Protein AF-A0A5C5Z8G9-F1 (afdb_monomer_lite)

Secondary structure (DSSP, 8-state):
--SHHHHHHHHHHHHHSSSS------PPPEEEEEEESS--TTSSGGGHHHHSS--SS--HHHHHHHTTEEEETTEE--SSHHHHHHHHHHSS-GGGGT--S--------SS---SS-TTSPPHHHHHHHTT-EEEEEEE--S--PPPEE-TTT--EEE---SGGGTT-SEEEEESSS---SBTT--TT-S-TT-TT-TTGGGS-EEEEE-TTS-EEEEE-TT-TTTTT-BHHHHHHHHHHHHHHHHHTSSS-EEEEEE--TTSSPP-TTSTTTT-GGGTT--HHHHHHHHHHHHHHHHHHHHHHHHH-SS-SS-GGG--STTEEEEEEESS---TT-TTT-S-S--TT----TT-SSHHHHB--EEEEETT--TTTTTEEE-S-EEGGGHHHHHHHHTT-PPPTT-TT------HHHHTTS--S-S-S-EEEEETTEEEEEETTEEEEE--SSS--GGG-EEEETTT-TT-----TT-S-HHHHHHHHHHHHHHHHHHTTPPPP-SPPTT--S-S-------EEEE-GGGS--BTTSS--TTS-TTSSS-S--S---EEETTS--EE---GGG-STT-EEEEE--SS-EEEEE----TTSSPEEESEEEEE-B---SS-EEEEEEES-EEE---TT-PPPEEEE--B--SSS-EEEEEES-EEESS-EEEE----SEEEE-S-EEESSS---EEE-SS-EEEE-SB----S-EEE-SSEEEEEET-B-TT-SEEEE-TT-EEEEEEETTSSEEE-TT-EEESSSEEES-EEE-TT-EEE--SSS-EEEEES-EEEETT-EEEEEE----SSS--B-EEEEEEEEEEETT--EEEEEE-TT----TT-EEE-EEEEEEES--SEEE-PPPPTTEEEE-TTHHHH-EEEEEEPPPP------------------------------------

Radius of gyration: 37.9 Å; chains: 1; bounding box: 100×115×121 Å

Sequence (930 aa):
MNQRLLLFALAAVAAWCVGASQTYAQSKPNVIVIVADDAGYADFGFMNGITGQTSEIPTPNLDALARQGVTFSRGYVAANCQPTRAALVTGGYQQRFGNEHVGNNHFLPSQTFEGVPQATDTIWDRLKVQGYTTGAIGKWHLGSIANTVDPVSGQVTQLGNRPENQGIDEFYGHYHGSRDYILGRSYNENQVDNPTSALQVRYMRETVVQADGTVADKVVEFDPGRDDQYITETFGDYAVDFIKDKAGEAEPFMLYQAFTAPHKPWTDDSPDFNDPRLDGLQGVRKEVASMMLTMDNEIGRMMATLDDPNGDGDFSDSIRDNTMIVFVNDNGGVSGKDEFGNGTNNGPLDGVKGSPKEGGIRVPFMIAGAGVDASVQGTVYDKPVHGIDILPTALAAAGAPLSPDEPNIDGVNLLPFINGEDTSNPHGVLVHRWRGTFAVIKDDWKLVNTNNIGAREDRYRLYNVNDDIGEQINRIGSSNPEHVALIAELKRDLTDHEVFFDKPRYAILANTLETEPLNLNDHFVFNPGAGVSDWSGGFDESQDPYDGTNTPNGVLNWIEAGTTNWKHVYRSDAFAGAVLEFGTADMDYVSNNDMLRKTGLEFMMNKMVLSGDFVGPQNQAGTIQGNEVLFTNDLNGVAPEIAIDAMSSGENDFTYNIDLNLVMYDDLSITGDGDVVVNINSQIRDYYDPRGLTKSGASKVTLTGNNTYSGNTSITGGTLAISGDGLLSNTPIIDVADGAVLDVSETNFGGMVIGSGQLLSGSGLVIGDITAATGSTISPGNSPGVLSIMGDFVVETGSVLALELYPDVTSEVDHDMIVVSDNLVLSGGGGDLVVSLGADFTLAAGDVFDILDFASMVGEFNMVNLPALDSGLVWDVSSLSTNGSISVVSAVPEPGGASLLWVSVCVVAVRRRRNATLADGRFHYLRVSE

Foldseek 3Di:
DPDVVVVVVVVVVVVVVVPDPPPVPLQQFFEEEEAAEQFAQQQEQLCCVLLVHGHLFDLPLVNVQLLQWAWASFEWAFLHQQQRLLLLFQLFGSLLQQQQFQFALFPDPDDFFHAHFLPGATLLNLVVVLQAQEEEFEEASRGDDQFDADPVPRDGPGHHPPQLSHNHQKYWYFHHLDADFFQPDGDDDDPPPPPNDSCRRHFTWIWGQDPVRDIDIDGCSDPPPRGRPGNLVVRLVVLLVVLLVPLPPSTHYYYYRHYHAPPDPQDCSQPCLVPPSLVPDDDLQSSNSSSSNSNSVSVVSNLVCLQPSPPPPDSPSRSQQSYKYKYKYNWAHPAPPPVRHHRHHNRLWADGRPFQTCRSIGITIIIRHQLGDPVLRSYYDHAHFYSSQNSQQSCVSSVRHDDPPPPSRPHHRCSCCSNVVDVDHRDQWDKHDRQLWIWIDGTQKIWTARDNFQAAPVRIFIDRCVVRVHSPDGPPPPPDVVVVVVVLVSVVVVVVSQQSGAFNRHDHHPDDVAQDPDDPAQAKEFAQPQPDQELQQPFRSNDRCPPPDDDRPGTQGIDRPPDRDGDHDDLSSLGQAHEYEYEDDLAAGHHEYPHAHSNNHAREYQEYEYAYEAAHPEEYEYEYEYEEYEHHQHNVRHHGEYEQAYEDPHPYAYEYEDHYEYEYPEAYEYEYAYAHHYEDQEEYAYPPDAYEYEYYYQYEYEYAYAYDHQEAYHYAYHEYEYAECYAPQRYLEHEAEDHGEYEDCHYPVQEYEQDANHEYEAQHEYETEYEDDANYEYEPDQAFHEYEYEYEYEFEANYEYEKEAAPPDVDPTRIAAYEYEEEDEQPPQRYEYAYYYHPPDADDAPDKDQRYAYPAYHHDHNYYHYDDHDPQKDKDCVCCRPRNMIGIHGDDPDDDDDDDDDDDDDDDDDDDDDDDYDDDDDDDDDDDDD

Structure (mmCIF, N/CA/C/O backbone):
data_AF-A0A5C5Z8G9-F1
#
_entry.id   AF-A0A5C5Z8G9-F1
#
loop_
_atom_site.group_PDB
_atom_site.id
_atom_site.type_symbol
_atom_site.label_atom_id
_atom_site.label_alt_id
_atom_site.label_comp_id
_atom_site.label_asym_id
_atom_site.label_entity_id
_atom_site.label_seq_id
_atom_site.pdbx_PDB_ins_code
_atom_site.Cartn_x
_atom_site.Cartn_y
_atom_site.Cartn_z
_atom_site.occupancy
_atom_site.B_iso_or_equiv
_atom_site.auth_seq_id
_atom_site.auth_comp_id
_atom_site.auth_asym_id
_atom_site.auth_atom_id
_atom_site.pdbx_PDB_model_num
ATOM 1 N N . MET A 1 1 ? -68.487 -39.020 -16.127 1.00 45.50 1 MET A N 1
ATOM 2 C CA . MET A 1 1 ? -67.740 -38.759 -14.872 1.00 45.50 1 MET A CA 1
ATOM 3 C C . MET A 1 1 ? -66.264 -38.680 -15.235 1.00 45.50 1 MET A C 1
ATOM 5 O O . MET A 1 1 ? -65.889 -39.439 -16.110 1.00 45.50 1 MET A O 1
ATOM 9 N N . ASN A 1 2 ? -65.470 -37.791 -14.627 1.00 49.41 2 ASN A N 1
ATOM 10 C CA . ASN A 1 2 ? -64.000 -37.646 -14.806 1.00 49.41 2 ASN A CA 1
ATOM 11 C C . ASN A 1 2 ? -63.476 -36.547 -15.748 1.00 49.41 2 ASN A C 1
ATOM 13 O O . ASN A 1 2 ? -62.505 -36.767 -16.455 1.00 49.41 2 ASN A O 1
ATOM 17 N N . GLN A 1 3 ? -64.035 -35.335 -15.690 1.00 40.06 3 GLN A N 1
ATOM 18 C CA . GLN A 1 3 ? -63.242 -34.128 -16.019 1.00 40.06 3 GLN A CA 1
ATOM 19 C C . GLN A 1 3 ? -63.523 -32.956 -15.065 1.00 40.06 3 GLN A C 1
ATOM 21 O O . GLN A 1 3 ? -62.634 -32.163 -14.783 1.00 40.06 3 GLN A O 1
ATOM 26 N N . ARG A 1 4 ? -64.717 -32.897 -14.454 1.00 45.19 4 ARG A N 1
ATOM 27 C CA . ARG A 1 4 ? -65.062 -31.844 -13.478 1.00 45.19 4 ARG A CA 1
ATOM 28 C C . ARG A 1 4 ? -64.518 -32.053 -12.055 1.00 45.19 4 ARG A C 1
ATOM 30 O O . ARG A 1 4 ? -64.450 -31.083 -11.315 1.00 45.19 4 ARG A O 1
ATOM 37 N N . LEU A 1 5 ? -64.094 -33.267 -11.683 1.00 43.91 5 LEU A N 1
ATOM 38 C CA . LEU A 1 5 ? -63.458 -33.523 -10.377 1.00 43.91 5 LEU A CA 1
ATOM 39 C C . LEU A 1 5 ? -61.943 -33.243 -10.362 1.00 43.91 5 LEU A C 1
ATOM 41 O O . LEU A 1 5 ? -61.403 -32.982 -9.295 1.00 43.91 5 LEU A O 1
ATOM 45 N N . LEU A 1 6 ? -61.266 -33.240 -11.518 1.00 42.59 6 LEU A N 1
ATOM 46 C CA . LEU A 1 6 ? -59.823 -32.963 -11.576 1.00 42.59 6 LEU A CA 1
ATOM 47 C C . LEU A 1 6 ? -59.517 -31.458 -11.462 1.00 42.59 6 LEU A C 1
ATOM 49 O O . LEU A 1 6 ? -58.538 -31.073 -10.835 1.00 42.59 6 LEU A O 1
ATOM 53 N N . LEU A 1 7 ? -60.393 -30.605 -12.003 1.00 42.94 7 LEU A N 1
ATOM 54 C CA . LEU A 1 7 ? -60.234 -29.146 -11.964 1.00 42.94 7 LEU A CA 1
ATOM 55 C C . LEU A 1 7 ? -60.491 -28.537 -10.575 1.00 42.94 7 LEU A C 1
ATOM 57 O O . LEU A 1 7 ? -59.871 -27.536 -10.236 1.00 42.94 7 LEU A O 1
ATOM 61 N N . PHE A 1 8 ? -61.330 -29.162 -9.741 1.00 44.09 8 PHE A N 1
ATOM 62 C CA . PHE A 1 8 ? -61.509 -28.728 -8.348 1.00 44.09 8 PHE A CA 1
ATOM 63 C C . PHE A 1 8 ? -60.383 -29.211 -7.417 1.00 44.09 8 PHE A C 1
ATOM 65 O O . PHE A 1 8 ? -60.067 -28.521 -6.453 1.00 44.09 8 PHE A O 1
ATOM 72 N N . ALA A 1 9 ? -59.731 -30.340 -7.722 1.00 44.03 9 ALA A N 1
ATOM 73 C CA . ALA A 1 9 ? -58.576 -30.816 -6.956 1.00 44.03 9 ALA A CA 1
ATOM 74 C C . ALA A 1 9 ? -57.297 -30.007 -7.255 1.00 44.03 9 ALA A C 1
ATOM 76 O O . ALA A 1 9 ? -56.540 -29.708 -6.338 1.00 44.03 9 ALA A O 1
ATOM 77 N N . LEU A 1 10 ? -57.086 -29.576 -8.505 1.00 44.62 10 LEU A N 1
ATOM 78 C CA . LEU A 1 10 ? -55.939 -28.736 -8.881 1.00 44.62 10 LEU A CA 1
ATOM 79 C C . LEU A 1 10 ? -56.059 -27.284 -8.385 1.00 44.62 10 LEU A C 1
ATOM 81 O O . LEU A 1 10 ? -55.051 -26.694 -8.008 1.00 44.62 10 LEU A O 1
ATOM 85 N N . ALA A 1 11 ? -57.273 -26.729 -8.296 1.00 44.09 11 ALA A N 1
ATOM 86 C CA . ALA A 1 11 ? -57.482 -25.397 -7.719 1.00 44.09 11 ALA A CA 1
ATOM 87 C C . ALA A 1 11 ? -57.336 -25.378 -6.182 1.00 44.09 11 ALA A C 1
ATOM 89 O O . ALA A 1 11 ? -56.877 -24.384 -5.627 1.00 44.09 11 ALA A O 1
ATOM 90 N N . ALA A 1 12 ? -57.667 -26.477 -5.491 1.00 41.56 12 ALA A N 1
ATOM 91 C CA . ALA A 1 12 ? -57.492 -26.585 -4.040 1.00 41.56 12 ALA A CA 1
ATOM 92 C C . ALA A 1 12 ? -56.026 -26.821 -3.625 1.00 41.56 12 ALA A C 1
ATOM 94 O O . ALA A 1 12 ? -55.613 -26.320 -2.585 1.00 41.56 12 ALA A O 1
ATOM 95 N N . VAL A 1 13 ? -55.223 -27.509 -4.449 1.00 44.81 13 VAL A N 1
ATOM 96 C CA . VAL A 1 13 ? -53.773 -27.665 -4.214 1.00 44.81 13 VAL A CA 1
ATOM 97 C C . VAL A 1 13 ? -53.011 -26.382 -4.572 1.00 44.81 13 VAL A C 1
ATOM 99 O O . VAL A 1 13 ? -52.122 -25.982 -3.830 1.00 44.81 13 VAL A O 1
ATOM 102 N N . ALA A 1 14 ? -53.419 -25.652 -5.618 1.00 40.59 14 ALA A N 1
ATOM 103 C CA . ALA A 1 14 ? -52.841 -24.338 -5.921 1.00 40.59 14 ALA A CA 1
ATOM 104 C C . ALA A 1 14 ? -53.198 -23.267 -4.868 1.00 40.59 14 ALA A C 1
ATOM 106 O O . ALA A 1 14 ? -52.384 -22.395 -4.594 1.00 40.59 14 ALA A O 1
ATOM 107 N N . ALA A 1 15 ? -54.366 -23.352 -4.220 1.00 39.56 15 ALA A N 1
ATOM 108 C CA . ALA A 1 15 ? -54.738 -22.445 -3.129 1.00 39.56 15 ALA A CA 1
ATOM 109 C C . ALA A 1 15 ? -54.125 -22.819 -1.760 1.00 39.56 15 ALA A C 1
ATOM 111 O O . ALA A 1 15 ? -54.140 -21.993 -0.854 1.00 39.56 15 ALA A O 1
ATOM 112 N N . TRP A 1 16 ? -53.569 -24.029 -1.605 1.00 37.22 16 TRP A N 1
ATOM 113 C CA . TRP A 1 16 ? -52.807 -24.444 -0.414 1.00 37.22 16 TRP A CA 1
ATOM 114 C C . TRP A 1 16 ? -51.285 -24.300 -0.573 1.00 37.22 16 TRP A C 1
ATOM 116 O O . TRP A 1 16 ? -50.575 -24.337 0.425 1.00 37.22 16 TRP A O 1
ATOM 126 N N . CYS A 1 17 ? -50.776 -24.068 -1.787 1.00 38.81 17 CYS A N 1
ATOM 127 C CA . CYS A 1 17 ? -49.357 -23.763 -2.026 1.00 38.81 17 CYS A CA 1
ATOM 128 C C . CYS A 1 17 ? -49.042 -22.258 -2.123 1.00 38.81 17 CYS A C 1
ATOM 130 O O . CYS A 1 17 ? -47.882 -21.899 -2.277 1.00 38.81 17 CYS A O 1
ATOM 132 N N . VAL A 1 18 ? -50.042 -21.375 -2.014 1.00 42.53 18 VAL A N 1
ATOM 133 C CA . VAL A 1 18 ? -49.852 -19.904 -2.004 1.00 42.53 18 VAL A CA 1
ATOM 134 C C . VAL A 1 18 ? -49.988 -19.317 -0.585 1.00 42.53 18 VAL A C 1
ATOM 136 O O . VAL A 1 18 ? -49.879 -18.114 -0.378 1.00 42.53 18 VAL A O 1
ATOM 139 N N . GLY A 1 19 ? -50.171 -20.165 0.430 1.00 46.59 19 GLY A N 1
ATOM 140 C CA . GLY A 1 19 ? -50.222 -19.770 1.837 1.00 46.59 19 GLY A CA 1
ATOM 141 C C . GLY A 1 19 ? -49.117 -20.436 2.647 1.00 46.59 19 GLY A C 1
ATOM 142 O O . GLY A 1 19 ? -49.404 -21.411 3.326 1.00 46.59 19 GLY A O 1
ATOM 143 N N . ALA A 1 20 ? -47.886 -19.928 2.518 1.00 44.62 20 ALA A N 1
ATOM 144 C CA . ALA A 1 20 ? -46.744 -20.029 3.449 1.00 44.62 20 ALA A CA 1
ATOM 145 C C . ALA A 1 20 ? -45.421 -20.031 2.668 1.00 44.62 20 ALA A C 1
ATOM 147 O O . ALA A 1 20 ? -44.689 -21.014 2.616 1.00 44.62 20 ALA A O 1
ATOM 148 N N . SER A 1 21 ? -45.118 -18.910 2.027 1.00 35.22 21 SER A N 1
ATOM 149 C CA . SER A 1 21 ? -43.740 -18.501 1.750 1.00 35.22 21 SER A CA 1
ATOM 150 C C . SER A 1 21 ? -43.716 -16.978 1.757 1.00 35.22 21 SER A C 1
ATOM 152 O O . SER A 1 21 ? -43.361 -16.334 0.781 1.00 35.22 21 SER A O 1
ATOM 154 N N . GLN A 1 22 ? -44.138 -16.388 2.880 1.00 30.73 22 GLN A N 1
ATOM 155 C CA . GLN A 1 22 ? -43.347 -15.271 3.371 1.00 30.73 22 GLN A CA 1
ATOM 156 C C . GLN A 1 22 ? -42.092 -15.924 3.940 1.00 30.73 22 GLN A C 1
ATOM 158 O O . GLN A 1 22 ? -42.042 -16.296 5.107 1.00 30.73 22 GLN A O 1
ATOM 163 N N . THR A 1 23 ? -41.092 -16.143 3.087 1.00 29.97 23 THR A N 1
ATOM 164 C CA . THR A 1 23 ? -39.730 -15.941 3.560 1.00 29.97 23 THR A CA 1
ATOM 165 C C . THR A 1 23 ? -39.754 -14.520 4.095 1.00 29.97 23 THR A C 1
ATOM 167 O O . THR A 1 23 ? -39.833 -13.578 3.305 1.00 29.97 23 THR A O 1
ATOM 170 N N . TYR A 1 24 ? -39.840 -14.364 5.419 1.00 30.44 24 TYR A N 1
ATOM 171 C CA . TYR A 1 24 ? -39.371 -13.140 6.044 1.00 30.44 24 TYR A CA 1
ATOM 172 C C . TYR A 1 24 ? -37.993 -12.941 5.425 1.00 30.44 24 TYR A C 1
ATOM 174 O O . TYR A 1 24 ? -37.111 -13.776 5.626 1.00 30.44 24 TYR A O 1
ATOM 182 N N . ALA A 1 25 ? -37.853 -11.944 4.547 1.00 37.69 25 ALA A N 1
ATOM 183 C CA . ALA A 1 25 ? -36.531 -11.433 4.251 1.00 37.69 25 ALA A CA 1
ATOM 184 C C . ALA A 1 25 ? -35.947 -11.176 5.634 1.00 37.69 25 ALA A C 1
ATOM 186 O O . ALA A 1 25 ? -36.590 -10.472 6.417 1.00 37.69 25 ALA A O 1
ATOM 187 N N . GLN A 1 26 ? -34.868 -11.878 5.983 1.00 49.56 26 GLN A N 1
ATOM 188 C CA . GLN A 1 26 ? -34.189 -11.641 7.244 1.00 49.56 26 GLN A CA 1
ATOM 189 C C . GLN A 1 26 ? -33.996 -10.129 7.311 1.00 49.56 26 GLN A C 1
ATOM 191 O O . GLN A 1 26 ? -33.411 -9.548 6.393 1.00 49.56 26 GLN A O 1
ATOM 196 N N . SER A 1 27 ? -34.656 -9.484 8.275 1.00 78.56 27 SER A N 1
ATOM 197 C CA . SER A 1 27 ? -34.563 -8.039 8.435 1.00 78.56 27 SER A CA 1
ATOM 198 C C . SER A 1 27 ? -33.085 -7.720 8.533 1.00 78.56 27 SER A C 1
ATOM 200 O O . SER A 1 27 ? -32.375 -8.401 9.273 1.00 78.56 27 SER A O 1
ATOM 202 N N . LYS A 1 28 ? -32.614 -6.750 7.745 1.00 92.81 28 LYS A N 1
ATOM 203 C CA . LYS A 1 28 ? -31.214 -6.332 7.812 1.00 92.81 28 LYS A CA 1
ATOM 204 C C . LYS A 1 28 ? -30.869 -6.067 9.286 1.00 92.81 28 LYS A C 1
ATOM 206 O O . LYS A 1 28 ? -31.668 -5.413 9.964 1.00 92.81 28 LYS A O 1
ATOM 211 N N . PRO A 1 29 ? -29.772 -6.627 9.814 1.00 96.50 29 PRO A N 1
ATOM 212 C CA . PRO A 1 29 ? -29.451 -6.458 11.217 1.00 96.50 29 PRO A CA 1
ATOM 213 C C . PRO A 1 29 ? -28.998 -5.026 11.485 1.00 96.50 29 PRO A C 1
ATOM 215 O O . PRO A 1 29 ? -28.365 -4.402 10.631 1.00 96.50 29 PRO A O 1
ATOM 218 N N . ASN A 1 30 ? -29.258 -4.520 12.685 1.00 98.31 30 ASN A N 1
ATOM 219 C CA . ASN A 1 30 ? -28.580 -3.313 13.151 1.00 98.31 30 ASN A CA 1
ATOM 220 C C . ASN A 1 30 ? -27.086 -3.609 13.325 1.00 98.31 30 ASN A C 1
ATOM 222 O O . ASN A 1 30 ? -26.693 -4.757 13.554 1.00 98.31 30 ASN A O 1
ATOM 226 N N . VAL A 1 31 ? -26.248 -2.582 13.247 1.00 98.50 31 VAL A N 1
ATOM 227 C CA . VAL A 1 31 ? -24.797 -2.712 13.416 1.00 98.50 31 VAL A CA 1
ATOM 228 C C . VAL A 1 31 ? -24.337 -1.774 14.520 1.00 98.50 31 VAL A C 1
ATOM 230 O O . VAL A 1 31 ? -24.561 -0.573 14.441 1.00 98.50 31 VAL A O 1
ATOM 233 N N . ILE A 1 32 ? -23.656 -2.296 15.536 1.00 98.81 32 ILE A N 1
ATOM 234 C CA . ILE A 1 32 ? -23.001 -1.484 16.563 1.00 98.81 32 ILE A CA 1
ATOM 235 C C . ILE A 1 32 ? -21.517 -1.821 16.588 1.00 98.81 32 ILE A C 1
ATOM 237 O O . ILE A 1 32 ? -21.138 -2.969 16.811 1.00 98.81 32 ILE A O 1
ATOM 241 N N . VAL A 1 33 ? -20.674 -0.811 16.395 1.00 98.88 33 VAL A N 1
ATOM 242 C CA . VAL A 1 33 ? -19.222 -0.919 16.556 1.00 98.88 33 VAL A CA 1
ATOM 243 C C . VAL A 1 33 ? -18.828 -0.126 17.793 1.00 98.88 33 VAL A C 1
ATOM 245 O O . VAL A 1 33 ? -18.929 1.097 17.809 1.00 98.88 33 VAL A O 1
ATOM 248 N N . ILE A 1 34 ? -18.397 -0.828 18.835 1.00 98.94 34 ILE A N 1
ATOM 249 C CA . ILE A 1 34 ? -17.936 -0.264 20.100 1.00 98.94 34 ILE A CA 1
ATOM 250 C C . ILE A 1 34 ? -16.411 -0.197 20.072 1.00 98.94 34 ILE A C 1
ATOM 252 O O . ILE A 1 34 ? -15.743 -1.218 19.899 1.00 98.94 34 ILE A O 1
ATOM 256 N N . VAL A 1 35 ? -15.865 1.000 20.272 1.00 98.81 35 VAL A N 1
ATOM 257 C CA . VAL A 1 35 ? -14.425 1.264 20.255 1.00 98.81 35 VAL A CA 1
ATOM 258 C C . VAL A 1 35 ? -13.972 1.815 21.604 1.00 98.81 35 VAL A C 1
ATOM 260 O O . VAL A 1 35 ? -14.427 2.882 22.018 1.00 98.81 35 VAL A O 1
ATOM 263 N N . ALA A 1 36 ? -13.071 1.096 22.275 1.00 98.38 36 ALA A N 1
ATOM 264 C CA . ALA A 1 36 ? -12.327 1.583 23.442 1.00 98.38 36 ALA A CA 1
ATOM 265 C C . ALA A 1 36 ? -11.023 2.293 23.017 1.00 98.38 36 ALA A C 1
ATOM 267 O O . ALA A 1 36 ? -10.584 2.162 21.870 1.00 98.38 36 ALA A O 1
ATOM 268 N N . ASP A 1 37 ? -10.408 3.055 23.927 1.00 97.06 37 ASP A N 1
ATOM 269 C CA . ASP A 1 37 ? -9.247 3.912 23.634 1.00 97.06 37 ASP A CA 1
ATOM 270 C C . ASP A 1 37 ? -8.121 3.684 24.659 1.00 97.06 37 ASP A C 1
ATOM 272 O O . ASP A 1 37 ? -8.273 3.985 25.842 1.00 97.06 37 ASP A O 1
ATOM 276 N N . ASP A 1 38 ? -6.982 3.159 24.198 1.00 94.88 38 ASP A N 1
ATOM 277 C CA . ASP A 1 38 ? -5.765 2.856 24.978 1.00 94.88 38 ASP A CA 1
ATOM 278 C C . ASP A 1 38 ? -5.885 1.759 26.062 1.00 94.88 38 ASP A C 1
ATOM 280 O O . ASP A 1 38 ? -5.024 1.679 26.947 1.00 94.88 38 ASP A O 1
ATOM 284 N N . ALA A 1 39 ? -6.903 0.891 26.036 1.00 96.06 39 ALA A N 1
ATOM 285 C CA . ALA A 1 39 ? -7.019 -0.184 27.030 1.00 96.06 39 ALA A CA 1
ATOM 286 C C . ALA A 1 39 ? -5.909 -1.250 26.881 1.00 96.06 39 ALA A C 1
ATOM 288 O O . ALA A 1 39 ? -5.421 -1.524 25.783 1.00 96.06 39 ALA A O 1
ATOM 289 N N . GLY A 1 40 ? -5.492 -1.878 27.984 1.00 95.69 40 GLY A N 1
ATOM 290 C CA . GLY A 1 40 ? -4.515 -2.964 27.938 1.00 95.69 40 GLY A CA 1
ATOM 291 C C . GLY A 1 40 ? -5.116 -4.282 27.444 1.00 95.69 40 GLY A C 1
ATOM 292 O O . GLY A 1 40 ? -6.268 -4.608 27.731 1.00 95.69 40 GLY A O 1
ATOM 293 N N . TYR A 1 41 ? -4.323 -5.086 26.734 1.00 97.00 41 TYR A N 1
ATOM 294 C CA . TYR A 1 41 ? -4.770 -6.383 26.205 1.00 97.00 41 TYR A CA 1
ATOM 295 C C . TYR A 1 41 ? -5.272 -7.365 27.285 1.00 97.00 41 TYR A C 1
ATOM 297 O O . TYR A 1 41 ? -6.176 -8.160 27.038 1.00 97.00 41 TYR A O 1
ATOM 305 N N . ALA A 1 42 ? -4.712 -7.295 28.496 1.00 96.56 42 ALA A N 1
ATOM 306 C CA . ALA A 1 42 ? -5.072 -8.135 29.638 1.00 96.56 42 ALA A CA 1
ATOM 307 C C . ALA A 1 42 ? -6.013 -7.446 30.642 1.00 96.56 42 ALA A C 1
ATOM 309 O O . ALA A 1 42 ? -6.241 -7.980 31.726 1.00 96.56 42 ALA A O 1
ATOM 310 N N . ASP A 1 43 ? -6.567 -6.280 30.299 1.00 97.00 43 ASP A N 1
ATOM 311 C CA . ASP A 1 43 ? -7.457 -5.523 31.187 1.00 97.00 43 ASP A CA 1
ATOM 312 C C . ASP A 1 43 ? -8.924 -5.979 31.129 1.00 97.00 43 ASP A C 1
ATOM 314 O O . ASP A 1 43 ? -9.755 -5.494 31.892 1.00 97.00 43 ASP A O 1
ATOM 318 N N . PHE A 1 44 ? -9.252 -6.969 30.300 1.00 98.31 44 PHE A N 1
ATOM 319 C CA . PHE A 1 44 ? -10.618 -7.463 30.115 1.00 98.31 44 PHE A CA 1
ATOM 320 C C . PHE A 1 44 ? -10.771 -8.908 30.592 1.00 98.31 44 PHE A C 1
ATOM 322 O O . PHE A 1 44 ? -9.924 -9.756 30.305 1.00 98.31 44 PHE A O 1
ATOM 329 N N . GLY A 1 45 ? -11.876 -9.214 31.279 1.00 98.06 45 GLY A N 1
ATOM 330 C CA . GLY A 1 45 ? -12.125 -10.548 31.829 1.00 98.06 45 GLY A CA 1
ATOM 331 C C . GLY A 1 45 ? -12.221 -11.632 30.749 1.00 98.06 45 GLY A C 1
ATOM 332 O O . GLY A 1 45 ? -11.669 -12.725 30.908 1.00 98.06 45 GLY A O 1
ATOM 333 N N . PHE A 1 46 ? -12.830 -11.317 29.605 1.00 98.25 46 PHE A N 1
ATOM 334 C CA . PHE A 1 46 ? -12.958 -12.227 28.465 1.00 98.25 46 PHE A CA 1
ATOM 335 C C . PHE A 1 46 ? -11.618 -12.585 27.805 1.00 98.25 46 PHE A C 1
ATOM 337 O O . PHE A 1 46 ? -11.544 -13.576 27.079 1.00 98.25 46 PHE A O 1
ATOM 344 N N . MET A 1 47 ? -10.542 -11.847 28.103 1.00 98.25 47 MET A N 1
ATOM 345 C CA . MET A 1 47 ? -9.192 -12.139 27.613 1.00 98.25 47 MET A CA 1
ATOM 346 C C . MET A 1 47 ? -8.404 -13.079 28.535 1.00 98.25 47 MET A C 1
ATOM 348 O O . MET A 1 47 ? -7.364 -13.595 28.125 1.00 98.25 47 MET A O 1
ATOM 352 N N . ASN A 1 48 ? -8.901 -13.381 29.742 1.00 97.50 48 ASN A N 1
ATOM 353 C CA . ASN A 1 48 ? -8.174 -14.162 30.752 1.00 97.50 48 ASN A CA 1
ATOM 354 C C . ASN A 1 48 ? -7.697 -15.536 30.246 1.00 97.50 48 ASN A C 1
ATOM 356 O O . ASN A 1 48 ? -6.589 -15.975 30.554 1.00 97.50 48 ASN A O 1
ATOM 360 N N . GLY A 1 49 ? -8.534 -16.231 29.466 1.00 95.00 49 GLY A N 1
ATOM 361 C CA . GLY A 1 49 ? -8.199 -17.545 28.908 1.00 95.00 49 GLY A CA 1
ATOM 362 C C . GLY A 1 49 ? -7.111 -17.496 27.831 1.00 95.00 49 GLY A C 1
ATOM 363 O O . GLY A 1 49 ? -6.386 -18.471 27.659 1.00 95.00 49 GLY A O 1
ATOM 364 N N . ILE A 1 50 ? -6.980 -16.359 27.143 1.00 95.81 50 ILE A N 1
ATOM 365 C CA . ILE A 1 50 ? -6.004 -16.129 26.070 1.00 95.81 50 ILE A CA 1
ATOM 366 C C . ILE A 1 50 ? -4.667 -15.669 26.660 1.00 95.81 50 ILE A C 1
ATOM 368 O O . ILE A 1 50 ? -3.610 -16.136 26.247 1.00 95.81 50 ILE A O 1
ATOM 372 N N . THR A 1 51 ? -4.699 -14.768 27.644 1.00 94.50 51 THR A N 1
ATOM 373 C CA . THR A 1 51 ? -3.491 -14.214 28.277 1.00 94.50 51 THR A CA 1
ATOM 374 C C . THR A 1 51 ? -2.895 -15.139 29.337 1.00 94.50 51 THR A C 1
ATOM 376 O O . THR A 1 51 ? -1.729 -14.985 29.701 1.00 94.50 51 THR A O 1
ATOM 379 N N . GLY A 1 52 ? -3.693 -16.066 29.878 1.00 93.94 52 GLY A N 1
ATOM 380 C CA . GLY A 1 52 ? -3.332 -16.863 31.050 1.00 93.94 52 GLY A CA 1
ATOM 381 C C . GLY A 1 52 ? -3.247 -16.042 32.344 1.00 93.94 52 GLY A C 1
ATOM 382 O O . GLY A 1 52 ? -2.722 -16.534 33.343 1.00 93.94 52 GLY A O 1
ATOM 383 N N . GLN A 1 53 ? -3.739 -14.799 32.334 1.00 93.25 53 GLN A N 1
ATOM 384 C CA . GLN A 1 53 ? -3.734 -13.874 33.466 1.00 93.25 53 GLN A CA 1
ATOM 385 C C . GLN A 1 53 ? -5.167 -13.479 33.816 1.00 93.25 53 GLN A C 1
ATOM 387 O O . GLN A 1 53 ? -5.956 -13.167 32.934 1.00 93.25 53 GLN A O 1
ATOM 392 N N . THR A 1 54 ? -5.506 -13.464 35.104 1.00 95.25 54 THR A N 1
ATOM 393 C CA . THR A 1 54 ? -6.801 -12.943 35.557 1.00 95.25 54 THR A CA 1
ATOM 394 C C . THR A 1 54 ? -6.742 -11.419 35.614 1.00 95.25 54 THR A C 1
ATOM 396 O O . THR A 1 54 ? -5.957 -10.887 36.399 1.00 95.25 54 THR A O 1
ATOM 399 N N . SER A 1 55 ? -7.578 -10.730 34.831 1.00 94.81 55 SER A N 1
ATOM 400 C CA . SER A 1 55 ? -7.726 -9.275 34.913 1.00 94.81 55 SER A CA 1
ATOM 401 C C . SER A 1 55 ? -8.158 -8.844 36.316 1.00 94.81 55 SER A C 1
ATOM 403 O O . SER A 1 55 ? -9.026 -9.453 36.945 1.00 94.81 55 SER A O 1
ATOM 405 N N . GLU A 1 56 ? -7.547 -7.766 36.798 1.00 93.50 56 GLU A N 1
ATOM 406 C CA . GLU A 1 56 ? -7.934 -7.099 38.042 1.00 93.50 56 GLU A CA 1
ATOM 407 C C . GLU A 1 56 ? -9.122 -6.143 37.842 1.00 93.50 56 GLU A C 1
ATOM 409 O O . GLU A 1 56 ? -9.697 -5.666 38.820 1.00 93.50 56 GLU A O 1
ATOM 414 N N . ILE A 1 57 ? -9.475 -5.844 36.586 1.00 95.94 57 ILE A N 1
ATOM 415 C CA . ILE A 1 57 ? -10.509 -4.880 36.212 1.00 95.94 57 ILE A CA 1
ATOM 416 C C . ILE A 1 57 ? -11.806 -5.639 35.886 1.00 95.94 57 ILE A C 1
ATOM 418 O O . ILE A 1 57 ? -11.837 -6.438 34.944 1.00 95.94 57 ILE A O 1
ATOM 422 N N . PRO A 1 58 ? -12.894 -5.419 36.646 1.00 96.69 58 PRO A N 1
ATOM 423 C CA . PRO A 1 58 ? -14.169 -6.074 36.391 1.00 96.69 58 PRO A CA 1
ATOM 424 C C . PRO A 1 58 ? -14.837 -5.496 35.137 1.00 96.69 58 PRO A C 1
ATOM 426 O O . PRO A 1 58 ? -15.154 -4.313 35.092 1.00 96.69 58 PRO A O 1
ATOM 429 N N . THR A 1 59 ? -15.111 -6.354 34.154 1.00 98.38 59 THR A N 1
ATOM 430 C CA . THR A 1 59 ? -15.829 -6.015 32.908 1.00 98.38 59 THR A CA 1
ATOM 431 C C . THR A 1 59 ? -17.004 -6.982 32.668 1.00 98.38 59 THR A C 1
ATOM 433 O O . THR A 1 59 ? -17.055 -7.691 31.663 1.00 98.38 59 THR A O 1
ATOM 436 N N . PRO A 1 60 ? -17.939 -7.116 33.634 1.00 98.38 60 PRO A N 1
ATOM 437 C CA . PRO A 1 60 ? -18.956 -8.169 33.610 1.00 98.38 60 PRO A CA 1
ATOM 438 C C . PRO A 1 60 ? -19.903 -8.126 32.403 1.00 98.38 60 PRO A C 1
ATOM 440 O O . PRO A 1 60 ? -20.389 -9.189 32.002 1.00 98.38 60 PRO A O 1
ATOM 443 N N . ASN A 1 61 ? -20.190 -6.948 31.838 1.00 98.75 61 ASN A N 1
ATOM 444 C CA . ASN A 1 61 ? -21.088 -6.820 30.690 1.00 98.75 61 ASN A CA 1
ATOM 445 C C . ASN A 1 61 ? -20.388 -7.246 29.397 1.00 98.75 61 ASN A C 1
ATOM 447 O O . ASN A 1 61 ? -20.944 -8.041 28.638 1.00 98.75 61 ASN A O 1
ATOM 451 N N . LEU A 1 62 ? -19.143 -6.819 29.183 1.00 98.75 62 LEU A N 1
ATOM 452 C CA . LEU A 1 62 ? -18.310 -7.297 28.078 1.00 98.75 62 LEU A CA 1
ATOM 453 C C . LEU A 1 62 ? -18.018 -8.798 28.196 1.00 98.75 62 LEU A C 1
ATOM 455 O O . LEU A 1 62 ? -18.090 -9.516 27.202 1.00 98.75 62 LEU A O 1
ATOM 459 N N . ASP A 1 63 ? -17.793 -9.311 29.407 1.00 98.69 63 ASP A N 1
ATOM 460 C CA . ASP A 1 63 ? -17.641 -10.749 29.650 1.00 98.69 63 ASP A CA 1
ATOM 461 C C . ASP A 1 63 ? -18.915 -11.531 29.294 1.00 98.69 63 ASP A C 1
ATOM 463 O O . ASP A 1 63 ? -18.847 -12.675 28.837 1.00 98.69 63 ASP A O 1
ATOM 467 N N . ALA A 1 64 ? -20.095 -10.953 29.542 1.00 98.44 64 ALA A N 1
ATOM 468 C CA . ALA A 1 64 ? -21.372 -11.540 29.144 1.00 98.44 64 ALA A CA 1
ATOM 469 C C . ALA A 1 64 ? -21.573 -11.504 27.630 1.00 98.44 64 ALA A C 1
ATOM 471 O O . ALA A 1 64 ? -22.001 -12.510 27.063 1.00 98.44 64 ALA A O 1
ATOM 472 N N . LEU A 1 65 ? -21.202 -10.396 26.992 1.00 98.12 65 LEU A N 1
ATOM 473 C CA . LEU A 1 65 ? -21.243 -10.226 25.547 1.00 98.12 65 LEU A CA 1
ATOM 474 C C . LEU A 1 65 ? -20.325 -11.229 24.832 1.00 98.12 65 LEU A C 1
ATOM 476 O O . LEU A 1 65 ? -20.769 -11.908 23.910 1.00 98.12 65 LEU A O 1
ATOM 480 N N . ALA A 1 66 ? -19.097 -11.417 25.318 1.00 98.25 66 ALA A N 1
ATOM 481 C CA . ALA A 1 66 ? -18.144 -12.379 24.764 1.00 98.25 66 ALA A CA 1
ATOM 482 C C . ALA A 1 66 ? -18.662 -13.828 24.812 1.00 98.25 66 ALA A C 1
ATOM 484 O O . ALA A 1 66 ? -18.451 -14.602 23.882 1.00 98.25 66 ALA A O 1
ATOM 485 N N . ARG A 1 67 ? -19.412 -14.206 25.861 1.00 97.88 67 ARG A N 1
ATOM 486 C CA . ARG A 1 67 ? -20.055 -15.536 25.947 1.00 97.88 67 ARG A CA 1
ATOM 487 C C . ARG A 1 67 ? -21.135 -15.763 24.885 1.00 97.88 67 ARG A C 1
ATOM 489 O O . ARG A 1 67 ? -21.492 -16.910 24.644 1.00 97.88 67 ARG A O 1
ATOM 496 N N . GLN A 1 68 ? -21.654 -14.695 24.289 1.00 96.38 68 GLN A N 1
ATOM 497 C CA . GLN A 1 68 ? -22.659 -14.717 23.223 1.00 96.38 68 GLN A CA 1
ATOM 498 C C . GLN A 1 68 ? -22.041 -14.455 21.839 1.00 96.38 68 GLN A C 1
ATOM 500 O O . GLN A 1 68 ? -22.768 -14.281 20.863 1.00 96.38 68 GLN A O 1
ATOM 505 N N . GLY A 1 69 ? -20.712 -14.394 21.746 1.00 97.75 69 GLY A N 1
ATOM 506 C CA . GLY A 1 69 ? -19.992 -14.054 20.524 1.00 97.75 69 GLY A CA 1
ATOM 507 C C . GLY A 1 69 ? -18.757 -14.914 20.302 1.00 97.75 69 GLY A C 1
ATOM 508 O O . GLY A 1 69 ? -18.596 -15.968 20.910 1.00 97.75 69 GLY A O 1
ATOM 509 N N . VAL A 1 70 ? -17.880 -14.445 19.426 1.00 98.75 70 VAL A N 1
ATOM 510 C CA . VAL A 1 70 ? -16.570 -15.026 19.145 1.00 98.75 70 VAL A CA 1
ATOM 511 C C . VAL A 1 70 ? -15.510 -13.999 19.523 1.00 98.75 70 VAL A C 1
ATOM 513 O O . VAL A 1 70 ? -15.528 -12.869 19.031 1.00 98.75 70 VAL A O 1
ATOM 516 N N . THR A 1 71 ? -14.587 -14.392 20.399 1.00 98.81 71 THR A N 1
ATOM 517 C CA . THR A 1 71 ? -13.438 -13.566 20.792 1.00 98.81 71 THR A CA 1
ATOM 518 C C . THR A 1 71 ? -12.252 -13.874 19.888 1.00 98.81 71 THR A C 1
ATOM 520 O O . THR A 1 71 ? -11.922 -15.038 19.670 1.00 98.81 71 THR A O 1
ATOM 523 N N . PHE A 1 72 ? -11.551 -12.852 19.409 1.00 98.75 72 PHE A N 1
ATOM 524 C CA . PHE A 1 72 ? -10.337 -13.038 18.621 1.00 98.75 72 PHE A CA 1
ATOM 525 C C . PHE A 1 72 ? -9.117 -13.063 19.529 1.00 98.75 72 PHE A C 1
ATOM 527 O O . PHE A 1 72 ? -8.832 -12.096 20.235 1.00 98.75 72 PHE A O 1
ATOM 534 N N . SER A 1 73 ? -8.349 -14.153 19.488 1.00 97.88 73 SER A N 1
ATOM 535 C CA . SER A 1 73 ? -7.059 -14.170 20.173 1.00 97.88 73 SER A CA 1
ATOM 536 C C . SER A 1 73 ? -6.012 -13.371 19.412 1.00 97.88 73 SER A C 1
ATOM 538 O O . SER A 1 73 ? -5.051 -12.946 20.032 1.00 97.88 73 SER A O 1
ATOM 540 N N . ARG A 1 74 ? -6.164 -13.149 18.101 1.00 97.75 74 ARG A N 1
ATOM 541 C CA . ARG A 1 74 ? -5.213 -12.428 17.237 1.00 97.75 74 ARG A CA 1
ATOM 542 C C . ARG A 1 74 ? -5.905 -11.307 16.455 1.00 97.75 74 ARG A C 1
ATOM 544 O O . ARG A 1 74 ? -5.821 -11.259 15.234 1.00 97.75 74 ARG A O 1
ATOM 551 N N . GLY A 1 75 ? -6.605 -10.426 17.171 1.00 98.38 75 GLY A N 1
ATOM 552 C CA . GLY A 1 75 ? -7.179 -9.203 16.606 1.00 98.38 75 GLY A CA 1
ATOM 553 C C . GLY A 1 75 ? -6.153 -8.075 16.546 1.00 98.38 75 GLY A C 1
ATOM 554 O O . GLY A 1 75 ? -5.592 -7.713 17.580 1.00 98.38 75 GLY A O 1
ATOM 555 N N . TYR A 1 76 ? -5.905 -7.533 15.356 1.00 98.69 76 TYR A N 1
ATOM 556 C CA . TYR A 1 76 ? -4.910 -6.489 15.112 1.00 98.69 76 TYR A CA 1
ATOM 557 C C . TYR A 1 76 ? -5.536 -5.159 14.670 1.00 98.69 76 TYR A C 1
ATOM 559 O O . TYR A 1 76 ? -6.619 -5.117 14.088 1.00 98.69 76 TYR A O 1
ATOM 567 N N . VAL A 1 77 ? -4.829 -4.064 14.931 1.00 98.31 77 VAL A N 1
ATOM 568 C CA . VAL A 1 77 ? -5.158 -2.695 14.507 1.00 98.31 77 VAL A CA 1
ATOM 569 C C . VAL A 1 77 ? -3.877 -1.926 14.154 1.00 98.31 77 VAL A C 1
ATOM 571 O O . VAL A 1 77 ? -2.763 -2.440 14.297 1.00 98.31 77 VAL A O 1
ATOM 574 N N . ALA A 1 78 ? -4.003 -0.661 13.740 1.00 94.38 78 ALA A N 1
ATOM 575 C CA . ALA A 1 78 ? -2.852 0.232 13.673 1.00 94.38 78 ALA A CA 1
ATOM 576 C C . ALA A 1 78 ? -2.318 0.563 15.089 1.00 94.38 78 ALA A C 1
ATOM 578 O O . ALA A 1 78 ? -2.945 0.303 16.110 1.00 94.38 78 ALA A O 1
ATOM 579 N N . ALA A 1 79 ? -1.125 1.159 15.191 1.00 83.94 79 ALA A N 1
ATOM 580 C CA . ALA A 1 79 ? -0.450 1.323 16.495 1.00 83.94 79 ALA A CA 1
ATOM 581 C C . ALA A 1 79 ? -0.937 2.546 17.284 1.00 83.94 79 ALA A C 1
ATOM 583 O O . ALA A 1 79 ? -0.468 2.789 18.396 1.00 83.94 79 ALA A O 1
ATOM 584 N N . ASN A 1 80 ? -1.820 3.359 16.703 1.00 90.62 80 ASN A N 1
ATOM 585 C CA . ASN A 1 80 ? -2.312 4.591 17.302 1.00 90.62 80 ASN A CA 1
ATOM 586 C C . ASN A 1 80 ? -3.767 4.854 16.910 1.00 90.62 80 ASN A C 1
ATOM 588 O O . ASN A 1 80 ? -4.198 4.521 15.811 1.00 90.62 80 ASN A O 1
ATOM 592 N N . CYS A 1 81 ? -4.465 5.566 17.793 1.00 92.75 81 CYS A N 1
ATOM 593 C CA . CYS A 1 81 ? -5.891 5.870 17.700 1.00 92.75 81 CYS A CA 1
ATOM 594 C C . CYS A 1 81 ? -6.393 6.379 16.334 1.00 92.75 81 CYS A C 1
ATOM 596 O O . CYS A 1 81 ? -7.266 5.744 15.759 1.00 92.75 81 CYS A O 1
ATOM 598 N N . GLN A 1 82 ? -5.889 7.501 15.801 1.00 92.06 82 GLN A N 1
ATOM 599 C CA . GLN A 1 82 ? -6.389 8.057 14.527 1.00 92.06 82 GLN A CA 1
ATOM 600 C C . GLN A 1 82 ? -6.147 7.128 13.322 1.00 92.06 82 GLN A C 1
ATOM 602 O O . GLN A 1 82 ? -7.126 6.814 12.647 1.00 92.06 82 GLN A O 1
ATOM 607 N N . PRO A 1 83 ? -4.914 6.630 13.082 1.00 93.88 83 PRO A N 1
ATOM 608 C CA . PRO A 1 83 ? -4.646 5.595 12.082 1.00 93.88 83 PRO A CA 1
ATOM 609 C C . PRO A 1 83 ? -5.588 4.391 12.173 1.00 93.88 83 PRO A C 1
ATOM 611 O O . PRO A 1 83 ? -6.149 3.971 11.165 1.00 93.88 83 PRO A O 1
ATOM 614 N N . THR A 1 84 ? -5.819 3.869 13.384 1.00 97.19 84 THR A N 1
ATOM 615 C CA . THR A 1 84 ? -6.731 2.737 13.580 1.00 97.19 84 THR A CA 1
ATOM 616 C C . THR A 1 84 ? -8.141 3.107 13.181 1.00 97.19 84 THR A C 1
ATOM 618 O O . THR A 1 84 ? -8.739 2.404 12.380 1.00 97.19 84 THR A O 1
ATOM 621 N N . ARG A 1 85 ? -8.672 4.216 13.703 1.00 97.56 85 ARG A N 1
ATOM 622 C CA . ARG A 1 85 ? -10.043 4.657 13.421 1.00 97.56 85 ARG A CA 1
ATOM 623 C C . ARG A 1 85 ? -10.252 4.863 11.927 1.00 97.56 85 ARG A C 1
ATOM 625 O O . ARG A 1 85 ? -11.291 4.459 11.425 1.00 97.56 85 ARG A O 1
ATOM 632 N N . ALA A 1 86 ? -9.268 5.433 11.228 1.00 96.12 86 ALA A N 1
ATOM 633 C CA . ALA A 1 86 ? -9.311 5.579 9.779 1.00 96.12 86 ALA A CA 1
ATOM 634 C C . ALA A 1 86 ? -9.435 4.206 9.106 1.00 96.12 86 ALA A C 1
ATOM 636 O O . ALA A 1 86 ? -10.361 4.001 8.334 1.00 96.12 86 ALA A O 1
ATOM 637 N N . ALA A 1 87 ? -8.595 3.243 9.491 1.00 97.38 87 ALA A N 1
ATOM 638 C CA . ALA A 1 87 ? -8.650 1.886 8.957 1.00 97.38 87 ALA A CA 1
ATOM 639 C C . ALA A 1 87 ? -9.972 1.151 9.268 1.00 97.38 87 ALA A C 1
ATOM 641 O O . ALA A 1 87 ? -10.508 0.461 8.402 1.00 97.38 87 ALA A O 1
ATOM 642 N N . LEU A 1 88 ? -10.535 1.319 10.475 1.00 98.31 88 LEU A N 1
ATOM 643 C CA . LEU A 1 88 ? -11.817 0.705 10.856 1.00 98.31 88 LEU A CA 1
ATOM 644 C C . LEU A 1 88 ? -12.957 1.170 9.945 1.00 98.31 88 LEU A C 1
ATOM 646 O O . LEU A 1 88 ? -13.807 0.373 9.553 1.00 98.31 88 LEU A O 1
ATOM 650 N N . VAL A 1 89 ? -12.996 2.472 9.646 1.00 98.00 89 VAL A N 1
ATOM 651 C CA . VAL A 1 89 ? -14.131 3.080 8.943 1.00 98.00 89 VAL A CA 1
ATOM 652 C C . VAL A 1 89 ? -13.979 3.040 7.434 1.00 98.00 89 VAL A C 1
ATOM 654 O O . VAL A 1 89 ? -14.982 3.199 6.756 1.00 98.00 89 VAL A O 1
ATOM 657 N N . THR A 1 90 ? -12.778 2.839 6.892 1.00 97.38 90 THR A N 1
ATOM 658 C CA . THR A 1 90 ? -12.565 2.714 5.441 1.00 97.38 90 THR A CA 1
ATOM 659 C C . THR A 1 90 ? -12.415 1.268 4.990 1.00 97.38 90 THR A C 1
ATOM 661 O O . THR A 1 90 ? -12.547 1.001 3.804 1.00 97.38 90 THR A O 1
ATOM 664 N N . GLY A 1 91 ? -12.146 0.328 5.903 1.00 97.00 91 GLY A N 1
ATOM 665 C CA . GLY A 1 91 ? -11.900 -1.073 5.558 1.00 97.00 91 GLY A CA 1
ATOM 666 C C . GLY A 1 91 ? -10.582 -1.310 4.812 1.00 97.00 91 GLY A C 1
ATOM 667 O O . GLY A 1 91 ? -10.370 -2.397 4.281 1.00 97.00 91 GLY A O 1
ATOM 668 N N . GLY A 1 92 ? -9.700 -0.310 4.772 1.00 95.69 92 GLY A N 1
ATOM 669 C CA . GLY A 1 92 ? -8.393 -0.369 4.123 1.00 95.69 92 GLY A CA 1
ATOM 670 C C . GLY A 1 92 ? -7.303 0.253 4.990 1.00 95.69 92 GLY A C 1
ATOM 671 O O . GLY A 1 92 ? -7.582 1.009 5.922 1.00 95.69 92 GLY A O 1
ATOM 672 N N . TYR A 1 93 ? -6.045 -0.054 4.691 1.00 95.94 93 TYR A N 1
ATOM 673 C CA . TYR A 1 93 ? -4.894 0.522 5.375 1.00 95.94 93 TYR A CA 1
ATOM 674 C C . TYR A 1 93 ? -4.891 2.048 5.268 1.00 95.94 93 TYR A C 1
ATOM 676 O O . TYR A 1 93 ? -4.965 2.628 4.184 1.00 95.94 93 TYR A O 1
ATOM 684 N N . GLN A 1 94 ? -4.751 2.719 6.408 1.00 93.50 94 GLN A N 1
ATOM 685 C CA . GLN A 1 94 ? -4.813 4.177 6.517 1.00 93.50 94 GLN A CA 1
ATOM 686 C C . GLN A 1 94 ? -3.736 4.913 5.694 1.00 93.50 94 GLN A C 1
ATOM 688 O O . GLN A 1 94 ? -3.879 6.089 5.357 1.00 93.50 94 GLN A O 1
ATOM 693 N N . GLN A 1 95 ? -2.644 4.226 5.355 1.00 93.00 95 GLN A N 1
ATOM 694 C CA . GLN A 1 95 ? -1.547 4.754 4.553 1.00 93.00 95 GLN A CA 1
ATOM 695 C C . GLN A 1 95 ? -1.947 4.954 3.085 1.00 93.00 95 GLN A C 1
ATOM 697 O O . GLN A 1 95 ? -1.339 5.789 2.427 1.00 93.00 95 GLN A O 1
ATOM 702 N N . ARG A 1 96 ? -2.994 4.283 2.578 1.00 92.00 96 ARG A N 1
ATOM 703 C CA . ARG A 1 96 ? -3.481 4.438 1.189 1.00 92.00 96 ARG A CA 1
ATOM 704 C C . ARG A 1 96 ? -3.826 5.882 0.816 1.00 92.00 96 ARG A C 1
ATOM 706 O O . ARG A 1 96 ? -3.734 6.262 -0.340 1.00 92.00 96 ARG A O 1
ATOM 713 N N . PHE A 1 97 ? -4.203 6.691 1.803 1.00 89.00 97 PHE A N 1
ATOM 714 C CA . PHE A 1 97 ? -4.525 8.111 1.639 1.00 89.00 97 PHE A CA 1
ATOM 715 C C . PHE A 1 97 ? -3.686 9.010 2.562 1.00 89.00 97 PHE A C 1
ATOM 717 O O . PHE A 1 97 ? -4.096 10.110 2.937 1.00 89.00 97 PHE A O 1
ATOM 724 N N . GLY A 1 98 ? -2.511 8.529 2.976 1.00 88.06 98 GLY A N 1
ATOM 725 C CA . GLY A 1 98 ? -1.522 9.325 3.700 1.00 88.06 98 GLY A CA 1
ATOM 726 C C . GLY A 1 98 ? -1.855 9.616 5.167 1.00 88.06 98 GLY A C 1
ATOM 727 O O . GLY A 1 98 ? -1.186 10.451 5.785 1.00 88.06 98 GLY A O 1
ATOM 728 N N . ASN A 1 99 ? -2.838 8.922 5.758 1.00 88.69 99 ASN A N 1
ATOM 729 C CA . ASN A 1 99 ? -3.179 8.989 7.186 1.00 88.69 99 ASN A CA 1
ATOM 730 C C . ASN A 1 99 ? -2.276 8.047 7.997 1.00 88.69 99 ASN A C 1
ATOM 732 O O . ASN A 1 99 ? -2.718 7.134 8.679 1.00 88.69 99 ASN A O 1
ATOM 736 N N . GLU A 1 100 ? -0.962 8.228 7.899 1.00 86.19 100 GLU A N 1
ATOM 737 C CA . GLU A 1 100 ? -0.019 7.401 8.661 1.00 86.19 100 GLU A CA 1
ATOM 738 C C . GLU A 1 100 ? 0.119 7.875 10.114 1.00 86.19 100 GLU A C 1
ATOM 740 O O . GLU A 1 100 ? 0.389 7.094 11.027 1.00 86.19 100 GLU A O 1
ATOM 745 N N . HIS A 1 101 ? -0.040 9.176 10.343 1.00 80.56 101 HIS A N 1
ATOM 746 C CA . HIS A 1 101 ? 0.250 9.822 11.615 1.00 80.56 101 HIS A CA 1
ATOM 747 C C . HIS A 1 101 ? -1.023 10.157 12.400 1.00 80.56 101 HIS A C 1
ATOM 749 O O . HIS A 1 101 ? -2.116 10.276 11.848 1.00 80.56 101 HIS A O 1
ATOM 755 N N . VAL A 1 102 ? -0.863 10.370 13.710 1.00 80.31 102 VAL A N 1
ATOM 756 C CA . VAL A 1 102 ? -1.859 11.100 14.505 1.00 80.31 102 VAL A CA 1
ATOM 757 C C . VAL A 1 102 ? -1.659 12.581 14.217 1.00 80.31 102 VAL A C 1
ATOM 759 O O . VAL A 1 102 ? -0.556 13.076 14.424 1.00 80.31 102 VAL A O 1
ATOM 762 N N . GLY A 1 103 ? -2.678 13.260 13.715 1.00 71.81 103 GLY A N 1
ATOM 763 C CA . GLY A 1 103 ? -2.585 14.633 13.245 1.00 71.81 103 GLY A CA 1
ATOM 764 C C . GLY A 1 103 ? -2.577 15.671 14.366 1.00 71.81 103 GLY A C 1
ATOM 765 O O . GLY A 1 103 ? -2.948 15.395 15.507 1.00 71.81 103 GLY A O 1
ATOM 766 N N . ASN A 1 104 ? -2.119 16.883 14.040 1.00 63.16 104 ASN A N 1
ATOM 767 C CA . ASN A 1 104 ? -1.916 17.964 15.005 1.00 63.16 104 ASN A CA 1
ATOM 768 C C . ASN A 1 104 ? -3.219 18.587 15.530 1.00 63.16 104 ASN A C 1
ATOM 770 O O . ASN A 1 104 ? -3.173 19.369 16.476 1.00 63.16 104 ASN A O 1
ATOM 774 N N . ASN A 1 105 ? -4.376 18.248 14.962 1.00 60.25 105 ASN A N 1
ATOM 775 C CA . ASN A 1 105 ? -5.690 18.799 15.273 1.00 60.25 105 ASN A CA 1
ATOM 776 C C . ASN A 1 105 ? -5.732 20.342 15.206 1.00 60.25 105 ASN A C 1
ATOM 778 O O . ASN A 1 105 ? -6.516 20.985 15.910 1.00 60.25 105 ASN A O 1
ATOM 782 N N . HIS A 1 106 ? -4.865 20.960 14.395 1.00 54.03 106 HIS A N 1
ATOM 783 C CA . HIS A 1 106 ? -4.791 22.413 14.268 1.00 54.03 106 HIS A CA 1
ATOM 784 C C . HIS A 1 106 ? -5.691 22.908 13.129 1.00 54.03 106 HIS A C 1
ATOM 786 O O . HIS A 1 106 ? -5.591 22.449 11.995 1.00 54.03 106 HIS A O 1
ATOM 792 N N . PHE A 1 107 ? -6.492 23.941 13.406 1.00 46.28 107 PHE A N 1
ATOM 793 C CA . PHE A 1 107 ? -7.139 24.784 12.394 1.00 46.28 107 PHE A CA 1
ATOM 794 C C . PHE A 1 107 ? -6.083 25.610 11.629 1.00 46.28 107 PHE A C 1
ATOM 796 O O . PHE A 1 107 ? -6.002 26.826 11.801 1.00 46.28 107 PHE A O 1
ATOM 803 N N . LEU A 1 108 ? -5.215 24.983 10.829 1.00 42.81 108 LEU A N 1
ATOM 804 C CA . LEU A 1 108 ? -4.320 25.721 9.936 1.00 42.81 108 LEU A CA 1
ATOM 805 C C . LEU A 1 108 ? -4.982 25.885 8.557 1.00 42.81 108 LEU A C 1
ATOM 807 O O . LEU A 1 108 ? -5.323 24.892 7.921 1.00 42.81 108 LEU A O 1
ATOM 811 N N . PRO A 1 109 ? -5.164 27.125 8.068 1.00 37.06 109 PRO A N 1
ATOM 812 C CA . PRO A 1 109 ? -5.924 27.419 6.852 1.00 37.06 109 PRO A CA 1
ATOM 813 C C . PRO A 1 109 ? -5.180 27.116 5.535 1.00 37.06 109 PRO A C 1
ATOM 815 O O . PRO A 1 109 ? -5.569 27.636 4.492 1.00 37.06 109 PRO A O 1
ATOM 818 N N . SER A 1 110 ? -4.120 26.300 5.533 1.00 43.00 110 SER A N 1
ATOM 819 C CA . SER A 1 110 ? -3.350 26.009 4.315 1.00 43.00 110 SER A CA 1
ATOM 820 C C . SER A 1 110 ? -3.129 24.509 4.085 1.00 43.00 110 SER A C 1
ATOM 822 O O . SER A 1 110 ? -2.213 23.909 4.636 1.00 43.00 110 SER A O 1
ATOM 824 N N . GLN A 1 111 ? -3.979 23.958 3.214 1.00 47.16 111 GLN A N 1
ATOM 825 C CA . GLN A 1 111 ? -3.722 22.874 2.250 1.00 47.16 111 GLN A CA 1
ATOM 826 C C . GLN A 1 111 ? -3.178 21.511 2.723 1.00 47.16 111 GLN A C 1
ATOM 828 O O . GLN A 1 111 ? -2.366 20.915 2.026 1.00 47.16 111 GLN A O 1
ATOM 833 N N . THR A 1 112 ? -3.695 20.936 3.809 1.00 54.81 112 THR A N 1
ATOM 834 C CA . THR A 1 112 ? -3.667 19.466 3.990 1.00 54.81 112 THR A CA 1
ATOM 835 C C . THR A 1 112 ? -4.970 19.001 4.626 1.00 54.81 112 THR A C 1
ATOM 837 O O . THR A 1 112 ? -5.487 19.673 5.520 1.00 54.81 112 THR A O 1
ATOM 840 N N . PHE A 1 113 ? -5.538 17.887 4.154 1.00 64.25 113 PHE A N 1
ATOM 841 C CA . PHE A 1 113 ? -6.598 17.212 4.897 1.00 64.25 113 PHE A CA 1
ATOM 842 C C . PHE A 1 113 ? -5.941 16.402 6.016 1.00 64.25 113 PHE A C 1
ATOM 844 O O . PHE A 1 113 ? -5.201 15.456 5.772 1.00 64.25 113 PHE A O 1
ATOM 851 N N . GLU A 1 114 ? -6.168 16.805 7.260 1.00 77.94 114 GLU A N 1
ATOM 852 C CA . GLU A 1 114 ? -5.840 15.970 8.409 1.00 77.94 114 GLU A CA 1
ATOM 853 C C . GLU A 1 114 ? -6.992 14.992 8.634 1.00 77.94 114 GLU A C 1
ATOM 855 O O . GLU A 1 114 ? -8.140 15.426 8.758 1.00 77.94 114 GLU A O 1
ATOM 860 N N . GLY A 1 115 ? -6.700 13.692 8.707 1.00 85.75 115 GLY A N 1
ATOM 861 C CA . GLY A 1 115 ? -7.720 12.662 8.899 1.00 85.75 115 GLY A CA 1
ATOM 862 C C . GLY A 1 115 ? -8.107 11.941 7.611 1.00 85.75 115 GLY A C 1
ATOM 863 O O . GLY A 1 115 ? -7.272 11.735 6.734 1.00 85.75 115 GLY A O 1
ATOM 864 N N . VAL A 1 116 ? -9.353 11.482 7.531 1.00 91.12 116 VAL A N 1
ATOM 865 C CA . VAL A 1 116 ? -9.894 10.794 6.354 1.00 91.12 116 VAL A CA 1
ATOM 866 C C . VAL A 1 116 ? -10.243 11.855 5.299 1.00 91.12 116 VAL A C 1
ATOM 868 O O . VAL A 1 116 ? -10.933 12.830 5.625 1.00 91.12 116 VAL A O 1
ATOM 871 N N . PRO A 1 117 ? -9.744 11.744 4.054 1.00 89.94 117 PRO A N 1
ATOM 872 C CA . PRO A 1 117 ? -10.138 12.648 2.980 1.00 89.94 117 PRO A CA 1
ATOM 873 C C . PRO A 1 117 ? -11.645 12.565 2.733 1.00 89.94 117 PRO A C 1
ATOM 875 O O . PRO A 1 117 ? -12.219 11.481 2.784 1.00 89.94 117 PRO A O 1
ATOM 878 N N . GLN A 1 118 ? -12.281 13.690 2.398 1.00 89.38 118 GLN A N 1
ATOM 879 C CA . GLN A 1 118 ? -13.727 13.737 2.136 1.00 89.38 118 GLN A CA 1
ATOM 880 C C . GLN A 1 118 ? -14.175 12.767 1.032 1.00 89.38 118 GLN A C 1
ATOM 882 O O . GLN A 1 118 ? -15.276 12.244 1.098 1.00 89.38 118 GLN A O 1
ATOM 887 N N . ALA A 1 119 ? -13.330 12.520 0.030 1.00 89.00 119 ALA A N 1
ATOM 888 C CA . ALA A 1 119 ? -13.648 11.639 -1.092 1.00 89.00 119 ALA A CA 1
ATOM 889 C C . ALA A 1 119 ? -13.576 10.132 -0.760 1.00 89.00 119 ALA A C 1
ATOM 891 O O . ALA A 1 119 ? -13.767 9.316 -1.656 1.00 89.00 119 ALA A O 1
ATOM 892 N N . THR A 1 120 ? -13.246 9.759 0.480 1.00 91.81 120 THR A N 1
ATOM 893 C CA . THR A 1 120 ? -13.106 8.352 0.879 1.00 91.81 120 THR A CA 1
ATOM 894 C C . THR A 1 120 ? -14.445 7.820 1.364 1.00 91.81 120 THR A C 1
ATOM 896 O O . THR A 1 120 ? -14.980 8.343 2.335 1.00 91.81 120 THR A O 1
ATOM 899 N N . ASP A 1 121 ? -14.952 6.758 0.740 1.00 93.31 121 ASP A N 1
ATOM 900 C CA . ASP A 1 121 ? -16.192 6.122 1.186 1.00 93.31 121 ASP A CA 1
ATOM 901 C C . ASP A 1 121 ? -15.984 5.391 2.513 1.00 93.31 121 ASP A C 1
ATOM 903 O O . ASP A 1 121 ? -15.204 4.435 2.605 1.00 93.31 121 ASP A O 1
ATOM 907 N N . THR A 1 122 ? -16.722 5.807 3.537 1.00 97.06 122 THR A N 1
ATOM 908 C CA . THR A 1 122 ? -16.669 5.186 4.861 1.00 97.06 122 THR A CA 1
ATOM 909 C C . THR A 1 122 ? -17.709 4.077 5.030 1.00 97.06 122 THR A C 1
ATOM 911 O O . THR A 1 122 ? -18.628 3.901 4.226 1.00 97.06 122 THR A O 1
ATOM 914 N N . ILE A 1 123 ? -17.616 3.338 6.135 1.00 97.94 123 ILE A N 1
ATOM 915 C CA . ILE A 1 123 ? -18.617 2.367 6.576 1.00 97.94 123 ILE A CA 1
ATOM 916 C C . ILE A 1 123 ? -20.005 3.010 6.697 1.00 97.94 123 ILE A C 1
ATOM 918 O O . ILE A 1 123 ? -21.000 2.362 6.369 1.00 97.94 123 ILE A O 1
ATOM 922 N N . TRP A 1 124 ? -20.079 4.282 7.109 1.00 97.94 124 TRP A N 1
ATOM 923 C CA . TRP A 1 124 ? -21.336 5.019 7.197 1.00 97.94 124 TRP A CA 1
ATOM 924 C C . TRP A 1 124 ? -21.906 5.294 5.810 1.00 97.94 124 TRP A C 1
ATOM 926 O O . TRP A 1 124 ? -23.053 4.936 5.568 1.00 97.94 124 TRP A O 1
ATOM 936 N N . ASP A 1 125 ? -21.112 5.839 4.882 1.00 96.69 125 ASP A N 1
ATOM 937 C CA . ASP A 1 125 ? -21.557 6.090 3.502 1.00 96.69 125 ASP A CA 1
ATOM 938 C C . ASP A 1 125 ? -22.083 4.806 2.853 1.00 96.69 125 ASP A C 1
ATOM 940 O O . ASP A 1 125 ? -23.191 4.763 2.308 1.00 96.69 125 ASP A O 1
ATOM 944 N N . ARG A 1 126 ? -21.319 3.717 2.988 1.00 96.94 126 ARG A N 1
ATOM 945 C CA . ARG A 1 126 ? -21.651 2.426 2.383 1.00 96.94 126 ARG A CA 1
ATOM 946 C C . ARG A 1 126 ? -22.904 1.795 2.999 1.00 96.94 126 ARG A C 1
ATOM 948 O O . ARG A 1 126 ? -23.736 1.277 2.255 1.00 96.94 126 ARG A O 1
ATOM 955 N N . LEU A 1 127 ? -23.090 1.851 4.321 1.00 97.19 127 LEU A N 1
ATOM 956 C CA . LEU A 1 127 ? -24.309 1.340 4.968 1.00 97.19 127 LEU A CA 1
ATOM 957 C C . LEU A 1 127 ? -25.522 2.242 4.727 1.00 97.19 127 LEU A C 1
ATOM 959 O O . LEU A 1 127 ? -26.631 1.738 4.546 1.00 97.19 127 LEU A O 1
ATOM 963 N N . LYS A 1 128 ? -25.332 3.558 4.628 1.00 95.44 128 LYS A N 1
ATOM 964 C CA . LYS A 1 128 ? -26.402 4.500 4.287 1.00 95.44 128 LYS A CA 1
ATOM 965 C C . LYS A 1 128 ? -26.995 4.204 2.911 1.00 95.44 128 LYS A C 1
ATOM 967 O O . LYS A 1 128 ? -28.214 4.187 2.758 1.00 95.44 128 LYS A O 1
ATOM 972 N N . VAL A 1 129 ? -26.162 3.828 1.933 1.00 95.25 129 VAL A N 1
ATOM 973 C CA . VAL A 1 129 ? -26.620 3.315 0.623 1.00 95.25 129 VAL A CA 1
ATOM 974 C C . VAL A 1 129 ? -27.478 2.048 0.764 1.00 95.25 129 VAL A C 1
ATOM 976 O O . VAL A 1 129 ? -28.379 1.815 -0.043 1.00 95.25 129 VAL A O 1
ATOM 979 N N . GLN A 1 130 ? -27.262 1.248 1.812 1.00 95.94 130 GLN A N 1
ATOM 980 C CA . GLN A 1 130 ? -28.082 0.076 2.134 1.00 95.94 130 GLN A CA 1
ATOM 981 C C . GLN A 1 130 ? -29.367 0.405 2.912 1.00 95.94 130 GLN A C 1
ATOM 983 O O . GLN A 1 130 ? -30.113 -0.522 3.249 1.00 95.94 130 GLN A O 1
ATOM 988 N N . GLY A 1 131 ? -29.663 1.686 3.142 1.00 95.25 131 GLY A N 1
ATOM 989 C CA . GLY A 1 131 ? -30.861 2.159 3.835 1.00 95.25 131 GLY A CA 1
ATOM 990 C C . GLY A 1 131 ? -30.717 2.228 5.352 1.00 95.25 131 GLY A C 1
ATOM 991 O O . GLY A 1 131 ? -31.729 2.137 6.038 1.00 95.25 131 GLY A O 1
ATOM 992 N N . TYR A 1 132 ? -29.489 2.331 5.865 1.00 97.38 132 TYR A N 1
ATOM 993 C CA . TYR A 1 132 ? -29.244 2.509 7.293 1.00 97.38 132 TYR A CA 1
ATOM 994 C C . TYR A 1 132 ? -29.321 3.982 7.694 1.00 97.38 132 TYR A C 1
ATOM 996 O O . TYR A 1 132 ? -28.777 4.834 6.990 1.00 97.38 132 TYR A O 1
ATOM 1004 N N . THR A 1 133 ? -29.889 4.248 8.868 1.00 96.75 133 THR A N 1
ATOM 1005 C CA . THR A 1 133 ? -29.646 5.495 9.610 1.00 96.75 133 THR A CA 1
ATOM 1006 C C . THR A 1 133 ? -28.304 5.385 10.336 1.00 96.75 133 THR A C 1
ATOM 1008 O O . THR A 1 133 ? -28.037 4.375 10.994 1.00 96.75 133 THR A O 1
ATOM 1011 N N . THR A 1 134 ? -27.438 6.392 10.223 1.00 97.94 134 THR A N 1
ATOM 1012 C CA . THR A 1 134 ? -26.047 6.312 10.703 1.00 97.94 134 THR A CA 1
ATOM 1013 C C . THR A 1 134 ? -25.757 7.255 11.872 1.00 97.94 134 THR A C 1
ATOM 1015 O O . THR A 1 134 ? -25.881 8.474 11.775 1.00 97.94 134 THR A O 1
ATOM 1018 N N . GLY A 1 135 ? -25.299 6.686 12.985 1.00 98.19 135 GLY A N 1
ATOM 1019 C CA . GLY A 1 135 ? -24.909 7.400 14.195 1.00 98.19 135 GLY A CA 1
ATOM 1020 C C . GLY A 1 135 ? -23.433 7.204 14.543 1.00 98.19 135 GLY A C 1
ATOM 1021 O O . GLY A 1 135 ? -22.873 6.116 14.377 1.00 98.19 135 GLY A O 1
ATOM 1022 N N . ALA A 1 136 ? -22.797 8.242 15.080 1.00 98.69 136 ALA A N 1
ATOM 1023 C CA . ALA A 1 136 ? -21.469 8.153 15.678 1.00 98.69 136 ALA A CA 1
ATOM 1024 C C . ALA A 1 136 ? -21.407 8.942 16.989 1.00 98.69 136 ALA A C 1
ATOM 1026 O O . ALA A 1 136 ? -21.683 10.137 17.036 1.00 98.69 136 ALA A O 1
ATOM 1027 N N . ILE A 1 137 ? -21.008 8.284 18.069 1.00 98.62 137 ILE A N 1
ATOM 1028 C CA . ILE A 1 137 ? -20.991 8.873 19.406 1.00 98.62 137 ILE A CA 1
ATOM 1029 C C . ILE A 1 137 ? -19.596 8.706 19.987 1.00 98.62 137 ILE A C 1
ATOM 1031 O O . ILE A 1 137 ? -19.040 7.612 19.982 1.00 98.62 137 ILE A O 1
ATOM 1035 N N . GLY A 1 138 ? -19.019 9.788 20.498 1.00 97.44 138 GLY A N 1
ATOM 1036 C CA . GLY A 1 138 ? -17.739 9.761 21.185 1.00 97.44 138 GLY A CA 1
ATOM 1037 C C . GLY A 1 138 ? -16.586 10.438 20.451 1.00 97.44 138 GLY A C 1
ATOM 1038 O O . GLY A 1 138 ? -16.707 11.531 19.892 1.00 97.44 138 GLY A O 1
ATOM 1039 N N . LYS A 1 139 ? -15.412 9.816 20.513 1.00 96.50 139 LYS A N 1
ATOM 1040 C CA . LYS A 1 139 ? -14.182 10.319 19.900 1.00 96.50 139 LYS A CA 1
ATOM 1041 C C . LYS A 1 139 ? -14.215 10.096 18.390 1.00 96.50 139 LYS A C 1
ATOM 1043 O O . LYS A 1 139 ? -14.140 8.960 17.925 1.00 96.50 139 LYS A O 1
ATOM 1048 N N . TRP A 1 140 ? -14.240 11.190 17.633 1.00 95.06 140 TRP A N 1
ATOM 1049 C CA . TRP A 1 140 ? -14.148 11.162 16.175 1.00 95.06 140 TRP A CA 1
ATOM 1050 C C . TRP A 1 140 ? -12.712 10.878 15.721 1.00 95.06 140 TRP A C 1
ATOM 1052 O O . TRP A 1 140 ? -12.388 9.754 15.353 1.00 95.06 140 TRP A O 1
ATOM 1062 N N . HIS A 1 141 ? -11.817 11.866 15.839 1.00 92.19 141 HIS A N 1
ATOM 1063 C CA . HIS A 1 141 ? -10.394 11.763 15.496 1.00 92.19 141 HIS A CA 1
ATOM 1064 C C . HIS A 1 141 ? -10.106 11.335 14.042 1.00 92.19 141 HIS A C 1
ATOM 1066 O O . HIS A 1 141 ? -9.083 10.715 13.766 1.00 92.19 141 HIS A O 1
ATOM 1072 N N . LEU A 1 142 ? -11.005 11.685 13.115 1.00 92.25 142 LEU A N 1
ATOM 1073 C CA . LEU A 1 142 ? -10.902 11.401 11.675 1.00 92.25 142 LEU A CA 1
ATOM 1074 C C . LEU A 1 142 ? -10.838 12.669 10.814 1.00 92.25 142 LEU A C 1
ATOM 1076 O O . LEU A 1 142 ? -10.932 12.589 9.594 1.00 92.25 142 LEU A O 1
ATOM 1080 N N . GLY A 1 143 ? -10.666 13.835 11.435 1.00 87.44 143 GLY A N 1
ATOM 1081 C CA . GLY A 1 143 ? -10.623 15.126 10.755 1.00 87.44 143 GLY A CA 1
ATOM 1082 C C . GLY A 1 143 ? -11.556 16.150 11.387 1.00 87.44 143 GLY A C 1
ATOM 1083 O O . GLY A 1 143 ? -12.503 15.814 12.094 1.00 87.44 143 GLY A O 1
ATOM 1084 N N . SER A 1 144 ? -11.257 17.430 11.185 1.00 85.12 144 SER A N 1
ATOM 1085 C CA . SER A 1 144 ? -12.023 18.538 11.778 1.00 85.12 144 SER A CA 1
ATOM 1086 C C . SER A 1 144 ? -12.230 19.720 10.827 1.00 85.12 144 SER A C 1
ATOM 1088 O O . SER A 1 144 ? -12.741 20.774 11.234 1.00 85.12 144 SER A O 1
ATOM 1090 N N . ILE A 1 145 ? -11.872 19.550 9.550 1.00 82.38 145 ILE A N 1
ATOM 1091 C CA . ILE A 1 145 ? -11.925 20.605 8.539 1.00 82.38 145 ILE A CA 1
ATOM 1092 C C . ILE A 1 145 ? -13.384 20.870 8.187 1.00 82.38 145 ILE A C 1
ATOM 1094 O O . ILE A 1 145 ? -14.109 19.967 7.782 1.00 82.38 145 ILE A O 1
ATOM 1098 N N . ALA A 1 146 ? -13.809 22.119 8.368 1.00 85.06 146 ALA A N 1
ATOM 1099 C CA . ALA A 1 146 ? -15.154 22.564 8.028 1.00 85.06 146 ALA A CA 1
ATOM 1100 C C . ALA A 1 146 ? -15.345 22.685 6.512 1.00 85.06 146 ALA A C 1
ATOM 1102 O O . ALA A 1 146 ? -14.383 22.842 5.761 1.00 85.06 146 ALA A O 1
ATOM 1103 N N . ASN A 1 147 ? -16.604 22.732 6.084 1.00 86.75 147 ASN A N 1
ATOM 1104 C CA . ASN A 1 147 ? -16.954 23.171 4.737 1.00 86.75 147 ASN A CA 1
ATOM 1105 C C . ASN A 1 147 ? -16.436 24.591 4.473 1.00 86.75 147 ASN A C 1
ATOM 1107 O O . ASN A 1 147 ? -16.583 25.488 5.307 1.00 86.75 147 ASN A O 1
ATOM 1111 N N . THR A 1 148 ? -15.864 24.809 3.289 1.00 85.50 148 THR A N 1
ATOM 1112 C CA . THR A 1 148 ? -15.564 26.157 2.798 1.00 85.50 148 THR A CA 1
ATOM 1113 C C . THR A 1 148 ? -16.845 26.757 2.249 1.00 85.50 148 THR A C 1
ATOM 1115 O O . THR A 1 148 ? -17.507 26.150 1.407 1.00 85.50 148 THR A O 1
ATOM 1118 N N . VAL A 1 149 ? -17.194 27.948 2.727 1.00 84.19 149 VAL A N 1
ATOM 1119 C CA . VAL A 1 149 ? -18.428 28.648 2.367 1.00 84.19 149 VAL A CA 1
ATOM 1120 C C . VAL A 1 149 ? -18.077 29.979 1.714 1.00 84.19 149 VAL A C 1
ATOM 1122 O O . VAL A 1 149 ? -17.264 30.739 2.242 1.00 84.19 149 VAL A O 1
ATOM 1125 N N . ASP A 1 150 ? -18.704 30.275 0.578 1.00 83.62 150 ASP A N 1
ATOM 1126 C CA . ASP A 1 150 ? -18.638 31.591 -0.047 1.00 83.62 150 ASP A CA 1
ATOM 1127 C C . ASP A 1 150 ? -19.265 32.625 0.910 1.00 83.62 150 ASP A C 1
ATOM 1129 O O . ASP A 1 150 ? -20.450 32.522 1.248 1.00 83.62 150 ASP A O 1
ATOM 1133 N N . PRO A 1 151 ? -18.507 33.643 1.353 1.00 82.00 151 PRO A N 1
ATOM 1134 C CA . PRO A 1 151 ? -18.969 34.578 2.375 1.00 82.00 151 PRO A CA 1
ATOM 1135 C C . PRO A 1 151 ? -20.093 35.511 1.898 1.00 82.00 151 PRO A C 1
ATOM 1137 O O . PRO A 1 151 ? -20.713 36.186 2.718 1.00 82.00 151 PRO A O 1
ATOM 1140 N N . VAL A 1 152 ? -20.342 35.596 0.589 1.00 84.06 152 VAL A N 1
ATOM 1141 C CA . VAL A 1 152 ? -21.370 36.445 -0.023 1.00 84.06 152 VAL A CA 1
ATOM 1142 C C . VAL A 1 152 ? -22.636 35.646 -0.307 1.00 84.06 152 VAL A C 1
ATOM 1144 O O . VAL A 1 152 ? -23.729 36.103 0.024 1.00 84.06 152 VAL A O 1
ATOM 1147 N N . SER A 1 153 ? -22.508 34.479 -0.942 1.00 85.12 153 SER A N 1
ATOM 1148 C CA . SER A 1 153 ? -23.664 33.660 -1.328 1.00 85.12 153 SER A CA 1
ATOM 1149 C C . SER A 1 153 ? -24.130 32.714 -0.221 1.00 85.12 153 SER A C 1
ATOM 1151 O O . SER A 1 153 ? -25.272 32.257 -0.259 1.00 85.12 153 SER A O 1
ATOM 1153 N N . GLY A 1 154 ? -23.267 32.419 0.757 1.00 81.81 154 GLY A N 1
ATOM 1154 C CA . GLY A 1 154 ? -23.510 31.410 1.786 1.00 81.81 154 GLY A CA 1
ATOM 1155 C C . GLY A 1 154 ? -23.481 29.974 1.252 1.00 81.81 154 GLY A C 1
ATOM 1156 O O . GLY A 1 154 ? -23.825 29.052 1.987 1.00 81.81 154 GLY A O 1
ATOM 1157 N N . GLN A 1 155 ? -23.103 29.767 -0.014 1.00 84.69 155 GLN A N 1
ATOM 1158 C CA . GLN A 1 155 ? -23.015 28.437 -0.611 1.00 84.69 155 GLN A CA 1
ATOM 1159 C C . GLN A 1 155 ? -21.720 27.739 -0.208 1.00 84.69 155 GLN A C 1
ATOM 1161 O O . GLN A 1 155 ? -20.653 28.351 -0.184 1.00 84.69 155 GLN A O 1
ATOM 1166 N N . VAL A 1 156 ? -21.807 26.437 0.060 1.00 84.31 156 VAL A N 1
ATOM 1167 C CA . VAL A 1 156 ? -20.628 25.587 0.244 1.00 84.31 156 VAL A CA 1
ATOM 1168 C C . VAL A 1 156 ? -19.905 25.445 -1.098 1.00 84.31 156 VAL A C 1
ATOM 1170 O O . VAL A 1 156 ? -20.497 24.993 -2.074 1.00 84.31 156 VAL A O 1
ATOM 1173 N N . THR A 1 157 ? -18.632 25.837 -1.151 1.00 85.75 157 THR A N 1
ATOM 1174 C CA . THR A 1 157 ? -17.780 25.741 -2.350 1.00 85.75 157 THR A CA 1
ATOM 1175 C C . THR A 1 157 ? -16.850 24.534 -2.317 1.00 85.75 157 THR A C 1
ATOM 1177 O O . THR A 1 157 ? -16.387 24.094 -3.363 1.00 85.75 157 THR A O 1
ATOM 1180 N N . GLN A 1 158 ? -16.557 24.011 -1.125 1.00 87.25 158 GLN A N 1
ATOM 1181 C CA . GLN A 1 158 ? -15.747 22.813 -0.931 1.00 87.25 158 GLN A CA 1
ATOM 1182 C C . GLN A 1 158 ? -16.175 22.118 0.360 1.00 87.25 158 GLN A C 1
ATOM 1184 O O . GLN A 1 158 ? -16.315 22.775 1.394 1.00 87.25 158 GLN A O 1
ATOM 1189 N N . LEU A 1 159 ? -16.365 20.802 0.302 1.00 88.94 159 LEU A N 1
ATOM 1190 C CA . LEU A 1 159 ? -16.658 20.000 1.484 1.00 88.94 159 LEU A CA 1
ATOM 1191 C C . LEU A 1 159 ? -15.386 19.776 2.317 1.00 88.94 159 LEU A C 1
ATOM 1193 O O . LEU A 1 159 ? -14.299 19.579 1.773 1.00 88.94 159 LEU A O 1
ATOM 1197 N N . GLY A 1 160 ? -15.530 19.839 3.638 1.00 88.25 160 GLY A N 1
ATOM 1198 C CA . GLY A 1 160 ? -14.514 19.432 4.608 1.00 88.25 160 GLY A CA 1
ATOM 1199 C C . GLY A 1 160 ? -14.651 17.953 4.990 1.00 88.25 160 GLY A C 1
ATOM 1200 O O . GLY A 1 160 ? -15.362 17.207 4.326 1.00 88.25 160 GLY A O 1
ATOM 1201 N N . ASN A 1 161 ? -14.028 17.524 6.088 1.00 89.31 161 ASN A N 1
ATOM 1202 C CA . ASN A 1 161 ? -14.001 16.116 6.523 1.00 89.31 161 ASN A CA 1
ATOM 1203 C C . ASN A 1 161 ? -14.505 15.881 7.959 1.00 89.31 161 ASN A C 1
ATOM 1205 O O . ASN A 1 161 ? -14.029 15.000 8.676 1.00 89.31 161 ASN A O 1
ATOM 1209 N N . ARG A 1 162 ? -15.464 16.697 8.390 1.00 91.38 162 ARG A N 1
ATOM 1210 C CA . ARG A 1 162 ? -16.225 16.483 9.627 1.00 91.38 162 ARG A CA 1
ATOM 1211 C C . ARG A 1 162 ? -17.300 15.398 9.445 1.00 91.38 162 ARG A C 1
ATOM 1213 O O . ARG A 1 162 ? -17.581 15.048 8.296 1.00 91.38 162 ARG A O 1
ATOM 1220 N N . PRO A 1 163 ? -17.903 14.884 10.539 1.00 94.88 163 PRO A N 1
ATOM 1221 C CA . PRO A 1 163 ? -18.905 13.817 10.485 1.00 94.88 163 PRO A CA 1
ATOM 1222 C C . PRO A 1 163 ? -20.002 14.011 9.434 1.00 94.88 163 PRO A C 1
ATOM 1224 O O . PRO A 1 163 ? -20.317 13.073 8.707 1.00 94.88 163 PRO A O 1
ATOM 1227 N N . GLU A 1 164 ? -20.524 15.232 9.285 1.00 93.06 164 GLU A N 1
ATOM 1228 C CA . GLU A 1 164 ? -21.605 15.544 8.342 1.00 93.06 164 GLU A CA 1
ATOM 1229 C C . GLU A 1 164 ? -21.265 15.262 6.867 1.00 93.06 164 GLU A C 1
ATOM 1231 O O . GLU A 1 164 ? -22.169 15.146 6.044 1.00 93.06 164 GLU A O 1
ATOM 1236 N N . ASN A 1 165 ? -19.978 15.133 6.525 1.00 93.31 165 ASN A N 1
ATOM 1237 C CA . ASN A 1 165 ? -19.511 14.824 5.170 1.00 93.31 165 ASN A CA 1
ATOM 1238 C C . ASN A 1 165 ? -18.888 13.423 5.052 1.00 93.31 165 ASN A C 1
ATOM 1240 O O . ASN A 1 165 ? -18.182 13.162 4.082 1.00 93.31 165 ASN A O 1
ATOM 1244 N N . GLN A 1 166 ? -19.078 12.568 6.057 1.00 94.75 166 GLN A N 1
ATOM 1245 C CA . GLN A 1 166 ? -18.497 11.222 6.160 1.00 94.75 166 GLN A CA 1
ATOM 1246 C C . GLN A 1 166 ? -19.610 10.199 6.444 1.00 94.75 166 GLN A C 1
ATOM 1248 O O . GLN A 1 166 ? -19.485 9.333 7.306 1.00 94.75 166 GLN A O 1
ATOM 1253 N N . GLY A 1 167 ? -20.761 10.386 5.794 1.00 94.75 167 GLY A N 1
ATOM 1254 C CA . GLY A 1 167 ? -21.893 9.466 5.845 1.00 94.75 167 GLY A CA 1
ATOM 1255 C C . GLY A 1 167 ? -22.758 9.501 7.102 1.00 94.75 167 GLY A C 1
ATOM 1256 O O . GLY A 1 167 ? -23.712 8.730 7.159 1.00 94.75 167 GLY A O 1
ATOM 1257 N N . ILE A 1 168 ? -22.490 10.363 8.086 1.00 96.69 168 ILE A N 1
ATOM 1258 C CA . ILE A 1 168 ? -23.190 10.362 9.386 1.00 96.69 168 ILE A CA 1
ATOM 1259 C C . ILE A 1 168 ? -24.469 11.205 9.357 1.00 96.69 168 ILE A C 1
ATOM 1261 O O . ILE A 1 168 ? -24.456 12.338 8.879 1.00 96.69 168 ILE A O 1
ATOM 1265 N N . ASP A 1 169 ? -25.560 10.659 9.899 1.00 97.25 169 ASP A N 1
ATOM 1266 C CA . ASP A 1 169 ? -26.805 11.385 10.168 1.00 97.25 169 ASP A CA 1
ATOM 1267 C C . ASP A 1 169 ? -26.769 12.091 11.525 1.00 97.25 169 ASP A C 1
ATOM 1269 O O . ASP A 1 169 ? -27.132 13.262 11.620 1.00 97.25 169 ASP A O 1
ATOM 1273 N N . GLU A 1 170 ? -26.302 11.406 12.570 1.00 97.81 170 GLU A N 1
ATOM 1274 C CA . GLU A 1 170 ? -26.288 11.921 13.943 1.00 97.81 170 GLU A CA 1
ATOM 1275 C C . GLU A 1 170 ? -24.918 11.715 14.603 1.00 97.81 170 GLU A C 1
ATOM 1277 O O . GLU A 1 170 ? -24.431 10.592 14.747 1.00 97.81 170 GLU A O 1
ATOM 1282 N N . PHE A 1 171 ? -24.279 12.805 15.025 1.00 98.31 171 PHE A N 1
ATOM 1283 C CA . PHE A 1 171 ? -23.000 12.787 15.726 1.00 98.31 171 PHE A CA 1
ATOM 1284 C C . PHE A 1 171 ? -23.097 13.446 17.098 1.00 98.31 171 PHE A C 1
ATOM 1286 O O . PHE A 1 171 ? -23.510 14.599 17.208 1.00 98.31 171 PHE A O 1
ATOM 1293 N N . TYR A 1 172 ? -22.612 12.750 18.126 1.00 97.00 172 TYR A N 1
ATOM 1294 C CA . TYR A 1 172 ? -22.530 13.258 19.495 1.00 97.00 172 TYR A CA 1
ATOM 1295 C C . TYR A 1 172 ? -21.148 13.000 20.079 1.00 97.00 172 TYR A C 1
ATOM 1297 O O . TYR A 1 172 ? -20.848 11.902 20.542 1.00 97.00 172 TYR A O 1
ATOM 1305 N N . GLY A 1 173 ? -20.262 13.988 20.073 1.00 95.44 173 GLY A N 1
ATOM 1306 C CA . GLY A 1 173 ? -18.860 13.694 20.343 1.00 95.44 173 GLY A CA 1
ATOM 1307 C C . GLY A 1 173 ? -17.926 14.884 20.304 1.00 95.44 173 GLY A C 1
ATOM 1308 O O . GLY A 1 173 ? -18.345 16.031 20.391 1.00 95.44 173 GLY A O 1
ATOM 1309 N N . HIS A 1 174 ? -16.636 14.610 20.149 1.00 92.31 174 HIS A N 1
ATOM 1310 C CA . HIS A 1 174 ? -15.623 15.635 19.906 1.00 92.31 174 HIS A CA 1
ATOM 1311 C C . HIS A 1 174 ? -14.697 15.227 18.757 1.00 92.31 174 HIS A C 1
ATOM 1313 O O . HIS A 1 174 ? -14.492 14.042 18.488 1.00 92.31 174 HIS A O 1
ATOM 1319 N N . TYR A 1 175 ? -14.090 16.214 18.098 1.00 89.81 175 TYR A N 1
ATOM 1320 C CA . TYR A 1 175 ? -13.237 15.984 16.927 1.00 89.81 175 TYR A CA 1
ATOM 1321 C C . TYR A 1 175 ? -11.798 15.580 17.280 1.00 89.81 175 TYR A C 1
ATOM 1323 O O . TYR A 1 175 ? -11.179 14.825 16.538 1.00 89.81 175 TYR A O 1
ATOM 1331 N N . HIS A 1 176 ? -11.280 16.052 18.417 1.00 85.38 176 HIS A N 1
ATOM 1332 C CA . HIS A 1 176 ? -9.894 15.858 18.859 1.00 85.38 176 HIS A CA 1
ATOM 1333 C C . HIS A 1 176 ? -9.597 14.415 19.309 1.00 85.38 176 HIS A C 1
ATOM 1335 O O . HIS A 1 176 ? -10.503 13.629 19.565 1.00 85.38 176 HIS A O 1
ATOM 1341 N N . GLY A 1 177 ? -8.317 14.086 19.501 1.00 84.00 177 GLY A N 1
ATOM 1342 C CA . GLY A 1 177 ? -7.874 12.775 19.981 1.00 84.00 177 GLY A CA 1
ATOM 1343 C C . GLY A 1 177 ? -8.001 12.504 21.486 1.00 84.00 177 GLY A C 1
ATOM 1344 O O . GLY A 1 177 ? -7.744 11.385 21.916 1.00 84.00 177 GLY A O 1
ATOM 1345 N N . SER A 1 178 ? -8.339 13.511 22.292 1.00 82.81 178 SER A N 1
ATOM 1346 C CA . SER A 1 178 ? -8.444 13.422 23.759 1.00 82.81 178 SER A CA 1
ATOM 1347 C C . SER A 1 178 ? -9.092 14.671 24.360 1.00 82.81 178 SER A C 1
ATOM 1349 O O . SER A 1 178 ? -9.032 15.753 23.764 1.00 82.81 178 SER A O 1
ATOM 1351 N N . ARG A 1 179 ? -9.669 14.530 25.556 1.00 86.31 179 ARG A N 1
ATOM 1352 C CA . ARG A 1 179 ? -10.268 15.610 26.354 1.00 86.31 179 ARG A CA 1
ATOM 1353 C C . ARG A 1 179 ? -10.281 15.244 27.845 1.00 86.31 179 ARG A C 1
ATOM 1355 O O . ARG A 1 179 ? -9.879 14.145 28.204 1.00 86.31 179 ARG A O 1
ATOM 1362 N N . ASP A 1 180 ? -10.717 16.178 28.685 1.00 86.62 180 ASP A N 1
ATOM 1363 C CA . ASP A 1 180 ? -11.065 15.910 30.087 1.00 86.62 180 ASP A CA 1
ATOM 1364 C C . ASP A 1 180 ? -12.351 15.070 30.175 1.00 86.62 180 ASP A C 1
ATOM 1366 O O . ASP A 1 180 ? -13.175 15.124 29.261 1.00 86.62 180 ASP A O 1
ATOM 1370 N N . TYR A 1 181 ? -12.546 14.315 31.254 1.00 91.19 181 TYR A N 1
ATOM 1371 C CA . TYR A 1 181 ? -13.719 13.453 31.420 1.00 91.19 181 TYR A CA 1
ATOM 1372 C C . TYR A 1 181 ? -14.915 14.127 32.081 1.00 91.19 181 TYR A C 1
ATOM 1374 O O . TYR A 1 181 ? -15.937 13.473 32.254 1.00 91.19 181 TYR A O 1
ATOM 1382 N N . ILE A 1 182 ? -14.828 15.407 32.421 1.00 89.81 182 ILE A N 1
ATOM 1383 C CA . ILE A 1 182 ? -15.948 16.155 32.976 1.00 89.81 182 ILE A CA 1
ATOM 1384 C C . ILE A 1 182 ? -16.384 17.237 31.991 1.00 89.81 182 ILE A C 1
ATOM 1386 O O . ILE A 1 182 ? -15.565 18.014 31.486 1.00 89.81 182 ILE A O 1
ATOM 1390 N N . LEU A 1 183 ? -17.685 17.289 31.699 1.00 86.06 183 LEU A N 1
ATOM 1391 C CA . LEU A 1 183 ? -18.260 18.360 30.886 1.00 86.06 183 LEU A CA 1
ATOM 1392 C C . LEU A 1 183 ? -18.023 19.724 31.535 1.00 86.06 183 LEU A C 1
ATOM 1394 O O . LEU A 1 183 ? -18.247 19.911 32.730 1.00 86.06 183 LEU A O 1
ATOM 1398 N N . GLY A 1 184 ? -17.539 20.678 30.740 1.00 77.56 184 GLY A N 1
ATOM 1399 C CA . GLY A 1 184 ? -17.255 22.041 31.185 1.00 77.56 184 GLY A CA 1
ATOM 1400 C C . GLY A 1 184 ? -15.863 22.237 31.798 1.00 77.56 184 GLY A C 1
ATOM 1401 O O . GLY A 1 184 ? -15.403 23.378 31.898 1.00 77.56 184 GLY A O 1
ATOM 1402 N N . ARG A 1 185 ? -15.126 21.165 32.134 1.00 76.31 185 ARG A N 1
ATOM 1403 C CA . ARG A 1 185 ? -13.724 21.249 32.585 1.00 76.31 185 ARG A CA 1
ATOM 1404 C C . ARG A 1 185 ? -12.778 21.172 31.387 1.00 76.31 185 ARG A C 1
ATOM 1406 O O . ARG A 1 185 ? -12.303 20.112 31.009 1.00 76.31 185 ARG A O 1
ATOM 1413 N N . SER A 1 186 ? -12.462 22.307 30.765 1.00 60.16 186 SER A N 1
ATOM 1414 C CA . SER A 1 186 ? -11.376 22.369 29.773 1.00 60.16 186 SER A CA 1
ATOM 1415 C C . SER A 1 186 ? -10.083 22.914 30.386 1.00 60.16 186 SER A C 1
ATOM 1417 O O . SER A 1 186 ? -10.071 23.974 31.009 1.00 60.16 186 SER A O 1
ATOM 1419 N N . TYR A 1 187 ? -8.984 22.183 30.167 1.00 53.84 187 TYR A N 1
ATOM 1420 C CA . TYR A 1 187 ? -7.605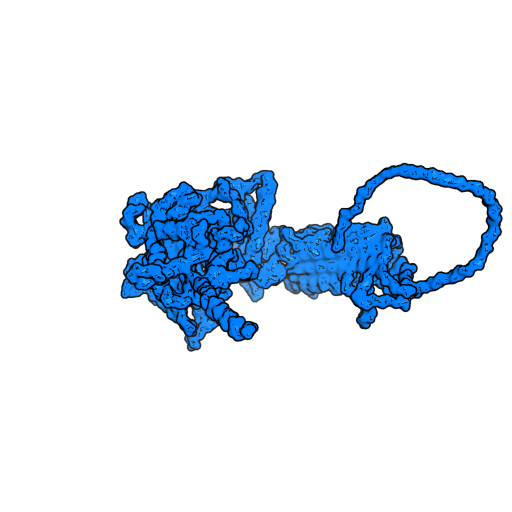 22.519 30.548 1.00 53.84 187 TYR A CA 1
ATOM 1421 C C . TYR A 1 187 ? -7.262 23.980 30.162 1.00 53.84 187 TYR A C 1
ATOM 1423 O O . TYR A 1 187 ? -7.157 24.299 28.980 1.00 53.84 187 TYR A O 1
ATOM 1431 N N . ASN A 1 188 ? -7.101 24.860 31.158 1.00 47.59 188 ASN A N 1
ATOM 1432 C CA . ASN A 1 188 ? -6.793 26.298 31.044 1.00 47.59 188 ASN A CA 1
ATOM 1433 C C . ASN A 1 188 ? -7.697 27.133 30.103 1.00 47.59 188 ASN A C 1
ATOM 1435 O O . ASN A 1 188 ? -7.306 27.580 29.025 1.00 47.59 188 ASN A O 1
ATOM 1439 N N . GLU A 1 189 ? -8.905 27.409 30.596 1.00 40.59 189 GLU A N 1
ATOM 1440 C CA . GLU A 1 189 ? -9.528 28.741 30.713 1.00 40.59 189 GLU A CA 1
ATOM 1441 C C . GLU A 1 189 ? -8.729 29.944 30.157 1.00 40.59 189 GLU A C 1
ATOM 1443 O O . GLU A 1 189 ? -7.951 30.567 30.872 1.00 40.59 189 GLU A O 1
ATOM 1448 N N . ASN A 1 190 ? -8.956 30.311 28.886 1.00 39.81 190 ASN A N 1
ATOM 1449 C CA . ASN A 1 190 ? -8.989 31.726 28.455 1.00 39.81 190 ASN A CA 1
ATOM 1450 C C . ASN A 1 190 ? -9.518 31.998 27.031 1.00 39.81 190 ASN A C 1
ATOM 1452 O O . ASN A 1 190 ? -9.374 33.125 26.565 1.00 39.81 190 ASN A O 1
ATOM 1456 N N . GLN A 1 191 ? -10.140 31.048 26.315 1.00 42.34 191 GLN A N 1
ATOM 1457 C CA . GLN A 1 191 ? -10.670 31.311 24.959 1.00 42.34 191 GLN A CA 1
ATOM 1458 C C . GLN A 1 191 ? -11.962 30.547 24.615 1.00 42.34 191 GLN A C 1
ATOM 1460 O O . GLN A 1 191 ? -12.112 30.046 23.504 1.00 42.34 191 GLN A O 1
ATOM 1465 N N . VAL A 1 192 ? -12.900 30.471 25.564 1.00 44.25 192 VAL A N 1
ATOM 1466 C CA . VAL A 1 192 ? -14.181 29.755 25.389 1.00 44.25 192 VAL A CA 1
ATOM 1467 C C . VAL A 1 192 ? -15.117 30.435 24.372 1.00 44.25 192 VAL A C 1
ATOM 1469 O O . VAL A 1 192 ? -15.861 29.747 23.687 1.00 44.25 192 VAL A O 1
ATOM 1472 N N . ASP A 1 193 ? -14.969 31.746 24.145 1.00 42.88 193 ASP A N 1
ATOM 1473 C CA . ASP A 1 193 ? -15.729 32.499 23.128 1.00 42.88 193 ASP A CA 1
ATOM 1474 C C . ASP A 1 193 ? -14.871 32.965 21.938 1.00 42.88 193 ASP A C 1
ATOM 1476 O O . ASP A 1 193 ? -15.234 33.906 21.227 1.00 42.88 193 ASP A O 1
ATOM 1480 N N . ASN A 1 194 ? -13.700 32.355 21.710 1.00 44.97 194 ASN A N 1
ATOM 1481 C CA . ASN A 1 194 ? -12.875 32.729 20.565 1.00 44.97 194 ASN A CA 1
ATOM 1482 C C . ASN A 1 194 ? -13.156 31.810 19.358 1.00 44.97 194 ASN A C 1
ATOM 1484 O O . ASN A 1 194 ? -12.756 30.640 19.387 1.00 44.97 194 ASN A O 1
ATOM 1488 N N . PRO A 1 195 ? -13.752 32.314 18.257 1.00 46.84 195 PRO A N 1
ATOM 1489 C CA . PRO A 1 195 ? -13.876 31.565 17.005 1.00 46.84 195 PRO A CA 1
ATOM 1490 C C . PRO A 1 195 ? -12.520 31.149 16.405 1.00 46.84 195 PRO A C 1
ATOM 1492 O O . PRO A 1 195 ? -12.490 30.341 15.486 1.00 46.84 195 PRO A O 1
ATOM 1495 N N . THR A 1 196 ? -11.401 31.668 16.925 1.00 49.72 196 THR A N 1
ATOM 1496 C CA . THR A 1 196 ? -10.036 31.295 16.529 1.00 49.72 196 THR A CA 1
ATOM 1497 C C . THR A 1 196 ? -9.299 30.442 17.578 1.00 49.72 196 THR A C 1
ATOM 1499 O O . THR A 1 196 ? -8.072 30.353 17.524 1.00 49.72 196 THR A O 1
ATOM 1502 N N . SER A 1 197 ? -9.993 29.868 18.570 1.00 56.53 197 SER A N 1
ATOM 1503 C CA . SER A 1 197 ? -9.370 29.014 19.595 1.00 56.53 197 SER A CA 1
ATOM 1504 C C . SER A 1 197 ? -8.958 27.659 19.019 1.00 56.53 197 SER A C 1
ATOM 1506 O O . SER A 1 197 ? -9.786 26.929 18.474 1.00 56.53 197 SER A O 1
ATOM 1508 N N . ALA A 1 198 ? -7.702 27.263 19.234 1.00 57.66 198 ALA A N 1
ATOM 1509 C CA . ALA A 1 198 ? -7.212 25.927 18.885 1.00 57.66 198 ALA A CA 1
ATOM 1510 C C . ALA A 1 198 ? -7.887 24.790 19.691 1.00 57.66 198 ALA A C 1
ATOM 1512 O O . ALA A 1 198 ? -7.703 23.621 19.370 1.00 57.66 198 ALA A O 1
ATOM 1513 N N . LEU A 1 199 ? -8.678 25.103 20.729 1.00 66.12 199 LEU A N 1
ATOM 1514 C CA . LEU A 1 199 ? -9.330 24.103 21.586 1.00 66.12 199 LEU A CA 1
ATOM 1515 C C . LEU A 1 199 ? -10.720 23.663 21.098 1.00 66.12 199 LEU A C 1
ATOM 1517 O O . LEU A 1 199 ? -11.259 22.706 21.647 1.00 66.12 199 LEU A O 1
ATOM 1521 N N . GLN A 1 200 ? -11.296 24.290 20.062 1.00 70.88 200 GLN A N 1
ATOM 1522 C CA . GLN A 1 200 ? -12.665 23.978 19.606 1.00 70.88 200 GLN A CA 1
ATOM 1523 C C . GLN A 1 200 ? -12.878 22.523 19.173 1.00 70.88 200 GLN A C 1
ATOM 1525 O O . GLN A 1 200 ? -14.002 22.027 19.201 1.00 70.88 200 GLN A O 1
ATOM 1530 N N . VAL A 1 201 ? -11.812 21.836 18.768 1.00 74.75 201 VAL A N 1
ATOM 1531 C CA . VAL A 1 201 ? -11.843 20.413 18.413 1.00 74.75 201 VAL A CA 1
ATOM 1532 C C . VAL A 1 201 ? -12.122 19.503 19.616 1.00 74.75 201 VAL A C 1
ATOM 1534 O O . VAL A 1 201 ? -12.523 18.360 19.422 1.00 74.75 201 VAL A O 1
ATOM 1537 N N . ARG A 1 202 ? -11.930 19.978 20.855 1.00 81.75 202 ARG A N 1
ATOM 1538 C CA . ARG A 1 202 ? -12.160 19.204 22.091 1.00 81.75 202 ARG A CA 1
ATOM 1539 C C . ARG A 1 202 ? -13.564 19.360 22.665 1.00 81.75 202 ARG A C 1
ATOM 1541 O O . ARG A 1 202 ? -13.947 18.557 23.512 1.00 81.75 202 ARG A O 1
ATOM 1548 N N . TYR A 1 203 ? -14.300 20.383 22.237 1.00 85.75 203 TYR A N 1
ATOM 1549 C CA . TYR A 1 203 ? -15.650 20.619 22.730 1.00 85.75 203 TYR A CA 1
ATOM 1550 C C . TYR A 1 203 ? -16.588 19.506 22.301 1.00 85.75 203 TYR A C 1
ATOM 1552 O O . TYR A 1 203 ? -16.518 19.037 21.162 1.00 85.75 203 TYR A O 1
ATOM 1560 N N . MET A 1 204 ? -17.482 19.133 23.213 1.00 89.62 204 MET A N 1
ATOM 1561 C CA . MET A 1 204 ? -18.606 18.285 22.869 1.00 89.62 204 MET A CA 1
ATOM 1562 C C . MET A 1 204 ? -19.511 18.974 21.862 1.00 89.62 204 MET A C 1
ATOM 1564 O O . MET A 1 204 ? -19.835 20.160 21.991 1.00 89.62 204 MET A O 1
ATOM 1568 N N . ARG A 1 205 ? -19.944 18.198 20.881 1.00 91.69 205 ARG A N 1
ATOM 1569 C CA . ARG A 1 205 ? -20.771 18.625 19.770 1.00 91.69 205 ARG A CA 1
ATOM 1570 C C . ARG A 1 205 ? -21.910 17.658 19.542 1.00 91.69 205 ARG A C 1
ATOM 1572 O O . ARG A 1 205 ? -21.767 16.461 19.767 1.00 91.69 205 ARG A O 1
ATOM 1579 N N . GLU A 1 206 ? -22.998 18.233 19.074 1.00 94.62 206 GLU A N 1
ATOM 1580 C CA . GLU A 1 206 ? -24.155 17.561 18.516 1.00 94.62 206 GLU A CA 1
ATOM 1581 C C . GLU A 1 206 ? -24.288 18.041 17.071 1.00 94.62 206 GLU A C 1
ATOM 1583 O O . GLU A 1 206 ? -24.488 19.237 16.840 1.00 94.62 206 GLU A O 1
ATOM 1588 N N . THR A 1 207 ? -24.150 17.123 16.118 1.00 95.50 207 THR A N 1
ATOM 1589 C CA . THR A 1 207 ? -24.331 17.392 14.691 1.00 95.50 207 THR A CA 1
ATOM 1590 C C . THR A 1 207 ? -25.424 16.487 14.148 1.00 95.50 207 THR A C 1
ATOM 1592 O O . THR A 1 207 ? -25.306 15.270 14.233 1.00 95.50 207 THR A O 1
ATOM 1595 N N . VAL A 1 208 ? -26.465 17.073 13.561 1.00 96.69 208 VAL A N 1
ATOM 1596 C CA . VAL A 1 208 ? -27.569 16.339 12.930 1.00 96.69 208 VAL A CA 1
ATOM 1597 C C . VAL A 1 208 ? -27.703 16.771 11.474 1.00 96.69 208 VAL A C 1
ATOM 1599 O O . VAL A 1 208 ? -27.853 17.964 11.185 1.00 96.69 208 VAL A O 1
ATOM 1602 N N . VAL A 1 209 ? -27.672 15.802 10.562 1.00 94.44 209 VAL A N 1
ATOM 1603 C CA . VAL A 1 209 ? -27.931 15.980 9.131 1.00 94.44 209 VAL A CA 1
ATOM 1604 C C . VAL A 1 209 ? -29.395 15.654 8.858 1.00 94.44 209 VAL A C 1
ATOM 1606 O O . VAL A 1 209 ? -29.863 14.539 9.057 1.00 94.44 209 VAL A O 1
ATOM 1609 N N . GLN A 1 210 ? -30.145 16.655 8.412 1.00 89.81 210 GLN A N 1
ATOM 1610 C CA . GLN A 1 210 ? -31.561 16.517 8.095 1.00 89.81 210 GLN A CA 1
ATOM 1611 C C . GLN A 1 210 ? -31.759 15.856 6.726 1.00 89.81 210 GLN A C 1
ATOM 1613 O O . GLN A 1 210 ? -30.893 15.909 5.853 1.00 89.81 210 GLN A O 1
ATOM 1618 N N . ALA A 1 211 ? -32.956 15.316 6.487 1.00 85.62 211 ALA A N 1
ATOM 1619 C CA . ALA A 1 211 ? -33.301 14.657 5.223 1.00 85.62 211 ALA A CA 1
ATOM 1620 C C . ALA A 1 211 ? -33.206 15.569 3.978 1.00 85.62 211 ALA A C 1
ATOM 1622 O O . ALA A 1 211 ? -33.094 15.074 2.859 1.00 85.62 211 ALA A O 1
ATOM 1623 N N . ASP A 1 212 ? -33.261 16.895 4.148 1.00 85.81 212 ASP A N 1
ATOM 1624 C CA . ASP A 1 212 ? -33.066 17.872 3.067 1.00 85.81 212 ASP A CA 1
ATOM 1625 C C . ASP A 1 212 ? -31.589 18.259 2.844 1.00 85.81 212 ASP A C 1
ATOM 1627 O O . ASP A 1 212 ? -31.295 19.115 2.008 1.00 85.81 212 ASP A O 1
ATOM 1631 N N . GLY A 1 213 ? -30.667 17.625 3.576 1.00 83.88 213 GLY A N 1
ATOM 1632 C CA . GLY A 1 213 ? -29.228 17.876 3.542 1.00 83.88 213 GLY A CA 1
ATOM 1633 C C . GLY A 1 213 ? -28.774 19.059 4.398 1.00 83.88 213 GLY A C 1
ATOM 1634 O O . GLY A 1 213 ? -27.589 19.393 4.385 1.00 83.88 213 GLY A O 1
ATOM 1635 N N . THR A 1 214 ? -29.675 19.723 5.131 1.00 87.75 214 THR A N 1
ATOM 1636 C CA . THR A 1 214 ? -29.274 20.785 6.061 1.00 87.75 214 THR A CA 1
ATOM 1637 C C . THR A 1 214 ? -28.578 20.207 7.292 1.00 87.75 214 THR A C 1
ATOM 1639 O O . THR A 1 214 ? -28.962 19.162 7.808 1.00 87.75 214 THR A O 1
ATOM 1642 N N . VAL A 1 215 ? -27.539 20.898 7.768 1.00 90.88 215 VAL A N 1
ATOM 1643 C CA . VAL A 1 215 ? -26.722 20.458 8.909 1.00 90.88 215 VAL A CA 1
ATOM 1644 C C . VAL A 1 215 ? -26.954 21.390 10.093 1.00 90.88 215 VAL A C 1
ATOM 1646 O O . VAL A 1 215 ? -26.771 22.605 9.979 1.00 90.88 215 VAL A O 1
ATOM 1649 N N . ALA A 1 216 ? -27.336 20.821 11.235 1.00 92.31 216 ALA A N 1
ATOM 1650 C CA . ALA A 1 216 ? -27.392 21.508 12.519 1.00 92.31 216 ALA A CA 1
ATOM 1651 C C . ALA A 1 216 ? -26.211 21.052 13.388 1.00 92.31 216 ALA A C 1
ATOM 1653 O O . ALA A 1 216 ? -26.202 19.912 13.827 1.00 92.31 216 ALA A O 1
ATOM 1654 N N . ASP A 1 217 ? -25.234 21.931 13.632 1.00 90.06 217 ASP A N 1
ATOM 1655 C CA . ASP A 1 217 ? -24.055 21.685 14.486 1.00 90.06 217 ASP A CA 1
ATOM 1656 C C . ASP A 1 217 ? -24.101 22.618 15.707 1.00 90.06 217 ASP A C 1
ATOM 1658 O O . ASP A 1 217 ? -24.151 23.847 15.568 1.00 90.06 217 ASP A O 1
ATOM 1662 N N . LYS A 1 218 ? -24.102 22.042 16.912 1.00 89.69 218 LYS A N 1
ATOM 1663 C CA . LYS A 1 218 ? -24.168 22.751 18.197 1.00 89.69 218 LYS A CA 1
ATOM 1664 C C . LYS A 1 218 ? -23.029 22.300 19.106 1.00 89.69 218 LYS A C 1
ATOM 1666 O O . LYS A 1 218 ? -22.772 21.114 19.260 1.00 89.69 218 LYS A O 1
ATOM 1671 N N . VAL A 1 219 ? -22.399 23.253 19.794 1.00 87.56 219 VAL A N 1
ATOM 1672 C CA . VAL A 1 219 ? -21.512 22.962 20.932 1.00 87.56 219 VAL A CA 1
ATOM 1673 C C . VAL A 1 219 ? -22.363 22.722 22.181 1.00 87.56 219 VAL A C 1
ATOM 1675 O O . VAL A 1 219 ? -23.132 23.599 22.579 1.00 87.56 219 VAL A O 1
ATOM 1678 N N . VAL A 1 220 ? -22.214 21.553 22.805 1.00 86.62 220 VAL A N 1
ATOM 1679 C CA . VAL A 1 220 ? -22.984 21.123 23.993 1.00 86.62 220 VAL A CA 1
ATOM 1680 C C . VAL A 1 220 ? -22.135 21.046 25.267 1.00 86.62 220 VAL A C 1
ATOM 1682 O O . VAL A 1 220 ? -22.608 20.594 26.301 1.00 86.62 220 VAL A O 1
ATOM 1685 N N . GLU A 1 221 ? -20.893 21.535 25.214 1.00 83.38 221 GLU A N 1
ATOM 1686 C CA . GLU A 1 221 ? -19.939 21.538 26.338 1.00 83.38 221 GLU A CA 1
ATOM 1687 C C . GLU A 1 221 ? -20.467 22.221 27.616 1.00 83.38 221 GLU A C 1
ATOM 1689 O O . GLU A 1 221 ? -20.011 21.895 28.706 1.00 83.38 221 GLU A O 1
ATOM 1694 N N . PHE A 1 222 ? -21.411 23.158 27.480 1.00 77.81 222 PHE A N 1
ATOM 1695 C CA . PHE A 1 222 ? -21.942 23.992 28.568 1.00 77.81 222 PHE A CA 1
ATOM 1696 C C . PHE A 1 222 ? -23.476 23.974 28.615 1.00 77.81 222 PHE A C 1
ATOM 1698 O O . PHE A 1 222 ? -24.107 25.005 28.861 1.00 77.81 222 PHE A O 1
ATOM 1705 N N . ASP A 1 223 ? -24.095 22.850 28.245 1.00 78.25 223 ASP A N 1
ATOM 1706 C CA . ASP A 1 223 ? -25.554 22.745 28.251 1.00 78.25 223 ASP A CA 1
ATOM 1707 C C . ASP A 1 223 ? -26.098 22.778 29.699 1.00 78.25 223 ASP A C 1
ATOM 1709 O O . ASP A 1 223 ? -25.753 21.882 30.481 1.00 78.25 223 ASP A O 1
ATOM 1713 N N . PRO A 1 224 ? -26.952 23.762 30.076 1.00 65.75 224 PRO A N 1
ATOM 1714 C CA . PRO A 1 224 ? -27.503 23.901 31.426 1.00 65.75 224 PRO A CA 1
ATOM 1715 C C . PRO A 1 224 ? -28.409 22.716 31.798 1.00 65.75 224 PRO A C 1
ATOM 1717 O O . PRO A 1 224 ? -29.632 22.757 31.665 1.00 65.75 224 PRO A O 1
ATOM 1720 N N . GLY A 1 225 ? -27.799 21.634 32.265 1.00 72.38 225 GLY A N 1
ATOM 1721 C CA . GLY A 1 225 ? -28.461 20.357 32.533 1.00 72.38 225 GLY A CA 1
ATOM 1722 C C . GLY A 1 225 ? -27.526 19.151 32.468 1.00 72.38 225 GLY A C 1
ATOM 1723 O O . GLY A 1 225 ? -27.869 18.112 33.024 1.00 72.38 225 GLY A O 1
ATOM 1724 N N . ARG A 1 226 ? -26.352 19.302 31.841 1.00 74.19 226 ARG A N 1
ATOM 1725 C CA . ARG A 1 226 ? -25.292 18.282 31.775 1.00 74.19 226 ARG A CA 1
ATOM 1726 C C . ARG A 1 226 ? -23.960 18.755 32.379 1.00 74.19 226 ARG A C 1
ATOM 1728 O O . ARG A 1 226 ? -22.959 18.053 32.283 1.00 74.19 226 ARG A O 1
ATOM 1735 N N . ASP A 1 227 ? -23.945 19.934 33.004 1.00 74.69 227 ASP A N 1
ATOM 1736 C CA . ASP A 1 227 ? -22.762 20.474 33.682 1.00 74.69 227 ASP A CA 1
ATOM 1737 C C . ASP A 1 227 ? -22.200 19.462 34.695 1.00 74.69 227 ASP A C 1
ATOM 1739 O O . ASP A 1 227 ? -22.954 18.837 35.445 1.00 74.69 227 ASP A O 1
ATOM 1743 N N . ASP A 1 228 ? -20.873 19.309 34.714 1.00 81.44 228 ASP A N 1
ATOM 1744 C CA . ASP A 1 228 ? -20.135 18.365 35.562 1.00 81.44 228 ASP A CA 1
ATOM 1745 C C . ASP A 1 228 ? -20.443 16.864 35.338 1.00 81.44 228 ASP A C 1
ATOM 1747 O O . ASP A 1 228 ? -19.945 16.024 36.092 1.00 81.44 228 ASP A O 1
ATOM 1751 N N . GLN A 1 229 ? -21.208 16.488 34.305 1.00 89.88 229 GLN A N 1
ATOM 1752 C CA . GLN A 1 229 ? -21.445 15.076 33.987 1.00 89.88 229 GLN A CA 1
ATOM 1753 C C . GLN A 1 229 ? -20.164 14.401 33.473 1.00 89.88 229 GLN A C 1
ATOM 1755 O O . GLN A 1 229 ? -19.358 15.002 32.750 1.00 89.88 229 GLN A O 1
ATOM 1760 N N . TYR A 1 230 ? -19.994 13.126 33.832 1.00 95.31 230 TYR A N 1
ATOM 1761 C CA . TYR A 1 230 ? -18.890 12.307 33.355 1.00 95.31 230 TYR A CA 1
ATOM 1762 C C . TYR A 1 230 ? -19.081 11.942 31.874 1.00 95.31 230 TYR A C 1
ATOM 1764 O O . TYR A 1 230 ? -20.158 11.529 31.441 1.00 95.31 230 TYR A O 1
ATOM 1772 N N . ILE A 1 231 ? -18.029 12.088 31.070 1.00 94.44 231 ILE A N 1
ATOM 1773 C CA . ILE A 1 231 ? -18.086 11.971 29.606 1.00 94.44 231 ILE A CA 1
ATOM 1774 C C . ILE A 1 231 ? -18.470 10.564 29.153 1.00 94.44 231 ILE A C 1
ATOM 1776 O O . ILE A 1 231 ? -19.236 10.422 28.204 1.00 94.44 231 ILE A O 1
ATOM 1780 N N . THR A 1 232 ? -17.997 9.525 29.842 1.00 97.25 232 THR A N 1
ATOM 1781 C CA . THR A 1 232 ? -18.367 8.144 29.504 1.00 97.25 232 THR A CA 1
ATOM 1782 C C . THR A 1 232 ? -19.865 7.904 29.708 1.00 97.25 232 THR A C 1
ATOM 1784 O O . THR A 1 232 ? -20.496 7.348 28.814 1.00 97.25 232 THR A O 1
ATOM 1787 N N . GLU A 1 233 ? -20.449 8.392 30.811 1.00 96.81 233 GLU A N 1
ATOM 1788 C CA . GLU A 1 233 ? -21.905 8.334 31.043 1.00 96.81 233 GLU A CA 1
ATOM 1789 C C . GLU A 1 233 ? -22.662 9.186 30.021 1.00 96.81 233 GLU A C 1
ATOM 1791 O O . GLU A 1 233 ? -23.687 8.763 29.504 1.00 96.81 233 GLU A O 1
ATOM 1796 N N . THR A 1 234 ? -22.124 10.355 29.659 1.00 95.44 234 THR A N 1
ATOM 1797 C CA . THR A 1 234 ? -22.716 11.227 28.631 1.00 95.44 234 THR A CA 1
ATOM 1798 C C . THR A 1 234 ? -22.801 10.516 27.278 1.00 95.44 234 THR A C 1
ATOM 1800 O O . THR A 1 234 ? -23.818 10.605 26.592 1.00 95.44 234 THR A O 1
ATOM 1803 N N . PHE A 1 235 ? -21.739 9.812 26.874 1.00 97.44 235 PHE A N 1
ATOM 1804 C CA . PHE A 1 235 ? -21.756 9.005 25.656 1.00 97.44 235 PHE A CA 1
ATOM 1805 C C . PHE A 1 235 ? -22.732 7.832 25.764 1.00 97.44 235 PHE A C 1
ATOM 1807 O O . PHE A 1 235 ? -23.416 7.538 24.789 1.00 97.44 235 PHE A O 1
ATOM 1814 N N . GLY A 1 236 ? -22.823 7.189 26.930 1.00 97.81 236 GLY A N 1
ATOM 1815 C CA . GLY A 1 236 ? -23.800 6.132 27.178 1.00 97.81 236 GLY A CA 1
ATOM 1816 C C . GLY A 1 236 ? -25.248 6.621 27.104 1.00 97.81 236 GLY A C 1
ATOM 1817 O O . GLY A 1 236 ? -26.076 5.962 26.482 1.00 97.81 236 GLY A O 1
ATOM 1818 N N . ASP A 1 237 ? -25.546 7.811 27.633 1.00 96.44 237 ASP A N 1
ATOM 1819 C CA . ASP A 1 237 ? -26.865 8.441 27.524 1.00 96.44 237 ASP A CA 1
ATOM 1820 C C . ASP A 1 237 ? -27.254 8.673 26.061 1.00 96.44 237 ASP A C 1
ATOM 1822 O O . ASP A 1 237 ? -28.324 8.237 25.644 1.00 96.44 237 ASP A O 1
ATOM 1826 N N . TYR A 1 238 ? -26.367 9.273 25.257 1.00 97.12 238 TYR A N 1
ATOM 1827 C CA . TYR A 1 238 ? -26.634 9.464 23.827 1.00 97.12 238 TYR A CA 1
ATOM 1828 C C . TYR A 1 238 ? -26.793 8.136 23.079 1.00 97.12 238 TYR A C 1
ATOM 1830 O O . TYR A 1 238 ? -27.634 8.037 22.192 1.00 97.12 238 TYR A O 1
ATOM 1838 N N . ALA A 1 239 ? -26.013 7.108 23.427 1.00 98.38 239 ALA A N 1
ATOM 1839 C CA . ALA A 1 239 ? -26.122 5.795 22.797 1.00 98.38 239 ALA A CA 1
ATOM 1840 C C . ALA A 1 239 ? -27.459 5.123 23.110 1.00 98.38 239 ALA A C 1
ATOM 1842 O O . ALA A 1 239 ? -28.094 4.559 22.221 1.00 98.38 239 ALA A O 1
ATOM 1843 N N . VAL A 1 240 ? -27.897 5.197 24.367 1.00 98.38 240 VAL A N 1
ATOM 1844 C CA . VAL A 1 240 ? -29.201 4.693 24.803 1.00 98.38 240 VAL A CA 1
ATOM 1845 C C . VAL A 1 240 ? -30.324 5.449 24.101 1.00 98.38 240 VAL A C 1
ATOM 1847 O O . VAL A 1 240 ? -31.220 4.803 23.568 1.00 98.38 240 VAL A O 1
ATOM 1850 N N . ASP A 1 241 ? -30.270 6.781 24.058 1.00 97.12 241 ASP A N 1
ATOM 1851 C CA . ASP A 1 241 ? -31.289 7.598 23.390 1.00 97.12 241 ASP A CA 1
ATOM 1852 C C . ASP A 1 241 ? -31.356 7.283 21.887 1.00 97.12 241 ASP A C 1
ATOM 1854 O O . ASP A 1 241 ? -32.435 6.997 21.373 1.00 97.12 241 ASP A O 1
ATOM 1858 N N . PHE A 1 242 ? -30.207 7.189 21.207 1.00 98.12 242 PHE A N 1
ATOM 1859 C CA . PHE A 1 242 ? -30.143 6.790 19.800 1.00 98.12 242 PHE A CA 1
ATOM 1860 C C . PHE A 1 242 ? -30.772 5.408 19.569 1.00 98.12 242 PHE A C 1
ATOM 1862 O O . PHE A 1 242 ? -31.608 5.249 18.685 1.00 98.12 242 PHE A O 1
ATOM 1869 N N . ILE A 1 243 ? -30.420 4.399 20.378 1.00 98.31 243 ILE A N 1
ATOM 1870 C CA . ILE A 1 243 ? -30.992 3.049 20.237 1.00 98.31 243 ILE A CA 1
ATOM 1871 C C . ILE A 1 243 ? -32.511 3.083 20.430 1.00 98.31 243 ILE A C 1
ATOM 1873 O O . ILE A 1 243 ? -33.224 2.472 19.638 1.00 98.31 243 ILE A O 1
ATOM 1877 N N . LYS A 1 244 ? -33.019 3.794 21.444 1.00 96.81 244 LYS A N 1
ATOM 1878 C CA . LYS A 1 244 ? -34.465 3.905 21.699 1.00 96.81 244 LYS A CA 1
ATOM 1879 C C . LYS A 1 244 ? -35.204 4.546 20.538 1.00 96.81 244 LYS A C 1
ATOM 1881 O O . LYS A 1 244 ? -36.245 4.038 20.126 1.00 96.81 244 LYS A O 1
ATOM 1886 N N . ASP A 1 245 ? -34.651 5.633 20.014 1.00 95.62 245 ASP A N 1
ATOM 1887 C CA . ASP A 1 245 ? -35.257 6.379 18.922 1.00 95.62 245 ASP A CA 1
ATOM 1888 C C . ASP A 1 245 ? -35.306 5.530 17.645 1.00 95.62 245 ASP A C 1
ATOM 1890 O O . ASP A 1 245 ? -36.342 5.488 16.981 1.00 95.62 245 ASP A O 1
ATOM 1894 N N . LYS A 1 246 ? -34.234 4.783 17.337 1.00 95.62 246 LYS A N 1
ATOM 1895 C CA . LYS A 1 246 ? -34.150 3.976 16.107 1.00 95.62 246 LYS A CA 1
ATOM 1896 C C . LYS A 1 246 ? -34.790 2.595 16.207 1.00 95.62 246 LYS A C 1
ATOM 1898 O O . LYS A 1 246 ? -35.220 2.061 15.191 1.00 95.62 246 LYS A O 1
ATOM 1903 N N . ALA A 1 247 ? -34.904 2.003 17.395 1.00 92.69 247 ALA A N 1
ATOM 1904 C CA . ALA A 1 247 ? -35.471 0.660 17.561 1.00 92.69 247 ALA A CA 1
ATOM 1905 C C . ALA A 1 247 ? -36.932 0.545 17.090 1.00 92.69 247 ALA A C 1
ATOM 1907 O O . ALA A 1 247 ? -37.372 -0.539 16.711 1.00 92.69 247 ALA A O 1
ATOM 1908 N N . GLY A 1 248 ? -37.683 1.652 17.111 1.00 84.88 248 GLY A N 1
ATOM 1909 C CA . GLY A 1 248 ? -39.065 1.714 16.628 1.00 84.88 248 GLY A CA 1
ATOM 1910 C C . GLY A 1 248 ? -39.217 1.995 15.127 1.00 84.88 248 GLY A C 1
ATOM 1911 O O . GLY A 1 248 ? -40.349 2.007 14.632 1.00 84.88 248 GLY A O 1
ATOM 1912 N N . GLU A 1 249 ? -38.121 2.255 14.411 1.00 90.12 249 GLU A N 1
ATOM 1913 C CA . GLU A 1 249 ? -38.115 2.573 12.979 1.00 90.12 249 GLU A CA 1
ATOM 1914 C C . GLU A 1 249 ? -38.083 1.294 12.115 1.00 90.12 249 GLU A C 1
ATOM 1916 O O . GLU A 1 249 ? -37.792 0.196 12.590 1.00 90.12 249 GLU A O 1
ATOM 1921 N N . ALA A 1 250 ? -38.462 1.405 10.835 1.00 88.56 250 ALA A N 1
ATOM 1922 C CA . ALA A 1 250 ? -38.438 0.260 9.915 1.00 88.56 250 ALA A CA 1
ATOM 1923 C C . ALA A 1 250 ? -37.039 0.041 9.314 1.00 88.56 250 ALA A C 1
ATOM 1925 O O . ALA A 1 250 ? -36.691 -1.066 8.895 1.00 88.56 250 ALA A O 1
ATOM 1926 N N . GLU A 1 251 ? -36.278 1.122 9.227 1.00 92.56 251 GLU A N 1
ATOM 1927 C CA . GLU A 1 251 ? -34.914 1.209 8.752 1.00 92.56 251 GLU A CA 1
ATOM 1928 C C . GLU A 1 251 ? -33.943 0.657 9.813 1.00 92.56 251 GLU A C 1
ATOM 1930 O O . GLU A 1 251 ? -34.078 0.976 10.995 1.00 92.56 251 GLU A O 1
ATOM 1935 N N . PRO A 1 252 ? -32.950 -0.170 9.434 1.00 96.81 252 PRO A N 1
ATOM 1936 C CA . PRO A 1 252 ? -31.905 -0.576 10.366 1.00 96.81 252 PRO A CA 1
ATOM 1937 C C . PRO A 1 252 ? -30.999 0.617 10.708 1.00 96.81 252 PRO A C 1
ATOM 1939 O O . PRO A 1 252 ? -30.870 1.561 9.926 1.00 96.81 252 PRO A O 1
ATOM 1942 N N . PHE A 1 253 ? -30.300 0.556 11.840 1.00 98.19 253 PHE A N 1
ATOM 1943 C CA . PHE A 1 253 ? -29.324 1.582 12.212 1.00 98.19 253 PHE A CA 1
ATOM 1944 C C . PHE A 1 253 ? -27.898 1.045 12.300 1.00 98.19 253 PHE A C 1
ATOM 1946 O O . PHE A 1 253 ? -27.654 -0.136 12.570 1.00 98.19 253 PHE A O 1
ATOM 1953 N N . MET A 1 254 ? -26.941 1.944 12.078 1.00 98.19 254 MET A N 1
ATOM 1954 C CA . MET A 1 254 ? -25.535 1.740 12.399 1.00 98.19 254 MET A CA 1
ATOM 1955 C C . MET A 1 254 ? -25.132 2.729 13.487 1.00 98.19 254 MET A C 1
ATOM 1957 O O . MET A 1 254 ? -25.324 3.928 13.315 1.00 98.19 254 MET A O 1
ATOM 1961 N N . LEU A 1 255 ? -24.562 2.236 14.584 1.00 98.81 255 LEU A N 1
ATOM 1962 C CA . LEU A 1 255 ? -24.018 3.057 15.658 1.00 98.81 255 LEU A CA 1
ATOM 1963 C C . LEU A 1 255 ? -22.524 2.778 15.843 1.00 98.81 255 LEU A C 1
ATOM 1965 O O . LEU A 1 255 ? -22.120 1.681 16.229 1.00 98.81 255 LEU A O 1
ATOM 1969 N N . TYR A 1 256 ? -21.700 3.797 15.630 1.00 98.81 256 TYR A N 1
ATOM 1970 C CA . TYR A 1 256 ? -20.288 3.788 15.994 1.00 98.81 256 TYR A CA 1
ATOM 1971 C C . TYR A 1 256 ? -20.105 4.431 17.372 1.00 98.81 256 TYR A C 1
ATOM 1973 O O . TYR A 1 256 ? -20.076 5.654 17.502 1.00 98.81 256 TYR A O 1
ATOM 1981 N N . GLN A 1 257 ? -20.005 3.603 18.408 1.00 98.69 257 GLN A N 1
ATOM 1982 C CA . GLN A 1 257 ? -19.859 4.018 19.799 1.00 98.69 257 GLN A CA 1
ATOM 1983 C C . GLN A 1 257 ? -18.380 4.027 20.194 1.00 98.69 257 GLN A C 1
ATOM 1985 O O . GLN A 1 257 ? -17.807 3.000 20.549 1.00 98.69 257 GLN A O 1
ATOM 1990 N N . ALA A 1 258 ? -17.747 5.190 20.165 1.00 98.50 258 ALA A N 1
ATOM 1991 C CA . ALA A 1 258 ? -16.314 5.337 20.350 1.00 98.50 258 ALA A CA 1
ATOM 1992 C C . ALA A 1 258 ? -15.965 6.050 21.657 1.00 98.50 258 ALA A C 1
ATOM 1994 O O . ALA A 1 258 ? -15.712 7.256 21.685 1.00 98.50 258 ALA A O 1
ATOM 1995 N N . PHE A 1 259 ? -15.907 5.294 22.749 1.00 98.38 259 PHE A N 1
ATOM 1996 C CA . PHE A 1 259 ? -15.518 5.830 24.048 1.00 98.38 259 PHE A CA 1
ATOM 1997 C C . PHE A 1 259 ? -14.094 6.406 24.014 1.00 98.38 259 PHE A C 1
ATOM 1999 O O . PHE A 1 259 ? -13.217 5.934 23.292 1.00 98.38 259 PHE A O 1
ATOM 2006 N N . THR A 1 260 ? -13.858 7.437 24.827 1.00 94.94 260 THR A N 1
ATOM 2007 C CA . THR A 1 260 ? -12.499 7.896 25.149 1.00 94.94 260 THR A CA 1
ATOM 2008 C C . THR A 1 260 ? -11.865 7.050 26.243 1.00 94.94 260 THR A C 1
ATOM 2010 O O . THR A 1 260 ? -10.654 7.092 26.400 1.00 94.94 260 THR A O 1
ATOM 2013 N N . ALA A 1 261 ? -12.652 6.297 27.016 1.00 96.38 261 ALA A N 1
ATOM 2014 C CA . ALA A 1 261 ? -12.137 5.489 28.111 1.00 96.38 261 ALA A CA 1
ATOM 2015 C C . ALA A 1 261 ? -11.336 4.263 27.608 1.00 96.38 261 ALA A C 1
ATOM 2017 O O . ALA A 1 261 ? -11.761 3.614 26.649 1.00 96.38 261 ALA A O 1
ATOM 2018 N N . PRO A 1 262 ? -10.236 3.886 28.288 1.00 95.62 262 PRO A N 1
ATOM 2019 C CA . PRO A 1 262 ? -9.603 4.573 29.413 1.00 95.62 262 PRO A CA 1
ATOM 2020 C C . PRO A 1 262 ? -8.459 5.526 29.008 1.00 95.62 262 PRO A C 1
ATOM 2022 O O . PRO A 1 262 ? -7.516 5.652 29.773 1.00 95.62 262 PRO A O 1
ATOM 2025 N N . HIS A 1 263 ? -8.454 6.199 27.856 1.00 93.44 263 HIS A N 1
ATOM 2026 C CA . HIS A 1 263 ? -7.377 7.136 27.499 1.00 93.44 263 HIS A CA 1
ATOM 2027 C C . HIS A 1 263 ? -7.208 8.230 28.566 1.00 93.44 263 HIS A C 1
ATOM 2029 O O . HIS A 1 263 ? -8.181 8.703 29.148 1.00 93.44 263 HIS A O 1
ATOM 2035 N N . LYS A 1 264 ? -5.972 8.681 28.806 1.00 86.31 264 LYS A N 1
ATOM 2036 C CA . LYS A 1 264 ? -5.663 9.773 29.752 1.00 86.31 264 LYS A CA 1
ATOM 2037 C C . LYS A 1 264 ? -6.443 11.077 29.444 1.00 86.31 264 LYS A C 1
ATOM 2039 O O . LYS A 1 264 ? -6.742 11.328 28.271 1.00 86.31 264 LYS A O 1
ATOM 2044 N N . PRO A 1 265 ? -6.666 11.982 30.416 1.00 87.94 265 PRO A N 1
ATOM 2045 C CA . PRO A 1 265 ? -6.171 11.974 31.795 1.00 87.94 265 PRO A CA 1
ATOM 2046 C C . PRO A 1 265 ? -6.845 10.905 32.661 1.00 87.94 265 PRO A C 1
ATOM 2048 O O . PRO A 1 265 ? -8.026 10.624 32.497 1.00 87.94 265 PRO A O 1
ATOM 2051 N N . TRP A 1 266 ? -6.069 10.320 33.571 1.00 89.62 266 TRP A N 1
ATOM 2052 C CA . TRP A 1 266 ? -6.555 9.391 34.588 1.00 89.62 266 TRP A CA 1
ATOM 2053 C C . TRP A 1 266 ? -6.741 10.161 35.888 1.00 89.62 266 TRP A C 1
ATOM 2055 O O . TRP A 1 266 ? -5.820 10.851 36.330 1.00 89.62 266 TRP A O 1
ATOM 2065 N N . THR A 1 267 ? -7.955 10.120 36.426 1.00 86.94 267 THR A N 1
ATOM 2066 C CA . THR A 1 267 ? -8.346 10.826 37.648 1.00 86.94 267 THR A CA 1
ATOM 2067 C C . THR A 1 267 ? -9.311 9.963 38.456 1.00 86.94 267 THR A C 1
ATOM 2069 O O . THR A 1 267 ? -9.833 8.958 37.965 1.00 86.94 267 THR A O 1
ATOM 2072 N N . ASP A 1 268 ? -9.569 10.357 39.701 1.00 91.38 268 ASP A N 1
ATOM 2073 C CA . ASP A 1 268 ? -10.566 9.738 40.575 1.00 91.38 268 ASP A CA 1
ATOM 2074 C C . ASP A 1 268 ? -11.996 10.269 40.344 1.00 91.38 268 ASP A C 1
ATOM 2076 O O . ASP A 1 268 ? -12.896 9.978 41.130 1.00 91.38 268 ASP A O 1
ATOM 2080 N N . ASP A 1 269 ? -12.224 11.007 39.247 1.00 93.88 269 ASP A N 1
ATOM 2081 C CA . ASP A 1 269 ? -13.528 11.589 38.901 1.00 93.88 269 ASP A CA 1
ATOM 2082 C C . ASP A 1 269 ? -14.531 10.563 38.335 1.00 93.88 269 ASP A C 1
ATOM 2084 O O . ASP A 1 269 ? -15.713 10.878 38.201 1.00 93.88 269 ASP A O 1
ATOM 2088 N N . SER A 1 270 ? -14.089 9.354 37.966 1.00 95.94 270 SER A N 1
ATOM 2089 C CA . SER A 1 270 ? -14.997 8.317 37.455 1.00 95.94 270 SER A CA 1
ATOM 2090 C C . SER A 1 270 ? -16.072 7.973 38.503 1.00 95.94 270 SER A C 1
ATOM 2092 O O . SER A 1 270 ? -15.734 7.733 39.668 1.00 95.94 270 SER A O 1
ATOM 2094 N N . PRO A 1 271 ? -17.358 7.881 38.108 1.00 96.69 271 PRO A N 1
ATOM 2095 C CA . PRO A 1 271 ? -18.460 7.543 39.012 1.00 96.69 271 PRO A CA 1
ATOM 2096 C C . PRO A 1 271 ? -18.246 6.233 39.782 1.00 96.69 271 PRO A C 1
ATOM 2098 O O . PRO A 1 271 ? -18.660 6.104 40.936 1.00 96.69 271 PRO A O 1
ATOM 2101 N N . ASP A 1 272 ? -17.538 5.281 39.170 1.00 97.81 272 ASP A N 1
ATOM 2102 C CA . ASP A 1 272 ? -17.262 3.962 39.735 1.00 97.81 272 ASP A CA 1
ATOM 2103 C C . ASP A 1 272 ? -15.942 3.891 40.522 1.00 97.81 272 ASP A C 1
ATOM 2105 O O . ASP A 1 272 ? -15.540 2.811 40.956 1.00 97.81 272 ASP A O 1
ATOM 2109 N N . PHE A 1 273 ? -15.256 5.015 40.771 1.00 97.88 273 PHE A N 1
ATOM 2110 C CA . PHE A 1 273 ? -13.979 5.023 41.503 1.00 97.88 273 PHE A CA 1
ATOM 2111 C C . PHE A 1 273 ? -14.075 4.373 42.890 1.00 97.88 273 PHE A C 1
ATOM 2113 O O . PHE A 1 273 ? -13.132 3.736 43.364 1.00 97.88 273 PHE A O 1
ATOM 2120 N N . ASN A 1 274 ? -15.229 4.492 43.548 1.00 97.69 274 ASN A N 1
ATOM 2121 C CA . ASN A 1 274 ? -15.479 3.906 44.865 1.00 97.69 274 ASN A CA 1
ATOM 2122 C C . ASN A 1 274 ? -16.260 2.579 44.814 1.00 97.69 274 ASN A C 1
ATOM 2124 O O . ASN A 1 274 ? -16.794 2.160 45.843 1.00 97.69 274 ASN A O 1
ATOM 2128 N N . ASP A 1 275 ? -16.348 1.915 43.655 1.00 98.00 275 ASP A N 1
ATOM 2129 C CA . ASP A 1 275 ? -16.982 0.598 43.560 1.00 98.00 275 ASP A CA 1
ATOM 2130 C C . ASP A 1 275 ? -16.215 -0.433 44.423 1.00 98.00 275 ASP A C 1
ATOM 2132 O O . ASP A 1 275 ? -14.992 -0.556 44.288 1.00 98.00 275 ASP A O 1
ATOM 2136 N N . PRO A 1 276 ? -16.898 -1.214 45.287 1.00 97.44 276 PRO A N 1
ATOM 2137 C CA . PRO A 1 276 ? -16.248 -2.189 46.168 1.00 97.44 276 PRO A CA 1
ATOM 2138 C C . PRO A 1 276 ? -15.414 -3.256 45.444 1.00 97.44 276 PRO A C 1
ATOM 2140 O O . PRO A 1 276 ? -14.499 -3.837 46.028 1.00 97.44 276 PRO A O 1
ATOM 2143 N N . ARG A 1 277 ? -15.704 -3.541 44.168 1.00 96.69 277 ARG A N 1
ATOM 2144 C CA . ARG A 1 277 ? -14.911 -4.469 43.345 1.00 96.69 277 ARG A CA 1
ATOM 2145 C C . ARG A 1 277 ? -13.495 -3.944 43.093 1.00 96.69 277 ARG A C 1
ATOM 2147 O O . ARG A 1 277 ? -12.610 -4.744 42.806 1.00 96.69 277 ARG A O 1
ATOM 2154 N N . LEU A 1 278 ? -13.272 -2.637 43.241 1.00 97.12 278 LEU A N 1
ATOM 2155 C CA . LEU A 1 278 ? -11.987 -1.966 43.034 1.00 97.12 278 LEU A CA 1
ATOM 2156 C C . LEU A 1 278 ? -11.217 -1.706 44.341 1.00 97.12 278 LEU A C 1
ATOM 2158 O O . LEU A 1 278 ? -10.135 -1.118 44.301 1.00 97.12 278 LEU A O 1
ATOM 2162 N N . ASP A 1 279 ? -11.721 -2.145 45.502 1.00 95.38 279 ASP A N 1
ATOM 2163 C CA . ASP A 1 279 ? -11.107 -1.888 46.820 1.00 95.38 279 ASP A CA 1
ATOM 2164 C C . ASP A 1 279 ? -9.658 -2.402 46.937 1.00 95.38 279 ASP A C 1
ATOM 2166 O O . ASP A 1 279 ? -8.859 -1.864 47.707 1.00 95.38 279 ASP A O 1
ATOM 2170 N N . GLY A 1 280 ? -9.304 -3.435 46.164 1.00 94.00 280 GLY A N 1
ATOM 2171 C CA . GLY A 1 280 ? -7.955 -4.008 46.121 1.00 94.00 280 GLY A CA 1
ATOM 2172 C C . GLY A 1 280 ? -6.935 -3.207 45.303 1.00 94.00 280 GLY A C 1
ATOM 2173 O O . GLY A 1 280 ? -5.737 -3.453 45.436 1.00 94.00 280 GLY A O 1
ATOM 2174 N N . LEU A 1 281 ? -7.383 -2.253 44.481 1.00 94.62 281 LEU A N 1
ATOM 2175 C CA . LEU A 1 281 ? -6.536 -1.454 43.592 1.00 94.62 281 LEU A CA 1
ATOM 2176 C C . LEU A 1 281 ? -6.193 -0.102 44.215 1.00 94.62 281 LEU A C 1
ATOM 2178 O O . LEU A 1 281 ? -6.891 0.384 45.102 1.00 94.62 281 LEU A O 1
ATOM 2182 N N . GLN A 1 282 ? -5.099 0.518 43.768 1.00 93.38 282 GLN A N 1
ATOM 2183 C CA . GLN A 1 282 ? -4.640 1.821 44.263 1.00 93.38 282 GLN A CA 1
ATOM 2184 C C . GLN A 1 282 ? -4.011 2.657 43.139 1.00 93.38 282 GLN A C 1
ATOM 2186 O O . GLN A 1 282 ? -3.512 2.111 42.153 1.00 93.38 282 GLN A O 1
ATOM 2191 N N . GLY A 1 283 ? -3.993 3.981 43.327 1.00 92.56 283 GLY A N 1
ATOM 2192 C CA . GLY A 1 283 ? -3.372 4.942 42.410 1.00 92.56 283 GLY A CA 1
ATOM 2193 C C . GLY A 1 283 ? -3.908 4.850 40.981 1.00 92.56 283 GLY A C 1
ATOM 2194 O O . GLY A 1 283 ? -5.060 4.485 40.765 1.00 92.56 283 GLY A O 1
ATOM 2195 N N . VAL A 1 284 ? -3.031 5.106 40.012 1.00 91.50 284 VAL A N 1
ATOM 2196 C CA . VAL A 1 284 ? -3.356 5.136 38.578 1.00 91.50 284 VAL A CA 1
ATOM 2197 C C . VAL A 1 284 ? -4.049 3.863 38.079 1.00 91.50 284 VAL A C 1
ATOM 2199 O O . VAL A 1 284 ? -4.958 3.925 37.259 1.00 91.50 284 VAL A O 1
ATOM 2202 N N . ARG A 1 285 ? -3.674 2.690 38.604 1.00 93.81 285 ARG A N 1
ATOM 2203 C CA . ARG A 1 285 ? -4.332 1.428 38.240 1.00 93.81 285 ARG A CA 1
ATOM 2204 C C . ARG A 1 285 ? -5.807 1.416 38.647 1.00 93.81 285 ARG A C 1
ATOM 2206 O O . ARG A 1 285 ? -6.632 0.897 37.904 1.00 93.81 285 ARG A O 1
ATOM 2213 N N . LYS A 1 286 ? -6.143 1.993 39.808 1.00 95.94 286 LYS A N 1
ATOM 2214 C CA . LYS A 1 286 ? -7.531 2.124 40.271 1.00 95.94 286 LYS A CA 1
ATOM 2215 C C . LYS A 1 286 ? -8.315 3.134 39.433 1.00 95.94 286 LYS A C 1
ATOM 2217 O O . LYS A 1 286 ? -9.457 2.849 39.106 1.00 95.94 286 LYS A O 1
ATOM 2222 N N . GLU A 1 287 ? -7.695 4.255 39.069 1.00 95.56 287 GLU A N 1
ATOM 2223 C CA . GLU A 1 287 ? -8.292 5.273 38.188 1.00 95.56 287 GLU A CA 1
ATOM 2224 C C . GLU A 1 287 ? -8.650 4.666 36.822 1.00 95.56 287 GLU A C 1
ATOM 2226 O O . GLU A 1 287 ? -9.797 4.728 36.393 1.00 95.56 287 GLU A O 1
ATOM 2231 N N . VAL A 1 288 ? -7.712 3.968 36.172 1.00 95.69 288 VAL A N 1
ATOM 2232 C CA . VAL A 1 288 ? -7.979 3.257 34.907 1.00 95.69 288 VAL A CA 1
ATOM 2233 C C . VAL A 1 288 ? -9.074 2.205 35.079 1.00 95.69 288 VAL A C 1
ATOM 2235 O O . VAL A 1 288 ? -10.002 2.142 34.271 1.00 95.69 288 VAL A O 1
ATOM 2238 N N . ALA A 1 289 ? -9.002 1.401 36.143 1.00 97.25 289 ALA A N 1
ATOM 2239 C CA . ALA A 1 289 ? -9.993 0.366 36.415 1.00 97.25 289 ALA A CA 1
ATOM 2240 C C . ALA A 1 289 ? -11.406 0.932 36.598 1.00 97.25 289 ALA A C 1
ATOM 2242 O O . ALA A 1 289 ? -12.361 0.334 36.107 1.00 97.25 289 ALA A O 1
ATOM 2243 N N . SER A 1 290 ? -11.551 2.084 37.258 1.00 98.19 290 SER A N 1
ATOM 2244 C CA . SER A 1 290 ? -12.853 2.725 37.423 1.00 98.19 290 SER A CA 1
ATOM 2245 C C . SER A 1 290 ? -13.389 3.287 36.115 1.00 98.19 290 SER A C 1
ATOM 2247 O O . SER A 1 290 ? -14.555 3.076 35.806 1.00 98.19 290 SER A O 1
ATOM 2249 N N . MET A 1 291 ? -12.539 3.905 35.289 1.00 98.19 291 MET A N 1
ATOM 2250 C CA . MET A 1 291 ? -12.937 4.387 33.959 1.00 98.19 291 MET A CA 1
ATOM 2251 C C . MET A 1 291 ? -13.429 3.244 33.062 1.00 98.19 291 MET A C 1
ATOM 2253 O O . MET A 1 291 ? -14.434 3.386 32.364 1.00 98.19 291 MET A O 1
ATOM 2257 N N . MET A 1 292 ? -12.734 2.103 33.096 1.00 98.25 292 MET A N 1
ATOM 2258 C CA . MET A 1 292 ? -13.127 0.900 32.361 1.00 98.25 292 MET A CA 1
ATOM 2259 C C . MET A 1 292 ? -14.412 0.279 32.909 1.00 98.25 292 MET A C 1
ATOM 2261 O O . MET A 1 292 ? -15.245 -0.159 32.121 1.00 98.25 292 MET A O 1
ATOM 2265 N N . LEU A 1 293 ? -14.600 0.267 34.231 1.00 98.56 293 LEU A N 1
ATOM 2266 C CA . LEU A 1 293 ? -15.837 -0.214 34.837 1.00 98.56 293 LEU A CA 1
ATOM 2267 C C . LEU A 1 293 ? -17.031 0.678 34.465 1.00 98.56 293 LEU A C 1
ATOM 2269 O O . LEU A 1 293 ? -18.083 0.150 34.115 1.00 98.56 293 LEU A O 1
ATOM 2273 N N . THR A 1 294 ? -16.860 2.002 34.445 1.00 98.69 294 THR A N 1
ATOM 2274 C CA . THR A 1 294 ? -17.895 2.923 33.951 1.00 98.69 294 THR A CA 1
ATOM 2275 C C . THR A 1 294 ? -18.217 2.655 32.485 1.00 98.69 294 THR A C 1
ATOM 2277 O O . THR A 1 294 ? -19.385 2.539 32.134 1.00 98.69 294 THR A O 1
ATOM 2280 N N . MET A 1 295 ? -17.210 2.466 31.625 1.00 98.75 295 MET A N 1
ATOM 2281 C CA . MET A 1 295 ? -17.441 2.087 30.225 1.00 98.75 295 MET A CA 1
ATOM 2282 C C . MET A 1 295 ? -18.210 0.762 30.103 1.00 98.75 295 MET A C 1
ATOM 2284 O O . MET A 1 295 ? -19.157 0.677 29.327 1.00 98.75 295 MET A O 1
ATOM 2288 N N . ASP A 1 296 ? -17.843 -0.262 30.877 1.00 98.88 296 ASP A N 1
ATOM 2289 C CA . ASP A 1 296 ? -18.540 -1.553 30.882 1.00 98.88 296 ASP A CA 1
ATOM 2290 C C . ASP A 1 296 ? -19.994 -1.428 31.365 1.00 98.88 296 ASP A C 1
ATOM 2292 O O . ASP A 1 296 ? -20.886 -2.037 30.774 1.00 98.88 296 ASP A O 1
ATOM 2296 N N . ASN A 1 297 ? -20.254 -0.608 32.389 1.00 98.75 297 ASN A N 1
ATOM 2297 C CA . ASN A 1 297 ? -21.604 -0.314 32.873 1.00 98.75 297 ASN A CA 1
ATOM 2298 C C . ASN A 1 297 ? -22.457 0.365 31.785 1.00 98.75 297 ASN A C 1
ATOM 2300 O O . ASN A 1 297 ? -23.602 -0.038 31.572 1.00 98.75 297 ASN A O 1
ATOM 2304 N N . GLU A 1 298 ? -21.900 1.339 31.058 1.00 98.75 298 GLU A N 1
ATOM 2305 C CA . GLU A 1 298 ? -22.594 2.017 29.954 1.00 98.75 298 GLU A CA 1
ATOM 2306 C C . GLU A 1 298 ? -22.860 1.083 28.767 1.00 98.75 298 GLU A C 1
ATOM 2308 O O . GLU A 1 298 ? -23.957 1.081 28.209 1.00 98.75 298 GLU A O 1
ATOM 2313 N N . ILE A 1 299 ? -21.919 0.196 28.436 1.00 98.81 299 ILE A N 1
ATOM 2314 C CA . ILE A 1 299 ? -22.154 -0.873 27.453 1.00 98.81 299 ILE A CA 1
ATOM 2315 C C . ILE A 1 299 ? -23.278 -1.800 27.937 1.00 98.81 299 ILE A C 1
ATOM 2317 O O . ILE A 1 299 ? -24.154 -2.164 27.154 1.00 98.81 299 ILE A O 1
ATOM 2321 N N . GLY A 1 300 ? -23.316 -2.134 29.229 1.00 98.75 300 GLY A N 1
ATOM 2322 C CA . GLY A 1 300 ? -24.419 -2.874 29.844 1.00 98.75 300 GLY A CA 1
ATOM 2323 C C . GLY A 1 300 ? -25.774 -2.181 29.672 1.00 98.75 300 GLY A C 1
ATOM 2324 O O . GLY A 1 300 ? -26.752 -2.837 29.311 1.00 98.75 300 GLY A O 1
ATOM 2325 N N . ARG A 1 301 ? -25.836 -0.854 29.852 1.00 98.69 301 ARG A N 1
ATOM 2326 C CA . ARG A 1 301 ? -27.049 -0.053 29.599 1.00 98.69 301 ARG A CA 1
ATOM 2327 C C . ARG A 1 301 ? -27.475 -0.102 28.133 1.00 98.69 301 ARG A C 1
ATOM 2329 O O . ARG A 1 301 ? -28.666 -0.250 27.863 1.00 98.69 301 ARG A O 1
ATOM 2336 N N . MET A 1 302 ? -26.530 -0.026 27.194 1.00 98.69 302 MET A N 1
ATOM 2337 C CA . MET A 1 302 ? -26.823 -0.185 25.766 1.00 98.69 302 MET A CA 1
ATOM 2338 C C . MET A 1 302 ? -27.412 -1.569 25.473 1.00 98.69 302 MET A C 1
ATOM 2340 O O . MET A 1 302 ? -28.437 -1.660 24.805 1.00 98.69 302 MET A O 1
ATOM 2344 N N . MET A 1 303 ? -26.814 -2.645 26.003 1.00 98.56 303 MET A N 1
ATOM 2345 C CA . MET A 1 303 ? -27.325 -4.008 25.797 1.00 98.56 303 MET A CA 1
ATOM 2346 C C . MET A 1 303 ? -28.732 -4.171 26.378 1.00 98.56 303 MET A C 1
ATOM 2348 O O . MET A 1 303 ? -29.610 -4.677 25.690 1.00 98.56 303 MET A O 1
ATOM 2352 N N . ALA A 1 304 ? -28.970 -3.670 27.594 1.00 98.44 304 ALA A N 1
ATOM 2353 C CA . ALA A 1 304 ? -30.292 -3.694 28.216 1.00 98.44 304 ALA A CA 1
ATOM 2354 C C . ALA A 1 304 ? -31.336 -2.900 27.412 1.00 98.44 304 ALA A C 1
ATOM 2356 O O . ALA A 1 304 ? -32.500 -3.279 27.374 1.00 98.44 304 ALA A O 1
ATOM 2357 N N . THR A 1 305 ? -30.918 -1.824 26.739 1.00 98.56 305 THR A N 1
ATOM 2358 C CA . THR A 1 305 ? -31.793 -1.039 25.855 1.00 98.56 305 THR A CA 1
ATOM 2359 C C . THR A 1 305 ? -32.087 -1.773 24.546 1.00 98.56 305 THR A C 1
ATOM 2361 O O . THR A 1 305 ? -33.167 -1.622 24.001 1.00 98.56 305 THR A O 1
ATOM 2364 N N . LEU A 1 306 ? -31.175 -2.603 24.032 1.00 98.25 306 LEU A N 1
ATOM 2365 C CA . LEU A 1 306 ? -31.484 -3.488 22.899 1.00 98.25 306 LEU A CA 1
ATOM 2366 C C . LEU A 1 306 ? -32.450 -4.613 23.293 1.00 98.25 306 LEU A C 1
ATOM 2368 O O . LEU A 1 306 ? -33.201 -5.093 22.444 1.00 98.25 306 LEU A O 1
ATOM 2372 N N . ASP A 1 307 ? -32.389 -5.054 24.552 1.00 97.94 307 ASP A N 1
ATOM 2373 C CA . ASP A 1 307 ? -33.285 -6.073 25.096 1.00 97.94 307 ASP A CA 1
ATOM 2374 C C . ASP A 1 307 ? -34.706 -5.533 25.308 1.00 97.94 307 ASP A C 1
ATOM 2376 O O . ASP A 1 307 ? -35.660 -6.235 24.987 1.00 97.94 307 ASP A O 1
ATOM 2380 N N . ASP A 1 308 ? -34.839 -4.308 25.820 1.00 97.56 308 ASP A N 1
ATOM 2381 C CA . ASP A 1 308 ? -36.113 -3.619 26.079 1.00 97.56 308 ASP A CA 1
ATOM 2382 C C . ASP A 1 308 ? -36.014 -2.141 25.638 1.00 97.56 308 ASP A C 1
ATOM 2384 O O . ASP A 1 308 ? -35.740 -1.252 26.459 1.00 97.56 308 ASP A O 1
ATOM 2388 N N . PRO A 1 309 ? -36.176 -1.851 24.330 1.00 95.62 309 PRO A N 1
ATOM 2389 C CA . PRO A 1 309 ? -36.028 -0.496 23.804 1.00 95.62 309 PRO A CA 1
ATOM 2390 C C . PRO A 1 309 ? -37.076 0.485 24.332 1.00 95.62 309 PRO A C 1
ATOM 2392 O O . PRO A 1 309 ? -36.789 1.673 24.494 1.00 95.62 309 PRO A O 1
ATOM 2395 N N . ASN A 1 310 ? -38.293 0.022 24.623 1.00 94.00 310 ASN A N 1
ATOM 2396 C CA . ASN A 1 310 ? -39.371 0.898 25.080 1.00 94.00 310 ASN A CA 1
ATOM 2397 C C . ASN A 1 310 ? -39.383 1.099 26.618 1.00 94.00 310 ASN A C 1
ATOM 2399 O O . ASN A 1 310 ? -39.974 2.067 27.112 1.00 94.00 310 ASN A O 1
ATOM 2403 N N . GLY A 1 311 ? -38.678 0.244 27.367 1.00 94.62 311 GLY A N 1
ATOM 2404 C CA . GLY A 1 311 ? -38.485 0.328 28.812 1.00 94.62 311 GLY A CA 1
ATOM 2405 C C . GLY A 1 311 ? -39.697 -0.091 29.650 1.00 94.62 311 GLY A C 1
ATOM 2406 O O . GLY A 1 311 ? -39.834 0.386 30.784 1.00 94.62 311 GLY A O 1
ATOM 2407 N N . ASP A 1 312 ? -40.607 -0.910 29.117 1.00 95.44 312 ASP A N 1
ATOM 2408 C CA . ASP A 1 312 ? -41.825 -1.356 29.806 1.00 95.44 312 ASP A CA 1
ATOM 2409 C C . ASP A 1 312 ? -41.666 -2.682 30.577 1.00 95.44 312 ASP A C 1
ATOM 2411 O O . ASP A 1 312 ? -42.559 -3.059 31.351 1.00 95.44 312 ASP A O 1
ATOM 2415 N N . GLY A 1 313 ? -40.508 -3.339 30.456 1.00 94.88 313 GLY A N 1
ATOM 2416 C CA . GLY A 1 313 ? -40.187 -4.618 31.081 1.00 94.88 313 GLY A CA 1
ATOM 2417 C C . GLY A 1 313 ? -40.690 -5.849 30.317 1.00 94.88 313 GLY A C 1
ATOM 2418 O O . GLY A 1 313 ? -40.598 -6.959 30.857 1.00 94.88 313 GLY A O 1
ATOM 2419 N N . ASP A 1 314 ? -41.236 -5.680 29.111 1.00 94.44 314 ASP A N 1
ATOM 2420 C CA . ASP A 1 314 ? -41.510 -6.742 28.145 1.00 94.44 314 ASP A CA 1
ATOM 2421 C C . ASP A 1 314 ? -40.396 -6.808 27.092 1.00 94.44 314 ASP A C 1
ATOM 2423 O O . ASP A 1 314 ? -40.193 -5.883 26.328 1.00 94.44 314 ASP A O 1
ATOM 2427 N N . PHE A 1 315 ? -39.708 -7.946 26.999 1.00 96.25 315 PHE A N 1
ATOM 2428 C CA . PHE A 1 315 ? -38.596 -8.146 26.057 1.00 96.25 315 PHE A CA 1
ATOM 2429 C C . PHE A 1 315 ? -39.055 -8.634 24.669 1.00 96.25 315 PHE A C 1
ATOM 2431 O O . PHE A 1 315 ? -38.254 -9.155 23.889 1.00 96.25 315 PHE A O 1
ATOM 2438 N N . SER A 1 316 ? -40.359 -8.585 24.372 1.00 94.25 316 SER A N 1
ATOM 2439 C CA . SER A 1 316 ? -40.910 -9.102 23.112 1.00 94.25 316 SER A CA 1
ATOM 2440 C C . SER A 1 316 ? -40.577 -8.241 21.889 1.00 94.25 316 SER A C 1
ATOM 2442 O O . SER A 1 316 ? -40.649 -8.741 20.763 1.00 94.25 316 SER A O 1
ATOM 2444 N N . ASP A 1 317 ? -40.178 -6.989 22.108 1.00 92.25 317 ASP A N 1
ATOM 2445 C CA . ASP A 1 317 ? -39.669 -6.047 21.111 1.00 92.25 317 ASP A CA 1
ATOM 2446 C C . ASP A 1 317 ? -38.131 -5.978 21.079 1.00 92.25 317 ASP A C 1
ATOM 2448 O O . ASP A 1 317 ? -37.574 -5.122 20.392 1.00 92.25 317 ASP A O 1
ATOM 2452 N N . SER A 1 318 ? -37.447 -6.901 21.768 1.00 95.94 318 SER A N 1
ATOM 2453 C CA . SER A 1 318 ? -35.989 -7.000 21.741 1.00 95.94 318 SER A CA 1
ATOM 2454 C C . SER A 1 318 ? -35.464 -7.051 20.308 1.00 95.94 318 SER A C 1
ATOM 2456 O O . SER A 1 318 ? -35.863 -7.885 19.488 1.00 95.94 318 SER A O 1
ATOM 2458 N N . ILE A 1 319 ? -34.488 -6.192 20.035 1.00 96.50 319 ILE A N 1
ATOM 2459 C CA . ILE A 1 319 ? -33.733 -6.161 18.779 1.00 96.50 319 ILE A CA 1
ATOM 2460 C C . ILE A 1 319 ? -32.316 -6.720 18.955 1.00 96.50 319 ILE A C 1
ATOM 2462 O O . ILE A 1 319 ? -31.504 -6.673 18.027 1.00 96.50 319 ILE A O 1
ATOM 2466 N N . ARG A 1 320 ? -32.005 -7.274 20.134 1.00 95.50 320 ARG A N 1
ATOM 2467 C CA . ARG A 1 320 ? -30.661 -7.721 20.516 1.00 95.50 320 ARG A CA 1
ATOM 2468 C C . ARG A 1 320 ? -30.103 -8.804 19.596 1.00 95.50 320 ARG A C 1
ATOM 2470 O O . ARG A 1 320 ? -28.950 -8.687 19.176 1.00 95.50 320 ARG A O 1
ATOM 2477 N N . ASP A 1 321 ? -30.915 -9.805 19.259 1.00 92.12 321 ASP A N 1
ATOM 2478 C CA . ASP A 1 321 ? -30.534 -10.923 18.380 1.00 92.12 321 ASP A CA 1
ATOM 2479 C C . ASP A 1 321 ? -30.414 -10.498 16.907 1.00 92.12 321 ASP A C 1
ATOM 2481 O O . ASP A 1 321 ? -29.654 -11.094 16.145 1.00 92.12 321 ASP A O 1
ATOM 2485 N N . ASN A 1 322 ? -31.123 -9.436 16.507 1.00 95.38 322 ASN A N 1
ATOM 2486 C CA . ASN A 1 322 ? -31.030 -8.831 15.175 1.00 95.38 322 ASN A CA 1
ATOM 2487 C C . ASN A 1 322 ? -30.025 -7.663 15.129 1.00 95.38 322 ASN A C 1
ATOM 2489 O O . ASN A 1 322 ? -30.102 -6.807 14.252 1.00 95.38 322 ASN A O 1
ATOM 2493 N N . THR A 1 323 ? -29.088 -7.597 16.077 1.00 97.88 323 THR A N 1
ATOM 2494 C CA . THR A 1 323 ? -28.042 -6.569 16.113 1.00 97.88 323 THR A CA 1
ATOM 2495 C C . THR A 1 323 ? -26.669 -7.232 16.113 1.00 97.88 323 THR A C 1
ATOM 2497 O O . THR A 1 323 ? -26.349 -8.009 17.014 1.00 97.88 323 THR A O 1
ATOM 2500 N N . MET A 1 324 ? -25.849 -6.933 15.106 1.00 98.38 324 MET A N 1
ATOM 2501 C CA . MET A 1 324 ? -24.435 -7.298 15.085 1.00 98.38 324 MET A CA 1
ATOM 2502 C C . MET A 1 324 ? -23.675 -6.323 15.978 1.00 98.38 324 MET A C 1
ATOM 2504 O O . MET A 1 324 ? -23.779 -5.109 15.803 1.00 98.38 324 MET A O 1
ATOM 2508 N N . ILE A 1 325 ? -22.900 -6.847 16.921 1.00 98.81 325 ILE A N 1
ATOM 2509 C CA . ILE A 1 325 ? -22.112 -6.046 17.853 1.00 98.81 325 ILE A CA 1
ATOM 2510 C C . ILE A 1 325 ? -20.651 -6.415 17.714 1.00 98.81 325 ILE A C 1
ATOM 2512 O O . ILE A 1 325 ? -20.266 -7.567 17.902 1.00 98.81 325 ILE A O 1
ATOM 2516 N N . VAL A 1 326 ? -19.840 -5.411 17.430 1.00 98.88 326 VAL A N 1
ATOM 2517 C CA . VAL A 1 326 ? -18.392 -5.521 17.366 1.00 98.88 326 VAL A CA 1
ATOM 2518 C C . VAL A 1 326 ? -17.808 -4.728 18.522 1.00 98.88 326 VAL A C 1
ATOM 2520 O O . VAL A 1 326 ? -18.169 -3.571 18.708 1.00 98.88 326 VAL A O 1
ATOM 2523 N N . PHE A 1 327 ? -16.906 -5.325 19.293 1.00 98.88 327 PHE A N 1
ATOM 2524 C CA . PHE A 1 327 ? -16.089 -4.596 20.261 1.00 98.88 327 PHE A CA 1
ATOM 2525 C C . PHE A 1 327 ? -14.632 -4.679 19.832 1.00 98.88 327 PHE A C 1
ATOM 2527 O O . PHE A 1 327 ? -14.138 -5.775 19.576 1.00 98.88 327 PHE A O 1
ATOM 2534 N N . VAL A 1 328 ? -13.947 -3.541 19.790 1.00 98.81 328 VAL A N 1
ATOM 2535 C CA . VAL A 1 328 ? -12.521 -3.440 19.476 1.00 98.81 328 VAL A CA 1
ATOM 2536 C C . VAL A 1 328 ? -11.884 -2.334 20.315 1.00 98.81 328 VAL A C 1
ATOM 2538 O O . VAL A 1 328 ? -12.531 -1.359 20.688 1.00 98.81 328 VAL A O 1
ATOM 2541 N N . ASN A 1 329 ? -10.602 -2.463 20.628 1.00 98.50 329 ASN A N 1
ATOM 2542 C CA . ASN A 1 329 ? -9.817 -1.398 21.249 1.00 98.50 329 ASN A CA 1
ATOM 2543 C C . ASN A 1 329 ? -8.851 -0.800 20.214 1.00 98.50 329 ASN A C 1
ATOM 2545 O O . ASN A 1 329 ? -8.295 -1.534 19.401 1.00 98.50 329 ASN A O 1
ATOM 2549 N N . ASP A 1 330 ? -8.664 0.521 20.194 1.00 97.19 330 ASP A N 1
ATOM 2550 C CA . ASP A 1 330 ? -8.053 1.187 19.034 1.00 97.19 330 ASP A CA 1
ATOM 2551 C C . ASP A 1 330 ? -6.515 1.114 18.951 1.00 97.19 330 ASP A C 1
ATOM 2553 O O . ASP A 1 330 ? -5.939 1.487 17.930 1.00 97.19 330 ASP A O 1
ATOM 2557 N N . ASN A 1 331 ? -5.826 0.670 20.001 1.00 96.75 331 ASN A N 1
ATOM 2558 C CA . ASN A 1 331 ? -4.398 0.328 20.027 1.00 96.75 331 ASN A CA 1
ATOM 2559 C C . ASN A 1 331 ? -4.050 -0.316 21.379 1.00 96.75 331 ASN A C 1
ATOM 2561 O O . ASN A 1 331 ? -4.851 -0.294 22.309 1.00 96.75 331 ASN A O 1
ATOM 2565 N N . GLY A 1 332 ? -2.866 -0.913 21.504 1.00 95.19 332 GLY A N 1
ATOM 2566 C CA . GLY A 1 332 ? -2.452 -1.531 22.764 1.00 95.19 332 GLY A CA 1
ATOM 2567 C C . GLY A 1 332 ? -2.228 -0.529 23.905 1.00 95.19 332 GLY A C 1
ATOM 2568 O O . GLY A 1 332 ? -1.972 0.651 23.680 1.00 95.19 332 GLY A O 1
ATOM 2569 N N . GLY A 1 333 ? -2.272 -1.002 25.151 1.00 93.62 333 GLY A N 1
ATOM 2570 C CA . GLY A 1 333 ? -2.155 -0.156 26.337 1.00 93.62 333 GLY A CA 1
ATOM 2571 C C . GLY A 1 333 ? -0.822 0.594 26.436 1.00 93.62 333 GLY A C 1
ATOM 2572 O O . GLY A 1 333 ? 0.199 0.195 25.873 1.00 93.62 333 GLY A O 1
ATOM 2573 N N . VAL A 1 334 ? -0.818 1.702 27.177 1.00 87.31 334 VAL A N 1
ATOM 2574 C CA . VAL A 1 334 ? 0.352 2.583 27.373 1.00 87.31 334 VAL A CA 1
ATOM 2575 C C . VAL A 1 334 ? 1.330 2.150 28.488 1.00 87.31 334 VAL A C 1
ATOM 2577 O O . VAL A 1 334 ? 2.344 2.821 28.694 1.00 87.31 334 VAL A O 1
ATOM 2580 N N . SER A 1 335 ? 1.060 1.059 29.218 1.00 71.81 335 SER A N 1
ATOM 2581 C CA . SER A 1 335 ? 1.854 0.612 30.377 1.00 71.81 335 SER A CA 1
ATOM 2582 C C . SER A 1 335 ? 3.261 0.134 30.012 1.00 71.81 335 SER A C 1
ATOM 2584 O O . SER A 1 335 ? 3.407 -0.855 29.301 1.00 71.81 335 SER A O 1
ATOM 2586 N N . GLY A 1 336 ? 4.299 0.791 30.536 1.00 55.97 336 GLY A N 1
ATOM 2587 C CA . GLY A 1 336 ? 5.704 0.515 30.192 1.00 55.97 336 GLY A CA 1
ATOM 2588 C C . GLY A 1 336 ? 6.453 1.721 29.615 1.00 55.97 336 GLY A C 1
ATOM 2589 O O . GLY A 1 336 ? 7.659 1.651 29.401 1.00 55.97 336 GLY A O 1
ATOM 2590 N N . LYS A 1 337 ? 5.767 2.850 29.403 1.00 56.41 337 LYS A N 1
ATOM 2591 C CA . LYS A 1 337 ? 6.411 4.160 29.246 1.00 56.41 337 LYS A CA 1
ATOM 2592 C C . LYS A 1 337 ? 6.583 4.774 30.635 1.00 56.41 337 LYS A C 1
ATOM 2594 O O . LYS A 1 337 ? 5.587 5.080 31.289 1.00 56.41 337 LYS A O 1
ATOM 2599 N N . ASP A 1 338 ? 7.830 4.949 31.076 1.00 51.91 338 ASP A N 1
ATOM 2600 C CA . ASP A 1 338 ? 8.184 5.429 32.427 1.00 51.91 338 ASP A CA 1
ATOM 2601 C C . ASP A 1 338 ? 7.443 6.720 32.838 1.00 51.91 338 ASP A C 1
ATOM 2603 O O . ASP A 1 338 ? 7.170 6.942 34.016 1.00 51.91 338 ASP A O 1
ATOM 2607 N N . GLU A 1 339 ? 7.074 7.554 31.863 1.00 51.53 339 GLU A N 1
ATOM 2608 C CA . GLU A 1 339 ? 6.349 8.817 32.043 1.00 51.53 339 GLU A CA 1
ATOM 2609 C C . GLU A 1 339 ? 4.836 8.682 32.312 1.00 51.53 339 GLU A C 1
ATOM 2611 O O . GLU A 1 339 ? 4.225 9.642 32.782 1.00 51.53 339 GLU A O 1
ATOM 2616 N N . PHE A 1 340 ? 4.216 7.524 32.045 1.00 56.31 340 PHE A N 1
ATOM 2617 C CA . PHE A 1 340 ? 2.760 7.333 32.174 1.00 56.31 340 PHE A CA 1
ATOM 2618 C C . PHE A 1 340 ? 2.346 6.395 33.318 1.00 56.31 340 PHE A C 1
ATOM 2620 O O . PHE A 1 340 ? 1.174 6.359 33.669 1.00 56.31 340 PHE A O 1
ATOM 2627 N N . GLY A 1 341 ? 3.282 5.687 33.957 1.00 60.72 341 GLY A N 1
ATOM 2628 C CA . GLY A 1 341 ? 2.977 4.746 35.043 1.00 60.72 341 GLY A CA 1
ATOM 2629 C C . GLY A 1 341 ? 2.301 3.442 34.580 1.00 60.72 341 GLY A C 1
ATOM 2630 O O . GLY A 1 341 ? 2.067 3.215 33.395 1.00 60.72 341 GLY A O 1
ATOM 2631 N N . ASN A 1 342 ? 1.989 2.554 35.532 1.00 72.69 342 ASN A N 1
ATOM 2632 C CA . ASN A 1 342 ? 1.411 1.223 35.274 1.00 72.69 342 ASN A CA 1
ATOM 2633 C C . ASN A 1 342 ? -0.133 1.240 35.327 1.00 72.69 342 ASN A C 1
ATOM 2635 O O . ASN A 1 342 ? -0.729 0.561 36.162 1.00 72.69 342 ASN A O 1
ATOM 2639 N N . GLY A 1 343 ? -0.780 2.072 34.503 1.00 84.38 343 GLY A N 1
ATOM 2640 C CA . GLY A 1 343 ? -2.247 2.191 34.489 1.00 84.38 343 GLY A CA 1
ATOM 2641 C C . GLY A 1 343 ? -2.963 1.048 33.771 1.00 84.38 343 GLY A C 1
ATOM 2642 O O . GLY A 1 343 ? -3.894 0.457 34.315 1.00 84.38 343 GLY A O 1
ATOM 2643 N N . THR A 1 344 ? -2.504 0.706 32.572 1.00 93.12 344 THR A N 1
ATOM 2644 C CA . THR A 1 344 ? -3.042 -0.389 31.749 1.00 93.12 344 THR A CA 1
ATOM 2645 C C . THR A 1 344 ? -2.177 -1.647 31.869 1.00 93.12 344 THR A C 1
ATOM 2647 O O . THR A 1 344 ? -1.139 -1.621 32.534 1.00 93.12 344 THR A O 1
ATOM 2650 N N . ASN A 1 345 ? -2.604 -2.773 31.298 1.00 94.06 345 ASN A N 1
ATOM 2651 C CA . ASN A 1 345 ? -1.817 -4.008 31.295 1.00 94.06 345 ASN A CA 1
ATOM 2652 C C . ASN A 1 345 ? -1.985 -4.792 29.982 1.00 94.06 345 ASN A C 1
ATOM 2654 O O . ASN A 1 345 ? -3.061 -5.309 29.689 1.00 94.06 345 ASN A O 1
ATOM 2658 N N . ASN A 1 346 ? -0.905 -4.941 29.208 1.00 94.81 346 ASN A N 1
ATOM 2659 C CA . ASN A 1 346 ? -0.886 -5.760 27.984 1.00 94.81 346 ASN A CA 1
ATOM 2660 C C . ASN A 1 346 ? -0.622 -7.258 28.240 1.00 94.81 346 ASN A C 1
ATOM 2662 O O . ASN A 1 346 ? -0.619 -8.065 27.310 1.00 94.81 346 ASN A O 1
ATOM 2666 N N . GLY A 1 347 ? -0.431 -7.657 29.497 1.00 93.88 347 GLY A N 1
ATOM 2667 C CA . GLY A 1 347 ? -0.221 -9.041 29.901 1.00 93.88 347 GLY A CA 1
ATOM 2668 C C . GLY A 1 347 ? 1.084 -9.620 29.346 1.00 93.88 347 GLY A C 1
ATOM 2669 O O . GLY A 1 347 ? 2.146 -9.068 29.624 1.00 93.88 347 GLY A O 1
ATOM 2670 N N . PRO A 1 348 ? 1.049 -10.758 28.624 1.00 93.38 348 PRO A N 1
ATOM 2671 C CA . PRO A 1 348 ? 2.258 -11.408 28.116 1.00 93.38 348 PRO A CA 1
ATOM 2672 C C . PRO A 1 348 ? 2.832 -10.757 26.846 1.00 93.38 348 PRO A C 1
ATOM 2674 O O . PRO A 1 348 ? 3.888 -11.189 26.388 1.00 93.38 348 PRO A O 1
ATOM 2677 N N . LEU A 1 349 ? 2.138 -9.780 26.254 1.00 95.62 349 LEU A N 1
ATOM 2678 C CA . LEU A 1 349 ? 2.559 -9.146 25.007 1.00 95.62 349 LEU A CA 1
ATOM 2679 C C . LEU A 1 349 ? 3.662 -8.109 25.262 1.00 95.62 349 LEU A C 1
ATOM 2681 O O . LEU A 1 349 ? 3.586 -7.345 26.223 1.00 95.62 349 LEU A O 1
ATOM 2685 N N . ASP A 1 350 ? 4.661 -8.049 24.381 1.00 94.06 350 ASP A N 1
ATOM 2686 C CA . ASP A 1 350 ? 5.720 -7.034 24.440 1.00 94.06 350 ASP A CA 1
ATOM 2687 C C . ASP A 1 350 ? 5.307 -5.747 23.715 1.00 94.06 350 ASP A C 1
ATOM 2689 O O . ASP A 1 350 ? 4.572 -5.772 22.732 1.00 94.06 350 ASP A O 1
ATOM 2693 N N . GLY A 1 351 ? 5.797 -4.600 24.176 1.00 91.69 351 GLY A N 1
ATOM 2694 C CA . GLY A 1 351 ? 5.453 -3.287 23.634 1.00 91.69 351 GLY A CA 1
ATOM 2695 C C . GLY A 1 351 ? 4.129 -2.689 24.127 1.00 91.69 351 GLY A C 1
ATOM 2696 O O . GLY A 1 351 ? 3.416 -3.228 24.970 1.00 91.69 351 GLY A O 1
ATOM 2697 N N . VAL A 1 352 ? 3.854 -1.490 23.616 1.00 92.50 352 VAL A N 1
ATOM 2698 C CA . VAL A 1 352 ? 2.801 -0.563 24.066 1.00 92.50 352 VAL A CA 1
ATOM 2699 C C . VAL A 1 352 ? 2.295 0.265 22.886 1.00 92.50 352 VAL A C 1
ATOM 2701 O O . VAL A 1 352 ? 2.920 0.241 21.822 1.00 92.50 352 VAL A O 1
ATOM 2704 N N . LYS A 1 353 ? 1.246 1.077 23.082 1.00 91.44 353 LYS A N 1
ATOM 2705 C CA . LYS A 1 353 ? 0.790 2.109 22.127 1.00 91.44 353 LYS A CA 1
ATOM 2706 C C . LYS A 1 353 ? 1.937 2.787 21.365 1.00 91.44 353 LYS A C 1
ATOM 2708 O O . LYS A 1 353 ? 2.858 3.364 21.967 1.00 91.44 353 LYS A O 1
ATOM 2713 N N . GLY A 1 354 ? 1.833 2.790 20.039 1.00 87.31 354 GLY A N 1
ATOM 2714 C CA . GLY A 1 354 ? 2.824 3.335 19.110 1.00 87.31 354 GLY A CA 1
ATOM 2715 C C . GLY A 1 354 ? 3.948 2.364 18.730 1.00 87.31 354 GLY A C 1
ATOM 2716 O O . GLY A 1 354 ? 4.800 2.724 17.929 1.00 87.31 354 GLY A O 1
ATOM 2717 N N . SER A 1 355 ? 3.986 1.152 19.283 1.00 90.19 355 SER A N 1
ATOM 2718 C CA . SER A 1 355 ? 4.954 0.115 18.902 1.00 90.19 355 SER A CA 1
ATOM 2719 C C . SER A 1 355 ? 4.362 -0.846 17.861 1.00 90.19 355 SER A C 1
ATOM 2721 O O . SER A 1 355 ? 3.181 -1.163 17.966 1.00 90.19 355 SER A O 1
ATOM 2723 N N . PRO A 1 356 ? 5.156 -1.386 16.915 1.00 93.56 356 PRO A N 1
ATOM 2724 C CA . PRO A 1 356 ? 4.732 -2.481 16.025 1.00 93.56 356 PRO A CA 1
ATOM 2725 C C . PRO A 1 356 ? 4.759 -3.874 16.702 1.00 93.56 356 PRO A C 1
ATOM 2727 O O . PRO A 1 356 ? 4.393 -4.888 16.104 1.00 93.56 356 PRO A O 1
ATOM 2730 N N . LYS A 1 357 ? 5.247 -3.955 17.945 1.00 95.56 357 LYS A N 1
ATOM 2731 C CA . LYS A 1 357 ? 5.238 -5.172 18.779 1.00 95.56 357 LYS A CA 1
ATOM 2732 C C . LYS A 1 357 ? 3.805 -5.589 19.143 1.00 95.56 357 LYS A C 1
ATOM 2734 O O . LYS A 1 357 ? 2.897 -4.765 19.067 1.00 95.56 357 LYS A O 1
ATOM 2739 N N . GLU A 1 358 ? 3.588 -6.847 19.537 1.00 97.19 358 GLU A N 1
ATOM 2740 C CA . GLU A 1 358 ? 2.249 -7.409 19.805 1.00 97.19 358 GLU A CA 1
ATOM 2741 C C . GLU A 1 358 ? 1.433 -6.518 20.752 1.00 97.19 358 GLU A C 1
ATOM 2743 O O . GLU A 1 358 ? 0.301 -6.179 20.442 1.00 97.19 358 GLU A O 1
ATOM 2748 N N . GLY A 1 359 ? 2.017 -6.037 21.847 1.00 95.75 359 GLY A N 1
ATOM 2749 C CA . GLY A 1 359 ? 1.358 -5.183 22.837 1.00 95.75 359 GLY A CA 1
ATOM 2750 C C . GLY A 1 359 ? 1.062 -3.755 22.371 1.00 95.75 359 GLY A C 1
ATOM 2751 O O . GLY A 1 359 ? 0.479 -2.990 23.130 1.00 95.75 359 GLY A O 1
ATOM 2752 N N . GLY A 1 360 ? 1.460 -3.364 21.157 1.00 95.06 360 GLY A N 1
ATOM 2753 C CA . GLY A 1 360 ? 1.071 -2.092 20.540 1.00 95.06 360 GLY A CA 1
ATOM 2754 C C . GLY A 1 360 ? -0.057 -2.209 19.512 1.00 95.06 360 GLY A C 1
ATOM 2755 O O . GLY A 1 360 ? -0.796 -1.241 19.332 1.00 95.06 360 GLY A O 1
ATOM 2756 N N . ILE A 1 361 ? -0.205 -3.374 18.868 1.00 97.50 361 ILE A N 1
ATOM 2757 C CA . ILE A 1 361 ? -1.105 -3.567 17.713 1.00 97.50 361 ILE A CA 1
ATOM 2758 C C . ILE A 1 361 ? -2.114 -4.705 17.878 1.00 97.50 361 ILE A C 1
ATOM 2760 O O . ILE A 1 361 ? -3.113 -4.713 17.170 1.00 97.50 361 ILE A O 1
ATOM 2764 N N . ARG A 1 362 ? -1.886 -5.662 18.785 1.00 98.06 362 ARG A N 1
ATOM 2765 C CA . ARG A 1 362 ? -2.823 -6.746 19.101 1.00 98.06 362 ARG A CA 1
ATOM 2766 C C . ARG A 1 362 ? -3.729 -6.302 20.242 1.00 98.06 362 ARG A C 1
ATOM 2768 O O . ARG A 1 362 ? -3.252 -5.902 21.304 1.00 98.06 362 ARG A O 1
ATOM 2775 N N . VAL A 1 363 ? -5.035 -6.353 20.017 1.00 98.62 363 VAL A N 1
ATOM 2776 C CA . VAL A 1 363 ? -6.043 -5.708 20.866 1.00 98.62 363 VAL A CA 1
ATOM 2777 C C . VAL A 1 363 ? -7.190 -6.659 21.217 1.00 98.62 363 VAL A C 1
ATOM 2779 O O . VAL A 1 363 ? -7.461 -7.598 20.466 1.00 98.62 363 VAL A O 1
ATOM 2782 N N . PRO A 1 364 ? -7.887 -6.437 22.347 1.00 98.56 364 PRO A N 1
ATOM 2783 C CA . PRO A 1 364 ? -9.136 -7.128 22.641 1.00 98.56 364 PRO A CA 1
ATOM 2784 C C . PRO A 1 364 ? -10.167 -6.833 21.547 1.00 98.56 364 PRO A C 1
ATOM 2786 O O . PRO A 1 364 ? -10.454 -5.671 21.256 1.00 98.56 364 PRO A O 1
ATOM 2789 N N . PHE A 1 365 ? -10.692 -7.891 20.931 1.00 98.75 365 PHE A N 1
ATOM 2790 C CA . PHE A 1 365 ? -11.597 -7.812 19.788 1.00 98.75 365 PHE A CA 1
ATOM 2791 C C . PHE A 1 365 ? -12.589 -8.985 19.859 1.00 98.75 365 PHE A C 1
ATOM 2793 O O . PHE A 1 365 ? -12.187 -10.128 20.087 1.00 98.75 365 PHE A O 1
ATOM 2800 N N . MET A 1 366 ? -13.884 -8.720 19.678 1.00 98.62 366 MET A N 1
ATOM 2801 C CA . MET A 1 366 ? -14.926 -9.738 19.519 1.00 98.62 366 MET A CA 1
ATOM 2802 C C . MET A 1 366 ? -16.048 -9.292 18.572 1.00 98.62 366 MET A C 1
ATOM 2804 O O . MET A 1 366 ? -16.285 -8.094 18.399 1.00 98.62 366 MET A O 1
ATOM 2808 N N . ILE A 1 367 ? -16.772 -10.267 18.018 1.00 98.69 367 ILE A N 1
ATOM 2809 C CA . ILE A 1 367 ? -18.051 -10.074 17.315 1.00 98.69 367 ILE A CA 1
ATOM 2810 C C . ILE A 1 367 ? -19.120 -10.919 18.014 1.00 98.69 367 ILE A C 1
ATOM 2812 O O . ILE A 1 367 ? -18.879 -12.077 18.346 1.00 98.69 367 ILE A O 1
ATOM 2816 N N . ALA A 1 368 ? -20.304 -10.359 18.238 1.00 98.19 368 ALA A N 1
ATOM 2817 C CA . ALA A 1 368 ? -21.434 -11.018 18.886 1.00 98.19 368 ALA A CA 1
ATOM 2818 C C . ALA A 1 368 ? -22.769 -10.618 18.239 1.00 98.19 368 ALA A C 1
ATOM 2820 O O . ALA A 1 368 ? -22.863 -9.597 17.559 1.00 98.19 368 ALA A O 1
ATOM 2821 N N . GLY A 1 369 ? -23.827 -11.381 18.518 1.00 95.88 369 GLY A N 1
ATOM 2822 C CA . GLY A 1 369 ? -25.173 -11.096 18.012 1.00 95.88 369 GLY A CA 1
ATOM 2823 C C . GLY A 1 369 ? -25.378 -11.544 16.563 1.00 95.88 369 GLY A C 1
ATOM 2824 O O . GLY A 1 369 ? -24.949 -12.636 16.186 1.00 95.88 369 GLY A O 1
ATOM 2825 N N . ALA A 1 370 ? -26.070 -10.728 15.764 1.00 95.88 370 ALA A N 1
ATOM 2826 C CA . ALA A 1 370 ? -26.475 -11.102 14.409 1.00 95.88 370 ALA A CA 1
ATOM 2827 C C . ALA A 1 370 ? -25.275 -11.497 13.529 1.00 95.88 370 ALA A C 1
ATOM 2829 O O . ALA A 1 370 ? -24.250 -10.819 13.512 1.00 95.88 370 ALA A O 1
ATOM 2830 N N . GLY A 1 371 ? -25.422 -12.594 12.783 1.00 94.88 371 GLY A N 1
ATOM 2831 C CA . GLY A 1 371 ? -24.372 -13.160 11.930 1.00 94.88 371 GLY A CA 1
ATOM 2832 C C . GLY A 1 371 ? -23.470 -14.187 12.624 1.00 94.88 371 GLY A C 1
ATOM 2833 O O . GLY A 1 371 ? -22.826 -14.964 11.926 1.00 94.88 371 GLY A O 1
ATOM 2834 N N . VAL A 1 372 ? -23.452 -14.249 13.961 1.00 96.88 372 VAL A N 1
ATOM 2835 C CA . VAL A 1 372 ? -22.689 -15.257 14.716 1.00 96.88 372 VAL A CA 1
ATOM 2836 C C . VAL A 1 372 ? -23.556 -16.477 15.003 1.00 96.88 372 VAL A C 1
ATOM 2838 O O . VAL A 1 372 ? -24.577 -16.383 15.690 1.00 96.88 372 VAL A O 1
ATOM 2841 N N . ASP A 1 373 ? -23.120 -17.643 14.536 1.00 96.38 373 ASP A N 1
ATOM 2842 C CA . ASP A 1 373 ? -23.846 -18.886 14.764 1.00 96.38 373 ASP A CA 1
ATOM 2843 C C . ASP A 1 373 ? -23.828 -19.305 16.238 1.00 96.38 373 ASP A C 1
ATOM 2845 O O . ASP A 1 373 ? -22.804 -19.286 16.923 1.00 96.38 373 ASP A O 1
ATOM 2849 N N . ALA A 1 374 ? -24.968 -19.799 16.725 1.00 96.44 374 ALA A N 1
ATOM 2850 C CA . ALA A 1 374 ? -25.104 -20.275 18.102 1.00 96.44 374 ALA A CA 1
ATOM 2851 C C . ALA A 1 374 ? -24.091 -21.382 18.472 1.00 96.44 374 ALA A C 1
ATOM 2853 O O . ALA A 1 374 ? -23.761 -21.548 19.644 1.00 96.44 374 ALA A O 1
ATOM 2854 N N . SER A 1 375 ? -23.584 -22.143 17.492 1.00 97.06 375 SER A N 1
ATOM 2855 C CA . SER A 1 375 ? -22.581 -23.195 17.709 1.00 97.06 375 SER A CA 1
ATOM 2856 C C . SER A 1 375 ? -21.181 -22.680 18.032 1.00 97.06 375 SER A C 1
ATOM 2858 O O . SER A 1 375 ? -20.374 -23.459 18.539 1.00 97.06 375 SER A O 1
ATOM 2860 N N . VAL A 1 376 ? -20.886 -21.411 17.741 1.00 97.75 376 VAL A N 1
ATOM 2861 C CA . VAL A 1 376 ? -19.564 -20.802 17.958 1.00 97.75 376 VAL A CA 1
ATOM 2862 C C . VAL A 1 376 ? -19.575 -19.733 19.054 1.00 97.75 376 VAL A C 1
ATOM 2864 O O . VAL A 1 376 ? -18.528 -19.188 19.397 1.00 97.75 376 VAL A O 1
ATOM 2867 N N . GLN A 1 377 ? -20.725 -19.466 19.673 1.00 97.94 377 GLN A N 1
ATOM 2868 C CA . GLN A 1 377 ? -20.816 -18.527 20.792 1.00 97.94 377 GLN A CA 1
ATOM 2869 C C . GLN A 1 377 ? -19.968 -18.980 21.994 1.00 97.94 377 GLN A C 1
ATOM 2871 O O . GLN A 1 377 ? -19.978 -20.146 22.395 1.00 97.94 377 GLN A O 1
ATOM 2876 N N . GLY A 1 378 ? -19.224 -18.040 22.574 1.00 97.81 378 GLY A N 1
ATOM 2877 C CA . GLY A 1 378 ? -18.280 -18.259 23.666 1.00 97.81 378 GLY A CA 1
ATOM 2878 C C . GLY A 1 378 ? -16.969 -18.930 23.246 1.00 97.81 378 GLY A C 1
ATOM 2879 O O . GLY A 1 378 ? -16.199 -19.334 24.121 1.00 97.81 378 GLY A O 1
ATOM 2880 N N . THR A 1 379 ? -16.713 -19.083 21.944 1.00 98.31 379 THR A N 1
ATOM 2881 C CA . THR A 1 379 ? -15.456 -19.649 21.433 1.00 98.31 379 THR A CA 1
ATOM 2882 C C . THR A 1 379 ? -14.407 -18.570 21.158 1.00 98.31 379 THR A C 1
ATOM 2884 O O . THR A 1 379 ? -14.682 -17.368 21.185 1.00 98.31 379 THR A O 1
ATOM 2887 N N . VAL A 1 380 ? -13.173 -19.020 20.925 1.00 98.50 380 VAL A N 1
ATOM 2888 C CA . VAL A 1 380 ? -12.046 -18.169 20.544 1.00 98.50 380 VAL A CA 1
ATOM 2889 C C . VAL A 1 380 ? -11.638 -18.511 19.117 1.00 98.50 380 VAL A C 1
ATOM 2891 O O . VAL A 1 380 ? -11.375 -19.677 18.825 1.00 98.50 380 VAL A O 1
ATOM 2894 N N . TYR A 1 381 ? -11.543 -17.497 18.262 1.00 98.44 381 TYR A N 1
ATOM 2895 C CA . TYR A 1 381 ? -10.950 -17.601 16.934 1.00 98.44 381 TYR A CA 1
ATOM 2896 C C . TYR A 1 381 ? -9.471 -17.208 17.000 1.00 98.44 381 TYR A C 1
ATOM 2898 O O . TYR A 1 381 ? -9.121 -16.167 17.564 1.00 98.44 381 TYR A O 1
ATOM 2906 N N . ASP A 1 382 ? -8.590 -18.059 16.477 1.00 96.19 382 ASP A N 1
ATOM 2907 C CA . ASP A 1 382 ? -7.150 -17.995 16.739 1.00 96.19 382 ASP A CA 1
ATOM 2908 C C . ASP A 1 382 ? -6.286 -17.522 15.569 1.00 96.19 382 ASP A C 1
ATOM 2910 O O . ASP A 1 382 ? -5.096 -17.268 15.768 1.00 96.19 382 ASP A O 1
ATOM 2914 N N . LYS A 1 383 ? -6.863 -17.337 14.379 1.00 96.81 383 LYS A N 1
ATOM 2915 C CA . LYS A 1 383 ? -6.131 -16.796 13.228 1.00 96.81 383 LYS A CA 1
ATOM 2916 C C . LYS A 1 383 ? -6.096 -15.265 13.236 1.00 96.81 383 LYS A C 1
ATOM 2918 O O . LYS A 1 383 ? -6.985 -14.647 13.827 1.00 96.81 383 LYS A O 1
ATOM 2923 N N . PRO A 1 384 ? -5.085 -14.650 12.592 1.00 97.62 384 PRO A N 1
ATOM 2924 C CA . PRO A 1 384 ? -5.001 -13.201 12.462 1.00 97.62 384 PRO A CA 1
ATOM 2925 C C . PRO A 1 384 ? -6.245 -12.606 11.798 1.00 97.62 384 PRO A C 1
ATOM 2927 O O . PRO A 1 384 ? -6.651 -13.040 10.723 1.00 97.62 384 PRO A O 1
ATOM 2930 N N . VAL A 1 385 ? -6.810 -11.588 12.438 1.00 98.56 385 VAL A N 1
ATOM 2931 C CA . VAL A 1 385 ? -7.834 -10.699 11.873 1.00 98.56 385 VAL A CA 1
ATOM 2932 C C . VAL A 1 385 ? -7.420 -9.258 12.134 1.00 98.56 385 VAL A C 1
ATOM 2934 O O . VAL A 1 385 ? -6.601 -8.998 13.021 1.00 98.56 385 VAL A O 1
ATOM 2937 N N . HIS A 1 386 ? -7.980 -8.306 11.401 1.00 98.62 386 HIS A N 1
ATOM 2938 C CA . HIS A 1 386 ? -7.630 -6.899 11.545 1.00 98.62 386 HIS A CA 1
ATOM 2939 C C . HIS A 1 386 ? -8.880 -6.015 11.600 1.00 98.62 386 HIS A C 1
ATOM 2941 O O . HIS A 1 386 ? -9.930 -6.347 11.067 1.00 98.62 386 HIS A O 1
ATOM 2947 N N . GLY A 1 387 ? -8.791 -4.852 12.244 1.00 98.31 387 GLY A N 1
ATOM 2948 C CA . GLY A 1 387 ? -9.923 -3.928 12.373 1.00 98.31 387 GLY A CA 1
ATOM 2949 C C . GLY A 1 387 ? -10.512 -3.435 11.036 1.00 98.31 387 GLY A C 1
ATOM 2950 O O . GLY A 1 387 ? -11.675 -3.049 10.986 1.00 98.31 387 GLY A O 1
ATOM 2951 N N . ILE A 1 388 ? -9.743 -3.514 9.946 1.00 98.12 388 ILE A N 1
ATOM 2952 C CA . ILE A 1 388 ? -10.214 -3.271 8.564 1.00 98.12 388 ILE A CA 1
ATOM 2953 C C . ILE A 1 388 ? -11.331 -4.239 8.145 1.00 98.12 388 ILE A C 1
ATOM 2955 O O . ILE A 1 388 ? -12.133 -3.910 7.279 1.00 98.12 388 ILE A O 1
ATOM 2959 N N . ASP A 1 389 ? -11.432 -5.405 8.786 1.00 98.69 389 ASP A N 1
ATOM 2960 C CA . ASP A 1 389 ? -12.435 -6.426 8.484 1.00 98.69 389 ASP A CA 1
ATOM 2961 C C . ASP A 1 389 ? -13.848 -6.030 8.940 1.00 98.69 389 ASP A C 1
ATOM 2963 O O . ASP A 1 389 ? -14.839 -6.620 8.503 1.00 98.69 389 ASP A O 1
ATOM 2967 N N . ILE A 1 390 ? -13.975 -5.022 9.814 1.00 98.75 390 ILE A N 1
ATOM 2968 C CA . ILE A 1 390 ? -15.264 -4.597 10.377 1.00 98.75 390 ILE A CA 1
ATOM 2969 C C . ILE A 1 390 ? -16.211 -4.110 9.276 1.00 98.75 390 ILE A C 1
ATOM 2971 O O . ILE A 1 390 ? -17.376 -4.509 9.257 1.00 98.75 390 ILE A O 1
ATOM 2975 N N . LEU A 1 391 ? -15.722 -3.289 8.343 1.00 98.44 391 LEU A N 1
ATOM 2976 C CA . LEU A 1 391 ? -16.521 -2.753 7.239 1.00 98.44 391 LEU A CA 1
ATOM 2977 C C . LEU A 1 391 ? -17.084 -3.854 6.318 1.00 98.44 391 LEU A C 1
ATOM 2979 O O . LEU A 1 391 ? -18.310 -3.923 6.179 1.00 98.44 391 LEU A O 1
ATOM 2983 N N . PRO A 1 392 ? -16.266 -4.727 5.695 1.00 98.38 392 PRO A N 1
ATOM 2984 C CA . PRO A 1 392 ? -16.774 -5.785 4.819 1.00 98.38 392 PRO A CA 1
ATOM 2985 C C . PRO A 1 392 ? -17.667 -6.779 5.566 1.00 98.38 392 PRO A C 1
ATOM 2987 O O . PRO A 1 392 ? -18.665 -7.238 5.009 1.00 98.38 392 PRO A O 1
ATOM 2990 N N . THR A 1 393 ? -17.368 -7.071 6.836 1.00 98.56 393 THR A N 1
ATOM 2991 C CA . THR A 1 393 ? -18.209 -7.928 7.686 1.00 98.56 393 THR A CA 1
ATOM 2992 C C . THR A 1 393 ? -19.582 -7.294 7.941 1.00 98.56 393 THR A C 1
ATOM 2994 O O . THR A 1 393 ? -20.606 -7.957 7.776 1.00 98.56 393 THR A O 1
ATOM 2997 N N . ALA A 1 394 ? -19.636 -5.997 8.267 1.00 97.81 394 ALA A N 1
ATOM 2998 C CA . ALA A 1 394 ? -20.890 -5.270 8.471 1.00 97.81 394 ALA A CA 1
ATOM 2999 C C . ALA A 1 394 ? -21.739 -5.189 7.197 1.00 97.81 394 ALA A C 1
ATOM 3001 O O . ALA A 1 394 ? -22.952 -5.396 7.245 1.00 97.81 394 ALA A O 1
ATOM 3002 N N . LEU A 1 395 ? -21.113 -4.940 6.045 1.00 97.31 395 LEU A N 1
ATOM 3003 C CA . LEU A 1 395 ? -21.812 -4.912 4.760 1.00 97.31 395 LEU A CA 1
ATOM 3004 C C . LEU A 1 395 ? -22.336 -6.289 4.348 1.00 97.31 395 LEU A C 1
ATOM 3006 O O . LEU A 1 395 ? -23.463 -6.397 3.860 1.00 97.31 395 LEU A O 1
ATOM 3010 N N . ALA A 1 396 ? -21.571 -7.352 4.597 1.00 96.38 396 ALA A N 1
ATOM 3011 C CA . ALA A 1 396 ? -22.043 -8.712 4.380 1.00 96.38 396 ALA A CA 1
ATOM 3012 C C . ALA A 1 396 ? -23.248 -9.042 5.275 1.00 96.38 396 ALA A C 1
ATOM 3014 O O . ALA A 1 396 ? -24.248 -9.560 4.775 1.00 96.38 396 ALA A O 1
ATOM 3015 N N . ALA A 1 397 ? -23.202 -8.670 6.560 1.00 92.88 397 ALA A N 1
ATOM 3016 C CA . ALA A 1 397 ? -24.331 -8.818 7.480 1.00 92.88 397 ALA A CA 1
ATOM 3017 C C . ALA A 1 397 ? -25.574 -8.035 7.009 1.00 92.88 397 ALA A C 1
ATOM 3019 O O . ALA A 1 397 ? -26.694 -8.528 7.120 1.00 92.88 397 ALA A O 1
ATOM 3020 N N . ALA A 1 398 ? -25.382 -6.856 6.407 1.00 90.88 398 ALA A N 1
ATOM 3021 C CA . ALA A 1 398 ? -26.436 -6.039 5.799 1.00 90.88 398 ALA A CA 1
ATOM 3022 C C . ALA A 1 398 ? -27.003 -6.606 4.475 1.00 90.88 398 ALA A C 1
ATOM 3024 O O . ALA A 1 398 ? -27.897 -5.998 3.871 1.00 90.88 398 ALA A O 1
ATOM 3025 N N . GLY A 1 399 ? -26.499 -7.755 4.007 1.00 90.56 399 GLY A N 1
ATOM 3026 C CA . GLY A 1 399 ? -26.903 -8.396 2.754 1.00 90.56 399 GLY A CA 1
ATOM 3027 C C . GLY A 1 399 ? -26.286 -7.770 1.500 1.00 90.56 399 GLY A C 1
ATOM 3028 O O . GLY A 1 399 ? -26.808 -7.974 0.405 1.00 90.56 399 GLY A O 1
ATOM 3029 N N . ALA A 1 400 ? -25.200 -7.008 1.650 1.00 93.19 400 ALA A N 1
ATOM 3030 C CA . ALA A 1 400 ? -24.496 -6.317 0.573 1.00 93.19 400 ALA A CA 1
ATOM 3031 C C . ALA A 1 400 ? -22.978 -6.592 0.624 1.00 93.19 400 ALA A C 1
ATOM 3033 O O . ALA A 1 400 ? -22.199 -5.652 0.777 1.00 93.19 400 ALA A O 1
ATOM 3034 N N . PRO A 1 401 ? -22.538 -7.864 0.537 1.00 94.50 401 PRO A N 1
ATOM 3035 C CA . PRO A 1 401 ? -21.118 -8.199 0.605 1.00 94.50 401 PRO A CA 1
ATOM 3036 C C . PRO A 1 401 ? -20.328 -7.492 -0.503 1.00 94.50 401 PRO A C 1
ATOM 3038 O O . PRO A 1 401 ? -20.796 -7.387 -1.639 1.00 94.50 401 PRO A O 1
ATOM 3041 N N . LEU A 1 402 ? -19.126 -7.030 -0.161 1.00 93.62 402 LEU A N 1
ATOM 3042 C CA . LEU A 1 402 ? -18.202 -6.433 -1.122 1.00 93.62 402 LEU A CA 1
ATOM 3043 C C . LEU A 1 402 ? -17.622 -7.491 -2.067 1.00 93.62 402 LEU A C 1
ATOM 3045 O O . LEU A 1 402 ? -17.513 -8.669 -1.714 1.00 93.62 402 LEU A O 1
ATOM 3049 N N . SER A 1 403 ? -17.242 -7.052 -3.268 1.00 90.19 403 SER A N 1
ATOM 3050 C CA . SER A 1 403 ? -16.438 -7.870 -4.176 1.00 90.19 403 SER A CA 1
ATOM 3051 C C . SER A 1 403 ? -15.051 -8.109 -3.566 1.00 90.19 403 SER A C 1
ATOM 3053 O O . SER A 1 403 ? -14.518 -7.184 -2.952 1.00 90.19 403 SER A O 1
ATOM 3055 N N . PRO A 1 404 ? -14.428 -9.284 -3.767 1.00 82.56 404 PRO A N 1
ATOM 3056 C CA . PRO A 1 404 ? -13.027 -9.499 -3.398 1.00 82.56 404 PRO A CA 1
ATOM 3057 C C . PRO A 1 404 ? -12.059 -8.493 -4.042 1.00 82.56 404 PRO A C 1
ATOM 3059 O O . PRO A 1 404 ? -11.035 -8.184 -3.451 1.00 82.56 404 PRO A O 1
ATOM 3062 N N . ASP A 1 405 ? -12.414 -7.960 -5.218 1.00 85.19 405 ASP A N 1
ATOM 3063 C CA . ASP A 1 405 ? -11.603 -6.999 -5.982 1.00 85.19 405 ASP A CA 1
ATOM 3064 C C . ASP A 1 405 ? -12.049 -5.536 -5.771 1.00 85.19 405 ASP A C 1
ATOM 3066 O O . ASP A 1 405 ? -11.781 -4.668 -6.603 1.00 85.19 405 ASP A O 1
ATOM 3070 N N . GLU A 1 406 ? -12.815 -5.254 -4.710 1.00 90.94 406 GLU A N 1
ATOM 3071 C CA . GLU A 1 406 ? -13.256 -3.892 -4.403 1.00 90.94 406 GLU A CA 1
ATOM 3072 C C . GLU A 1 406 ? -12.029 -2.986 -4.160 1.00 90.94 406 GLU A C 1
ATOM 3074 O O . GLU A 1 406 ? -11.225 -3.259 -3.264 1.00 90.94 406 GLU A O 1
ATOM 3079 N N . PRO A 1 407 ? -11.859 -1.894 -4.928 1.00 87.94 407 PRO A N 1
ATOM 3080 C CA . PRO A 1 407 ? -10.674 -1.057 -4.813 1.00 87.94 407 PRO A CA 1
ATOM 3081 C C . PRO A 1 407 ? -10.611 -0.374 -3.445 1.00 87.94 407 PRO A C 1
ATOM 3083 O O . PRO A 1 407 ? -11.624 0.068 -2.901 1.00 87.94 407 PRO A O 1
ATOM 3086 N N . ASN A 1 408 ? -9.392 -0.214 -2.926 1.00 88.12 408 ASN A N 1
ATOM 3087 C CA . ASN A 1 408 ? -9.094 0.445 -1.646 1.00 88.12 408 ASN A CA 1
ATOM 3088 C C . ASN A 1 408 ? -9.678 -0.237 -0.395 1.00 88.12 408 ASN A C 1
ATOM 3090 O O . ASN A 1 408 ? -9.682 0.376 0.674 1.00 88.12 408 ASN A O 1
ATOM 3094 N N . ILE A 1 409 ? -10.125 -1.490 -0.508 1.00 94.38 409 ILE A N 1
ATOM 3095 C CA . ILE A 1 409 ? -10.533 -2.331 0.618 1.00 94.38 409 ILE A CA 1
ATOM 3096 C C . ILE A 1 409 ? -9.493 -3.435 0.803 1.00 94.38 409 ILE A C 1
ATOM 3098 O O . ILE A 1 409 ? -9.154 -4.138 -0.142 1.00 94.38 409 ILE A O 1
ATOM 3102 N N . ASP A 1 410 ? -8.990 -3.573 2.027 1.00 95.38 410 ASP A N 1
ATOM 3103 C CA . ASP A 1 410 ? -8.037 -4.621 2.418 1.00 95.38 410 ASP A CA 1
ATOM 3104 C C . ASP A 1 410 ? -8.680 -5.658 3.350 1.00 95.38 410 ASP A C 1
ATOM 3106 O O . ASP A 1 410 ? -8.189 -6.775 3.491 1.00 95.38 410 ASP A O 1
ATOM 3110 N N . GLY A 1 411 ? -9.768 -5.284 4.029 1.00 96.81 411 GLY A N 1
ATOM 3111 C CA . GLY A 1 411 ? -10.478 -6.177 4.932 1.00 96.81 411 GLY A CA 1
ATOM 3112 C C . GLY A 1 411 ? -11.299 -7.239 4.213 1.00 96.81 411 GLY A C 1
ATOM 3113 O O . GLY A 1 411 ? -11.747 -7.064 3.079 1.00 96.81 411 GLY A O 1
ATOM 3114 N N . VAL A 1 412 ? -11.602 -8.312 4.937 1.00 97.44 412 VAL A N 1
ATOM 3115 C CA . VAL A 1 412 ? -12.446 -9.412 4.459 1.00 97.44 412 VAL A CA 1
ATOM 3116 C C . VAL A 1 412 ? -13.668 -9.610 5.352 1.00 97.44 412 VAL A C 1
ATOM 3118 O O . VAL A 1 412 ? -13.694 -9.235 6.522 1.00 97.44 412 VAL A O 1
ATOM 3121 N N . ASN A 1 413 ? -14.718 -10.218 4.801 1.00 97.94 413 ASN A N 1
ATOM 3122 C CA . ASN A 1 413 ? -15.885 -10.615 5.586 1.00 97.94 413 ASN A CA 1
ATOM 3123 C C . ASN A 1 413 ? -15.530 -11.792 6.511 1.00 97.94 413 ASN A C 1
ATOM 3125 O O . ASN A 1 413 ? -15.266 -12.890 6.026 1.00 97.94 413 ASN A O 1
ATOM 3129 N N . LEU A 1 414 ? -15.595 -11.589 7.829 1.00 98.56 414 LEU A N 1
ATOM 3130 C CA . LEU A 1 414 ? -15.223 -12.599 8.825 1.00 98.56 414 LEU A CA 1
ATOM 3131 C C . LEU A 1 414 ? -16.303 -13.653 9.097 1.00 98.56 414 LEU A C 1
ATOM 3133 O O . LEU A 1 414 ? -15.971 -14.696 9.659 1.00 98.56 414 LEU A O 1
ATOM 3137 N N . LEU A 1 415 ? -17.568 -13.423 8.718 1.00 98.06 415 LEU A N 1
ATOM 3138 C CA . LEU A 1 415 ? -18.680 -14.314 9.091 1.00 98.06 415 LEU A CA 1
ATOM 3139 C C . LEU A 1 415 ? -18.469 -15.780 8.656 1.00 98.06 415 LEU A C 1
ATOM 3141 O O . LEU A 1 415 ? -18.624 -16.660 9.506 1.00 98.06 415 LEU A O 1
ATOM 3145 N N . PRO A 1 416 ? -18.048 -16.082 7.408 1.00 97.94 416 PRO A N 1
ATOM 3146 C CA . PRO A 1 416 ? -17.811 -17.465 6.991 1.00 97.94 416 PRO A CA 1
ATOM 3147 C C . PRO A 1 416 ? -16.704 -18.143 7.808 1.00 97.94 416 PRO A C 1
ATOM 3149 O O . PRO A 1 416 ? -16.780 -19.336 8.095 1.00 97.94 416 PRO A O 1
ATOM 3152 N N . PHE A 1 417 ? -15.691 -17.383 8.229 1.00 98.44 417 PHE A N 1
ATOM 3153 C CA . PHE A 1 417 ? -14.554 -17.906 8.980 1.00 98.44 417 PHE A CA 1
ATOM 3154 C C . PHE A 1 417 ? -14.916 -18.214 10.431 1.00 98.44 417 PHE A C 1
ATOM 3156 O O . PHE A 1 417 ? -14.654 -19.312 10.924 1.00 98.44 417 PHE A O 1
ATOM 3163 N N . ILE A 1 418 ? -15.561 -17.267 11.119 1.00 98.25 418 ILE A N 1
ATOM 3164 C CA . ILE A 1 418 ? -15.921 -17.441 12.533 1.00 98.25 418 ILE A CA 1
ATOM 3165 C C . ILE A 1 418 ? -17.012 -18.498 12.727 1.00 98.25 418 ILE A C 1
ATOM 3167 O O . ILE A 1 418 ? -17.014 -19.168 13.756 1.00 98.25 418 ILE A O 1
ATOM 3171 N N . ASN A 1 419 ? -17.889 -18.694 11.736 1.00 98.12 419 ASN A N 1
ATOM 3172 C CA . ASN A 1 419 ? -18.924 -19.733 11.759 1.00 98.12 419 ASN A CA 1
ATOM 3173 C C . ASN A 1 419 ? -18.413 -21.102 11.264 1.00 98.12 419 ASN A C 1
ATOM 3175 O O . ASN A 1 419 ? -19.138 -22.095 11.319 1.00 98.12 419 ASN A O 1
ATOM 3179 N N . GLY A 1 420 ? -17.151 -21.191 10.826 1.00 96.50 420 GLY A N 1
ATOM 3180 C CA . GLY A 1 420 ? -16.522 -22.441 10.394 1.00 96.50 420 GLY A CA 1
ATOM 3181 C C . GLY A 1 420 ? -16.952 -22.932 9.008 1.00 96.50 420 GLY A C 1
ATOM 3182 O O . GLY A 1 420 ? -16.732 -24.101 8.687 1.00 96.50 420 GLY A O 1
ATOM 3183 N N . GLU A 1 421 ? -17.551 -22.063 8.191 1.00 97.19 421 GLU A N 1
ATOM 3184 C CA . GLU A 1 421 ? -17.846 -22.328 6.778 1.00 97.19 421 GLU A CA 1
ATOM 3185 C C . GLU A 1 421 ? -16.569 -22.285 5.928 1.00 97.19 421 GLU A C 1
ATOM 3187 O O . GLU A 1 421 ? -16.407 -23.095 5.013 1.00 97.19 421 GLU A O 1
ATOM 3192 N N . ASP A 1 422 ? -15.642 -21.387 6.274 1.00 96.69 422 ASP A N 1
ATOM 3193 C CA . ASP A 1 422 ? -14.302 -21.300 5.699 1.00 96.69 422 ASP A CA 1
ATOM 3194 C C . ASP A 1 422 ? -13.235 -21.504 6.782 1.00 96.69 422 ASP A C 1
ATOM 3196 O O . ASP A 1 422 ? -13.115 -20.745 7.741 1.00 96.69 422 ASP A O 1
ATOM 3200 N N . THR A 1 423 ? -12.431 -22.556 6.634 1.00 94.75 423 THR A N 1
ATOM 3201 C CA . THR A 1 423 ? -11.347 -22.881 7.568 1.00 94.75 423 THR A CA 1
ATOM 3202 C C . THR A 1 423 ? -9.981 -22.388 7.097 1.00 94.75 423 THR A C 1
ATOM 3204 O O . THR A 1 423 ? -8.969 -22.797 7.670 1.00 94.75 423 THR A O 1
ATOM 3207 N N . SER A 1 424 ? -9.900 -21.587 6.034 1.00 94.88 424 SER A N 1
ATOM 3208 C CA . SER A 1 424 ? -8.667 -20.954 5.556 1.00 94.88 424 SER A CA 1
ATOM 3209 C C . SER A 1 424 ? -8.279 -19.752 6.430 1.00 94.88 424 SER A C 1
ATOM 3211 O O . SER A 1 424 ? -8.898 -19.500 7.466 1.00 94.88 424 SER A O 1
ATOM 3213 N N . ASN A 1 425 ? -7.136 -19.124 6.155 1.00 94.50 425 ASN A N 1
ATOM 3214 C CA . ASN A 1 425 ? -6.714 -17.924 6.878 1.00 94.50 425 ASN A CA 1
ATOM 3215 C C . ASN A 1 425 ? -7.400 -16.709 6.221 1.00 94.50 425 ASN A C 1
ATOM 3217 O O . ASN A 1 425 ? -7.236 -16.572 5.010 1.00 94.50 425 ASN A O 1
ATOM 3221 N N . PRO A 1 426 ? -8.143 -15.858 6.963 1.00 96.12 426 PRO A N 1
ATOM 3222 C CA . PRO A 1 426 ? -8.787 -14.676 6.386 1.00 96.12 426 PRO A CA 1
ATOM 3223 C C . PRO A 1 426 ? -7.790 -13.756 5.681 1.00 96.12 426 PRO A C 1
ATOM 3225 O O . PRO A 1 426 ? -8.131 -13.135 4.681 1.00 96.12 426 PRO A O 1
ATOM 3228 N N . HIS A 1 427 ? -6.549 -13.724 6.178 1.00 96.25 427 HIS A N 1
ATOM 3229 C CA . HIS A 1 427 ? -5.471 -12.899 5.648 1.00 96.25 427 HIS A CA 1
ATOM 3230 C C . HIS A 1 427 ? -4.230 -13.738 5.372 1.00 96.25 427 HIS A C 1
ATOM 3232 O O . HIS A 1 427 ? -3.680 -14.359 6.282 1.00 96.25 427 HIS A O 1
ATOM 3238 N N . GLY A 1 428 ? -3.745 -13.721 4.128 1.00 93.62 428 GLY A N 1
ATOM 3239 C CA . GLY A 1 428 ? -2.456 -14.331 3.787 1.00 93.62 428 GLY A CA 1
ATOM 3240 C C . GLY A 1 428 ? -1.282 -13.621 4.467 1.00 93.62 428 GLY A C 1
ATOM 3241 O O . GLY A 1 428 ? -0.324 -14.266 4.887 1.00 93.62 428 GLY A O 1
ATOM 3242 N N . VAL A 1 429 ? -1.380 -12.300 4.623 1.00 97.25 429 VAL A N 1
ATOM 3243 C CA . VAL A 1 429 ? -0.419 -11.463 5.341 1.00 97.25 429 VAL A CA 1
ATOM 3244 C C . VAL A 1 429 ? -1.130 -10.219 5.875 1.00 97.25 429 VAL A C 1
ATOM 3246 O O . VAL A 1 429 ? -2.075 -9.732 5.265 1.00 97.25 429 VAL A O 1
ATOM 3249 N N . LEU A 1 430 ? -0.679 -9.709 7.019 1.00 97.81 430 LEU A N 1
ATOM 3250 C CA . LEU A 1 430 ? -1.063 -8.398 7.536 1.00 97.81 430 LEU A CA 1
ATOM 3251 C C . LEU A 1 430 ? 0.187 -7.539 7.700 1.00 97.81 430 LEU A C 1
ATOM 3253 O O . LEU A 1 430 ? 1.176 -7.977 8.294 1.00 97.81 430 LEU A O 1
ATOM 3257 N N . VAL A 1 431 ? 0.122 -6.296 7.234 1.00 96.31 431 VAL A N 1
ATOM 3258 C CA . VAL A 1 431 ? 1.187 -5.309 7.410 1.00 96.31 431 VAL A CA 1
ATOM 3259 C C . VAL A 1 431 ? 0.751 -4.226 8.382 1.00 96.31 431 VAL A C 1
ATOM 3261 O O . VAL A 1 431 ? -0.360 -3.714 8.353 1.00 96.31 431 VAL A O 1
ATOM 3264 N N . HIS A 1 432 ? 1.667 -3.837 9.251 1.00 94.50 432 HIS A N 1
ATOM 3265 C CA . HIS A 1 432 ? 1.570 -2.648 10.072 1.00 94.50 432 HIS A CA 1
ATOM 3266 C C . HIS A 1 432 ? 2.752 -1.747 9.742 1.00 94.50 432 HIS A C 1
ATOM 3268 O O . HIS A 1 432 ? 3.887 -2.215 9.767 1.00 94.50 432 HIS A O 1
ATOM 3274 N N . ARG A 1 433 ? 2.509 -0.463 9.465 1.00 90.06 433 ARG A N 1
ATOM 3275 C CA . ARG A 1 433 ? 3.565 0.546 9.299 1.00 90.06 433 ARG A CA 1
ATOM 3276 C C . ARG A 1 433 ? 3.192 1.817 10.042 1.00 90.06 433 ARG A C 1
ATOM 3278 O O . ARG A 1 433 ? 2.088 2.334 9.883 1.00 90.06 433 ARG A O 1
ATOM 3285 N N . TRP A 1 434 ? 4.135 2.343 10.810 1.00 84.25 434 TRP A N 1
ATOM 3286 C CA . TRP A 1 434 ? 4.053 3.665 11.412 1.00 84.25 434 TRP A CA 1
ATOM 3287 C C . TRP A 1 434 ? 5.438 4.311 11.359 1.00 84.25 434 TRP A C 1
ATOM 3289 O O . TRP A 1 434 ? 6.340 3.928 12.107 1.00 84.25 434 TRP A O 1
ATOM 3299 N N . ARG A 1 435 ? 5.636 5.284 10.463 1.00 80.31 435 ARG A N 1
ATOM 3300 C CA . ARG A 1 435 ? 6.952 5.857 10.145 1.00 80.31 435 ARG A CA 1
ATOM 3301 C C . ARG A 1 435 ? 7.917 4.760 9.677 1.00 80.31 435 ARG A C 1
ATOM 3303 O O . ARG A 1 435 ? 7.568 3.952 8.825 1.00 80.31 435 ARG A O 1
ATOM 3310 N N . GLY A 1 436 ? 9.141 4.730 10.210 1.00 79.81 436 GLY A N 1
ATOM 3311 C CA . GLY A 1 436 ? 10.090 3.646 9.956 1.00 79.81 436 GLY A CA 1
ATOM 3312 C C . GLY A 1 436 ? 9.764 2.341 10.685 1.00 79.81 436 GLY A C 1
ATOM 3313 O O . GLY A 1 436 ? 10.325 1.303 10.329 1.00 79.81 436 GLY A O 1
ATOM 3314 N N . THR A 1 437 ? 8.873 2.349 11.687 1.00 87.69 437 THR A N 1
ATOM 3315 C CA . THR A 1 437 ? 8.473 1.104 12.357 1.00 87.69 437 THR A CA 1
ATOM 3316 C C . THR A 1 437 ? 7.491 0.309 11.519 1.00 87.69 437 THR A C 1
ATOM 3318 O O . THR A 1 437 ? 6.608 0.879 10.877 1.00 87.69 437 THR A O 1
ATOM 3321 N N . PHE A 1 438 ? 7.621 -1.013 11.558 1.00 93.69 438 PHE A N 1
ATOM 3322 C CA . PHE A 1 438 ? 6.675 -1.899 10.897 1.00 93.69 438 PHE A CA 1
ATOM 3323 C C . PHE A 1 438 ? 6.611 -3.278 11.553 1.00 93.69 438 PHE A C 1
ATOM 3325 O O . PHE A 1 438 ? 7.546 -3.696 12.250 1.00 93.69 438 PHE A O 1
ATOM 3332 N N . ALA A 1 439 ? 5.521 -3.991 11.279 1.00 96.81 439 ALA A N 1
ATOM 3333 C CA . ALA A 1 439 ? 5.409 -5.430 11.444 1.00 96.81 439 ALA A CA 1
ATOM 3334 C C . ALA A 1 439 ? 4.782 -6.071 10.196 1.00 96.81 439 ALA A C 1
ATOM 3336 O O . ALA A 1 439 ? 3.855 -5.516 9.620 1.00 96.81 439 ALA A O 1
ATOM 3337 N N . VAL A 1 440 ? 5.264 -7.249 9.810 1.00 98.25 440 VAL A N 1
ATOM 3338 C CA . VAL A 1 440 ? 4.662 -8.106 8.776 1.00 98.25 440 VAL A CA 1
ATOM 3339 C C . VAL A 1 440 ? 4.294 -9.420 9.445 1.00 98.25 440 VAL A C 1
ATOM 3341 O O . VAL A 1 440 ? 5.178 -10.078 9.995 1.00 98.25 440 VAL A O 1
ATOM 3344 N N . ILE A 1 441 ? 3.012 -9.772 9.450 1.00 98.38 441 ILE A N 1
ATOM 3345 C CA . ILE A 1 441 ? 2.457 -10.943 10.135 1.00 98.38 441 ILE A CA 1
ATOM 3346 C C . ILE A 1 441 ? 1.961 -11.926 9.078 1.00 98.38 441 ILE A C 1
ATOM 3348 O O . ILE A 1 441 ? 1.035 -11.611 8.336 1.00 98.38 441 ILE A O 1
ATOM 3352 N N . LYS A 1 442 ? 2.545 -13.123 9.043 1.00 97.44 442 LYS A N 1
ATOM 3353 C CA . LYS A 1 442 ? 2.186 -14.203 8.118 1.00 97.44 442 LYS A CA 1
ATOM 3354 C C . LYS A 1 442 ? 2.084 -15.505 8.886 1.00 97.44 442 LYS A C 1
ATOM 3356 O O . LYS A 1 442 ? 3.082 -15.990 9.422 1.00 97.44 442 LYS A O 1
ATOM 3361 N N . ASP A 1 443 ? 0.871 -16.037 8.984 1.00 95.06 443 ASP A N 1
ATOM 3362 C CA . ASP A 1 443 ? 0.548 -17.151 9.877 1.00 95.06 443 ASP A CA 1
ATOM 3363 C C . ASP A 1 443 ? 1.086 -16.894 11.299 1.00 95.06 443 ASP A C 1
ATOM 3365 O O . ASP A 1 443 ? 0.712 -15.910 11.937 1.00 95.06 443 ASP A O 1
ATOM 3369 N N . ASP A 1 444 ? 1.980 -17.737 11.814 1.00 96.81 444 ASP A N 1
ATOM 3370 C CA . ASP A 1 444 ? 2.597 -17.588 13.139 1.00 96.81 444 ASP A CA 1
ATOM 3371 C C . ASP A 1 444 ? 3.873 -16.735 13.135 1.00 96.81 444 ASP A C 1
ATOM 3373 O O . ASP A 1 444 ? 4.457 -16.493 14.190 1.00 96.81 444 ASP A O 1
ATOM 3377 N N . TRP A 1 445 ? 4.334 -16.278 11.973 1.00 98.00 445 TRP A N 1
ATOM 3378 C CA . TRP A 1 445 ? 5.582 -15.541 11.836 1.00 98.00 445 TRP A CA 1
ATOM 3379 C C . TRP A 1 445 ? 5.362 -14.040 11.809 1.00 98.00 445 TRP A C 1
ATOM 3381 O O . TRP A 1 445 ? 4.401 -13.536 11.229 1.00 98.00 445 TRP A O 1
ATOM 3391 N N . LYS A 1 446 ? 6.296 -13.318 12.427 1.00 98.25 446 LYS A N 1
ATOM 3392 C CA . LYS A 1 446 ? 6.262 -11.864 12.490 1.00 98.25 446 LYS A CA 1
ATOM 3393 C C . LYS A 1 446 ? 7.644 -11.256 12.280 1.00 98.25 446 LYS A C 1
ATOM 3395 O O . LYS A 1 446 ? 8.539 -11.462 13.104 1.00 98.25 446 LYS A O 1
ATOM 3400 N N . LEU A 1 447 ? 7.815 -10.494 11.200 1.00 97.62 447 LEU A N 1
ATOM 3401 C CA . LEU A 1 447 ? 8.987 -9.644 10.970 1.00 97.62 447 LEU A CA 1
ATOM 3402 C C . LEU A 1 447 ? 8.706 -8.258 11.549 1.00 97.62 447 LEU A C 1
ATOM 3404 O O . LEU A 1 447 ? 7.695 -7.658 11.212 1.00 97.62 447 LEU A O 1
ATOM 3408 N N . VAL A 1 448 ? 9.584 -7.743 12.404 1.00 95.81 448 VAL A N 1
ATOM 3409 C CA . VAL A 1 448 ? 9.386 -6.478 13.124 1.00 95.81 448 VAL A CA 1
ATOM 3410 C C . VAL A 1 448 ? 10.605 -5.579 12.975 1.00 95.81 448 VAL A C 1
ATOM 3412 O O . VAL A 1 448 ? 11.741 -6.025 13.151 1.00 95.81 448 VAL A O 1
ATOM 3415 N N . ASN A 1 449 ? 10.367 -4.288 12.759 1.00 91.50 449 ASN A N 1
ATOM 3416 C CA . ASN A 1 449 ? 11.344 -3.234 12.996 1.00 91.50 449 ASN A CA 1
ATOM 3417 C C . ASN A 1 449 ? 10.770 -2.207 13.975 1.00 91.50 449 ASN A C 1
ATOM 3419 O O . ASN A 1 449 ? 9.807 -1.518 13.662 1.00 91.50 449 ASN A O 1
ATOM 3423 N N . THR A 1 450 ? 11.393 -2.059 15.144 1.00 87.12 450 THR A N 1
ATOM 3424 C CA . THR A 1 450 ? 10.972 -1.083 16.163 1.00 87.12 450 THR A CA 1
ATOM 3425 C C . THR A 1 450 ? 11.662 0.274 16.028 1.00 87.12 450 THR A C 1
ATOM 3427 O O . THR A 1 450 ? 11.443 1.154 16.861 1.00 87.12 450 THR A O 1
ATOM 3430 N N . ASN A 1 451 ? 12.496 0.475 15.003 1.00 78.25 451 ASN A N 1
ATOM 3431 C CA . ASN A 1 451 ? 13.197 1.737 14.826 1.00 78.25 451 ASN A CA 1
ATOM 3432 C C . ASN A 1 451 ? 12.473 2.669 13.852 1.00 78.25 451 ASN A C 1
ATOM 3434 O O . ASN A 1 451 ? 12.418 2.397 12.655 1.00 78.25 451 ASN A O 1
ATOM 3438 N N . ASN A 1 452 ? 11.970 3.786 14.380 1.00 67.81 452 ASN A N 1
ATOM 3439 C CA . ASN A 1 452 ? 11.300 4.825 13.598 1.00 67.81 452 ASN A CA 1
ATOM 3440 C C . ASN A 1 452 ? 12.247 5.579 12.658 1.00 67.81 452 ASN A C 1
ATOM 3442 O O . ASN A 1 452 ? 11.780 6.134 11.668 1.00 67.81 452 ASN A O 1
ATOM 3446 N N . ILE A 1 453 ? 13.544 5.608 12.975 1.00 61.84 453 ILE A N 1
ATOM 3447 C CA . ILE A 1 453 ? 14.547 6.416 12.293 1.00 61.84 453 ILE A CA 1
ATOM 3448 C C . ILE A 1 453 ? 15.548 5.496 11.587 1.00 61.84 453 ILE A C 1
ATOM 3450 O O . ILE A 1 453 ? 16.320 4.770 12.225 1.00 61.84 453 ILE A O 1
ATOM 3454 N N . GLY A 1 454 ? 15.532 5.531 10.252 1.00 59.69 454 GLY A N 1
ATOM 3455 C CA . GLY A 1 454 ? 16.444 4.753 9.422 1.00 59.69 454 GLY A CA 1
ATOM 3456 C C . GLY A 1 454 ? 16.364 3.264 9.747 1.00 59.69 454 GLY A C 1
ATOM 3457 O O . GLY A 1 454 ? 17.312 2.697 10.302 1.00 59.69 454 GLY A O 1
ATOM 3458 N N . ALA A 1 455 ? 15.224 2.641 9.435 1.00 68.25 455 ALA A N 1
ATOM 3459 C CA . ALA A 1 455 ? 15.107 1.193 9.462 1.00 68.25 455 ALA A CA 1
ATOM 3460 C C . ALA A 1 455 ? 16.253 0.577 8.645 1.00 68.25 455 ALA A C 1
ATOM 3462 O O . ALA A 1 455 ? 16.618 1.072 7.576 1.00 68.25 455 ALA A O 1
ATOM 3463 N N . ARG A 1 456 ? 16.878 -0.457 9.202 1.00 72.12 456 ARG A N 1
ATOM 3464 C CA . ARG A 1 456 ? 18.025 -1.150 8.610 1.00 72.12 456 ARG A CA 1
ATOM 3465 C C . ARG A 1 456 ? 17.845 -2.638 8.824 1.00 72.12 456 ARG A C 1
ATOM 3467 O O . ARG A 1 456 ? 17.303 -3.057 9.847 1.00 72.12 456 ARG A O 1
ATOM 3474 N N . GLU A 1 457 ? 18.338 -3.426 7.881 1.00 73.94 457 GLU A N 1
ATOM 3475 C CA . GLU A 1 457 ? 18.183 -4.878 7.898 1.00 73.94 457 GLU A CA 1
ATOM 3476 C C . GLU A 1 457 ? 18.758 -5.538 9.164 1.00 73.94 457 GLU A C 1
ATOM 3478 O O . GLU A 1 457 ? 18.168 -6.473 9.703 1.00 73.94 457 GLU A O 1
ATOM 3483 N N . ASP A 1 458 ? 19.851 -5.009 9.717 1.00 78.12 458 ASP A N 1
ATOM 3484 C CA . ASP A 1 458 ? 20.463 -5.494 10.964 1.00 78.12 458 ASP A CA 1
ATOM 3485 C C . ASP A 1 458 ? 19.595 -5.246 12.219 1.00 78.12 458 ASP A C 1
ATOM 3487 O O . ASP A 1 458 ? 19.790 -5.858 13.282 1.00 78.12 458 ASP A O 1
ATOM 3491 N N . ARG A 1 459 ? 18.594 -4.367 12.108 1.00 81.75 459 ARG A N 1
ATOM 3492 C CA . ARG A 1 459 ? 17.638 -4.035 13.173 1.00 81.75 459 ARG A CA 1
ATOM 3493 C C . ARG A 1 459 ? 16.354 -4.846 13.102 1.00 81.75 459 ARG A C 1
ATOM 3495 O O . ARG A 1 459 ? 15.616 -4.855 14.086 1.00 81.75 459 ARG A O 1
ATOM 3502 N N . TYR A 1 460 ? 16.113 -5.563 12.009 1.00 91.12 460 TYR A N 1
ATOM 3503 C CA . TYR A 1 460 ? 14.934 -6.408 11.890 1.00 91.12 460 TYR A CA 1
ATOM 3504 C C . TYR A 1 460 ? 14.972 -7.533 12.929 1.00 91.12 460 TYR A C 1
ATOM 3506 O O . TYR A 1 460 ? 16.036 -7.995 13.362 1.00 91.12 460 TYR A O 1
ATOM 3514 N N . ARG A 1 461 ? 13.799 -7.976 13.361 1.00 94.44 461 ARG A N 1
ATOM 3515 C CA . ARG A 1 461 ? 13.618 -9.104 14.274 1.00 94.44 461 ARG A CA 1
ATOM 3516 C C . ARG A 1 461 ? 12.553 -10.025 13.703 1.00 94.44 461 ARG A C 1
ATOM 3518 O O . ARG A 1 461 ? 11.572 -9.542 13.158 1.00 94.44 461 ARG A O 1
ATOM 3525 N N . LEU A 1 462 ? 12.761 -11.331 13.814 1.00 97.19 462 LEU A N 1
ATOM 3526 C CA . LEU A 1 462 ? 11.827 -12.350 13.343 1.00 97.19 462 LEU A CA 1
ATOM 3527 C C . LEU A 1 462 ? 11.396 -13.177 14.547 1.00 97.19 462 LEU A C 1
ATOM 3529 O O . LEU A 1 462 ? 12.255 -13.735 15.231 1.00 97.19 462 LEU A O 1
ATOM 3533 N N . TYR A 1 463 ? 10.093 -13.269 14.775 1.00 97.81 463 TYR A N 1
ATOM 3534 C CA . TYR A 1 463 ? 9.493 -14.020 15.874 1.00 97.81 463 TYR A CA 1
ATOM 3535 C C . TYR A 1 463 ? 8.499 -15.043 15.338 1.00 97.81 463 TYR A C 1
ATOM 3537 O O . TYR A 1 463 ? 7.890 -14.825 14.291 1.00 97.81 463 TYR A O 1
ATOM 3545 N N . ASN A 1 464 ? 8.332 -16.142 16.070 1.00 97.50 464 ASN A N 1
ATOM 3546 C CA . ASN A 1 464 ? 7.188 -17.026 15.906 1.00 97.50 464 ASN A CA 1
ATOM 3547 C C . ASN A 1 464 ? 6.256 -16.784 17.102 1.00 97.50 464 ASN A C 1
ATOM 3549 O O . ASN A 1 464 ? 6.590 -17.125 18.230 1.00 97.50 464 ASN A O 1
ATOM 3553 N N . VAL A 1 465 ? 5.115 -16.136 16.885 1.00 95.94 465 VAL A N 1
ATOM 3554 C CA . VAL A 1 465 ? 4.252 -15.662 17.983 1.00 95.94 465 VAL A CA 1
ATOM 3555 C C . VAL A 1 465 ? 3.416 -16.771 18.628 1.00 95.94 465 VAL A C 1
ATOM 3557 O O . VAL A 1 465 ? 2.787 -16.537 19.658 1.00 95.94 465 VAL A O 1
ATOM 3560 N N . ASN A 1 466 ? 3.406 -17.973 18.049 1.00 94.56 466 ASN A N 1
ATOM 3561 C CA . ASN A 1 466 ? 2.714 -19.132 18.607 1.00 94.56 466 ASN A CA 1
ATOM 3562 C C . ASN A 1 466 ? 3.525 -19.779 19.745 1.00 94.56 466 ASN A C 1
ATOM 3564 O O . ASN A 1 466 ? 2.962 -20.124 20.783 1.00 94.56 466 ASN A O 1
ATOM 3568 N N . ASP A 1 467 ? 4.854 -19.882 19.601 1.00 94.62 467 ASP A N 1
ATOM 3569 C CA . ASP A 1 467 ? 5.742 -20.363 20.674 1.00 94.62 467 ASP A CA 1
ATOM 3570 C C . ASP A 1 467 ? 6.337 -19.243 21.551 1.00 94.62 467 ASP A C 1
ATOM 3572 O O . ASP A 1 467 ? 6.807 -19.514 22.660 1.00 94.62 467 ASP A O 1
ATOM 3576 N N . ASP A 1 468 ? 6.269 -17.991 21.088 1.00 95.62 468 ASP A N 1
ATOM 3577 C CA . ASP A 1 468 ? 6.849 -16.811 21.730 1.00 95.62 468 ASP A CA 1
ATOM 3578 C C . ASP A 1 468 ? 5.963 -15.563 21.544 1.00 95.62 468 ASP A C 1
ATOM 3580 O O . ASP A 1 468 ? 6.329 -14.581 20.897 1.00 95.62 468 ASP A O 1
ATOM 3584 N N . ILE A 1 469 ? 4.770 -15.584 22.148 1.00 94.44 469 ILE A N 1
ATOM 3585 C CA . ILE A 1 469 ? 3.801 -14.470 22.084 1.00 94.44 469 ILE A CA 1
ATOM 3586 C C . ILE A 1 469 ? 4.355 -13.139 22.635 1.00 94.44 469 ILE A C 1
ATOM 3588 O O . ILE A 1 469 ? 3.863 -12.065 22.298 1.00 94.44 469 ILE A O 1
ATOM 3592 N N . GLY A 1 470 ? 5.383 -13.210 23.486 1.00 95.38 470 GLY A N 1
ATOM 3593 C CA . GLY A 1 470 ? 6.063 -12.054 24.062 1.00 95.38 470 GLY A CA 1
ATOM 3594 C C . GLY A 1 470 ? 7.237 -11.537 23.229 1.00 95.38 470 GLY A C 1
ATOM 3595 O O . GLY A 1 470 ? 7.943 -10.657 23.706 1.00 95.38 470 GLY A O 1
ATOM 3596 N N . GLU A 1 471 ? 7.499 -12.076 22.034 1.00 96.56 471 GLU A N 1
ATOM 3597 C CA . GLU A 1 471 ? 8.549 -11.600 21.116 1.00 96.56 471 GLU A CA 1
ATOM 3598 C C . GLU A 1 471 ? 9.953 -11.505 21.769 1.00 96.56 471 GLU A C 1
ATOM 3600 O O . GLU A 1 471 ? 10.701 -10.534 21.574 1.00 96.56 471 GLU A O 1
ATOM 3605 N N . GLN A 1 472 ? 10.324 -12.512 22.565 1.00 95.25 472 GLN A N 1
ATOM 3606 C CA . GLN A 1 472 ? 11.592 -12.589 23.301 1.00 95.25 472 GLN A CA 1
ATOM 3607 C C . GLN A 1 472 ? 12.696 -13.347 22.540 1.00 95.25 472 GLN A C 1
ATOM 3609 O O . GLN A 1 472 ? 13.887 -13.148 22.799 1.00 95.25 472 GLN A O 1
ATOM 3614 N N . ILE A 1 473 ? 12.339 -14.203 21.582 1.00 94.75 473 ILE A N 1
ATOM 3615 C CA . ILE A 1 473 ? 13.231 -15.121 20.870 1.00 94.75 473 ILE A CA 1
ATOM 3616 C C . ILE A 1 473 ? 13.377 -14.693 19.406 1.00 94.75 473 ILE A C 1
ATOM 3618 O O . ILE A 1 473 ? 12.712 -15.197 18.503 1.00 94.75 473 ILE A O 1
ATOM 3622 N N . ASN A 1 474 ? 14.323 -13.788 19.149 1.00 94.25 474 ASN A N 1
ATOM 3623 C CA . ASN A 1 474 ? 14.649 -13.366 17.787 1.00 94.25 474 ASN A CA 1
ATOM 3624 C C . ASN A 1 474 ? 15.312 -14.496 16.971 1.00 94.25 474 ASN A C 1
ATOM 3626 O O . ASN A 1 474 ? 16.313 -15.077 17.394 1.00 94.25 474 ASN A O 1
ATOM 3630 N N . ARG A 1 475 ? 14.798 -14.749 15.765 1.00 93.75 475 ARG A N 1
ATOM 3631 C CA . ARG A 1 475 ? 15.277 -15.773 14.822 1.00 93.75 475 ARG A CA 1
ATOM 3632 C C . ARG A 1 475 ? 16.164 -15.225 13.688 1.00 93.75 475 ARG A C 1
ATOM 3634 O O . ARG A 1 475 ? 16.715 -16.020 12.919 1.00 93.75 475 ARG A O 1
ATOM 3641 N N . ILE A 1 476 ? 16.353 -13.903 13.586 1.00 87.75 476 ILE A N 1
ATOM 3642 C CA . ILE A 1 476 ? 17.293 -13.293 12.621 1.00 87.75 476 ILE A CA 1
ATOM 3643 C C . ILE A 1 476 ? 18.738 -13.693 12.933 1.00 87.75 476 ILE A C 1
ATOM 3645 O O . ILE A 1 476 ? 19.118 -13.852 14.092 1.00 87.75 476 ILE A O 1
ATOM 3649 N N . GLY A 1 477 ? 19.553 -13.853 11.885 1.00 79.06 477 GLY A N 1
ATOM 3650 C CA . GLY A 1 477 ? 20.966 -14.230 12.001 1.00 79.06 477 GLY A CA 1
ATOM 3651 C C . GLY A 1 477 ? 21.182 -15.711 12.320 1.00 79.06 477 GLY A C 1
ATOM 3652 O O . GLY A 1 477 ? 22.322 -16.154 12.458 1.00 79.06 477 GLY A O 1
ATOM 3653 N N . SER A 1 478 ? 20.105 -16.495 12.416 1.00 73.12 478 SER A N 1
ATOM 3654 C CA . SER A 1 478 ? 20.212 -17.949 12.412 1.00 73.12 478 SER A CA 1
ATOM 3655 C C . SER A 1 478 ? 20.769 -18.421 11.066 1.00 73.12 478 SER A C 1
ATOM 3657 O O . SER A 1 478 ? 20.400 -17.907 10.014 1.00 73.12 478 SER A O 1
ATOM 3659 N N . SER A 1 479 ? 21.629 -19.440 11.071 1.00 79.81 479 SER A N 1
ATOM 3660 C CA . SER A 1 479 ? 22.080 -20.099 9.837 1.00 79.81 479 SER A CA 1
ATOM 3661 C C . SER A 1 479 ? 21.005 -21.023 9.240 1.00 79.81 479 SER A C 1
ATOM 3663 O O . SER A 1 479 ? 21.345 -21.946 8.503 1.00 79.81 479 SER A O 1
ATOM 3665 N N . ASN A 1 480 ? 19.733 -20.854 9.629 1.00 89.81 480 ASN A N 1
ATOM 3666 C CA . ASN A 1 480 ? 18.626 -21.645 9.108 1.00 89.81 480 ASN A CA 1
ATOM 3667 C C . ASN A 1 480 ? 18.216 -21.070 7.739 1.00 89.81 480 ASN A C 1
ATOM 3669 O O . ASN A 1 480 ? 17.701 -19.950 7.704 1.00 89.81 480 ASN A O 1
ATOM 3673 N N . PRO A 1 481 ? 18.412 -21.804 6.627 1.00 91.94 481 PRO A N 1
ATOM 3674 C CA . PRO A 1 481 ? 18.038 -21.319 5.301 1.00 91.94 481 PRO A CA 1
ATOM 3675 C C . PRO A 1 481 ? 16.537 -21.021 5.170 1.00 91.94 481 PRO A C 1
ATOM 3677 O O . PRO A 1 481 ? 16.176 -20.113 4.428 1.00 91.94 481 PRO A O 1
ATOM 3680 N N . GLU A 1 482 ? 15.672 -21.709 5.923 1.00 93.19 482 GLU A N 1
ATOM 3681 C CA . GLU A 1 482 ? 14.223 -21.459 5.909 1.00 93.19 482 GLU A CA 1
ATOM 3682 C C . GLU A 1 482 ? 13.884 -20.078 6.480 1.00 93.19 482 GLU A C 1
ATOM 3684 O O . GLU A 1 482 ? 13.065 -19.362 5.915 1.00 93.19 482 GLU A O 1
ATOM 3689 N N . HIS A 1 483 ? 14.561 -19.650 7.552 1.00 94.06 483 HIS A N 1
ATOM 3690 C CA . HIS A 1 483 ? 14.352 -18.311 8.109 1.00 94.06 483 HIS A CA 1
ATOM 3691 C C . HIS A 1 483 ? 14.873 -17.219 7.171 1.00 94.06 483 HIS A C 1
ATOM 3693 O O . HIS A 1 483 ? 14.268 -16.159 7.083 1.00 94.06 483 HIS A O 1
ATOM 3699 N N . VAL A 1 484 ? 15.984 -17.461 6.467 1.00 91.75 484 VAL A N 1
ATOM 3700 C CA . VAL A 1 484 ? 16.515 -16.506 5.480 1.00 91.75 484 VAL A CA 1
ATOM 3701 C C . VAL A 1 484 ? 15.531 -16.332 4.321 1.00 91.75 484 VAL A C 1
ATOM 3703 O O . VAL A 1 484 ? 15.233 -15.199 3.949 1.00 91.75 484 VAL A O 1
ATOM 3706 N N . ALA A 1 485 ? 14.992 -17.437 3.796 1.00 94.12 485 ALA A N 1
ATOM 3707 C CA . ALA A 1 485 ? 13.978 -17.404 2.746 1.00 94.12 485 ALA A CA 1
ATOM 3708 C C . ALA A 1 485 ? 12.703 -16.683 3.210 1.00 94.12 485 ALA A C 1
ATOM 3710 O O . ALA A 1 485 ? 12.224 -15.793 2.515 1.00 94.12 485 ALA A O 1
ATOM 3711 N N . LEU A 1 486 ? 12.223 -16.991 4.418 1.00 96.31 486 LEU A N 1
ATOM 3712 C CA . LEU A 1 486 ? 11.050 -16.343 5.001 1.00 96.31 486 LEU A CA 1
ATOM 3713 C C . LEU A 1 486 ? 11.261 -14.838 5.223 1.00 96.31 486 LEU A C 1
ATOM 3715 O O . LEU A 1 486 ? 10.365 -14.049 4.969 1.00 96.31 486 LEU A O 1
ATOM 3719 N N . ILE A 1 487 ? 12.442 -14.397 5.666 1.00 95.12 487 ILE A N 1
ATOM 3720 C CA . ILE A 1 487 ? 12.728 -12.959 5.809 1.00 95.12 487 ILE A CA 1
ATOM 3721 C C . ILE A 1 487 ? 12.664 -12.260 4.447 1.00 95.12 487 ILE A C 1
ATOM 3723 O O . ILE A 1 487 ? 12.125 -11.159 4.361 1.00 95.12 487 ILE A O 1
ATOM 3727 N N . ALA A 1 488 ? 13.204 -12.877 3.394 1.00 93.56 488 ALA A N 1
ATOM 3728 C CA . ALA A 1 488 ? 13.116 -12.327 2.045 1.00 93.56 488 ALA A CA 1
ATOM 3729 C C . ALA A 1 488 ? 11.659 -12.258 1.559 1.00 93.56 488 ALA A C 1
ATOM 3731 O O . ALA A 1 488 ? 11.262 -11.246 0.993 1.00 93.56 488 ALA A O 1
ATOM 3732 N N . GLU A 1 489 ? 10.860 -13.290 1.833 1.00 96.94 489 GLU A N 1
ATOM 3733 C CA . GLU A 1 489 ? 9.423 -13.322 1.547 1.00 96.94 489 GLU A CA 1
ATOM 3734 C C . GLU A 1 489 ? 8.664 -12.207 2.281 1.00 96.94 489 GLU A C 1
ATOM 3736 O O . GLU A 1 489 ? 7.994 -11.410 1.640 1.00 96.94 489 GLU A O 1
ATOM 3741 N N . LEU A 1 490 ? 8.854 -12.050 3.593 1.00 97.44 490 LEU A N 1
ATOM 3742 C CA . LEU A 1 490 ? 8.156 -11.023 4.378 1.00 97.44 490 LEU A CA 1
ATOM 3743 C C . LEU A 1 490 ? 8.546 -9.589 3.978 1.00 97.44 490 LEU A C 1
ATOM 3745 O O . LEU A 1 490 ? 7.752 -8.666 4.139 1.00 97.44 490 LEU A O 1
ATOM 3749 N N . LYS A 1 491 ? 9.757 -9.369 3.448 1.00 95.31 491 LYS A N 1
ATOM 3750 C CA . LYS A 1 491 ? 10.145 -8.072 2.858 1.00 95.31 491 LYS A CA 1
ATOM 3751 C C . LYS A 1 491 ? 9.439 -7.800 1.527 1.00 95.31 491 LYS A C 1
ATOM 3753 O O . LYS A 1 491 ? 9.160 -6.637 1.228 1.00 95.31 491 LYS A O 1
ATOM 3758 N N . ARG A 1 492 ? 9.166 -8.848 0.741 1.00 96.56 492 ARG A N 1
ATOM 3759 C CA . ARG A 1 492 ? 8.348 -8.740 -0.475 1.00 96.56 492 ARG A CA 1
ATOM 3760 C C . ARG A 1 492 ? 6.913 -8.426 -0.097 1.00 96.56 492 ARG A C 1
ATOM 3762 O O . ARG A 1 492 ? 6.428 -7.400 -0.545 1.00 96.56 492 ARG A O 1
ATOM 3769 N N . ASP A 1 493 ? 6.342 -9.175 0.848 1.00 97.69 493 ASP A N 1
ATOM 3770 C CA . ASP A 1 493 ? 4.991 -8.921 1.356 1.00 97.69 493 ASP A CA 1
ATOM 3771 C C . ASP A 1 493 ? 4.854 -7.476 1.889 1.00 97.69 493 ASP A C 1
ATOM 3773 O O . ASP A 1 493 ? 3.851 -6.810 1.642 1.00 97.69 493 ASP A O 1
ATOM 3777 N N . LEU A 1 494 ? 5.877 -6.942 2.579 1.00 96.75 494 LEU A N 1
ATOM 3778 C CA . LEU A 1 494 ? 5.911 -5.528 2.982 1.00 96.75 494 LEU A CA 1
ATOM 3779 C C . LEU A 1 494 ? 5.869 -4.585 1.774 1.00 96.75 494 LEU A C 1
ATOM 3781 O O . LEU A 1 494 ? 5.115 -3.617 1.778 1.00 96.75 494 LEU A O 1
ATOM 3785 N N . THR A 1 495 ? 6.675 -4.857 0.749 1.00 97.06 495 THR A N 1
ATOM 3786 C CA . THR A 1 495 ? 6.699 -4.045 -0.473 1.00 97.06 495 THR A CA 1
ATOM 3787 C C . THR A 1 495 ? 5.371 -4.117 -1.218 1.00 97.06 495 THR A C 1
ATOM 3789 O O . THR A 1 495 ? 4.875 -3.064 -1.597 1.00 97.06 495 THR A O 1
ATOM 3792 N N . ASP A 1 496 ? 4.746 -5.293 -1.319 1.00 96.06 496 ASP A N 1
ATOM 3793 C CA . ASP A 1 496 ? 3.429 -5.482 -1.947 1.00 96.06 496 ASP A CA 1
ATOM 3794 C C . ASP A 1 496 ? 2.324 -4.637 -1.289 1.00 96.06 496 ASP A C 1
ATOM 3796 O O . ASP A 1 496 ? 1.343 -4.281 -1.934 1.00 96.06 496 ASP A O 1
ATOM 3800 N N . HIS A 1 497 ? 2.491 -4.261 -0.017 1.00 94.88 497 HIS 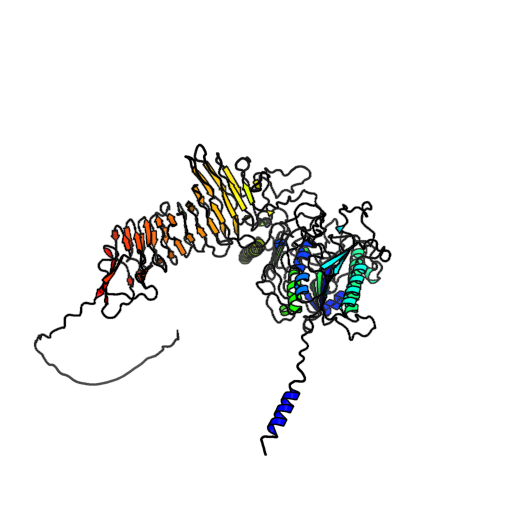A N 1
ATOM 3801 C CA . HIS A 1 497 ? 1.598 -3.309 0.647 1.00 94.88 497 HIS A CA 1
ATOM 3802 C C . HIS A 1 497 ? 2.038 -1.859 0.421 1.00 94.88 497 HIS A C 1
ATOM 3804 O O . HIS A 1 497 ? 1.209 -0.993 0.147 1.00 94.88 497 HIS A O 1
ATOM 3810 N N . GLU A 1 498 ? 3.342 -1.578 0.518 1.00 95.12 498 GLU A N 1
ATOM 3811 C CA . GLU A 1 498 ? 3.873 -0.218 0.378 1.00 95.12 498 GLU A CA 1
ATOM 3812 C C . GLU A 1 498 ? 3.670 0.385 -1.019 1.00 95.12 498 GLU A C 1
ATOM 3814 O O . GLU A 1 498 ? 3.570 1.607 -1.109 1.00 95.12 498 GLU A O 1
ATOM 3819 N N . VAL A 1 499 ? 3.556 -0.420 -2.084 1.00 95.38 499 VAL A N 1
ATOM 3820 C CA . VAL A 1 499 ? 3.298 0.087 -3.451 1.00 95.38 499 VAL A CA 1
ATOM 3821 C C . VAL A 1 499 ? 1.940 0.779 -3.603 1.00 95.38 499 VAL A C 1
ATOM 3823 O O . VAL A 1 499 ? 1.775 1.613 -4.486 1.00 95.38 499 VAL A O 1
ATOM 3826 N N . PHE A 1 500 ? 0.979 0.502 -2.717 1.00 92.88 500 PHE A N 1
ATOM 3827 C CA . PHE A 1 500 ? -0.320 1.184 -2.694 1.00 92.88 500 PHE A CA 1
ATOM 3828 C C . PHE A 1 500 ? -0.436 2.217 -1.568 1.00 92.88 500 PHE A C 1
ATOM 3830 O O . PHE A 1 500 ? -1.512 2.773 -1.340 1.00 92.88 500 PHE A O 1
ATOM 3837 N N . PHE A 1 501 ? 0.643 2.450 -0.817 1.00 93.56 501 PHE A N 1
ATOM 3838 C CA . PHE A 1 501 ? 0.659 3.437 0.252 1.00 93.56 501 PHE A CA 1
ATOM 3839 C C . PHE A 1 501 ? 1.055 4.801 -0.298 1.00 93.56 501 PHE A C 1
ATOM 3841 O O . PHE A 1 501 ? 2.088 4.969 -0.945 1.00 93.56 501 PHE A O 1
ATOM 3848 N N . ASP A 1 502 ? 0.257 5.802 0.046 1.00 91.44 502 ASP A N 1
ATOM 3849 C CA . ASP A 1 502 ? 0.647 7.187 -0.120 1.00 91.44 502 ASP A CA 1
ATOM 3850 C C . ASP A 1 502 ? 1.658 7.576 0.968 1.00 91.44 502 ASP A C 1
ATOM 3852 O O . ASP A 1 502 ? 1.766 6.958 2.040 1.00 91.44 502 ASP A O 1
ATOM 3856 N N . LYS A 1 503 ? 2.422 8.631 0.707 1.00 87.62 503 LYS A N 1
ATOM 3857 C CA . LYS A 1 503 ? 3.276 9.213 1.736 1.00 87.62 503 LYS A CA 1
ATOM 3858 C C . LYS A 1 503 ? 2.437 9.959 2.780 1.00 87.62 503 LYS A C 1
ATOM 3860 O O . LYS A 1 503 ? 1.316 10.382 2.494 1.00 87.62 503 LYS A O 1
ATOM 3865 N N . PRO A 1 504 ? 2.954 10.171 4.003 1.00 84.44 504 PRO A N 1
ATOM 3866 C CA . PRO A 1 504 ? 2.225 10.918 5.022 1.00 84.44 504 PRO A CA 1
ATOM 3867 C C . PRO A 1 504 ? 1.842 12.324 4.535 1.00 84.44 504 PRO A C 1
ATOM 3869 O O . PRO A 1 504 ? 2.708 13.106 4.144 1.00 84.44 504 PRO A O 1
ATOM 3872 N N . ARG A 1 505 ? 0.548 12.668 4.595 1.00 81.81 505 ARG A N 1
ATOM 3873 C CA . ARG A 1 505 ? 0.031 13.969 4.120 1.00 81.81 505 ARG A CA 1
ATOM 3874 C C . ARG A 1 505 ? -0.089 15.023 5.226 1.00 81.81 505 ARG A C 1
ATOM 3876 O O . ARG A 1 505 ? -0.407 16.171 4.936 1.00 81.81 505 ARG A O 1
ATOM 3883 N N . TYR A 1 506 ? 0.192 14.673 6.483 1.00 74.75 506 TYR A N 1
ATOM 3884 C CA . TYR A 1 506 ? 0.203 15.605 7.618 1.00 74.75 506 TYR A CA 1
ATOM 3885 C C . TYR A 1 506 ? 1.105 15.121 8.778 1.00 74.75 506 TYR A C 1
ATOM 3887 O O . TYR A 1 506 ? 1.610 13.994 8.800 1.00 74.75 506 TYR A O 1
ATOM 3895 N N . ALA A 1 507 ? 1.366 16.020 9.733 1.00 65.69 507 ALA A N 1
ATOM 3896 C CA . ALA A 1 507 ? 2.435 15.884 10.726 1.00 65.69 507 ALA A CA 1
ATOM 3897 C C . ALA A 1 507 ? 1.922 15.258 12.030 1.00 65.69 507 ALA A C 1
ATOM 3899 O O . ALA A 1 507 ? 0.721 15.244 12.286 1.00 65.69 507 ALA A O 1
ATOM 3900 N N . ILE A 1 508 ? 2.847 14.761 12.855 1.00 65.50 508 ILE A N 1
ATOM 3901 C CA . ILE A 1 508 ? 2.556 14.040 14.103 1.00 65.50 508 ILE A CA 1
ATOM 3902 C C . ILE A 1 508 ? 2.184 14.998 15.250 1.00 65.50 508 ILE A C 1
ATOM 3904 O O . ILE A 1 508 ? 2.908 15.959 15.505 1.00 65.50 508 ILE A O 1
ATOM 3908 N N . LEU A 1 509 ? 1.131 14.657 16.004 1.00 55.03 509 LEU A N 1
ATOM 3909 C CA . LEU A 1 509 ? 0.712 15.287 17.261 1.00 55.03 509 LEU A CA 1
ATOM 3910 C C . LEU A 1 509 ? 1.788 15.165 18.352 1.00 55.03 509 LEU A C 1
ATOM 3912 O O . LEU A 1 509 ? 2.226 14.061 18.672 1.00 55.03 509 LEU A O 1
ATOM 3916 N N . ALA A 1 510 ? 2.113 16.293 18.990 1.00 46.44 510 ALA A N 1
ATOM 3917 C CA . ALA A 1 510 ? 3.073 16.462 20.096 1.00 46.44 510 ALA A CA 1
ATOM 3918 C C . ALA A 1 510 ? 4.547 16.712 19.733 1.00 46.44 510 ALA A C 1
ATOM 3920 O O . ALA A 1 510 ? 5.395 16.649 20.620 1.00 46.44 510 ALA A O 1
ATOM 3921 N N . ASN A 1 511 ? 4.845 17.137 18.505 1.00 40.88 511 ASN A N 1
ATOM 3922 C CA . ASN A 1 511 ? 6.061 17.904 18.253 1.00 40.88 511 ASN A CA 1
ATOM 3923 C C . ASN A 1 511 ? 5.742 19.191 17.495 1.00 40.88 511 ASN A C 1
ATOM 3925 O O . ASN A 1 511 ? 4.947 19.217 16.554 1.00 40.88 511 ASN A O 1
ATOM 3929 N N . THR A 1 512 ? 6.399 20.265 17.933 1.00 38.84 512 THR A N 1
ATOM 3930 C CA . THR A 1 512 ? 6.713 21.443 17.125 1.00 38.84 512 THR A CA 1
ATOM 3931 C C . THR A 1 512 ? 7.174 21.001 15.731 1.00 38.84 512 THR A C 1
ATOM 3933 O O . THR A 1 512 ? 7.582 19.865 15.553 1.00 38.84 512 THR A O 1
ATOM 3936 N N . LEU A 1 513 ? 7.059 21.882 14.744 1.00 36.47 513 LEU A N 1
ATOM 3937 C CA . LEU A 1 513 ? 7.659 21.936 13.393 1.00 36.47 513 LEU A CA 1
ATOM 3938 C C . LEU A 1 513 ? 9.039 21.238 13.104 1.00 36.47 513 LEU A C 1
ATOM 3940 O O . LEU A 1 513 ? 9.761 21.687 12.224 1.00 36.47 513 LEU A O 1
ATOM 3944 N N . GLU A 1 514 ? 9.458 20.184 13.806 1.00 41.91 514 GLU A N 1
ATOM 3945 C CA . GLU A 1 514 ? 10.856 19.919 14.169 1.00 41.91 514 GLU A CA 1
ATOM 3946 C C . GLU A 1 514 ? 11.172 18.421 14.407 1.00 41.91 514 GLU A C 1
ATOM 3948 O O . GLU A 1 514 ? 12.079 18.102 15.154 1.00 41.91 514 GLU A O 1
ATOM 3953 N N . THR A 1 515 ? 10.475 17.448 13.804 1.00 48.00 515 THR A N 1
ATOM 3954 C CA . THR A 1 515 ? 11.060 16.076 13.720 1.00 48.00 515 THR A CA 1
ATOM 3955 C C . THR A 1 515 ? 10.915 15.409 12.364 1.00 48.00 515 THR A C 1
ATOM 3957 O O . THR A 1 515 ? 11.773 14.604 12.030 1.00 48.00 515 THR A O 1
ATOM 3960 N N . GLU A 1 516 ? 9.915 15.781 11.557 1.00 53.03 516 GLU A N 1
ATOM 3961 C CA . GLU A 1 516 ? 9.840 15.418 10.136 1.00 53.03 516 GLU A CA 1
ATOM 3962 C C . GLU A 1 516 ? 9.129 16.525 9.337 1.00 53.03 516 GLU A C 1
ATOM 3964 O O . GLU A 1 516 ? 7.900 16.633 9.397 1.00 53.03 516 GLU A O 1
ATOM 3969 N N . PRO A 1 517 ? 9.862 17.402 8.630 1.00 58.75 517 PRO A N 1
ATOM 3970 C CA . PRO A 1 517 ? 9.254 18.320 7.670 1.00 58.75 517 PRO A CA 1
ATOM 3971 C C . PRO A 1 517 ? 8.530 17.527 6.574 1.00 58.75 517 PRO A C 1
ATOM 3973 O O . PRO A 1 517 ? 9.129 16.732 5.858 1.00 58.75 517 PRO A O 1
ATOM 3976 N N . LEU A 1 518 ? 7.220 17.739 6.449 1.00 67.62 518 LEU A N 1
ATOM 3977 C CA . LEU A 1 518 ? 6.437 17.133 5.377 1.00 67.62 518 LEU A CA 1
ATOM 3978 C C . LEU A 1 518 ? 6.767 17.786 4.049 1.00 67.62 518 LEU A C 1
ATOM 3980 O O . LEU A 1 518 ? 6.786 19.015 3.926 1.00 67.62 518 LEU A O 1
ATOM 3984 N N . ASN A 1 519 ? 6.891 16.948 3.036 1.00 76.62 519 ASN A N 1
ATOM 3985 C CA . ASN A 1 519 ? 6.970 17.380 1.665 1.00 76.62 519 ASN A CA 1
ATOM 3986 C C . ASN A 1 519 ? 5.725 16.884 0.945 1.00 76.62 519 ASN A C 1
ATOM 3988 O O . ASN A 1 519 ? 5.523 15.687 0.821 1.00 76.62 519 ASN A O 1
ATOM 3992 N N . LEU A 1 520 ? 4.845 17.792 0.531 1.00 81.00 520 LEU A N 1
ATOM 3993 C CA . LEU A 1 520 ? 3.618 17.425 -0.189 1.00 81.00 520 LEU A CA 1
ATOM 3994 C C . LEU A 1 520 ? 3.828 17.369 -1.700 1.00 81.00 520 LEU A C 1
ATOM 3996 O O . LEU A 1 520 ? 2.942 16.926 -2.420 1.00 81.00 520 LEU A O 1
ATOM 4000 N N . ASN A 1 521 ? 4.981 17.849 -2.158 1.00 87.31 521 ASN A N 1
ATOM 4001 C CA . ASN A 1 521 ? 5.370 17.804 -3.549 1.00 87.31 521 ASN A CA 1
ATOM 4002 C C . ASN A 1 521 ? 5.826 16.394 -3.906 1.00 87.31 521 ASN A C 1
ATOM 4004 O O . ASN A 1 521 ? 6.592 15.805 -3.151 1.00 87.31 521 ASN A O 1
ATOM 4008 N N . ASP A 1 522 ? 5.392 15.890 -5.051 1.00 92.62 522 ASP A N 1
ATOM 4009 C CA . ASP A 1 522 ? 5.720 14.539 -5.505 1.00 92.62 522 ASP A CA 1
ATOM 4010 C C . ASP A 1 522 ? 6.809 14.549 -6.592 1.00 92.62 522 ASP A C 1
ATOM 4012 O O . ASP A 1 522 ? 7.387 13.508 -6.879 1.00 92.62 522 ASP A O 1
ATOM 4016 N N . HIS A 1 523 ? 7.152 15.730 -7.133 1.00 96.50 523 HIS A N 1
ATOM 4017 C CA . HIS A 1 523 ? 8.103 15.885 -8.234 1.00 96.50 523 HIS A CA 1
ATOM 4018 C C . HIS A 1 523 ? 9.289 16.808 -7.900 1.00 96.50 523 HIS A C 1
ATOM 4020 O O . HIS A 1 523 ? 9.144 18.029 -7.785 1.00 96.50 523 HIS A O 1
ATOM 4026 N N . PHE A 1 524 ? 10.484 16.232 -7.773 1.00 96.44 524 PHE A N 1
ATOM 4027 C CA . PHE A 1 524 ? 11.712 16.922 -7.376 1.00 96.44 524 PHE A CA 1
ATOM 4028 C C . PHE A 1 524 ? 12.713 17.059 -8.516 1.00 96.44 524 PHE A C 1
ATOM 4030 O O . PHE A 1 524 ? 13.081 16.069 -9.132 1.00 96.44 524 PHE A O 1
ATOM 4037 N N . VAL A 1 525 ? 13.235 18.269 -8.715 1.00 97.69 525 VAL A N 1
ATOM 4038 C CA . VAL A 1 525 ? 14.287 18.564 -9.696 1.00 97.69 525 VAL A CA 1
ATOM 4039 C C . VAL A 1 525 ? 15.628 18.707 -8.982 1.00 97.69 525 VAL A C 1
ATOM 4041 O O . VAL A 1 525 ? 15.781 19.572 -8.115 1.00 97.69 525 VAL A O 1
ATOM 4044 N N . PHE A 1 526 ? 16.598 17.860 -9.317 1.00 97.44 526 PHE A N 1
ATOM 4045 C CA . PHE A 1 526 ? 17.941 17.889 -8.740 1.00 97.44 526 PHE A CA 1
ATOM 4046 C C . PHE A 1 526 ? 18.686 19.159 -9.164 1.00 97.44 526 PHE A C 1
ATOM 4048 O O . PHE A 1 526 ? 18.578 19.602 -10.307 1.00 97.44 526 PHE A O 1
ATOM 4055 N N . ASN A 1 527 ? 19.484 19.734 -8.261 1.00 94.31 527 ASN A N 1
ATOM 4056 C CA . ASN A 1 527 ? 20.355 20.870 -8.555 1.00 94.31 527 ASN A CA 1
ATOM 4057 C C . ASN A 1 527 ? 21.836 20.448 -8.630 1.00 94.31 527 ASN A C 1
ATOM 4059 O O . ASN A 1 527 ? 22.507 20.391 -7.592 1.00 94.31 527 ASN A O 1
ATOM 4063 N N . PRO A 1 528 ? 22.397 20.296 -9.844 1.00 90.75 528 PRO A N 1
ATOM 4064 C CA . PRO A 1 528 ? 23.823 20.037 -10.061 1.00 90.75 528 PRO A CA 1
ATOM 4065 C C . PRO A 1 528 ? 24.771 21.050 -9.397 1.00 90.75 528 PRO A C 1
ATOM 4067 O O . PRO A 1 528 ? 25.902 20.721 -9.046 1.00 90.75 528 PRO A O 1
ATOM 4070 N N . GLY A 1 529 ? 24.320 22.293 -9.195 1.00 88.06 529 GLY A N 1
ATOM 4071 C CA . GLY A 1 529 ? 25.113 23.380 -8.619 1.00 88.06 529 GLY A CA 1
ATOM 4072 C C . GLY A 1 529 ? 25.111 23.451 -7.088 1.00 88.06 529 GLY A C 1
ATOM 4073 O O . GLY A 1 529 ? 25.711 24.371 -6.533 1.00 88.06 529 GLY A O 1
ATOM 4074 N N . ALA A 1 530 ? 24.438 22.532 -6.386 1.00 85.69 530 ALA A N 1
ATOM 4075 C CA . ALA A 1 530 ? 24.288 22.587 -4.927 1.00 85.69 530 ALA A CA 1
ATOM 4076 C C . ALA A 1 530 ? 25.599 22.332 -4.153 1.00 85.69 530 ALA A C 1
ATOM 4078 O O . ALA A 1 530 ? 25.691 22.656 -2.970 1.00 85.69 530 ALA A O 1
ATOM 4079 N N . GLY A 1 531 ? 26.618 21.757 -4.802 1.00 82.75 531 GLY A N 1
ATOM 4080 C CA . GLY A 1 531 ? 27.895 21.409 -4.168 1.00 82.75 531 GLY A CA 1
ATOM 4081 C C . GLY A 1 531 ? 27.849 20.151 -3.289 1.00 82.75 531 GLY A C 1
ATOM 4082 O O . GLY A 1 531 ? 28.847 19.836 -2.644 1.00 82.75 531 GLY A O 1
ATOM 4083 N N . VAL A 1 532 ? 26.719 19.433 -3.279 1.00 87.38 532 VAL A N 1
ATOM 4084 C CA . VAL A 1 532 ? 26.521 18.123 -2.640 1.00 87.38 532 VAL A CA 1
ATOM 4085 C C . VAL A 1 532 ? 25.834 17.199 -3.640 1.00 87.38 532 VAL A C 1
ATOM 4087 O O . VAL A 1 532 ? 24.869 17.604 -4.285 1.00 87.38 532 VAL A O 1
ATOM 4090 N N . SER A 1 533 ? 26.342 15.973 -3.765 1.00 93.06 533 SER A N 1
ATOM 4091 C CA . SER A 1 533 ? 25.827 14.956 -4.689 1.00 93.06 533 SER A CA 1
ATOM 4092 C C . SER A 1 533 ? 24.684 14.127 -4.109 1.00 93.06 533 SER A C 1
ATOM 4094 O O . SER A 1 533 ? 23.857 13.629 -4.865 1.00 93.06 533 SER A O 1
ATOM 4096 N N . ASP A 1 534 ? 24.655 13.951 -2.789 1.00 93.56 534 ASP A N 1
ATOM 4097 C CA . ASP A 1 534 ? 23.758 13.012 -2.111 1.00 93.56 534 ASP A CA 1
ATOM 4098 C C . ASP A 1 534 ? 22.295 13.449 -2.203 1.00 93.56 534 ASP A C 1
ATOM 4100 O O . ASP A 1 534 ? 21.991 14.614 -1.955 1.00 93.56 534 ASP A O 1
ATOM 4104 N N . TRP A 1 535 ? 21.376 12.537 -2.518 1.00 93.56 535 TRP A N 1
ATOM 4105 C CA . TRP A 1 535 ? 19.939 12.825 -2.615 1.00 93.56 535 TRP A CA 1
ATOM 4106 C C . TRP A 1 535 ? 19.360 13.364 -1.304 1.00 93.56 535 TRP A C 1
ATOM 4108 O O . TRP A 1 535 ? 18.500 14.240 -1.334 1.00 93.56 535 TRP A O 1
ATOM 4118 N N . SER A 1 536 ? 19.879 12.939 -0.154 1.00 88.12 536 SER A N 1
ATOM 4119 C CA . SER A 1 536 ? 19.530 13.522 1.150 1.00 88.12 536 SER A CA 1
ATOM 4120 C C . SER A 1 536 ? 19.957 14.991 1.319 1.00 88.12 536 SER A C 1
ATOM 4122 O O . SER A 1 536 ? 19.518 15.680 2.243 1.00 88.12 536 SER A O 1
ATOM 4124 N N . GLY A 1 537 ? 20.866 15.487 0.476 1.00 87.19 537 GLY A N 1
ATOM 4125 C CA . GLY A 1 537 ? 21.570 16.749 0.686 1.00 87.19 537 GLY A CA 1
ATOM 4126 C C . GLY A 1 537 ? 22.660 16.653 1.759 1.00 87.19 537 GLY A C 1
ATOM 4127 O O . GLY A 1 537 ? 23.044 17.670 2.337 1.00 87.19 537 GLY A O 1
ATOM 4128 N N . GLY A 1 538 ? 23.146 15.445 2.068 1.00 80.06 538 GLY A N 1
ATOM 4129 C CA . GLY A 1 538 ? 24.064 15.182 3.183 1.00 80.06 538 GLY A CA 1
ATOM 4130 C C . GLY A 1 538 ? 23.368 15.181 4.549 1.00 80.06 538 GLY A C 1
ATOM 4131 O O . GLY A 1 538 ? 24.028 15.255 5.587 1.00 80.06 538 GLY A O 1
ATOM 4132 N N . PHE A 1 539 ? 22.035 15.134 4.555 1.00 73.44 539 PHE A N 1
ATOM 4133 C CA . PHE A 1 539 ? 21.232 15.039 5.763 1.00 73.44 539 PHE A CA 1
ATOM 4134 C C . PHE A 1 539 ? 21.250 13.597 6.284 1.00 73.44 539 PHE A C 1
ATOM 4136 O O . PHE A 1 539 ? 20.677 12.692 5.680 1.00 73.44 539 PHE A O 1
ATOM 4143 N N . ASP A 1 540 ? 21.898 13.375 7.431 1.00 66.19 540 ASP A N 1
ATOM 4144 C CA . ASP A 1 540 ? 21.834 12.082 8.111 1.00 66.19 540 ASP A CA 1
ATOM 4145 C C . ASP A 1 540 ? 20.492 11.943 8.834 1.00 66.19 540 ASP A C 1
ATOM 4147 O O . ASP A 1 540 ? 20.358 12.302 10.003 1.00 66.19 540 ASP A O 1
ATOM 4151 N N . GLU A 1 541 ? 19.507 11.366 8.144 1.00 59.31 541 GLU A N 1
ATOM 4152 C CA . GLU A 1 541 ? 18.212 11.031 8.738 1.00 59.31 541 GLU A CA 1
ATOM 4153 C C . GLU A 1 541 ? 18.326 10.102 9.952 1.00 59.31 541 GLU A C 1
ATOM 4155 O O . GLU A 1 541 ? 17.361 9.991 10.695 1.00 59.31 541 GLU A O 1
ATOM 4160 N N . SER A 1 542 ? 19.464 9.425 10.180 1.00 53.19 542 SER A N 1
ATOM 4161 C CA . SER A 1 542 ? 19.659 8.575 11.359 1.00 53.19 542 SER A CA 1
ATOM 4162 C C . SER A 1 542 ? 19.976 9.334 12.652 1.00 53.19 542 SER A C 1
ATOM 4164 O O . SER A 1 542 ? 19.916 8.739 13.734 1.00 53.19 542 SER A O 1
ATOM 4166 N N . GLN A 1 543 ? 20.282 10.6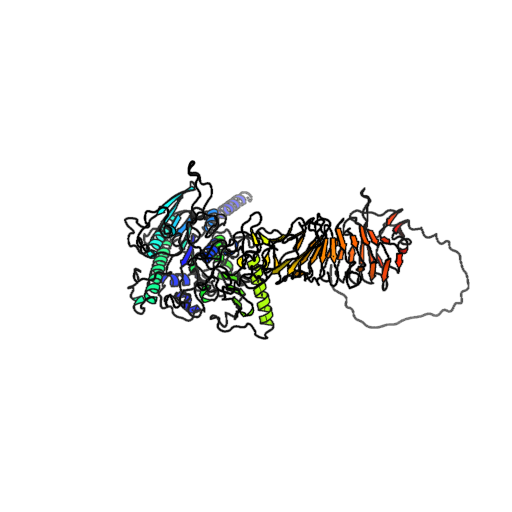30 12.553 1.00 50.50 543 GLN A N 1
ATOM 4167 C CA . GLN A 1 543 ? 20.432 11.551 13.676 1.00 50.50 543 GLN A CA 1
ATOM 4168 C C . GLN A 1 543 ? 19.085 12.251 13.893 1.00 50.50 543 GLN A C 1
ATOM 4170 O O . GLN A 1 543 ? 18.499 12.764 12.944 1.00 50.50 543 GLN A O 1
ATOM 4175 N N . ASP A 1 544 ? 18.583 12.267 15.131 1.00 45.38 544 ASP A N 1
ATOM 4176 C CA . ASP A 1 544 ? 17.417 13.084 15.490 1.00 45.38 544 ASP A CA 1
ATOM 4177 C C . ASP A 1 544 ? 17.702 14.539 15.071 1.00 45.38 544 ASP A C 1
ATOM 4179 O O . ASP A 1 544 ? 18.684 15.114 15.557 1.00 45.38 544 ASP A O 1
ATOM 4183 N N . PRO A 1 545 ? 16.918 15.134 14.153 1.00 43.75 545 PRO A N 1
ATOM 4184 C CA . PRO A 1 545 ? 17.241 16.439 13.589 1.00 43.75 545 PRO A CA 1
ATOM 4185 C C . PRO A 1 545 ? 17.261 17.576 14.622 1.00 43.75 545 PRO A C 1
ATOM 4187 O O . PRO A 1 545 ? 17.686 18.674 14.271 1.00 43.75 545 PRO A O 1
ATOM 4190 N N . TYR A 1 546 ? 16.842 17.343 15.875 1.00 49.22 546 TYR A N 1
ATOM 4191 C CA . TYR A 1 546 ? 16.797 18.363 16.921 1.00 49.22 546 TYR A CA 1
ATOM 4192 C C . TYR A 1 546 ? 17.329 17.877 18.278 1.00 49.22 546 TYR A C 1
ATOM 4194 O O . TYR A 1 546 ? 16.676 18.024 19.311 1.00 49.22 546 TYR A O 1
ATOM 4202 N N . ASP A 1 547 ? 18.597 17.451 18.323 1.00 39.69 547 ASP A N 1
ATOM 4203 C CA . ASP A 1 547 ? 19.383 17.258 19.562 1.00 39.69 547 ASP A CA 1
ATOM 4204 C C . ASP A 1 547 ? 19.581 18.535 20.425 1.00 39.69 547 ASP A C 1
ATOM 4206 O O . ASP A 1 547 ? 20.413 18.586 21.335 1.00 39.69 547 ASP A O 1
ATOM 4210 N N . GLY A 1 548 ? 18.808 19.588 20.153 1.00 37.47 548 GLY A N 1
ATOM 4211 C CA . GLY A 1 548 ? 18.854 20.870 20.835 1.00 37.47 548 GLY A CA 1
ATOM 4212 C C . GLY A 1 548 ? 19.968 21.799 20.355 1.00 37.47 548 GLY A C 1
ATOM 4213 O O . GLY A 1 548 ? 20.168 22.831 21.002 1.00 37.47 548 GLY A O 1
ATOM 4214 N N . THR A 1 549 ? 20.689 21.484 19.263 1.00 36.72 549 THR A N 1
ATOM 4215 C CA . THR A 1 549 ? 21.821 22.320 18.823 1.00 36.72 549 THR A CA 1
ATOM 4216 C C . THR A 1 549 ? 21.820 22.882 17.394 1.00 36.72 549 THR A C 1
ATOM 4218 O O . THR A 1 549 ? 22.546 23.857 17.217 1.00 36.72 549 THR A O 1
ATOM 4221 N N . ASN A 1 550 ? 21.043 22.420 16.396 1.00 39.06 550 ASN A N 1
ATOM 4222 C CA . ASN A 1 550 ? 21.142 22.966 15.019 1.00 39.06 550 ASN A CA 1
ATOM 4223 C C . ASN A 1 550 ? 19.890 22.797 14.124 1.00 39.06 550 ASN A C 1
ATOM 4225 O O . ASN A 1 550 ? 19.146 21.837 14.248 1.00 39.06 550 ASN A O 1
ATOM 4229 N N . THR A 1 551 ? 19.720 23.730 13.176 1.00 47.81 551 THR A N 1
ATOM 4230 C CA . THR A 1 551 ? 18.985 23.609 11.890 1.00 47.81 551 THR A CA 1
ATOM 4231 C C . THR A 1 551 ? 19.312 22.297 11.148 1.00 47.81 551 THR A C 1
ATOM 4233 O O . THR A 1 551 ? 20.402 21.772 11.373 1.00 47.81 551 THR A O 1
ATOM 4236 N N . PRO A 1 552 ? 18.466 21.802 10.211 1.00 53.31 552 PRO A N 1
ATOM 4237 C CA . PRO A 1 552 ? 18.791 20.631 9.389 1.00 53.31 552 PRO A CA 1
ATOM 4238 C C . PRO A 1 552 ? 20.193 20.786 8.787 1.00 53.31 552 PRO A C 1
ATOM 4240 O O . PRO A 1 552 ? 20.450 21.732 8.046 1.00 53.31 552 PRO A O 1
ATOM 4243 N N . ASN A 1 553 ? 21.126 19.904 9.144 1.00 58.00 553 ASN A N 1
ATOM 4244 C CA . ASN A 1 553 ? 22.543 20.039 8.784 1.00 58.00 553 ASN A CA 1
ATOM 4245 C C . ASN A 1 553 ? 22.853 19.625 7.322 1.00 58.00 553 ASN A C 1
ATOM 4247 O O . ASN A 1 553 ? 23.996 19.295 7.018 1.00 58.00 553 ASN A O 1
ATOM 4251 N N . GLY A 1 554 ? 21.861 19.643 6.421 1.00 69.44 554 GLY A N 1
ATOM 4252 C CA . GLY A 1 554 ? 21.997 19.271 5.005 1.00 69.44 554 GLY A CA 1
ATOM 4253 C C . GLY A 1 554 ? 21.799 20.449 4.043 1.00 69.44 554 GLY A C 1
ATOM 4254 O O . GLY A 1 554 ? 21.230 21.481 4.395 1.00 69.44 554 GLY A O 1
ATOM 4255 N N . VAL A 1 555 ? 22.246 20.292 2.799 1.00 83.25 555 VAL A N 1
ATOM 4256 C CA . VAL A 1 555 ? 22.048 21.253 1.705 1.00 83.25 555 VAL A CA 1
ATOM 4257 C C . VAL A 1 555 ? 20.709 20.986 1.018 1.00 83.25 555 VAL A C 1
ATOM 4259 O O . VAL A 1 555 ? 20.416 19.856 0.651 1.00 83.25 555 VAL A O 1
ATOM 4262 N N . LEU A 1 556 ? 19.903 22.030 0.806 1.00 86.50 556 LEU A N 1
ATOM 4263 C CA . LEU A 1 556 ? 18.714 21.950 -0.046 1.00 86.50 556 LEU A CA 1
ATOM 4264 C C . LEU A 1 556 ? 19.160 21.829 -1.510 1.00 86.50 556 LEU A C 1
ATOM 4266 O O . LEU A 1 556 ? 19.446 22.833 -2.163 1.00 86.50 556 LEU A O 1
ATOM 4270 N N . ASN A 1 557 ? 19.280 20.604 -2.007 1.00 91.25 557 ASN A N 1
ATOM 4271 C CA . ASN A 1 557 ? 19.782 20.301 -3.346 1.00 91.25 557 ASN A CA 1
ATOM 4272 C C . ASN A 1 557 ? 18.688 19.884 -4.338 1.00 91.25 557 ASN A C 1
ATOM 4274 O O . ASN A 1 557 ? 19.010 19.507 -5.461 1.00 91.25 557 ASN A O 1
ATOM 4278 N N . TRP A 1 558 ? 17.418 20.017 -3.953 1.00 93.94 558 TRP A N 1
ATOM 4279 C CA . TRP A 1 558 ? 16.267 19.783 -4.821 1.00 93.94 558 TRP A CA 1
ATOM 4280 C C . TRP A 1 558 ? 15.400 21.028 -4.949 1.00 93.94 558 TRP A C 1
ATOM 4282 O O . TRP A 1 558 ? 15.394 21.898 -4.074 1.00 93.94 558 TRP A O 1
ATOM 4292 N N . ILE A 1 559 ? 14.631 21.094 -6.028 1.00 93.44 559 ILE A N 1
ATOM 4293 C CA . ILE A 1 559 ? 13.639 22.132 -6.298 1.00 93.44 559 ILE A CA 1
ATOM 4294 C C . ILE A 1 559 ? 12.284 21.453 -6.513 1.00 93.44 559 ILE A C 1
ATOM 4296 O O . ILE A 1 559 ? 12.191 20.421 -7.171 1.00 93.44 559 ILE A O 1
ATOM 4300 N N . GLU A 1 560 ? 11.223 22.025 -5.952 1.00 92.50 560 GLU A N 1
ATOM 4301 C CA . GLU A 1 560 ? 9.848 21.635 -6.277 1.00 92.50 560 GLU A CA 1
ATOM 4302 C C . GLU A 1 560 ? 9.540 22.005 -7.737 1.00 92.50 560 GLU A C 1
ATOM 4304 O O . GLU A 1 560 ? 9.638 23.182 -8.112 1.00 92.50 560 GLU A O 1
ATOM 4309 N N . ALA A 1 561 ? 9.197 21.009 -8.558 1.00 93.44 561 ALA A N 1
ATOM 4310 C CA . ALA A 1 561 ? 9.043 21.175 -9.998 1.00 93.44 561 ALA A CA 1
ATOM 4311 C C . ALA A 1 561 ? 8.080 22.317 -10.365 1.00 93.44 561 ALA A C 1
ATOM 4313 O O . ALA A 1 561 ? 7.026 22.507 -9.760 1.00 93.44 561 ALA A O 1
ATOM 4314 N N . GLY A 1 562 ? 8.464 23.117 -11.363 1.00 90.81 562 GLY A N 1
ATOM 4315 C CA . GLY A 1 562 ? 7.700 24.297 -11.784 1.00 90.81 562 GLY A CA 1
ATOM 4316 C C . GLY A 1 562 ? 7.777 25.497 -10.829 1.00 90.81 562 GLY A C 1
ATOM 4317 O O . GLY A 1 562 ? 7.105 26.504 -11.062 1.00 90.81 562 GLY A O 1
ATOM 4318 N N . THR A 1 563 ? 8.597 25.436 -9.775 1.00 91.69 563 THR A N 1
ATOM 4319 C CA . THR A 1 563 ? 8.766 26.521 -8.798 1.00 91.69 563 THR A CA 1
ATOM 4320 C C . THR A 1 563 ? 10.240 26.896 -8.599 1.00 91.69 563 THR A C 1
ATOM 4322 O O . THR A 1 563 ? 11.137 26.368 -9.248 1.00 91.69 563 THR A O 1
ATOM 4325 N N . THR A 1 564 ? 10.503 27.835 -7.686 1.00 89.94 564 THR A N 1
ATOM 4326 C CA . THR A 1 564 ? 11.854 28.160 -7.190 1.00 89.94 564 THR A CA 1
ATOM 4327 C C . THR A 1 564 ? 12.047 27.735 -5.731 1.00 89.94 564 THR A C 1
ATOM 4329 O O . THR A 1 564 ? 12.939 28.245 -5.048 1.00 89.94 564 THR A O 1
ATOM 4332 N N . ASN A 1 565 ? 11.160 26.884 -5.210 1.00 88.00 565 ASN A N 1
ATOM 4333 C CA . ASN A 1 565 ? 11.182 26.471 -3.815 1.00 88.00 565 ASN A CA 1
ATOM 4334 C C . ASN A 1 565 ? 12.205 25.351 -3.631 1.00 88.00 565 ASN A C 1
ATOM 4336 O O . ASN A 1 565 ? 12.020 24.243 -4.128 1.00 88.00 565 ASN A O 1
ATOM 4340 N N . TRP A 1 566 ? 13.261 25.645 -2.880 1.00 89.12 566 TRP A N 1
ATOM 4341 C CA . TRP A 1 566 ? 14.290 24.678 -2.512 1.00 89.12 566 TRP A CA 1
ATOM 4342 C C . TRP A 1 566 ? 13.771 23.678 -1.473 1.00 89.12 566 TRP A C 1
ATOM 4344 O O . TRP A 1 566 ? 13.086 24.066 -0.521 1.00 89.12 566 TRP A O 1
ATOM 4354 N N . LYS A 1 567 ? 14.106 22.398 -1.650 1.00 86.50 567 LYS A N 1
ATOM 4355 C CA . LYS A 1 567 ? 13.631 21.264 -0.848 1.00 86.50 567 LYS A CA 1
ATOM 4356 C C . LYS A 1 567 ? 14.772 20.299 -0.511 1.00 86.50 567 LYS A C 1
ATOM 4358 O O . LYS A 1 567 ? 15.802 20.267 -1.183 1.00 86.50 567 LYS A O 1
ATOM 4363 N N . HIS A 1 568 ? 14.541 19.502 0.527 1.00 84.38 568 HIS A N 1
ATOM 4364 C CA . HIS A 1 568 ? 15.170 18.194 0.688 1.00 84.38 568 HIS A CA 1
ATOM 4365 C C . HIS A 1 568 ? 14.230 17.131 0.111 1.00 84.38 568 HIS A C 1
ATOM 4367 O O . HIS A 1 568 ? 13.013 17.334 0.101 1.00 84.38 568 HIS A O 1
ATOM 4373 N N . VAL A 1 569 ? 14.788 16.001 -0.307 1.00 86.44 569 VAL A N 1
ATOM 4374 C CA . VAL A 1 569 ? 14.041 14.749 -0.457 1.00 86.44 569 VAL A CA 1
ATOM 4375 C C . VAL A 1 569 ? 14.221 13.962 0.838 1.00 86.44 569 VAL A C 1
ATOM 4377 O O . VAL A 1 569 ? 15.344 13.834 1.327 1.00 86.44 569 VAL A O 1
ATOM 4380 N N . TYR A 1 570 ? 13.127 13.457 1.404 1.00 84.38 570 TYR A N 1
ATOM 4381 C CA . TYR A 1 570 ? 13.142 12.646 2.624 1.00 84.38 570 TYR A CA 1
ATOM 4382 C C . TYR A 1 570 ? 12.863 11.179 2.314 1.00 84.38 570 TYR A C 1
ATOM 4384 O O . TYR A 1 570 ? 12.314 10.840 1.268 1.00 84.38 570 TYR A O 1
ATOM 4392 N N . ARG A 1 571 ? 13.139 10.272 3.255 1.00 85.88 571 ARG A N 1
ATOM 4393 C CA . ARG A 1 571 ? 12.753 8.857 3.098 1.00 85.88 571 ARG A CA 1
ATOM 4394 C C . ARG A 1 571 ? 11.241 8.643 2.991 1.00 85.88 571 ARG A C 1
ATOM 4396 O O . ARG A 1 571 ? 10.817 7.588 2.534 1.00 85.88 571 ARG A O 1
ATOM 4403 N N . SER A 1 572 ? 10.420 9.603 3.429 1.00 84.38 572 SER A N 1
ATOM 4404 C CA . SER A 1 572 ? 8.968 9.592 3.189 1.00 84.38 572 SER A CA 1
ATOM 4405 C C . SER A 1 572 ? 8.586 9.920 1.749 1.00 84.38 572 SER A C 1
ATOM 4407 O O . SER A 1 572 ? 7.474 9.599 1.354 1.00 84.38 572 SER A O 1
ATOM 4409 N N . ASP A 1 573 ? 9.475 10.554 0.983 1.00 89.81 573 ASP A N 1
ATOM 4410 C CA . ASP A 1 573 ? 9.274 10.829 -0.442 1.00 89.81 573 ASP A CA 1
ATOM 4411 C C . ASP A 1 573 ? 9.645 9.622 -1.320 1.00 89.81 573 ASP A C 1
ATOM 4413 O O . ASP A 1 573 ? 9.447 9.667 -2.526 1.00 89.81 573 ASP A O 1
ATOM 4417 N N . ALA A 1 574 ? 10.144 8.531 -0.726 1.00 92.88 574 ALA A N 1
ATOM 4418 C CA . ALA A 1 574 ? 10.341 7.244 -1.387 1.00 92.88 574 ALA A CA 1
ATOM 4419 C C . ALA A 1 574 ? 9.016 6.460 -1.406 1.00 92.88 574 ALA A C 1
ATOM 4421 O O . ALA A 1 574 ? 8.777 5.608 -0.544 1.00 92.88 574 ALA A O 1
ATOM 4422 N N . PHE A 1 575 ? 8.133 6.783 -2.345 1.00 95.25 575 PHE A N 1
ATOM 4423 C CA . PHE A 1 575 ? 6.813 6.167 -2.481 1.00 95.25 575 PHE A CA 1
ATOM 4424 C C . PHE A 1 575 ? 6.427 6.021 -3.954 1.00 95.25 575 PHE A C 1
ATOM 4426 O O . PHE A 1 575 ? 7.047 6.618 -4.835 1.00 95.25 575 PHE A O 1
ATOM 4433 N N . ALA A 1 576 ? 5.369 5.255 -4.207 1.00 96.25 576 ALA A N 1
ATOM 4434 C CA . ALA A 1 576 ? 4.945 4.873 -5.545 1.00 96.25 576 ALA A CA 1
ATOM 4435 C C . ALA A 1 576 ? 4.669 6.052 -6.487 1.00 96.25 576 ALA A C 1
ATOM 4437 O O . ALA A 1 576 ? 4.805 5.881 -7.680 1.00 96.25 576 ALA A O 1
ATOM 4438 N N . GLY A 1 577 ? 4.318 7.244 -5.991 1.00 95.44 577 GLY A N 1
ATOM 4439 C CA . GLY A 1 577 ? 4.060 8.430 -6.821 1.00 95.44 577 GLY A CA 1
ATOM 4440 C C . GLY A 1 577 ? 5.250 9.378 -7.007 1.00 95.44 577 GLY A C 1
ATOM 4441 O O . GLY A 1 577 ? 5.069 10.465 -7.553 1.00 95.44 577 GLY A O 1
ATOM 4442 N N . ALA A 1 578 ? 6.446 9.032 -6.523 1.00 97.25 578 ALA A N 1
ATOM 4443 C CA . ALA A 1 578 ? 7.591 9.938 -6.575 1.00 97.25 578 ALA A CA 1
ATOM 4444 C C . ALA A 1 578 ? 8.127 10.120 -8.004 1.00 97.25 578 ALA A C 1
ATOM 4446 O O . ALA A 1 578 ? 8.261 9.155 -8.763 1.00 97.25 578 ALA A O 1
ATOM 4447 N N . VAL A 1 579 ? 8.488 11.360 -8.338 1.00 98.38 579 VAL A N 1
ATOM 4448 C CA . VAL A 1 579 ? 9.135 11.741 -9.597 1.00 98.38 579 VAL A CA 1
ATOM 4449 C C . VAL A 1 579 ? 10.441 12.471 -9.294 1.00 98.38 579 VAL A C 1
ATOM 4451 O O . VAL A 1 579 ? 10.437 13.483 -8.588 1.00 98.38 579 VAL A O 1
ATOM 4454 N N . LEU A 1 580 ? 11.556 11.981 -9.836 1.00 98.44 580 LEU A N 1
ATOM 4455 C CA . LEU A 1 580 ? 12.870 12.618 -9.717 1.00 98.44 580 LEU A CA 1
ATOM 4456 C C . LEU A 1 580 ? 13.376 13.056 -11.094 1.00 98.44 580 LEU A C 1
ATOM 4458 O O . LEU A 1 580 ? 13.510 12.244 -12.006 1.00 98.44 580 LEU A O 1
ATOM 4462 N N . GLU A 1 581 ? 13.681 14.341 -11.231 1.00 98.56 581 GLU A N 1
ATOM 4463 C CA . GLU A 1 581 ? 14.136 14.976 -12.464 1.00 98.56 581 GLU A CA 1
ATOM 4464 C C . GLU A 1 581 ? 15.602 15.416 -12.357 1.00 98.56 581 GLU A C 1
ATOM 4466 O O . GLU A 1 581 ? 16.021 16.040 -11.378 1.00 98.56 581 GLU A O 1
ATOM 4471 N N . PHE A 1 582 ? 16.383 15.118 -13.394 1.00 98.44 582 PHE A N 1
ATOM 4472 C CA . PHE A 1 582 ? 17.810 15.399 -13.500 1.00 98.44 582 PHE A CA 1
ATOM 4473 C C . PHE A 1 582 ? 18.084 16.229 -14.756 1.00 98.44 582 PHE A C 1
ATOM 4475 O O . PHE A 1 582 ? 18.111 15.718 -15.878 1.00 98.44 582 PHE A O 1
ATOM 4482 N N . GLY A 1 583 ? 18.305 17.527 -14.559 1.00 96.69 583 GLY A N 1
ATOM 4483 C CA . GLY A 1 583 ? 18.555 18.468 -15.648 1.00 96.69 583 GLY A CA 1
ATOM 4484 C C . GLY A 1 583 ? 19.968 18.375 -16.241 1.00 96.69 583 GLY A C 1
ATOM 4485 O O . GLY A 1 583 ? 20.928 18.047 -15.537 1.00 96.69 583 GLY A O 1
ATOM 4486 N N . THR A 1 584 ? 20.128 18.727 -17.516 1.00 96.69 584 THR A N 1
ATOM 4487 C CA . THR A 1 584 ? 21.439 19.004 -18.131 1.00 96.69 584 THR A CA 1
ATOM 4488 C C . THR A 1 584 ? 22.135 20.173 -17.423 1.00 96.69 584 THR A C 1
ATOM 4490 O O . THR A 1 584 ? 21.466 21.064 -16.891 1.00 96.69 584 THR A O 1
ATOM 4493 N N . ALA A 1 585 ? 23.469 20.234 -17.460 1.00 94.94 585 ALA A N 1
ATOM 4494 C CA . ALA A 1 585 ? 24.235 21.326 -16.856 1.00 94.94 585 ALA A CA 1
ATOM 4495 C C . ALA A 1 585 ? 25.499 21.682 -17.652 1.00 94.94 585 ALA A C 1
ATOM 4497 O O . ALA A 1 585 ? 26.105 20.831 -18.293 1.00 94.94 585 ALA A O 1
ATOM 4498 N N . ASP A 1 586 ? 25.972 22.926 -17.518 1.00 94.12 586 ASP A N 1
ATOM 4499 C CA . ASP A 1 586 ? 27.239 23.406 -18.108 1.00 94.12 586 ASP A CA 1
ATOM 4500 C C . ASP A 1 586 ? 28.503 22.847 -17.410 1.00 94.12 586 ASP A C 1
ATOM 4502 O O . ASP A 1 586 ? 29.614 23.357 -17.591 1.00 94.12 586 ASP A O 1
ATOM 4506 N N . MET A 1 587 ? 28.346 21.811 -16.586 1.00 94.62 587 MET A N 1
ATOM 4507 C CA . MET A 1 587 ? 29.395 21.143 -15.824 1.00 94.62 587 MET A CA 1
ATOM 4508 C C . MET A 1 587 ? 29.044 19.675 -15.598 1.00 94.62 587 MET A C 1
ATOM 4510 O O . MET A 1 587 ? 27.869 19.345 -15.430 1.00 94.62 587 MET A O 1
ATOM 4514 N N . ASP A 1 588 ? 30.072 18.836 -15.501 1.00 96.94 588 ASP A N 1
ATOM 4515 C CA . ASP A 1 588 ? 29.920 17.480 -14.993 1.00 96.94 588 ASP A CA 1
ATOM 4516 C C . ASP A 1 588 ? 29.338 17.500 -13.574 1.00 96.94 588 ASP A C 1
ATOM 4518 O O . ASP A 1 588 ? 29.757 18.299 -12.723 1.00 96.94 588 ASP A O 1
ATOM 4522 N N . TYR A 1 589 ? 28.408 16.591 -13.294 1.00 97.69 589 TYR A N 1
ATOM 4523 C CA . TYR A 1 589 ? 27.879 16.404 -11.949 1.00 97.69 589 TYR A CA 1
ATOM 4524 C C . TYR A 1 589 ? 27.630 14.939 -11.610 1.00 97.69 589 TYR A C 1
ATOM 4526 O O . TYR A 1 589 ? 27.427 14.088 -12.473 1.00 97.69 589 TYR A O 1
ATOM 4534 N N . VAL A 1 590 ? 27.617 14.669 -10.306 1.00 97.88 590 VAL A N 1
ATOM 4535 C CA . VAL A 1 590 ? 27.226 13.379 -9.742 1.00 97.88 590 VAL A CA 1
ATOM 4536 C C . VAL A 1 590 ? 26.002 13.596 -8.866 1.00 97.88 590 VAL A C 1
ATOM 4538 O O . VAL A 1 590 ? 26.009 14.462 -7.991 1.00 97.88 590 VAL A O 1
ATOM 4541 N N . SER A 1 591 ? 24.973 12.790 -9.090 1.00 97.75 591 SER A N 1
ATOM 4542 C CA . SER A 1 591 ? 23.830 12.623 -8.209 1.00 97.75 591 SER A CA 1
ATOM 4543 C C . SER A 1 591 ? 23.921 11.242 -7.565 1.00 97.75 591 SER A C 1
ATOM 4545 O O . SER A 1 591 ? 23.933 10.225 -8.253 1.00 97.75 591 SER A O 1
ATOM 4547 N N . ASN A 1 592 ? 24.063 11.198 -6.246 1.00 97.38 592 ASN A N 1
ATOM 4548 C CA . ASN A 1 592 ? 24.313 9.979 -5.490 1.00 97.38 592 ASN A CA 1
ATOM 4549 C C . ASN A 1 592 ? 23.079 9.632 -4.651 1.00 97.38 592 ASN A C 1
ATOM 4551 O O . ASN A 1 592 ? 22.783 10.307 -3.669 1.00 97.38 592 ASN A O 1
ATOM 4555 N N . ASN A 1 593 ? 22.364 8.575 -5.020 1.00 96.69 593 ASN A N 1
ATOM 4556 C CA . ASN A 1 593 ? 21.286 8.028 -4.216 1.00 96.69 593 ASN A CA 1
ATOM 4557 C C . ASN A 1 593 ? 21.853 7.390 -2.941 1.00 96.69 593 ASN A C 1
ATOM 4559 O O . ASN A 1 593 ? 22.374 6.277 -2.956 1.00 96.69 593 ASN A O 1
ATOM 4563 N N . ASP A 1 594 ? 21.725 8.082 -1.819 1.00 92.56 594 ASP A N 1
ATOM 4564 C CA . ASP A 1 594 ? 22.004 7.579 -0.473 1.00 92.56 594 ASP A CA 1
ATOM 4565 C C . ASP A 1 594 ? 20.717 7.234 0.301 1.00 92.56 594 ASP A C 1
ATOM 4567 O O . ASP A 1 594 ? 20.753 6.882 1.486 1.00 92.56 594 ASP A O 1
ATOM 4571 N N . MET A 1 595 ? 19.571 7.300 -0.379 1.00 88.94 595 MET A N 1
ATOM 4572 C CA . MET A 1 595 ? 18.246 7.178 0.205 1.00 88.94 595 MET A CA 1
ATOM 4573 C C . MET A 1 595 ? 17.712 5.747 0.114 1.00 88.94 595 MET A C 1
ATOM 4575 O O . MET A 1 595 ? 18.159 4.917 -0.677 1.00 88.94 595 MET A O 1
ATOM 4579 N N . LEU A 1 596 ? 16.757 5.458 0.992 1.00 90.12 596 LEU A N 1
ATOM 4580 C CA . LEU A 1 596 ? 16.002 4.210 1.103 1.00 90.12 596 LEU A CA 1
ATOM 4581 C C . LEU A 1 596 ? 14.573 4.580 1.512 1.00 90.12 596 LEU A C 1
ATOM 4583 O O . LEU A 1 596 ? 14.348 5.670 2.041 1.00 90.12 596 LEU A O 1
ATOM 4587 N N . ARG A 1 597 ? 13.613 3.666 1.373 1.00 89.75 597 ARG A N 1
ATOM 4588 C CA . ARG A 1 597 ? 12.316 3.804 2.048 1.00 89.75 597 ARG A CA 1
ATOM 4589 C C . ARG A 1 597 ? 12.498 3.952 3.559 1.00 89.75 597 ARG A C 1
ATOM 4591 O O . ARG A 1 597 ? 13.507 3.535 4.146 1.00 89.75 597 ARG A O 1
ATOM 4598 N N . LYS A 1 598 ? 11.477 4.482 4.235 1.00 85.12 598 LYS A N 1
ATOM 4599 C CA . LYS A 1 598 ? 11.431 4.520 5.709 1.00 85.12 598 LYS A CA 1
ATOM 4600 C C . LYS A 1 598 ? 11.603 3.146 6.352 1.00 85.12 598 LYS A C 1
ATOM 4602 O O . LYS A 1 598 ? 12.189 3.058 7.429 1.00 85.12 598 LYS A O 1
ATOM 4607 N N . THR A 1 599 ? 11.155 2.097 5.669 1.00 88.44 599 THR A N 1
ATOM 4608 C CA . THR A 1 599 ? 11.290 0.689 6.058 1.00 88.44 599 THR A CA 1
ATOM 4609 C C . THR A 1 599 ? 12.693 0.125 5.839 1.00 88.44 599 THR A C 1
ATOM 4611 O O . THR A 1 599 ? 12.990 -0.959 6.336 1.00 88.44 599 THR A O 1
ATOM 4614 N N . GLY A 1 600 ? 13.608 0.881 5.223 1.00 88.69 600 GLY A N 1
ATOM 4615 C CA . GLY A 1 600 ? 14.999 0.478 5.001 1.00 88.69 600 GLY A CA 1
ATOM 4616 C C . GLY A 1 600 ? 15.205 -0.358 3.743 1.00 88.69 600 GLY A C 1
ATOM 4617 O O . GLY A 1 600 ? 16.292 -0.894 3.551 1.00 88.69 600 GLY A O 1
ATOM 4618 N N . LEU A 1 601 ? 14.162 -0.475 2.927 1.00 92.25 601 LEU A N 1
ATOM 4619 C CA . LEU A 1 601 ? 14.185 -1.113 1.620 1.00 92.25 601 LEU A CA 1
ATOM 4620 C C . LEU A 1 601 ? 14.492 -0.083 0.518 1.00 92.25 601 LEU A C 1
ATOM 4622 O O . LEU A 1 601 ? 14.628 1.109 0.795 1.00 92.25 601 LEU A O 1
ATOM 4626 N N . GLU A 1 602 ? 14.620 -0.543 -0.720 1.00 94.50 602 GLU A N 1
ATOM 4627 C CA . GLU A 1 602 ? 15.002 0.237 -1.904 1.00 94.50 602 GLU A CA 1
ATOM 4628 C C . GLU A 1 602 ? 14.137 1.497 -2.061 1.00 94.50 602 GLU A C 1
ATOM 4630 O O . GLU A 1 602 ? 12.945 1.471 -1.739 1.00 94.50 602 GLU A O 1
ATOM 4635 N N . PHE A 1 603 ? 14.725 2.601 -2.540 1.00 95.94 603 PHE A N 1
ATOM 4636 C CA . PHE A 1 603 ? 13.985 3.845 -2.779 1.00 95.94 603 PHE A CA 1
ATOM 4637 C C . PHE A 1 603 ? 12.942 3.619 -3.880 1.00 95.94 603 PHE A C 1
ATOM 4639 O O . PHE A 1 603 ? 13.300 3.252 -4.995 1.00 95.94 603 PHE A O 1
ATOM 4646 N N . MET A 1 604 ? 11.668 3.825 -3.558 1.00 97.69 604 MET A N 1
ATOM 4647 C CA . MET A 1 604 ? 10.542 3.598 -4.464 1.00 97.69 604 MET A CA 1
ATOM 4648 C C . MET A 1 604 ? 10.181 4.884 -5.213 1.00 97.69 604 MET A C 1
ATOM 4650 O O . MET A 1 604 ? 10.133 5.946 -4.591 1.00 97.69 604 MET A O 1
ATOM 4654 N N . MET A 1 605 ? 9.925 4.783 -6.518 1.00 98.38 605 MET A N 1
ATOM 4655 C CA . MET A 1 605 ? 9.446 5.888 -7.353 1.00 98.38 605 MET A CA 1
ATOM 4656 C C . MET A 1 605 ? 8.660 5.400 -8.575 1.00 98.38 605 MET A C 1
ATOM 4658 O O . MET A 1 605 ? 8.804 4.252 -8.993 1.00 98.38 605 MET A O 1
ATOM 4662 N N . ASN A 1 606 ? 7.886 6.300 -9.185 1.00 98.62 606 ASN A N 1
ATOM 4663 C CA . ASN A 1 606 ? 7.247 6.049 -10.476 1.00 98.62 606 ASN A CA 1
ATOM 4664 C C . ASN A 1 606 ? 8.144 6.462 -11.641 1.00 98.62 606 ASN A C 1
ATOM 4666 O O . ASN A 1 606 ? 8.295 5.714 -12.604 1.00 98.62 606 ASN A O 1
ATOM 4670 N N . LYS A 1 607 ? 8.718 7.670 -11.574 1.00 98.56 607 LYS A N 1
ATOM 4671 C CA . LYS A 1 607 ? 9.285 8.305 -12.764 1.00 98.56 607 LYS A CA 1
ATOM 4672 C C . LYS A 1 607 ? 10.643 8.950 -12.524 1.00 98.56 607 LYS A C 1
ATOM 4674 O O . LYS A 1 607 ? 10.826 9.736 -11.595 1.00 98.56 607 LYS A O 1
ATOM 4679 N N . MET A 1 608 ? 11.578 8.654 -13.420 1.00 98.75 608 MET A N 1
ATOM 4680 C CA . MET A 1 608 ? 12.833 9.385 -13.576 1.00 98.75 608 MET A CA 1
ATOM 4681 C C . MET A 1 608 ? 12.741 10.248 -14.835 1.00 98.75 608 MET A C 1
ATOM 4683 O O . MET A 1 608 ? 12.400 9.745 -15.902 1.00 98.75 608 MET A O 1
ATOM 4687 N N . VAL A 1 609 ? 13.056 11.536 -14.736 1.00 98.75 609 VAL A N 1
ATOM 4688 C CA . VAL A 1 609 ? 13.046 12.461 -15.878 1.00 98.75 609 VAL A CA 1
ATOM 4689 C C . VAL A 1 609 ? 14.463 12.953 -16.142 1.00 98.75 609 VAL A C 1
ATOM 4691 O O . VAL A 1 609 ? 15.110 13.493 -15.250 1.00 98.75 609 VAL A O 1
ATOM 4694 N N . LEU A 1 610 ? 14.954 12.783 -17.364 1.00 98.62 610 LEU A N 1
ATOM 4695 C CA . LEU A 1 610 ? 16.196 13.383 -17.843 1.00 98.62 610 LEU A CA 1
ATOM 4696 C C . LEU A 1 610 ? 15.804 14.580 -18.708 1.00 98.62 610 LEU A C 1
ATOM 4698 O O . LEU A 1 610 ? 15.232 14.389 -19.778 1.00 98.62 610 LEU A O 1
ATOM 4702 N N . SER A 1 611 ? 16.047 15.802 -18.237 1.00 96.94 611 SER A N 1
ATOM 4703 C CA . SER A 1 611 ? 15.475 17.019 -18.833 1.00 96.94 611 SER A CA 1
ATOM 4704 C C . SER A 1 611 ? 16.518 18.089 -19.157 1.00 96.94 611 SER A C 1
ATOM 4706 O O . SER A 1 611 ? 17.660 18.039 -18.708 1.00 96.94 611 SER A O 1
ATOM 4708 N N . GLY A 1 612 ? 16.108 19.111 -19.909 1.00 94.75 612 GLY A N 1
ATOM 4709 C CA . GLY A 1 612 ? 16.920 20.296 -20.188 1.00 94.75 612 GLY A CA 1
ATOM 4710 C C . GLY A 1 612 ? 17.411 20.380 -21.630 1.00 94.75 612 GLY A C 1
ATOM 4711 O O . GLY A 1 612 ? 17.363 19.416 -22.383 1.00 94.75 612 GLY A O 1
ATOM 4712 N N . ASP A 1 613 ? 17.847 21.573 -22.024 1.00 95.31 613 ASP A N 1
ATOM 4713 C CA . ASP A 1 613 ? 18.390 21.844 -23.355 1.00 95.31 613 ASP A CA 1
ATOM 4714 C C . ASP A 1 613 ? 19.850 22.282 -23.216 1.00 95.31 613 ASP A C 1
ATOM 4716 O O . ASP A 1 613 ? 20.149 23.355 -22.677 1.00 95.31 613 ASP A O 1
ATOM 4720 N N . PHE A 1 614 ? 20.762 21.421 -23.656 1.00 96.31 614 PHE A N 1
ATOM 4721 C CA . PHE A 1 614 ? 22.191 21.603 -23.507 1.00 96.31 614 PHE A CA 1
ATOM 4722 C C . PHE A 1 614 ? 22.802 22.307 -24.721 1.00 96.31 614 PHE A C 1
ATOM 4724 O O . PHE A 1 614 ? 22.838 21.791 -25.837 1.00 96.31 614 PHE A O 1
ATOM 4731 N N . VAL A 1 615 ? 23.364 23.488 -24.464 1.00 94.81 615 VAL A N 1
ATOM 4732 C CA . VAL A 1 615 ? 24.102 24.311 -25.441 1.00 94.81 615 VAL A CA 1
ATOM 4733 C C . VAL A 1 61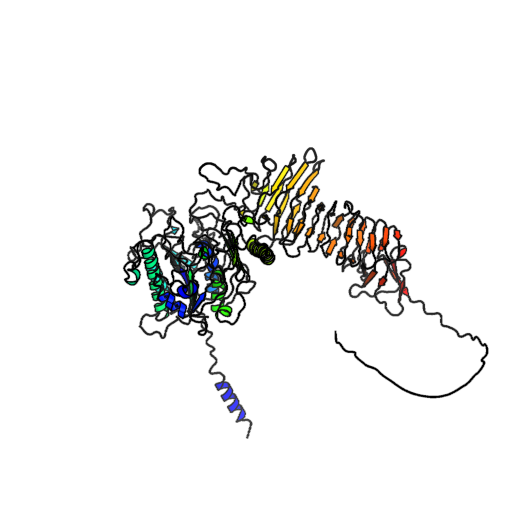5 ? 25.526 24.616 -24.967 1.00 94.81 615 VAL A C 1
ATOM 4735 O O . VAL A 1 615 ? 26.120 25.634 -25.338 1.00 94.81 615 VAL A O 1
ATOM 4738 N N . GLY A 1 616 ? 26.061 23.761 -24.093 1.00 90.69 616 GLY A N 1
ATOM 4739 C CA . GLY A 1 616 ? 27.322 24.000 -23.407 1.00 90.69 616 GLY A CA 1
ATOM 4740 C C . GLY A 1 616 ? 28.537 24.045 -24.347 1.00 90.69 616 GLY A C 1
ATOM 4741 O O . GLY A 1 616 ? 28.513 23.540 -25.474 1.00 90.69 616 GLY A O 1
ATOM 4742 N N . PRO A 1 617 ? 29.647 24.658 -23.896 1.00 90.69 617 PRO A N 1
ATOM 4743 C CA . PRO A 1 617 ? 30.820 24.919 -24.735 1.00 90.69 617 PRO A CA 1
ATOM 4744 C C . PRO A 1 617 ? 31.723 23.696 -24.977 1.00 90.69 617 PRO A C 1
ATOM 4746 O O . PRO A 1 617 ? 32.683 23.801 -25.739 1.00 90.69 617 PRO A O 1
ATOM 4749 N N . GLN A 1 618 ? 31.465 22.579 -24.300 1.00 95.44 618 GLN A N 1
ATOM 4750 C CA . GLN A 1 618 ? 32.194 21.311 -24.391 1.00 95.44 618 GLN A CA 1
ATOM 4751 C C . GLN A 1 618 ? 31.266 20.178 -23.941 1.00 95.44 618 GLN A C 1
ATOM 4753 O O . GLN A 1 618 ? 30.278 20.465 -23.270 1.00 95.44 618 GLN A O 1
ATOM 4758 N N . ASN A 1 619 ? 31.594 18.925 -24.254 1.00 97.19 619 ASN A N 1
ATOM 4759 C CA . ASN A 1 619 ? 30.824 17.781 -23.759 1.00 97.19 619 ASN A CA 1
ATOM 4760 C C . ASN A 1 619 ? 30.821 17.753 -22.222 1.00 97.19 619 ASN A C 1
ATOM 4762 O O . ASN A 1 619 ? 31.846 18.046 -21.601 1.00 97.19 619 ASN A O 1
ATOM 4766 N N . GLN A 1 620 ? 29.682 17.403 -21.629 1.00 97.62 620 GLN A N 1
ATOM 4767 C CA . GLN A 1 620 ? 29.497 17.289 -20.176 1.00 97.62 620 GLN A CA 1
ATOM 4768 C C . GLN A 1 620 ? 28.686 16.033 -19.850 1.00 97.62 620 GLN A C 1
ATOM 4770 O O . GLN A 1 620 ? 28.022 15.469 -20.725 1.00 97.62 620 GLN A O 1
ATOM 4775 N N . ALA A 1 621 ? 28.719 15.601 -18.593 1.00 98.00 621 ALA A N 1
ATOM 4776 C CA . ALA A 1 621 ? 27.987 14.429 -18.146 1.00 98.00 621 ALA A CA 1
ATOM 4777 C C . ALA A 1 621 ? 27.305 14.583 -16.778 1.00 98.00 621 ALA A C 1
ATOM 4779 O O . ALA A 1 621 ? 27.838 15.178 -15.843 1.00 98.00 621 ALA A O 1
ATOM 4780 N N . GLY A 1 622 ? 26.132 13.968 -16.643 1.00 98.38 622 GLY A N 1
ATOM 4781 C CA . GLY A 1 622 ? 25.460 13.735 -15.369 1.00 98.38 622 GLY A CA 1
ATOM 4782 C C . GLY A 1 622 ? 25.530 12.254 -15.007 1.00 98.38 622 GLY A C 1
ATOM 4783 O O . GLY A 1 622 ? 24.991 11.420 -15.731 1.00 98.38 622 GLY A O 1
ATOM 4784 N N . THR A 1 623 ? 26.172 11.910 -13.891 1.00 98.69 623 THR A N 1
ATOM 4785 C CA . THR A 1 623 ? 26.206 10.531 -13.380 1.00 98.69 623 THR A CA 1
ATOM 4786 C C . THR A 1 623 ? 25.221 10.367 -12.228 1.00 98.69 623 THR A C 1
ATOM 4788 O O . THR A 1 623 ? 25.352 11.035 -11.205 1.00 98.69 623 THR A O 1
ATOM 4791 N N . ILE A 1 624 ? 24.257 9.460 -12.369 1.00 98.69 624 ILE A N 1
ATOM 4792 C CA . ILE A 1 624 ? 23.271 9.091 -11.348 1.00 98.69 624 ILE A CA 1
ATOM 4793 C C . ILE A 1 624 ? 23.679 7.727 -10.787 1.00 98.69 624 ILE A C 1
ATOM 4795 O O . ILE A 1 624 ? 23.599 6.727 -11.488 1.00 98.69 624 ILE A O 1
ATOM 4799 N N . GLN A 1 625 ? 24.140 7.671 -9.542 1.00 98.38 625 GLN A N 1
ATOM 4800 C CA . GLN A 1 625 ? 24.751 6.479 -8.936 1.00 98.38 625 GLN A CA 1
ATOM 4801 C C . GLN A 1 625 ? 24.228 6.232 -7.515 1.00 98.38 625 GLN A C 1
ATOM 4803 O O . GLN A 1 625 ? 23.455 7.031 -7.000 1.00 98.38 625 GLN A O 1
ATOM 4808 N N . GLY A 1 626 ? 24.687 5.169 -6.850 1.00 97.56 626 GLY A N 1
ATOM 4809 C CA . GLY A 1 626 ? 24.421 4.923 -5.427 1.00 97.56 626 GLY A CA 1
ATOM 4810 C C . GLY A 1 626 ? 23.545 3.695 -5.180 1.00 97.56 626 GLY A C 1
ATOM 4811 O O . GLY A 1 626 ? 23.696 2.675 -5.852 1.00 97.56 626 GLY A O 1
ATOM 4812 N N . ASN A 1 627 ? 22.668 3.777 -4.179 1.00 96.81 627 ASN A N 1
ATOM 4813 C CA . ASN A 1 627 ? 21.703 2.730 -3.856 1.00 96.81 627 ASN A CA 1
ATOM 4814 C C . ASN A 1 627 ? 20.762 2.468 -5.039 1.00 96.81 627 ASN A C 1
ATOM 4816 O O . ASN A 1 627 ? 20.434 3.369 -5.814 1.00 96.81 627 ASN A O 1
ATOM 4820 N N . GLU A 1 628 ? 20.288 1.231 -5.138 1.00 97.00 628 GLU A N 1
ATOM 4821 C CA . GLU A 1 628 ? 19.299 0.848 -6.140 1.00 97.00 628 GLU A CA 1
ATOM 4822 C C . GLU A 1 628 ? 17.919 1.464 -5.879 1.00 97.00 628 GLU A C 1
ATOM 4824 O O . GLU A 1 628 ? 17.589 1.878 -4.760 1.00 97.00 628 GLU A O 1
ATOM 4829 N N . VAL A 1 629 ? 17.117 1.515 -6.940 1.00 98.44 629 VAL A N 1
ATOM 4830 C CA . VAL A 1 629 ? 15.777 2.108 -6.941 1.00 98.44 629 VAL A CA 1
ATOM 4831 C C . VAL A 1 629 ? 14.744 1.106 -7.439 1.00 98.44 629 VAL A C 1
ATOM 4833 O O . VAL A 1 629 ? 15.036 0.290 -8.312 1.00 98.44 629 VAL A O 1
ATOM 4836 N N . LEU A 1 630 ? 13.539 1.182 -6.883 1.00 98.62 630 LEU A N 1
ATOM 4837 C CA . LEU A 1 630 ? 12.397 0.342 -7.216 1.00 98.62 630 LEU A CA 1
ATOM 4838 C C . LEU A 1 630 ? 11.367 1.155 -8.008 1.00 98.62 630 LEU A C 1
ATOM 4840 O O . LEU A 1 630 ? 10.838 2.142 -7.497 1.00 98.62 630 LEU A O 1
ATOM 4844 N N . PHE A 1 631 ? 11.076 0.716 -9.227 1.00 98.75 631 PHE A N 1
ATOM 4845 C CA . PHE A 1 631 ? 10.064 1.293 -10.104 1.00 98.75 631 PHE A CA 1
ATOM 4846 C C . PHE A 1 631 ? 8.724 0.581 -9.940 1.00 98.75 631 PHE A C 1
ATOM 4848 O O . PHE A 1 631 ? 8.656 -0.645 -10.063 1.00 98.75 631 PHE A O 1
ATOM 4855 N N . THR A 1 632 ? 7.676 1.358 -9.675 1.00 98.44 632 THR A N 1
ATOM 4856 C CA . THR A 1 632 ? 6.301 0.885 -9.458 1.00 98.44 632 THR A CA 1
ATOM 4857 C C . THR A 1 632 ? 5.320 1.751 -10.241 1.00 98.44 632 THR A C 1
ATOM 4859 O O . THR A 1 632 ? 5.608 2.912 -10.554 1.00 98.44 632 THR A O 1
ATOM 4862 N N . ASN A 1 633 ? 4.121 1.236 -10.489 1.00 97.94 633 ASN A N 1
ATOM 4863 C CA . ASN A 1 633 ? 3.001 2.072 -10.900 1.00 97.94 633 ASN A CA 1
ATOM 4864 C C . ASN A 1 633 ? 2.763 3.176 -9.858 1.00 97.94 633 ASN A C 1
ATOM 4866 O O . ASN A 1 633 ? 3.031 2.977 -8.670 1.00 97.94 633 ASN A O 1
ATOM 4870 N N . ASP A 1 634 ? 2.261 4.332 -10.289 1.00 96.06 634 ASP A N 1
ATOM 4871 C CA . ASP A 1 634 ? 1.791 5.352 -9.354 1.00 96.06 634 ASP A CA 1
ATOM 4872 C C . ASP A 1 634 ? 0.470 4.920 -8.687 1.00 96.06 634 ASP A C 1
ATOM 4874 O O . ASP A 1 634 ? -0.145 3.909 -9.037 1.00 96.06 634 ASP A O 1
ATOM 4878 N N . LEU A 1 635 ? -0.016 5.719 -7.734 1.00 92.62 635 LEU A N 1
ATOM 4879 C CA . LEU A 1 635 ? -1.265 5.425 -7.017 1.00 92.62 635 LEU A CA 1
ATOM 4880 C C . LEU A 1 635 ? -2.524 5.468 -7.913 1.00 92.62 635 LEU A C 1
ATOM 4882 O O . LEU A 1 635 ? -3.598 5.068 -7.468 1.00 92.62 635 LEU A O 1
ATOM 4886 N N . ASN A 1 636 ? -2.407 5.940 -9.161 1.00 92.56 636 ASN A N 1
ATOM 4887 C CA . ASN A 1 636 ? -3.470 5.949 -10.168 1.00 92.56 636 ASN A CA 1
ATOM 4888 C C . ASN A 1 636 ? -3.322 4.813 -11.200 1.00 92.56 636 ASN A C 1
ATOM 4890 O O . ASN A 1 636 ? -4.135 4.727 -12.123 1.00 92.56 636 ASN A O 1
ATOM 4894 N N . GLY A 1 637 ? -2.308 3.952 -11.066 1.00 94.25 637 GLY A N 1
ATOM 4895 C CA . GLY A 1 637 ? -2.028 2.854 -11.990 1.00 94.25 637 GLY A CA 1
ATOM 4896 C C . GLY A 1 637 ? -1.250 3.258 -13.247 1.00 94.25 637 GLY A C 1
ATOM 4897 O O . GLY A 1 637 ? -1.264 2.516 -14.228 1.00 94.25 637 GLY A O 1
ATOM 4898 N N . VAL A 1 638 ? -0.596 4.422 -13.261 1.00 96.88 638 VAL A N 1
ATOM 4899 C CA . VAL A 1 638 ? 0.290 4.840 -14.358 1.00 96.88 638 VAL A CA 1
ATOM 4900 C C . VAL A 1 638 ? 1.607 4.076 -14.264 1.00 96.88 638 VAL A C 1
ATOM 4902 O O . VAL A 1 638 ? 2.267 4.118 -13.227 1.00 96.88 638 VAL A O 1
ATOM 4905 N N . ALA A 1 639 ? 1.993 3.412 -15.355 1.00 97.69 639 ALA A N 1
ATOM 4906 C CA . ALA A 1 639 ? 3.215 2.614 -15.433 1.00 97.69 639 ALA A CA 1
ATOM 4907 C C . ALA A 1 639 ? 4.487 3.430 -15.135 1.00 97.69 639 ALA A C 1
ATOM 4909 O O . ALA A 1 639 ? 4.540 4.612 -15.491 1.00 97.69 639 ALA A O 1
ATOM 4910 N N . PRO A 1 640 ? 5.514 2.825 -14.509 1.00 98.50 640 PRO A N 1
ATOM 4911 C CA . PRO A 1 640 ? 6.768 3.512 -14.252 1.00 98.50 640 PRO A CA 1
ATOM 4912 C C . PRO A 1 640 ? 7.534 3.836 -15.535 1.00 98.50 640 PRO A C 1
ATOM 4914 O O . PRO A 1 640 ? 7.500 3.098 -16.527 1.00 98.50 640 PRO A O 1
ATOM 4917 N N . GLU A 1 641 ? 8.279 4.939 -15.495 1.00 98.38 641 GLU A N 1
ATOM 4918 C CA . GLU A 1 641 ? 8.885 5.531 -16.686 1.00 98.38 641 GLU A CA 1
ATOM 4919 C C . GLU A 1 641 ? 10.269 6.151 -16.423 1.00 98.38 641 GLU A C 1
ATOM 4921 O O . GLU A 1 641 ? 10.490 6.843 -15.428 1.00 98.38 641 GLU A O 1
ATOM 4926 N N . ILE A 1 642 ? 11.194 5.975 -17.368 1.00 98.75 642 ILE A N 1
ATOM 4927 C CA . ILE A 1 642 ? 12.370 6.833 -17.548 1.00 98.75 642 ILE A CA 1
ATOM 4928 C C . ILE A 1 642 ? 12.125 7.690 -18.792 1.00 98.75 642 ILE A C 1
ATOM 4930 O O . ILE A 1 642 ? 12.173 7.185 -19.914 1.00 98.75 642 ILE A O 1
ATOM 4934 N N . ALA A 1 643 ? 11.861 8.980 -18.594 1.00 98.56 643 ALA A N 1
ATOM 4935 C CA . ALA A 1 643 ? 11.597 9.928 -19.672 1.00 98.56 643 ALA A CA 1
ATOM 4936 C C . ALA A 1 643 ? 12.887 10.634 -20.106 1.00 98.56 643 ALA A C 1
ATOM 4938 O O . ALA A 1 643 ? 13.535 11.306 -19.300 1.00 98.56 643 ALA A O 1
ATOM 4939 N N . ILE A 1 644 ? 13.259 10.484 -21.378 1.00 98.38 644 ILE A N 1
ATOM 4940 C CA . ILE A 1 644 ? 14.414 11.140 -21.999 1.00 98.38 644 ILE A CA 1
ATOM 4941 C C . ILE A 1 644 ? 13.914 12.376 -22.756 1.00 98.38 644 ILE A C 1
ATOM 4943 O O . ILE A 1 644 ? 13.688 12.340 -23.966 1.00 98.38 644 ILE A O 1
ATOM 4947 N N . ASP A 1 645 ? 13.728 13.473 -22.025 1.00 96.81 645 ASP A N 1
ATOM 4948 C CA . ASP A 1 645 ? 13.228 14.751 -22.552 1.00 96.81 645 ASP A CA 1
ATOM 4949 C C . ASP A 1 645 ? 14.364 15.734 -22.889 1.00 96.81 645 ASP A C 1
ATOM 4951 O O . ASP A 1 645 ? 14.134 16.789 -23.483 1.00 96.81 645 ASP A O 1
ATOM 4955 N N . ALA A 1 646 ? 15.593 15.415 -22.476 1.00 97.19 646 ALA A N 1
ATOM 4956 C CA . ALA A 1 646 ? 16.750 16.278 -22.638 1.00 97.19 646 ALA A CA 1
ATOM 4957 C C . ALA A 1 646 ? 17.265 16.317 -24.084 1.00 97.19 646 ALA A C 1
ATOM 4959 O O . ALA A 1 646 ? 17.355 15.290 -24.758 1.00 97.19 646 ALA A O 1
ATOM 4960 N N . MET A 1 647 ? 17.685 17.504 -24.522 1.00 96.31 647 MET A N 1
ATOM 4961 C CA . MET A 1 647 ? 18.241 17.755 -25.853 1.00 96.31 647 MET A CA 1
ATOM 4962 C C . MET A 1 647 ? 19.685 18.272 -25.768 1.00 96.31 647 MET A C 1
ATOM 4964 O O . MET A 1 647 ? 20.029 19.002 -24.840 1.00 96.31 647 MET A O 1
ATOM 4968 N N . SER A 1 648 ? 20.515 17.956 -26.760 1.00 92.75 648 SER A N 1
ATOM 4969 C CA . SER A 1 648 ? 21.825 18.560 -27.037 1.00 92.75 648 SER A CA 1
ATOM 4970 C C . SER A 1 648 ? 21.732 19.431 -28.294 1.00 92.75 648 SER A C 1
ATOM 4972 O O . SER A 1 648 ? 22.210 19.070 -29.365 1.00 92.75 648 SER A O 1
ATOM 4974 N N . SER A 1 649 ? 21.104 20.607 -28.187 1.00 87.44 649 SER A N 1
ATOM 4975 C CA . SER A 1 649 ? 20.896 21.495 -29.345 1.00 87.44 649 SER A CA 1
ATOM 4976 C C . SER A 1 649 ? 22.144 22.288 -29.783 1.00 87.44 649 SER A C 1
ATOM 4978 O O . SER A 1 649 ? 22.111 22.990 -30.801 1.00 87.44 649 SER A O 1
ATOM 4980 N N . GLY A 1 650 ? 23.240 22.206 -29.017 1.00 81.81 650 GLY A N 1
ATOM 4981 C CA . GLY A 1 650 ? 24.535 22.830 -29.306 1.00 81.81 650 GLY A CA 1
ATOM 4982 C C . GLY A 1 650 ? 25.470 22.014 -30.215 1.00 81.81 650 GLY A C 1
ATOM 4983 O O . GLY A 1 650 ? 25.070 21.074 -30.887 1.00 81.81 650 GLY A O 1
ATOM 4984 N N . GLU A 1 651 ? 26.755 22.393 -30.249 1.00 88.44 651 GLU A N 1
ATOM 4985 C CA . GLU A 1 651 ? 27.809 21.634 -30.962 1.00 88.44 651 GLU A CA 1
ATOM 4986 C C . GLU A 1 651 ? 28.374 20.458 -30.142 1.00 88.44 651 GLU A C 1
ATOM 4988 O O . GLU A 1 651 ? 29.181 19.687 -30.658 1.00 88.44 651 GLU A O 1
ATOM 4993 N N . ASN A 1 652 ? 28.010 20.366 -28.862 1.00 93.94 652 ASN A N 1
ATOM 4994 C CA . ASN A 1 652 ? 28.569 19.427 -27.897 1.00 93.94 652 ASN A CA 1
ATOM 4995 C C . ASN A 1 652 ? 27.452 18.617 -27.244 1.00 93.94 652 ASN A C 1
ATOM 4997 O O . ASN A 1 652 ? 26.350 19.133 -27.052 1.00 93.94 652 ASN A O 1
ATOM 5001 N N . ASP A 1 653 ? 27.784 17.403 -26.821 1.00 95.00 653 ASP A N 1
ATOM 5002 C CA . ASP A 1 653 ? 26.814 16.452 -26.287 1.00 95.00 653 ASP A CA 1
ATOM 5003 C C . ASP A 1 653 ? 26.756 16.500 -24.757 1.00 95.00 653 ASP A C 1
ATOM 5005 O O . ASP A 1 653 ? 27.785 16.631 -24.078 1.00 95.00 653 ASP A O 1
ATOM 5009 N N . PHE A 1 654 ? 25.556 16.314 -24.208 1.00 97.75 654 PHE A N 1
ATOM 5010 C CA . PHE A 1 654 ? 25.378 15.941 -22.808 1.00 97.75 654 PHE A CA 1
ATOM 5011 C C . PHE A 1 654 ? 25.172 14.427 -22.688 1.00 97.75 654 PHE A C 1
ATOM 5013 O O . PHE A 1 654 ? 24.401 13.833 -23.442 1.00 97.75 654 PHE A O 1
ATOM 5020 N N . THR A 1 655 ? 25.862 13.790 -21.740 1.00 98.06 655 THR A N 1
ATOM 5021 C CA . THR A 1 655 ? 25.740 12.347 -21.474 1.00 98.06 655 THR A CA 1
ATOM 5022 C C . THR A 1 655 ? 25.163 12.081 -20.088 1.00 98.06 655 THR A C 1
ATOM 5024 O O . THR A 1 655 ? 25.711 12.532 -19.086 1.00 98.06 655 THR A O 1
ATOM 5027 N N . TYR A 1 656 ? 24.112 11.274 -20.005 1.00 98.50 656 TYR A N 1
ATOM 5028 C CA . TYR A 1 656 ? 23.635 10.701 -18.751 1.00 98.50 656 TYR A CA 1
ATOM 5029 C C . TYR A 1 656 ? 24.217 9.301 -18.549 1.00 98.50 656 TYR A C 1
ATOM 5031 O O . TYR A 1 656 ? 24.086 8.438 -19.415 1.00 98.50 656 TYR A O 1
ATOM 5039 N N . ASN A 1 657 ? 24.831 9.068 -17.389 1.00 98.38 657 ASN A N 1
ATOM 5040 C CA . ASN A 1 657 ? 25.296 7.751 -16.951 1.00 98.38 657 ASN A CA 1
ATOM 5041 C C . ASN A 1 657 ? 24.481 7.312 -15.731 1.00 98.38 657 ASN A C 1
ATOM 5043 O O . ASN A 1 657 ? 24.595 7.912 -14.664 1.00 98.38 657 ASN A O 1
ATOM 5047 N N . ILE A 1 658 ? 23.650 6.286 -15.887 1.00 98.25 658 ILE A N 1
ATOM 5048 C CA . ILE A 1 658 ? 22.866 5.683 -14.809 1.00 98.25 658 ILE A CA 1
ATOM 5049 C C . ILE A 1 658 ? 23.652 4.480 -14.267 1.00 98.25 658 ILE A C 1
ATOM 5051 O O . ILE A 1 658 ? 23.624 3.380 -14.821 1.00 98.25 658 ILE A O 1
ATOM 5055 N N . ASP A 1 659 ? 24.354 4.721 -13.164 1.00 97.75 659 ASP A N 1
ATOM 5056 C CA . ASP A 1 659 ? 25.306 3.837 -12.486 1.00 97.75 659 ASP A CA 1
ATOM 5057 C C . ASP A 1 659 ? 24.720 3.282 -11.168 1.00 97.75 659 ASP A C 1
ATOM 5059 O O . ASP A 1 659 ? 25.421 3.085 -10.174 1.00 97.75 659 ASP A O 1
ATOM 5063 N N . LEU A 1 660 ? 23.414 3.010 -11.135 1.00 97.44 660 LEU A N 1
ATOM 5064 C CA . LEU A 1 660 ? 22.719 2.331 -10.032 1.00 97.44 660 LEU A CA 1
ATOM 5065 C C . LEU A 1 660 ? 21.759 1.269 -10.578 1.00 97.44 660 LEU A C 1
ATOM 5067 O O . LEU A 1 660 ? 21.293 1.389 -11.710 1.00 97.44 660 LEU A O 1
ATOM 5071 N N . ASN A 1 661 ? 21.485 0.209 -9.810 1.00 97.69 661 ASN A N 1
ATOM 5072 C CA . ASN A 1 661 ? 20.578 -0.841 -10.285 1.00 97.69 661 ASN A CA 1
ATOM 5073 C C . ASN A 1 661 ? 19.136 -0.323 -10.351 1.00 97.69 661 ASN A C 1
ATOM 5075 O O . ASN A 1 661 ? 18.671 0.367 -9.439 1.00 97.69 661 ASN A O 1
ATOM 5079 N N . LEU A 1 662 ? 18.430 -0.723 -11.406 1.00 98.25 662 LEU A N 1
ATOM 5080 C CA . LEU A 1 662 ? 17.022 -0.417 -11.626 1.00 98.25 662 LEU A CA 1
ATOM 5081 C C . LEU A 1 662 ? 16.214 -1.689 -11.365 1.00 98.25 662 LEU A C 1
ATOM 5083 O O . LEU A 1 662 ? 16.402 -2.709 -12.032 1.00 98.25 662 LEU A O 1
ATOM 5087 N N . VAL A 1 663 ? 15.347 -1.647 -10.361 1.00 98.50 663 VAL A N 1
ATOM 5088 C CA . VAL A 1 663 ? 14.568 -2.799 -9.906 1.00 98.50 663 VAL A CA 1
ATOM 5089 C C . VAL A 1 663 ? 13.113 -2.605 -10.309 1.00 98.50 663 VAL A C 1
ATOM 5091 O O . VAL A 1 663 ? 12.524 -1.573 -10.008 1.00 98.50 663 VAL A O 1
ATOM 5094 N N . MET A 1 664 ? 12.527 -3.586 -10.989 1.00 98.56 664 MET A N 1
ATOM 5095 C CA . MET A 1 664 ? 11.174 -3.500 -11.542 1.00 98.56 664 MET A CA 1
ATOM 5096 C C . MET A 1 664 ? 10.181 -4.241 -10.647 1.00 98.56 664 MET A C 1
ATOM 5098 O O . MET A 1 664 ? 10.212 -5.471 -10.567 1.00 98.56 664 MET A O 1
ATOM 5102 N N . TYR A 1 665 ? 9.319 -3.491 -9.953 1.00 98.44 665 TYR A N 1
ATOM 5103 C CA . TYR A 1 665 ? 8.112 -4.048 -9.339 1.00 98.44 665 TYR A CA 1
ATOM 5104 C C . TYR A 1 665 ? 6.985 -4.176 -10.364 1.00 98.44 665 TYR A C 1
ATOM 5106 O O . TYR A 1 665 ? 6.233 -5.143 -10.306 1.00 98.44 665 TYR A O 1
ATOM 5114 N N . ASP A 1 666 ? 6.918 -3.235 -11.308 1.00 98.50 666 ASP A N 1
ATOM 5115 C CA . ASP A 1 666 ? 6.038 -3.205 -12.479 1.00 98.50 666 ASP A CA 1
ATOM 5116 C C . ASP A 1 666 ? 6.873 -3.058 -13.762 1.00 98.50 666 ASP A C 1
ATOM 5118 O O . ASP A 1 666 ? 8.067 -2.756 -13.699 1.00 98.50 666 ASP A O 1
ATOM 5122 N N . ASP A 1 667 ? 6.251 -3.286 -14.920 1.00 98.50 667 ASP A N 1
ATOM 5123 C CA . ASP A 1 667 ? 6.902 -3.154 -16.228 1.00 98.50 667 ASP A CA 1
ATOM 5124 C C . ASP A 1 667 ? 7.410 -1.722 -16.446 1.00 98.50 667 ASP A C 1
ATOM 5126 O O . ASP A 1 667 ? 6.668 -0.754 -16.271 1.00 98.50 667 ASP A O 1
ATOM 5130 N N . LEU A 1 668 ? 8.670 -1.580 -16.863 1.00 98.69 668 LEU A N 1
ATOM 5131 C CA . LEU A 1 668 ? 9.324 -0.281 -17.018 1.00 98.69 668 LEU A CA 1
ATOM 5132 C C . LEU A 1 668 ? 9.271 0.202 -18.467 1.00 98.69 668 LEU A C 1
ATOM 5134 O O . LEU A 1 668 ? 9.625 -0.527 -19.397 1.00 98.69 668 LEU A O 1
ATOM 5138 N N . SER A 1 669 ? 8.915 1.471 -18.659 1.00 98.56 669 SER A N 1
ATOM 5139 C CA . SER A 1 669 ? 9.027 2.144 -19.955 1.00 98.56 669 SER A CA 1
ATOM 5140 C C . SER A 1 669 ? 10.208 3.115 -19.987 1.00 98.56 669 SER A C 1
ATOM 5142 O O . SER A 1 669 ? 10.382 3.920 -19.081 1.00 98.56 669 SER A O 1
ATOM 5144 N N . ILE A 1 670 ? 11.007 3.083 -21.050 1.00 98.62 670 ILE A N 1
ATOM 5145 C CA . ILE A 1 670 ? 11.981 4.124 -21.396 1.00 98.62 670 ILE A CA 1
ATOM 5146 C C . ILE A 1 670 ? 11.427 4.863 -22.612 1.00 98.62 670 ILE A C 1
ATOM 5148 O O . ILE A 1 670 ? 11.155 4.249 -23.648 1.00 98.62 670 ILE A O 1
ATOM 5152 N N . THR A 1 671 ? 11.223 6.166 -22.490 1.00 97.81 671 THR A N 1
ATOM 5153 C CA . THR A 1 671 ? 10.464 6.972 -23.455 1.00 97.81 671 THR A CA 1
ATOM 5154 C C . THR A 1 671 ? 11.200 8.273 -23.781 1.00 97.81 671 THR A C 1
ATOM 5156 O O . THR A 1 671 ? 12.302 8.526 -23.292 1.00 97.81 671 THR A O 1
ATOM 5159 N N . GLY A 1 672 ? 10.573 9.116 -24.599 1.00 95.50 672 GLY A N 1
ATOM 5160 C CA . GLY A 1 672 ? 11.047 10.464 -24.887 1.00 95.50 672 GLY A CA 1
ATOM 5161 C C . GLY A 1 672 ? 11.818 10.565 -26.198 1.00 95.50 672 GLY A C 1
ATOM 5162 O O . GLY A 1 672 ? 12.366 9.585 -26.720 1.00 95.50 672 GLY A O 1
ATOM 5163 N N . ASP A 1 673 ? 11.822 11.780 -26.736 1.00 95.38 673 ASP A N 1
ATOM 5164 C CA . ASP A 1 673 ? 12.379 12.126 -28.048 1.00 95.38 673 ASP A CA 1
ATOM 5165 C C . ASP A 1 673 ? 13.692 12.919 -27.938 1.00 95.38 673 ASP A C 1
ATOM 5167 O O . ASP A 1 673 ? 14.163 13.476 -28.929 1.00 95.38 673 ASP A O 1
ATOM 5171 N N . GLY A 1 674 ? 14.275 12.966 -26.736 1.00 94.75 674 GLY A N 1
ATOM 5172 C CA . GLY A 1 674 ? 15.577 13.560 -26.471 1.00 94.75 674 GLY A CA 1
ATOM 5173 C C . GLY A 1 674 ? 16.698 12.955 -27.319 1.00 94.75 674 GLY A C 1
ATOM 5174 O O . GLY A 1 674 ? 16.678 11.764 -27.637 1.00 94.75 674 GLY A O 1
ATOM 5175 N N . ASP A 1 675 ? 17.700 13.764 -27.658 1.00 94.38 675 ASP A N 1
ATOM 5176 C CA . ASP A 1 675 ? 18.869 13.362 -28.457 1.00 94.38 675 ASP A CA 1
ATOM 5177 C C . ASP A 1 675 ? 20.186 13.333 -27.658 1.00 94.38 675 ASP A C 1
ATOM 5179 O O . ASP A 1 675 ? 21.256 13.107 -28.225 1.00 94.38 675 ASP A O 1
ATOM 5183 N N . VAL A 1 676 ? 20.120 13.506 -26.332 1.00 96.00 676 VAL A N 1
ATOM 5184 C CA . VAL A 1 676 ? 21.260 13.275 -25.429 1.00 96.00 676 VAL A CA 1
ATOM 5185 C C . VAL A 1 676 ? 21.711 11.812 -25.443 1.00 96.00 676 VAL A C 1
ATOM 5187 O O . VAL A 1 676 ? 20.939 10.891 -25.718 1.00 96.00 676 VAL A O 1
ATOM 5190 N N . VAL A 1 677 ? 22.966 11.573 -25.060 1.00 94.81 677 VAL A N 1
ATOM 5191 C CA . VAL A 1 677 ? 23.477 10.211 -24.867 1.00 94.81 677 VAL A CA 1
ATOM 5192 C C . VAL A 1 677 ? 23.011 9.690 -23.508 1.00 94.81 677 VAL A C 1
ATOM 5194 O O . VAL A 1 677 ? 23.277 10.325 -22.490 1.00 94.81 677 VAL A O 1
ATOM 5197 N N . VAL A 1 678 ? 22.363 8.522 -23.462 1.00 98.00 678 VAL A N 1
ATOM 5198 C CA . VAL A 1 678 ? 21.939 7.876 -22.206 1.00 98.00 678 VAL A CA 1
ATOM 5199 C C . VAL A 1 678 ? 22.521 6.470 -22.103 1.00 98.00 678 VAL A C 1
ATOM 5201 O O . VAL A 1 678 ? 22.216 5.601 -22.921 1.00 98.00 678 VAL A O 1
ATOM 5204 N N . ASN A 1 679 ? 23.323 6.239 -21.065 1.00 97.69 679 ASN A N 1
ATOM 5205 C CA . ASN A 1 679 ? 23.910 4.944 -20.740 1.00 97.69 679 ASN A CA 1
ATOM 5206 C C . ASN A 1 679 ? 23.335 4.425 -19.419 1.00 97.69 679 ASN A C 1
ATOM 5208 O O . ASN A 1 679 ? 23.410 5.111 -18.401 1.00 97.69 679 ASN A O 1
ATOM 5212 N N . ILE A 1 680 ? 22.814 3.201 -19.416 1.00 97.50 680 ILE A N 1
ATOM 5213 C CA . ILE A 1 680 ? 22.445 2.460 -18.208 1.00 97.50 680 ILE A CA 1
ATOM 5214 C C . ILE A 1 680 ? 23.533 1.418 -17.977 1.00 97.50 680 ILE A C 1
ATOM 5216 O O . ILE A 1 680 ? 23.592 0.388 -18.657 1.00 97.50 680 ILE A O 1
ATOM 5220 N N . ASN A 1 681 ? 24.438 1.728 -17.052 1.00 96.00 681 ASN A N 1
ATOM 5221 C CA . ASN A 1 681 ? 25.656 0.949 -16.847 1.00 96.00 681 ASN A CA 1
ATOM 5222 C C . ASN A 1 681 ? 25.502 -0.162 -15.811 1.00 96.00 681 ASN A C 1
ATOM 5224 O O . ASN A 1 681 ? 26.242 -1.146 -15.821 1.00 96.00 681 ASN A O 1
ATOM 5228 N N . SER A 1 682 ? 24.525 -0.011 -14.925 1.00 94.25 682 SER A N 1
ATOM 5229 C CA . SER A 1 682 ? 24.164 -1.004 -13.920 1.00 94.25 682 SER A CA 1
ATOM 5230 C C . SER A 1 682 ? 23.043 -1.926 -14.412 1.00 94.25 682 SER A C 1
ATOM 5232 O O . SER A 1 682 ? 22.546 -1.805 -15.529 1.00 94.25 682 SER A O 1
ATOM 5234 N N . GLN A 1 683 ? 22.673 -2.905 -13.590 1.00 94.44 683 GLN A N 1
ATOM 5235 C CA . GLN A 1 683 ? 21.706 -3.936 -13.957 1.00 94.44 683 GLN A CA 1
ATOM 5236 C C . GLN A 1 683 ? 20.255 -3.433 -13.868 1.00 94.44 683 GLN A C 1
ATOM 5238 O O . GLN A 1 683 ? 19.860 -2.861 -12.851 1.00 94.44 683 GLN A O 1
ATOM 5243 N N . ILE A 1 684 ? 19.440 -3.760 -14.878 1.00 97.56 684 ILE A N 1
ATOM 5244 C CA . ILE A 1 684 ? 17.973 -3.805 -14.777 1.00 97.56 684 ILE A CA 1
ATOM 5245 C C . ILE A 1 684 ? 17.550 -5.222 -14.362 1.00 97.56 684 ILE A C 1
ATOM 5247 O O . ILE A 1 684 ? 17.953 -6.208 -14.996 1.00 97.56 684 ILE A O 1
ATOM 5251 N N . ARG A 1 685 ? 16.749 -5.351 -13.299 1.00 97.19 685 ARG A N 1
ATOM 5252 C CA . ARG A 1 685 ? 16.296 -6.649 -12.773 1.00 97.19 685 ARG A CA 1
ATOM 5253 C C . ARG A 1 685 ? 14.857 -6.621 -12.273 1.00 97.19 685 ARG A C 1
ATOM 5255 O O . ARG A 1 685 ? 14.372 -5.593 -11.812 1.00 97.19 685 ARG A O 1
ATOM 5262 N N . ASP A 1 686 ? 14.232 -7.790 -12.273 1.00 97.69 686 ASP A N 1
ATOM 5263 C CA . ASP A 1 686 ? 12.967 -8.020 -11.580 1.00 97.69 686 ASP A CA 1
ATOM 5264 C C . ASP A 1 686 ? 13.126 -7.781 -10.067 1.00 97.69 686 ASP A C 1
ATOM 5266 O O . ASP A 1 686 ? 14.184 -8.054 -9.475 1.00 97.69 686 ASP A O 1
ATOM 5270 N N . TYR A 1 687 ? 12.064 -7.304 -9.416 1.00 96.69 687 TYR A N 1
ATOM 5271 C CA . TYR A 1 687 ? 11.981 -7.337 -7.958 1.00 96.69 687 TYR A CA 1
ATOM 5272 C C . TYR A 1 687 ? 11.766 -8.777 -7.466 1.00 96.69 687 TYR A C 1
ATOM 5274 O O . TYR A 1 687 ? 12.559 -9.283 -6.664 1.00 96.69 687 TYR A O 1
ATOM 5282 N N . TYR A 1 688 ? 10.741 -9.462 -7.989 1.00 94.25 688 TYR A N 1
ATOM 5283 C CA . TYR A 1 688 ? 10.539 -10.904 -7.791 1.00 94.25 688 TYR A CA 1
ATOM 5284 C C . TYR A 1 688 ? 9.787 -11.585 -8.939 1.00 94.25 688 TYR A C 1
ATOM 5286 O O . TYR A 1 688 ? 10.165 -12.695 -9.311 1.00 94.25 688 TYR A O 1
ATOM 5294 N N . ASP A 1 689 ? 8.752 -10.947 -9.485 1.00 95.38 689 ASP A N 1
ATOM 5295 C CA . ASP A 1 689 ? 8.013 -11.457 -10.638 1.00 95.38 689 ASP A CA 1
ATOM 5296 C C . ASP A 1 689 ? 8.665 -11.016 -11.951 1.00 95.38 689 ASP A C 1
ATOM 5298 O O . ASP A 1 689 ? 9.267 -9.942 -11.988 1.00 95.38 689 ASP A O 1
ATOM 5302 N N . PRO A 1 690 ? 8.493 -11.778 -13.045 1.00 96.94 690 PRO A N 1
ATOM 5303 C CA . PRO A 1 690 ? 8.917 -11.340 -14.368 1.00 96.94 690 PRO A CA 1
ATOM 5304 C C . PRO A 1 690 ? 8.306 -9.985 -14.738 1.00 96.94 690 PRO A C 1
ATOM 5306 O O . PRO A 1 690 ? 7.080 -9.826 -14.689 1.00 96.94 690 PRO A O 1
ATOM 5309 N N . ARG A 1 691 ? 9.160 -9.034 -15.128 1.00 97.94 691 ARG A N 1
ATOM 5310 C CA . ARG A 1 691 ? 8.771 -7.709 -15.623 1.00 97.94 691 ARG A CA 1
ATOM 5311 C C . ARG A 1 691 ? 9.424 -7.382 -16.954 1.00 97.94 691 ARG A C 1
ATOM 5313 O O . ARG A 1 691 ? 10.568 -7.757 -17.224 1.00 97.94 691 ARG A O 1
ATOM 5320 N N . GLY A 1 692 ? 8.640 -6.740 -17.808 1.00 98.12 692 GLY A N 1
ATOM 5321 C CA . GLY A 1 692 ? 9.023 -6.331 -19.146 1.00 98.12 692 GLY A CA 1
ATOM 5322 C C . GLY A 1 692 ? 9.659 -4.945 -19.186 1.00 98.12 692 GLY A C 1
ATOM 5323 O O . GLY A 1 692 ? 9.454 -4.110 -18.305 1.00 98.12 692 GLY A O 1
ATOM 5324 N N . LEU A 1 693 ? 10.414 -4.707 -20.255 1.00 98.56 693 LEU A N 1
ATOM 5325 C CA . LEU A 1 693 ? 11.008 -3.418 -20.588 1.00 98.56 693 LEU A CA 1
ATOM 5326 C C . LEU A 1 693 ? 10.470 -2.955 -21.942 1.00 98.56 693 LEU A C 1
ATOM 5328 O O . LEU A 1 693 ? 10.617 -3.661 -22.939 1.00 98.56 693 LEU A O 1
ATOM 5332 N N . THR A 1 694 ? 9.907 -1.750 -22.002 1.00 98.69 694 THR A N 1
ATOM 5333 C CA . THR A 1 694 ? 9.483 -1.128 -23.264 1.00 98.69 694 THR A CA 1
ATOM 5334 C C . THR A 1 694 ? 10.354 0.081 -23.587 1.00 98.69 694 THR A C 1
ATOM 5336 O O . THR A 1 694 ? 10.439 1.003 -22.784 1.00 98.69 694 THR A O 1
ATOM 5339 N N . LYS A 1 695 ? 10.967 0.126 -24.773 1.00 98.44 695 LYS A N 1
ATOM 5340 C CA . LYS A 1 695 ? 11.634 1.316 -25.318 1.00 98.44 695 LYS A CA 1
ATOM 5341 C C . LYS A 1 695 ? 10.765 1.948 -26.405 1.00 98.44 695 LYS A C 1
ATOM 5343 O O . LYS A 1 695 ? 10.481 1.317 -27.417 1.00 98.44 695 LYS A O 1
ATOM 5348 N N . SER A 1 696 ? 10.387 3.208 -26.216 1.00 97.88 696 SER A N 1
ATOM 5349 C CA . SER A 1 696 ? 9.604 4.003 -27.170 1.00 97.88 696 SER A CA 1
ATOM 5350 C C . SER A 1 696 ? 10.168 5.424 -27.315 1.00 97.88 696 SER A C 1
ATOM 5352 O O . SER A 1 696 ? 11.136 5.781 -26.640 1.00 97.88 696 SER A O 1
ATOM 5354 N N . GLY A 1 697 ? 9.599 6.233 -28.215 1.00 96.81 697 GLY A N 1
ATOM 5355 C CA . GLY A 1 697 ? 10.131 7.562 -28.552 1.00 96.81 697 GLY A CA 1
ATOM 5356 C C . GLY A 1 697 ? 11.402 7.499 -29.405 1.00 96.81 697 GLY A C 1
ATOM 5357 O O . GLY A 1 697 ? 11.996 6.436 -29.578 1.00 96.81 697 GLY A O 1
ATOM 5358 N N . ALA A 1 698 ? 11.819 8.629 -29.968 1.00 96.12 698 ALA A N 1
ATOM 5359 C CA . ALA A 1 698 ? 12.915 8.707 -30.936 1.00 96.12 698 ALA A CA 1
ATOM 5360 C C . ALA A 1 698 ? 14.321 8.552 -30.324 1.00 96.12 698 ALA A C 1
ATOM 5362 O O . ALA A 1 698 ? 15.278 8.314 -31.061 1.00 96.12 698 ALA A O 1
ATOM 5363 N N . SER A 1 699 ? 14.453 8.661 -28.999 1.00 96.69 699 SER A N 1
ATOM 5364 C CA . SER A 1 699 ? 15.738 8.632 -28.288 1.00 96.69 699 SER A CA 1
ATOM 5365 C C . SER A 1 699 ? 16.529 7.326 -28.464 1.00 96.69 699 SER A C 1
ATOM 5367 O O . SER A 1 699 ? 15.957 6.250 -28.694 1.00 96.69 699 SER A O 1
ATOM 5369 N N . LYS A 1 700 ? 17.857 7.407 -28.291 1.00 96.00 700 LYS A N 1
ATOM 5370 C CA . LYS A 1 700 ? 18.757 6.249 -28.149 1.00 96.00 700 LYS A CA 1
ATOM 5371 C C . LYS A 1 700 ? 19.102 6.033 -26.673 1.00 96.00 700 LYS A C 1
ATOM 5373 O O . LYS A 1 700 ? 19.546 6.958 -26.001 1.00 96.00 700 LYS A O 1
ATOM 5378 N N . VAL A 1 701 ? 18.963 4.798 -26.195 1.00 97.94 701 VAL A N 1
ATOM 5379 C CA . VAL A 1 701 ? 19.442 4.368 -24.872 1.00 97.94 701 VAL A CA 1
ATOM 5380 C C . VAL A 1 701 ? 20.377 3.175 -25.023 1.00 97.94 701 VAL A C 1
ATOM 5382 O O . VAL A 1 701 ? 20.102 2.276 -25.815 1.00 97.94 701 VAL A O 1
ATOM 5385 N N . THR A 1 702 ? 21.472 3.157 -24.267 1.00 98.19 702 THR A N 1
ATOM 5386 C CA . THR A 1 702 ? 22.462 2.076 -24.295 1.00 98.19 702 THR A CA 1
ATOM 5387 C C . THR A 1 702 ? 22.476 1.334 -22.963 1.00 98.19 702 THR A C 1
ATOM 5389 O O . THR A 1 702 ? 22.709 1.943 -21.921 1.00 98.19 702 THR A O 1
ATOM 5392 N N . LEU A 1 703 ? 22.260 0.020 -22.981 1.00 97.69 703 LEU A N 1
ATOM 5393 C CA . LEU A 1 703 ? 22.413 -0.858 -21.824 1.00 97.69 703 LEU A CA 1
ATOM 5394 C C . LEU A 1 703 ? 23.802 -1.501 -21.863 1.00 97.69 703 LEU A C 1
ATOM 5396 O O . LEU A 1 703 ? 24.102 -2.277 -22.773 1.00 97.69 703 LEU A O 1
ATOM 5400 N N . THR A 1 704 ? 24.636 -1.202 -20.869 1.00 93.69 704 THR A N 1
ATOM 5401 C CA . THR A 1 704 ? 25.993 -1.772 -20.767 1.00 93.69 704 THR A CA 1
ATOM 5402 C C . THR A 1 704 ? 26.135 -2.762 -19.609 1.00 93.69 704 THR A C 1
ATOM 5404 O O . THR A 1 704 ? 27.048 -3.589 -19.601 1.00 93.69 704 THR A O 1
ATOM 5407 N N . GLY A 1 705 ? 25.200 -2.724 -18.651 1.00 87.25 705 GLY A N 1
ATOM 5408 C CA . GLY A 1 705 ? 25.129 -3.648 -17.522 1.00 87.25 705 GLY A CA 1
ATOM 5409 C C . GLY A 1 705 ? 24.513 -5.010 -17.868 1.00 87.25 705 GLY A C 1
ATOM 5410 O O . GLY A 1 705 ? 23.739 -5.155 -18.815 1.00 87.25 705 GLY A O 1
ATOM 5411 N N . ASN A 1 706 ? 24.815 -6.026 -17.055 1.00 88.50 706 ASN A N 1
ATOM 5412 C CA . ASN A 1 706 ? 24.226 -7.364 -17.180 1.00 88.50 706 ASN A CA 1
ATOM 5413 C C . ASN A 1 706 ? 22.764 -7.374 -16.692 1.00 88.50 706 ASN A C 1
ATOM 5415 O O . ASN A 1 706 ? 22.511 -7.564 -15.499 1.00 88.50 706 ASN A O 1
ATOM 5419 N N . ASN A 1 707 ? 21.805 -7.167 -17.594 1.00 94.12 707 ASN A N 1
ATOM 5420 C CA . ASN A 1 707 ? 20.378 -7.132 -17.265 1.00 94.12 707 ASN A CA 1
ATOM 5421 C C . ASN A 1 707 ? 19.814 -8.545 -17.072 1.00 94.12 707 ASN A C 1
ATOM 5423 O O . ASN A 1 707 ? 20.068 -9.443 -17.873 1.00 94.12 707 ASN A O 1
ATOM 5427 N N . THR A 1 708 ? 19.035 -8.746 -16.007 1.00 95.19 708 THR A N 1
ATOM 5428 C CA . THR A 1 708 ? 18.523 -10.076 -15.621 1.00 95.19 708 THR A CA 1
ATOM 5429 C C . THR A 1 708 ? 17.011 -10.150 -15.488 1.00 95.19 708 THR A C 1
ATOM 5431 O O . THR A 1 708 ? 16.517 -11.187 -15.045 1.00 95.19 708 THR A O 1
ATOM 5434 N N . TYR A 1 709 ? 16.290 -9.085 -15.839 1.00 97.12 709 TYR A N 1
ATOM 5435 C CA . TYR A 1 709 ? 14.832 -9.124 -15.909 1.00 97.12 709 TYR A CA 1
ATOM 5436 C C . TYR A 1 709 ? 14.346 -10.206 -16.878 1.00 97.12 709 TYR A C 1
ATOM 5438 O O . TYR A 1 709 ? 15.049 -10.562 -17.828 1.00 97.12 709 TYR A O 1
ATOM 5446 N N . SER A 1 710 ? 13.173 -10.764 -16.598 1.00 97.00 710 SER A N 1
ATOM 5447 C CA . SER A 1 710 ? 12.686 -11.981 -17.259 1.00 97.00 710 SER A CA 1
ATOM 5448 C C . SER A 1 710 ? 11.343 -11.831 -17.975 1.00 97.00 710 SER A C 1
ATOM 5450 O O . SER A 1 710 ? 10.808 -12.816 -18.483 1.00 97.00 710 SER A O 1
ATOM 5452 N N . GLY A 1 711 ? 10.796 -10.615 -18.051 1.00 97.94 711 GLY A N 1
ATOM 5453 C CA . GLY A 1 711 ? 9.706 -10.284 -18.968 1.00 97.94 711 GLY A CA 1
ATOM 5454 C C . GLY A 1 711 ? 10.204 -9.878 -20.358 1.00 97.94 711 GLY A C 1
ATOM 5455 O O . GLY A 1 711 ? 11.405 -9.843 -20.626 1.00 97.94 711 GLY A O 1
ATOM 5456 N N . ASN A 1 712 ? 9.256 -9.584 -21.250 1.00 98.12 712 ASN A N 1
ATOM 5457 C CA . ASN A 1 712 ? 9.535 -9.236 -22.645 1.00 98.12 712 ASN A CA 1
ATOM 5458 C C . ASN A 1 712 ? 10.308 -7.915 -22.771 1.00 98.12 712 ASN A C 1
ATOM 5460 O O . ASN A 1 712 ? 10.134 -6.997 -21.971 1.00 98.12 712 ASN A O 1
ATOM 5464 N N . THR A 1 713 ? 11.092 -7.794 -23.836 1.00 98.56 713 THR A N 1
ATOM 5465 C CA . THR A 1 713 ? 11.707 -6.541 -24.272 1.00 98.56 713 THR A CA 1
ATOM 5466 C C . THR A 1 713 ? 11.004 -6.074 -25.541 1.00 98.56 713 THR A C 1
ATOM 5468 O O . THR A 1 713 ? 11.122 -6.726 -26.574 1.00 98.56 713 THR A O 1
ATOM 5471 N N . SER A 1 714 ? 10.303 -4.946 -25.483 1.00 98.56 714 SER A N 1
ATOM 5472 C CA . SER A 1 714 ? 9.587 -4.375 -26.630 1.00 98.56 714 SER A CA 1
ATOM 5473 C C . SER A 1 714 ? 10.232 -3.060 -27.054 1.00 98.56 714 SER A C 1
ATOM 5475 O O . SER A 1 714 ? 10.319 -2.127 -26.260 1.00 98.56 714 SER A O 1
ATOM 5477 N N . ILE A 1 715 ? 10.671 -2.948 -28.303 1.00 98.69 715 ILE A N 1
ATOM 5478 C CA . ILE A 1 715 ? 11.259 -1.732 -28.870 1.00 98.69 715 ILE A CA 1
ATOM 5479 C C . ILE A 1 715 ? 10.276 -1.199 -29.906 1.00 98.69 715 ILE A C 1
ATOM 5481 O O . ILE A 1 715 ? 10.223 -1.665 -31.039 1.00 98.69 715 ILE A O 1
ATOM 5485 N N . THR A 1 716 ? 9.474 -0.220 -29.507 1.00 98.00 716 THR A N 1
ATOM 5486 C CA . THR A 1 716 ? 8.404 0.345 -30.338 1.00 98.00 716 THR A CA 1
ATOM 5487 C C . THR A 1 716 ? 8.807 1.653 -31.021 1.00 98.00 716 THR A C 1
ATOM 5489 O O . THR A 1 716 ? 8.013 2.227 -31.760 1.00 98.00 716 THR A O 1
ATOM 5492 N N . GLY A 1 717 ? 10.010 2.167 -30.747 1.00 96.56 717 GLY A N 1
ATOM 5493 C CA . GLY A 1 717 ? 10.558 3.363 -31.386 1.00 96.56 717 GLY A CA 1
ATOM 5494 C C . GLY A 1 717 ? 11.963 3.725 -30.895 1.00 96.56 717 GLY A C 1
ATOM 5495 O O . GLY A 1 717 ? 12.365 3.376 -29.779 1.00 96.56 717 GLY A O 1
ATOM 5496 N N . GLY A 1 718 ? 12.705 4.448 -31.738 1.00 97.50 718 GLY A N 1
ATOM 5497 C CA . GLY A 1 718 ? 14.067 4.896 -31.439 1.00 97.50 718 GLY A CA 1
ATOM 5498 C C . GLY A 1 718 ? 15.067 3.744 -31.443 1.00 97.50 718 GLY A C 1
ATOM 5499 O O . GLY A 1 718 ? 14.923 2.791 -32.209 1.00 97.50 718 GLY A O 1
ATOM 5500 N N . THR A 1 719 ? 16.097 3.830 -30.599 1.00 98.38 719 THR A N 1
ATOM 5501 C CA . THR A 1 719 ? 17.154 2.809 -30.529 1.00 98.38 719 THR A CA 1
ATOM 5502 C C . THR A 1 719 ? 17.351 2.299 -29.106 1.00 98.38 719 THR A C 1
ATOM 5504 O O . THR A 1 719 ? 17.614 3.081 -28.191 1.00 98.38 719 THR A O 1
ATOM 5507 N N . LEU A 1 720 ? 17.287 0.979 -28.932 1.00 98.50 720 LEU A N 1
ATOM 5508 C CA . LEU A 1 720 ? 17.828 0.280 -27.770 1.00 98.50 720 LEU A CA 1
ATOM 5509 C C . LEU A 1 720 ? 19.163 -0.345 -28.177 1.00 98.50 720 LEU A C 1
ATOM 5511 O O . LEU A 1 720 ? 19.197 -1.256 -28.998 1.00 98.50 720 LEU A O 1
ATOM 5515 N N . ALA A 1 721 ? 20.263 0.147 -27.622 1.00 98.12 721 ALA A N 1
ATOM 5516 C CA . ALA A 1 721 ? 21.586 -0.411 -27.850 1.00 98.12 721 ALA A CA 1
ATOM 5517 C C . ALA A 1 721 ? 22.015 -1.306 -26.682 1.00 98.12 721 ALA A C 1
ATOM 5519 O O . ALA A 1 721 ? 21.778 -0.974 -25.524 1.00 98.12 721 ALA A O 1
ATOM 5520 N N . ILE A 1 722 ? 22.680 -2.416 -26.983 1.00 96.88 722 ILE A N 1
ATOM 5521 C CA . ILE A 1 722 ? 23.363 -3.292 -26.035 1.00 96.88 722 ILE A CA 1
ATOM 5522 C C . ILE A 1 722 ? 24.853 -3.213 -26.354 1.00 96.88 722 ILE A C 1
ATOM 5524 O O . ILE A 1 722 ? 25.264 -3.476 -27.484 1.00 96.88 722 ILE A O 1
ATOM 5528 N N . SER A 1 723 ? 25.676 -2.849 -25.376 1.00 95.06 723 SER A N 1
ATOM 5529 C CA . SER A 1 723 ? 27.120 -2.715 -25.589 1.00 95.06 723 SER A CA 1
ATOM 5530 C C . SER A 1 723 ? 27.933 -3.249 -24.416 1.00 95.06 723 SER A C 1
ATOM 5532 O O . SER A 1 723 ? 27.402 -3.545 -23.345 1.00 95.06 723 SER A O 1
ATOM 5534 N N . GLY A 1 724 ? 29.239 -3.424 -24.625 1.00 91.06 724 GLY A N 1
ATOM 5535 C CA . GLY A 1 724 ? 30.135 -3.955 -23.603 1.00 91.06 724 GLY A CA 1
ATOM 5536 C C . GLY A 1 724 ? 29.693 -5.341 -23.124 1.00 91.06 724 GLY A C 1
ATOM 5537 O O . GLY A 1 724 ? 29.554 -6.259 -23.933 1.00 91.06 724 GLY A O 1
ATOM 5538 N N . ASP A 1 725 ? 29.473 -5.484 -21.817 1.00 85.12 725 ASP A N 1
ATOM 5539 C CA . ASP A 1 725 ? 29.030 -6.735 -21.182 1.00 85.12 725 ASP A CA 1
ATOM 5540 C C . ASP A 1 725 ? 27.493 -6.833 -21.059 1.00 85.12 725 ASP A C 1
ATOM 5542 O O . ASP A 1 725 ? 26.979 -7.707 -20.355 1.00 85.12 725 ASP A O 1
ATOM 5546 N N . GLY A 1 726 ? 26.757 -5.938 -21.728 1.00 87.06 726 GLY A N 1
ATOM 5547 C CA . GLY A 1 726 ? 25.301 -5.914 -21.737 1.00 87.06 726 GLY A CA 1
ATOM 5548 C C . GLY A 1 726 ? 24.698 -7.196 -22.309 1.00 87.06 726 GLY A C 1
ATOM 5549 O O . GLY A 1 726 ? 25.176 -7.737 -23.306 1.00 87.06 726 GLY A O 1
ATOM 5550 N N . LEU A 1 727 ? 23.633 -7.689 -21.672 1.00 88.19 727 LEU A N 1
ATOM 5551 C CA . LEU A 1 727 ? 22.942 -8.923 -22.052 1.00 88.19 727 LEU A CA 1
ATOM 5552 C C . LEU A 1 727 ? 21.426 -8.782 -21.897 1.00 88.19 727 LEU A C 1
ATOM 5554 O O . LEU A 1 727 ? 20.949 -8.039 -21.040 1.00 88.19 727 LEU A O 1
ATOM 5558 N N . LEU A 1 728 ? 20.697 -9.557 -22.705 1.00 92.69 728 LEU A N 1
ATOM 5559 C CA . LEU A 1 728 ? 19.246 -9.760 -22.654 1.00 92.69 728 LEU A CA 1
ATOM 5560 C C . LEU A 1 728 ? 18.938 -11.271 -22.603 1.00 92.69 728 LEU A C 1
ATOM 5562 O O . LEU A 1 728 ? 18.121 -11.790 -23.353 1.00 92.69 728 LEU A O 1
ATOM 5566 N N . SER A 1 729 ? 19.653 -12.029 -21.771 1.00 87.00 729 SER A N 1
ATOM 5567 C CA . SER A 1 729 ? 19.617 -13.503 -21.827 1.00 87.00 729 SER A CA 1
ATOM 5568 C C . SER A 1 729 ? 18.336 -14.132 -21.267 1.00 87.00 729 SER A C 1
ATOM 5570 O O . SER A 1 729 ? 18.051 -15.290 -21.561 1.00 87.00 729 SER A O 1
ATOM 5572 N N . ASN A 1 730 ? 17.594 -13.40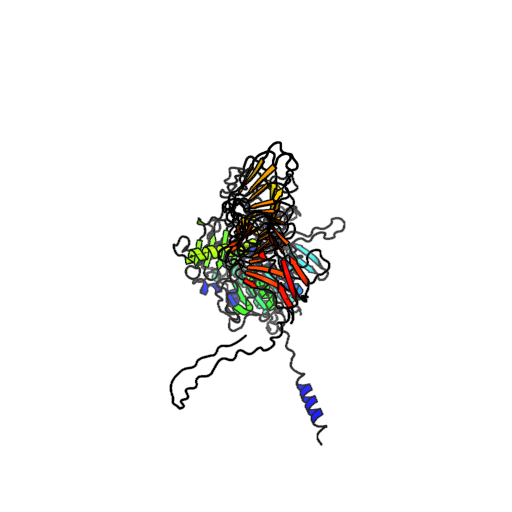0 -20.432 1.00 93.75 730 ASN A N 1
ATOM 5573 C CA . ASN A 1 730 ? 16.418 -13.913 -19.721 1.00 93.75 730 ASN A CA 1
ATOM 5574 C C . ASN A 1 730 ? 15.085 -13.443 -20.321 1.00 93.75 730 ASN A C 1
ATOM 5576 O O . ASN A 1 730 ? 14.044 -13.938 -19.897 1.00 93.75 730 ASN A O 1
ATOM 5580 N N . THR A 1 731 ? 15.098 -12.512 -21.281 1.00 95.75 731 THR A N 1
ATOM 5581 C CA . THR A 1 731 ? 13.863 -12.040 -21.922 1.00 95.75 731 THR A CA 1
ATOM 5582 C C . THR A 1 731 ? 13.340 -13.108 -22.886 1.00 95.75 731 THR A C 1
ATOM 5584 O O . THR A 1 731 ? 14.094 -13.579 -23.740 1.00 95.75 731 THR A O 1
ATOM 5587 N N . PRO A 1 732 ? 12.083 -13.559 -22.768 1.00 97.56 732 PRO A N 1
ATOM 5588 C CA . PRO A 1 732 ? 11.554 -14.592 -23.651 1.00 97.56 732 PRO A CA 1
ATOM 5589 C C . PRO A 1 732 ? 11.208 -14.047 -25.043 1.00 97.56 732 PRO A C 1
ATOM 5591 O O . PRO A 1 732 ? 11.272 -14.798 -26.013 1.00 97.56 732 PRO A O 1
ATOM 5594 N N . ILE A 1 733 ? 10.868 -12.760 -25.161 1.00 98.06 733 ILE A N 1
ATOM 5595 C CA . ILE A 1 733 ? 10.541 -12.114 -26.437 1.00 98.06 733 ILE A CA 1
ATOM 5596 C C . ILE A 1 733 ? 11.289 -10.789 -26.536 1.00 98.06 733 ILE A C 1
ATOM 5598 O O . ILE A 1 733 ? 11.156 -9.936 -25.662 1.00 98.06 733 ILE A O 1
ATOM 5602 N N . ILE A 1 734 ? 12.026 -10.617 -27.627 1.00 98.44 734 ILE A N 1
ATOM 5603 C CA . ILE A 1 734 ? 12.633 -9.359 -28.050 1.00 98.44 734 ILE A CA 1
ATOM 5604 C C . ILE A 1 734 ? 11.874 -8.916 -29.296 1.00 98.44 734 ILE A C 1
ATOM 5606 O O . ILE A 1 734 ? 12.089 -9.464 -30.373 1.00 98.44 734 ILE A O 1
ATOM 5610 N N . ASP A 1 735 ? 10.969 -7.961 -29.142 1.00 98.44 735 ASP A N 1
ATOM 5611 C CA . ASP A 1 735 ? 10.158 -7.437 -30.237 1.00 98.44 735 ASP A CA 1
ATOM 5612 C C . ASP A 1 735 ? 10.728 -6.103 -30.725 1.00 98.44 735 ASP A C 1
ATOM 5614 O O . ASP A 1 735 ? 10.895 -5.170 -29.938 1.00 98.44 735 ASP A O 1
ATOM 5618 N N . VAL A 1 736 ? 11.051 -6.009 -32.014 1.00 98.50 736 VAL A N 1
ATOM 5619 C CA . VAL A 1 736 ? 11.578 -4.799 -32.654 1.00 98.50 736 VAL A CA 1
ATOM 5620 C C . VAL A 1 736 ? 10.566 -4.328 -33.690 1.00 98.50 736 VAL A C 1
ATOM 5622 O O . VAL A 1 736 ? 10.481 -4.874 -34.788 1.00 98.50 736 VAL A O 1
ATOM 5625 N N . ALA A 1 737 ? 9.772 -3.321 -33.337 1.00 97.62 737 ALA A N 1
ATOM 5626 C CA . ALA A 1 737 ? 8.716 -2.808 -34.200 1.00 97.62 737 ALA A CA 1
ATOM 5627 C C . ALA A 1 737 ? 9.269 -2.089 -35.443 1.00 97.62 737 ALA A C 1
ATOM 5629 O O . ALA A 1 737 ? 10.432 -1.681 -35.491 1.00 97.62 737 ALA A O 1
ATOM 5630 N N . ASP A 1 738 ? 8.400 -1.875 -36.433 1.00 94.81 738 ASP A N 1
ATOM 5631 C CA . ASP A 1 738 ? 8.720 -1.068 -37.613 1.00 94.81 738 ASP A CA 1
ATOM 5632 C C . ASP A 1 738 ? 9.264 0.321 -37.229 1.00 94.81 738 ASP A C 1
ATOM 5634 O O . ASP A 1 738 ? 8.734 1.006 -36.351 1.00 94.81 738 ASP A O 1
ATOM 5638 N N . GLY A 1 739 ? 10.349 0.731 -37.885 1.00 94.62 739 GLY A N 1
ATOM 5639 C CA . GLY A 1 739 ? 11.055 1.984 -37.603 1.00 94.62 739 GLY A CA 1
ATOM 5640 C C . GLY A 1 739 ? 11.860 2.020 -36.294 1.00 94.62 739 GLY A C 1
ATOM 5641 O O . GLY A 1 739 ? 12.504 3.037 -36.024 1.00 94.62 739 GLY A O 1
ATOM 5642 N N . ALA A 1 740 ? 11.862 0.951 -35.493 1.00 98.38 740 ALA A N 1
ATOM 5643 C CA . ALA A 1 740 ? 12.673 0.831 -34.284 1.00 98.38 740 ALA A CA 1
ATOM 5644 C C . ALA A 1 740 ? 13.993 0.084 -34.539 1.00 98.38 740 ALA A C 1
ATOM 5646 O O . ALA A 1 740 ? 14.134 -0.659 -35.514 1.00 98.38 740 ALA A O 1
ATOM 5647 N N . VAL A 1 741 ? 14.973 0.292 -33.652 1.00 98.69 741 VAL A N 1
ATOM 5648 C CA . VAL A 1 741 ? 16.326 -0.262 -33.795 1.00 98.69 741 VAL A CA 1
ATOM 5649 C C . VAL A 1 741 ? 16.788 -0.977 -32.524 1.00 98.69 741 VAL A C 1
ATOM 5651 O O . VAL A 1 741 ? 16.773 -0.396 -31.437 1.00 98.69 741 VAL A O 1
ATOM 5654 N N . LEU A 1 742 ? 17.283 -2.204 -32.682 1.00 98.62 742 LEU A N 1
ATOM 5655 C CA . LEU A 1 742 ? 18.100 -2.923 -31.706 1.00 98.62 742 LEU A CA 1
ATOM 5656 C C . LEU A 1 742 ? 19.567 -2.899 -32.161 1.00 98.62 742 LEU A C 1
ATOM 5658 O O . LEU A 1 742 ? 19.907 -3.489 -33.178 1.00 98.62 742 LEU A O 1
ATOM 5662 N N . ASP A 1 743 ? 20.453 -2.232 -31.431 1.00 98.38 743 ASP A N 1
ATOM 5663 C CA . ASP A 1 743 ? 21.870 -2.095 -31.806 1.00 98.38 743 ASP A CA 1
ATOM 5664 C C . ASP A 1 743 ? 22.763 -2.924 -30.874 1.00 98.38 743 ASP A C 1
ATOM 5666 O O . ASP A 1 743 ? 22.935 -2.588 -29.710 1.00 98.38 743 ASP A O 1
ATOM 5670 N N . VAL A 1 744 ? 23.328 -4.020 -31.372 1.00 97.25 744 VAL A N 1
ATOM 5671 C CA . VAL A 1 744 ? 24.188 -4.965 -30.634 1.00 97.25 744 VAL A CA 1
ATOM 5672 C C . VAL A 1 744 ? 25.632 -4.968 -31.153 1.00 97.25 744 VAL A C 1
ATOM 5674 O O . VAL A 1 744 ? 26.434 -5.845 -30.810 1.00 97.25 744 VAL A O 1
ATOM 5677 N N . SER A 1 745 ? 25.975 -3.986 -31.990 1.00 96.06 745 SER A N 1
ATOM 5678 C CA . SER A 1 745 ? 27.250 -3.920 -32.712 1.00 96.06 745 SER A CA 1
ATOM 5679 C C . SER A 1 745 ? 28.466 -3.660 -31.819 1.00 96.06 745 SER A C 1
ATOM 5681 O O . SER A 1 745 ? 29.588 -4.011 -32.181 1.00 96.06 745 SER A O 1
ATOM 5683 N N . GLU A 1 746 ? 28.252 -3.092 -30.631 1.00 94.50 746 GLU A N 1
ATOM 5684 C CA . GLU A 1 746 ? 29.309 -2.720 -29.683 1.00 94.50 746 GLU A CA 1
ATOM 5685 C C . GLU A 1 746 ? 29.419 -3.680 -28.484 1.00 94.50 746 GLU A C 1
ATOM 5687 O O . GLU A 1 746 ? 29.974 -3.338 -27.436 1.00 94.50 746 GLU A O 1
ATOM 5692 N N . THR A 1 747 ? 28.888 -4.897 -28.604 1.00 92.75 747 THR A N 1
ATOM 5693 C CA . THR A 1 747 ? 29.017 -5.935 -27.569 1.00 92.75 747 THR A CA 1
ATOM 5694 C C . THR A 1 747 ? 30.430 -6.537 -27.531 1.00 92.75 747 THR A C 1
ATOM 5696 O O . THR A 1 747 ? 31.059 -6.797 -28.558 1.00 92.75 747 THR A O 1
ATOM 5699 N N . ASN A 1 748 ? 30.929 -6.862 -26.333 1.00 88.56 748 ASN A N 1
ATOM 5700 C CA . ASN A 1 748 ? 32.221 -7.542 -26.143 1.00 88.56 748 ASN A CA 1
ATOM 5701 C C . ASN A 1 748 ? 32.217 -9.001 -26.636 1.00 88.56 748 ASN A C 1
ATOM 5703 O O . ASN A 1 748 ? 33.272 -9.634 -26.727 1.00 88.56 748 ASN A O 1
ATOM 5707 N N . PHE A 1 749 ? 31.036 -9.538 -26.944 1.00 85.00 749 PHE A N 1
ATOM 5708 C CA . PHE A 1 749 ? 30.833 -10.894 -27.449 1.00 85.00 749 PHE A CA 1
ATOM 5709 C C . PHE A 1 749 ? 30.900 -10.980 -28.981 1.00 85.00 749 PHE A C 1
ATOM 5711 O O . PHE A 1 749 ? 30.875 -12.088 -29.514 1.00 85.00 749 PHE A O 1
ATOM 5718 N N . GLY A 1 750 ? 31.045 -9.841 -29.674 1.00 83.00 750 GLY A N 1
ATOM 5719 C CA . GLY A 1 750 ? 31.073 -9.780 -31.137 1.00 83.00 750 GLY A CA 1
ATOM 5720 C C . GLY A 1 750 ? 29.705 -10.041 -31.766 1.00 83.00 750 GLY A C 1
ATOM 5721 O O . GLY A 1 750 ? 29.648 -10.667 -32.815 1.00 83.00 750 GLY A O 1
ATOM 5722 N N . GLY A 1 751 ? 28.628 -9.632 -31.092 1.00 90.69 751 GLY A N 1
ATOM 5723 C CA . GLY A 1 751 ? 27.244 -9.855 -31.499 1.00 90.69 751 GLY A CA 1
ATOM 5724 C C . GLY A 1 751 ? 26.348 -10.327 -30.353 1.00 90.69 751 GLY A C 1
ATOM 5725 O O . GLY A 1 751 ? 26.781 -10.469 -29.205 1.00 90.69 751 GLY A O 1
ATOM 5726 N N . MET A 1 752 ? 25.085 -10.606 -30.672 1.00 94.81 752 MET A N 1
ATOM 5727 C CA . MET A 1 752 ? 24.087 -11.105 -29.721 1.00 94.81 752 MET A CA 1
ATOM 5728 C C . MET A 1 752 ? 23.651 -12.538 -30.043 1.00 94.81 752 MET A C 1
ATOM 5730 O O . MET A 1 752 ? 23.406 -12.893 -31.192 1.00 94.81 752 MET A O 1
ATOM 5734 N N . VAL A 1 753 ? 23.505 -13.371 -29.011 1.00 95.50 753 VAL A N 1
ATOM 5735 C CA . VAL A 1 753 ? 22.948 -14.724 -29.141 1.00 95.50 753 VAL A CA 1
ATOM 5736 C C . VAL A 1 753 ? 21.474 -14.704 -28.748 1.00 95.50 753 VAL A C 1
ATOM 5738 O O . VAL A 1 753 ? 21.151 -14.332 -27.623 1.00 95.50 753 VAL A O 1
ATOM 5741 N N . ILE A 1 754 ? 20.599 -15.158 -29.646 1.00 97.44 754 ILE A N 1
ATOM 5742 C CA . ILE A 1 754 ? 19.205 -15.486 -29.336 1.00 97.44 754 ILE A CA 1
ATOM 5743 C C . ILE A 1 754 ? 19.188 -16.931 -28.834 1.00 97.44 754 ILE A C 1
ATOM 5745 O O . ILE A 1 754 ? 19.467 -17.875 -29.576 1.00 97.44 754 ILE A O 1
ATOM 5749 N N . GLY A 1 755 ? 18.958 -17.088 -27.535 1.00 95.88 755 GLY A N 1
ATOM 5750 C CA . GLY A 1 755 ? 19.071 -18.340 -26.801 1.00 95.88 755 GLY A CA 1
ATOM 5751 C C . GLY A 1 755 ? 17.846 -19.250 -26.897 1.00 95.88 755 GLY A C 1
ATOM 5752 O O . GLY A 1 755 ? 16.802 -18.910 -27.452 1.00 95.88 755 GLY A O 1
ATOM 5753 N N . SER A 1 756 ? 17.973 -20.442 -26.311 1.00 95.94 756 SER A N 1
ATOM 5754 C CA . SER A 1 756 ? 16.887 -21.425 -26.245 1.00 95.94 756 SER A CA 1
ATOM 5755 C C . SER A 1 756 ? 15.642 -20.841 -25.573 1.00 95.94 756 SER A C 1
ATOM 5757 O O . SER A 1 756 ? 15.709 -20.402 -24.428 1.00 95.94 756 SER A O 1
ATOM 5759 N N . GLY A 1 757 ? 14.495 -20.931 -26.245 1.00 95.75 757 GLY A N 1
ATOM 5760 C CA . GLY A 1 757 ? 13.217 -20.410 -25.762 1.00 95.75 757 GLY A CA 1
ATOM 5761 C C . GLY A 1 757 ? 13.007 -18.913 -25.997 1.00 95.75 757 GLY A C 1
ATOM 5762 O O . GLY A 1 757 ? 11.926 -18.432 -25.672 1.00 95.75 757 GLY A O 1
ATOM 5763 N N . GLN A 1 758 ? 13.989 -18.196 -26.560 1.00 98.00 758 GLN A N 1
ATOM 5764 C CA . GLN A 1 758 ? 13.833 -16.791 -26.936 1.00 98.00 758 GLN A CA 1
ATOM 5765 C C . GLN A 1 758 ? 13.258 -16.651 -28.351 1.00 98.00 758 GLN A C 1
ATOM 5767 O O . GLN A 1 758 ? 13.602 -17.418 -29.259 1.00 98.00 758 GLN A O 1
ATOM 5772 N N . LEU A 1 759 ? 12.416 -15.635 -28.524 1.00 98.25 759 LEU A N 1
ATOM 5773 C CA . LEU A 1 759 ? 11.889 -15.165 -29.798 1.00 98.25 759 LEU A CA 1
ATOM 5774 C C . LEU A 1 759 ? 12.451 -13.770 -30.102 1.00 98.25 759 LEU A C 1
ATOM 5776 O O . LEU A 1 759 ? 12.251 -12.857 -29.308 1.00 98.25 759 LEU A O 1
ATOM 5780 N N . LEU A 1 760 ? 13.109 -13.598 -31.249 1.00 98.44 760 LEU A N 1
ATOM 5781 C CA . LEU A 1 760 ? 13.322 -12.276 -31.850 1.00 98.44 760 LEU A CA 1
ATOM 5782 C C . LEU A 1 760 ? 12.209 -12.035 -32.870 1.00 98.44 760 LEU A C 1
ATOM 5784 O O . LEU A 1 760 ? 12.084 -12.818 -33.819 1.00 98.44 760 LEU A O 1
ATOM 5788 N N . SER A 1 761 ? 11.418 -10.982 -32.674 1.00 97.69 761 SER A N 1
ATOM 5789 C CA . SER A 1 761 ? 10.279 -10.660 -33.531 1.00 97.69 761 SER A CA 1
ATOM 5790 C C . SER A 1 761 ? 10.200 -9.217 -34.003 1.00 97.69 761 SER A C 1
ATOM 5792 O O . SER A 1 761 ? 10.974 -8.364 -33.570 1.00 97.69 761 SER A O 1
ATOM 5794 N N . GLY A 1 762 ? 9.254 -8.970 -34.910 1.00 96.38 762 GLY A N 1
ATOM 5795 C CA . GLY A 1 762 ? 8.924 -7.653 -35.434 1.00 96.38 762 GLY A CA 1
ATOM 5796 C C . GLY A 1 762 ? 9.608 -7.336 -36.764 1.00 96.38 762 GLY A C 1
ATOM 5797 O O . GLY A 1 762 ? 10.368 -8.130 -37.314 1.00 96.38 762 GLY A O 1
ATOM 5798 N N . SER A 1 763 ? 9.309 -6.158 -37.303 1.00 95.50 763 SER A N 1
ATOM 5799 C CA . SER A 1 763 ? 9.758 -5.692 -38.622 1.00 95.50 763 SER A CA 1
ATOM 5800 C C . SER A 1 763 ? 10.733 -4.511 -38.539 1.00 95.50 763 SER A C 1
ATOM 5802 O O . SER A 1 763 ? 10.745 -3.634 -39.400 1.00 95.50 763 SER A O 1
ATOM 5804 N N . GLY A 1 764 ? 11.481 -4.428 -37.442 1.00 97.12 764 GLY A N 1
ATOM 5805 C CA . GLY A 1 764 ? 12.463 -3.381 -37.204 1.00 97.12 764 GLY A CA 1
ATOM 5806 C C . GLY A 1 764 ? 13.853 -3.708 -37.745 1.00 97.12 764 GLY A C 1
ATOM 5807 O O . GLY A 1 764 ? 14.062 -4.632 -38.538 1.00 97.12 764 GLY A O 1
ATOM 5808 N N . LEU A 1 765 ? 14.827 -2.925 -37.287 1.00 98.50 765 LEU A N 1
ATOM 5809 C CA . LEU A 1 765 ? 16.233 -3.062 -37.652 1.00 98.50 765 LEU A CA 1
ATOM 5810 C C . LEU A 1 765 ? 17.063 -3.581 -36.473 1.00 98.50 765 LEU A C 1
ATOM 5812 O O . LEU A 1 765 ? 17.033 -3.017 -35.384 1.00 98.50 765 LEU A O 1
ATOM 5816 N N . VAL A 1 766 ? 17.885 -4.593 -36.718 1.00 98.56 766 VAL A N 1
ATOM 5817 C CA . VAL A 1 766 ? 18.948 -5.049 -35.823 1.00 98.56 766 VAL A CA 1
ATOM 5818 C C . VAL A 1 766 ? 20.297 -4.643 -36.414 1.00 98.56 766 VAL A C 1
ATOM 5820 O O . VAL A 1 766 ? 20.572 -4.951 -37.569 1.00 98.56 766 VAL A O 1
ATOM 5823 N N . ILE A 1 767 ? 21.146 -3.948 -35.659 1.00 98.38 767 ILE A N 1
ATOM 5824 C CA . ILE A 1 767 ? 22.499 -3.550 -36.083 1.00 98.38 767 ILE A CA 1
ATOM 5825 C C . ILE A 1 767 ? 23.528 -4.382 -35.320 1.00 98.38 767 ILE A C 1
ATOM 5827 O O . ILE A 1 767 ? 23.511 -4.402 -34.094 1.00 98.38 767 ILE A O 1
ATOM 5831 N N . GLY A 1 768 ? 24.456 -5.017 -36.034 1.00 97.12 768 GLY A N 1
ATOM 5832 C CA . GLY A 1 768 ? 25.464 -5.916 -35.476 1.00 97.12 768 GLY A CA 1
ATOM 5833 C C . GLY A 1 768 ? 25.148 -7.392 -35.706 1.00 97.12 768 GLY A C 1
ATOM 5834 O O . GLY A 1 768 ? 24.048 -7.760 -36.118 1.00 97.12 768 GLY A O 1
ATOM 5835 N N . ASP A 1 769 ? 26.146 -8.233 -35.443 1.00 97.00 769 ASP A N 1
ATOM 5836 C CA . ASP A 1 769 ? 26.055 -9.669 -35.692 1.00 97.00 769 ASP A CA 1
ATOM 5837 C C . ASP A 1 769 ? 25.078 -10.335 -34.713 1.00 97.00 769 ASP A C 1
ATOM 5839 O O . ASP A 1 769 ? 25.073 -10.035 -33.512 1.00 97.00 769 ASP A O 1
ATOM 5843 N N . ILE A 1 770 ? 24.279 -11.285 -35.201 1.00 97.44 770 ILE A N 1
ATOM 5844 C CA . ILE A 1 770 ? 23.407 -12.101 -34.348 1.00 97.44 770 ILE A CA 1
ATOM 5845 C C . ILE A 1 770 ? 23.544 -13.597 -34.632 1.00 97.44 770 ILE A C 1
ATOM 5847 O O . ILE A 1 770 ? 23.806 -14.030 -35.753 1.00 97.44 770 ILE A O 1
ATOM 5851 N N . THR A 1 771 ? 23.340 -14.411 -33.597 1.00 97.25 771 THR A N 1
ATOM 5852 C CA . THR A 1 771 ? 23.320 -15.877 -33.682 1.00 97.25 771 THR A CA 1
ATOM 5853 C C . THR A 1 771 ? 22.004 -16.428 -33.142 1.00 97.25 771 THR A C 1
ATOM 5855 O O . THR A 1 771 ? 21.724 -16.300 -31.952 1.00 97.25 771 THR A O 1
ATOM 5858 N N . ALA A 1 772 ? 21.218 -17.094 -33.986 1.00 97.94 772 ALA A N 1
ATOM 5859 C CA . ALA A 1 772 ? 20.082 -17.910 -33.569 1.00 97.94 772 ALA A CA 1
ATOM 5860 C C . ALA A 1 772 ? 20.585 -19.284 -33.098 1.00 97.94 772 ALA A C 1
ATOM 5862 O O . ALA A 1 772 ? 20.920 -20.152 -33.911 1.00 97.94 772 ALA A O 1
ATOM 5863 N N . ALA A 1 773 ? 20.668 -19.477 -31.779 1.00 96.81 773 ALA A N 1
ATOM 5864 C CA . ALA A 1 773 ? 21.162 -20.712 -31.172 1.00 96.81 773 ALA A CA 1
ATOM 5865 C C . ALA A 1 773 ? 20.087 -21.811 -31.131 1.00 96.81 773 ALA A C 1
ATOM 5867 O O . ALA A 1 773 ? 18.895 -21.561 -31.332 1.00 96.81 773 ALA A O 1
ATOM 5868 N N . THR A 1 774 ? 20.486 -23.048 -30.827 1.00 96.62 774 THR A N 1
ATOM 5869 C CA . THR A 1 774 ? 19.548 -24.172 -30.660 1.00 96.62 774 THR A CA 1
ATOM 5870 C C . THR A 1 774 ? 18.382 -23.816 -29.723 1.00 96.62 774 THR A C 1
ATOM 5872 O O . THR A 1 774 ? 18.591 -23.421 -28.577 1.00 96.62 774 THR A O 1
ATOM 5875 N N . GLY A 1 775 ? 17.149 -24.018 -30.195 1.00 96.38 775 GLY A N 1
ATOM 5876 C CA . GLY A 1 775 ? 15.915 -23.762 -29.450 1.00 96.38 775 GLY A CA 1
ATOM 5877 C C . GLY A 1 775 ? 15.391 -22.324 -29.530 1.00 96.38 775 GLY A C 1
ATOM 5878 O O . GLY A 1 775 ? 14.385 -22.041 -28.885 1.00 96.38 775 GLY A O 1
ATOM 5879 N N . SER A 1 776 ? 16.051 -21.425 -30.267 1.00 98.19 776 SER A N 1
ATOM 5880 C CA . SER A 1 776 ? 15.564 -20.061 -30.529 1.00 98.19 776 SER A CA 1
ATOM 5881 C C . SER A 1 776 ? 14.600 -20.000 -31.714 1.00 98.19 776 SER A C 1
ATOM 5883 O O . SER A 1 776 ? 14.584 -20.897 -32.563 1.00 98.19 776 SER A O 1
ATOM 5885 N N . THR A 1 777 ? 13.804 -18.932 -31.781 1.00 98.38 777 THR A N 1
ATOM 5886 C CA . THR A 1 777 ? 12.956 -18.606 -32.937 1.00 98.38 777 THR A CA 1
ATOM 5887 C C . THR A 1 777 ? 13.208 -17.173 -33.395 1.00 98.38 777 THR A C 1
ATOM 5889 O O . THR A 1 777 ? 13.314 -16.271 -32.570 1.00 98.38 777 THR A O 1
ATOM 5892 N N . ILE A 1 778 ? 13.273 -16.961 -34.707 1.00 98.44 778 ILE A N 1
ATOM 5893 C CA . ILE A 1 778 ? 13.328 -15.638 -35.340 1.00 98.44 778 ILE A CA 1
ATOM 5894 C C . ILE A 1 778 ? 12.116 -15.521 -36.266 1.00 98.44 778 ILE A C 1
ATOM 5896 O O . ILE A 1 778 ? 11.905 -16.412 -37.094 1.00 98.44 778 ILE A O 1
ATOM 5900 N N . SER A 1 779 ? 11.303 -14.474 -36.116 1.00 96.94 779 SER A N 1
ATOM 5901 C CA . SER A 1 779 ? 10.054 -14.336 -36.876 1.00 96.94 779 SER A CA 1
ATOM 5902 C C . SER A 1 779 ? 9.563 -12.890 -36.976 1.00 96.94 779 SER A C 1
ATOM 5904 O O . SER A 1 779 ? 9.296 -12.297 -35.936 1.00 96.94 779 SER A O 1
ATOM 5906 N N . PRO A 1 780 ? 9.353 -12.320 -38.177 1.00 94.19 780 PRO A N 1
ATOM 5907 C CA . PRO A 1 780 ? 8.795 -10.973 -38.313 1.00 94.19 780 PRO A CA 1
ATOM 5908 C C . PRO A 1 780 ? 7.412 -10.775 -37.664 1.00 94.19 780 PRO A C 1
ATOM 5910 O O . PRO A 1 780 ? 7.095 -9.657 -37.258 1.00 94.19 780 PRO A O 1
ATOM 5913 N N . GLY A 1 781 ? 6.624 -11.841 -37.465 1.00 88.00 781 GLY A N 1
ATOM 5914 C CA . GLY A 1 781 ? 5.418 -11.828 -36.634 1.00 88.00 781 GLY A CA 1
ATOM 5915 C C . GLY A 1 781 ? 4.223 -12.526 -37.284 1.00 88.00 781 GLY A C 1
ATOM 5916 O O . GLY A 1 781 ? 4.388 -13.485 -38.022 1.00 88.00 781 GLY A O 1
ATOM 5917 N N . ASN A 1 782 ? 3.011 -12.046 -36.971 1.00 84.50 782 ASN A N 1
ATOM 5918 C CA . ASN A 1 782 ? 1.740 -12.554 -37.521 1.00 84.50 782 ASN A CA 1
ATOM 5919 C C . ASN A 1 782 ? 1.074 -11.532 -38.467 1.00 84.50 782 ASN A C 1
ATOM 5921 O O . ASN A 1 782 ? -0.152 -11.365 -38.480 1.00 84.50 782 ASN A O 1
ATOM 5925 N N . SER A 1 783 ? 1.888 -10.778 -39.200 1.00 86.75 783 SER A N 1
ATOM 5926 C CA . SER A 1 783 ? 1.475 -9.854 -40.258 1.00 86.75 783 SER A CA 1
ATOM 5927 C C . SER A 1 783 ? 2.666 -9.602 -41.179 1.00 86.75 783 SER A C 1
ATOM 5929 O O . SER A 1 783 ? 3.770 -9.578 -40.638 1.00 86.75 783 SER A O 1
ATOM 5931 N N . PRO A 1 784 ? 2.469 -9.313 -42.486 1.00 88.38 784 PRO A N 1
ATOM 5932 C CA . PRO A 1 784 ? 3.580 -9.064 -43.404 1.00 88.38 784 PRO A CA 1
ATOM 5933 C C . PRO A 1 784 ? 4.576 -8.053 -42.828 1.00 88.38 784 PRO A C 1
ATOM 5935 O O . PRO A 1 784 ? 4.203 -6.910 -42.544 1.00 88.38 784 PRO A O 1
ATOM 5938 N N . GLY A 1 785 ? 5.827 -8.472 -42.656 1.00 91.12 785 GLY A N 1
ATOM 5939 C CA . GLY A 1 785 ? 6.865 -7.649 -42.045 1.00 91.12 785 GLY A CA 1
ATOM 5940 C C . GLY A 1 785 ? 8.267 -7.976 -42.548 1.00 91.12 785 GLY A C 1
ATOM 5941 O O . GLY A 1 785 ? 8.576 -9.112 -42.898 1.00 91.12 785 GLY A O 1
ATOM 5942 N N . VAL A 1 786 ? 9.136 -6.963 -42.562 1.00 94.75 786 VAL A N 1
ATOM 5943 C CA . VAL A 1 786 ? 10.543 -7.106 -42.957 1.00 94.75 786 VAL A CA 1
ATOM 5944 C C . VAL A 1 786 ? 11.438 -6.917 -41.737 1.00 94.75 786 VAL A C 1
ATOM 5946 O O . VAL A 1 786 ? 11.629 -5.791 -41.290 1.00 94.75 786 VAL A O 1
ATOM 5949 N N . LEU A 1 787 ? 12.017 -7.996 -41.210 1.00 97.38 787 LEU A N 1
ATOM 5950 C CA . LEU A 1 787 ? 13.045 -7.909 -40.169 1.00 97.38 787 LEU A CA 1
ATOM 5951 C C . LEU A 1 787 ? 14.410 -7.714 -40.831 1.00 97.38 787 LEU A C 1
ATOM 5953 O O . LEU A 1 787 ? 14.873 -8.575 -41.580 1.00 97.38 787 LEU A O 1
ATOM 5957 N N . SER A 1 788 ? 15.068 -6.591 -40.554 1.00 98.12 788 SER A N 1
ATOM 5958 C CA . SER A 1 788 ? 16.369 -6.266 -41.146 1.00 98.12 788 SER A CA 1
ATOM 5959 C C . SER A 1 788 ? 17.505 -6.491 -40.155 1.00 98.12 788 SER A C 1
ATOM 5961 O O . SER A 1 788 ? 17.431 -6.040 -39.019 1.00 98.12 788 SER A O 1
ATOM 5963 N N . ILE A 1 789 ? 18.584 -7.134 -40.591 1.00 98.44 789 ILE A N 1
ATOM 5964 C CA . ILE A 1 789 ? 19.804 -7.394 -39.824 1.00 98.44 789 ILE A CA 1
ATOM 5965 C C . ILE A 1 789 ? 20.980 -6.779 -40.586 1.00 98.44 789 ILE A C 1
ATOM 5967 O O . ILE A 1 789 ? 21.329 -7.208 -41.685 1.00 98.44 789 ILE A O 1
ATOM 5971 N N . MET A 1 790 ? 21.599 -5.759 -40.003 1.00 98.00 790 MET A N 1
ATOM 5972 C CA . MET A 1 790 ? 22.806 -5.109 -40.507 1.00 98.00 790 MET A CA 1
ATOM 5973 C C . MET A 1 790 ? 24.050 -5.704 -39.837 1.00 98.00 790 MET A C 1
ATOM 5975 O O . MET A 1 790 ? 24.592 -5.124 -38.895 1.00 98.00 790 MET A O 1
ATOM 5979 N N . GLY A 1 791 ? 24.471 -6.872 -40.316 1.00 96.50 791 GLY A N 1
ATOM 5980 C CA . GLY A 1 791 ? 25.600 -7.653 -39.809 1.00 96.50 791 GLY A CA 1
ATOM 5981 C C . GLY A 1 791 ? 25.543 -9.097 -40.308 1.00 96.50 791 GLY A C 1
ATOM 5982 O O . GLY A 1 791 ? 24.689 -9.442 -41.134 1.00 96.50 791 GLY A O 1
ATOM 5983 N N . ASP A 1 792 ? 26.441 -9.945 -39.807 1.00 96.75 792 ASP A N 1
ATOM 5984 C CA . ASP A 1 792 ? 26.381 -11.386 -40.053 1.00 96.75 792 ASP A CA 1
ATOM 5985 C C . ASP A 1 792 ? 25.231 -12.015 -39.245 1.00 96.75 792 ASP A C 1
ATOM 5987 O O . ASP A 1 792 ? 25.055 -11.757 -38.052 1.00 96.75 792 ASP A O 1
ATOM 5991 N N . PHE A 1 793 ? 24.459 -12.896 -39.886 1.00 98.12 793 PHE A N 1
ATOM 5992 C CA . PHE A 1 793 ? 23.400 -13.667 -39.238 1.00 98.12 793 PHE A CA 1
ATOM 5993 C C . PHE A 1 793 ? 23.744 -15.157 -39.247 1.00 98.12 793 PHE A C 1
ATOM 5995 O O . PHE A 1 793 ? 23.704 -15.821 -40.286 1.00 98.12 793 PHE A O 1
ATOM 6002 N N . VAL A 1 794 ? 24.067 -15.706 -38.077 1.00 97.88 794 VAL A N 1
ATOM 6003 C CA . VAL A 1 794 ? 24.355 -17.132 -37.896 1.00 97.88 794 VAL A CA 1
ATOM 6004 C C . VAL A 1 794 ? 23.097 -17.871 -37.444 1.00 97.88 794 VAL A C 1
ATOM 6006 O O . VAL A 1 794 ? 22.477 -17.511 -36.450 1.00 97.88 794 VAL A O 1
ATOM 6009 N N . VAL A 1 795 ? 22.749 -18.955 -38.132 1.00 97.81 795 VAL A N 1
ATOM 6010 C CA . VAL A 1 795 ? 21.610 -19.820 -37.798 1.00 97.81 795 VAL A CA 1
ATOM 6011 C C . VAL A 1 795 ? 22.137 -21.215 -37.481 1.00 97.81 795 VAL A C 1
ATOM 6013 O O . VAL A 1 795 ? 22.633 -21.926 -38.362 1.00 97.81 795 VAL A O 1
ATOM 6016 N N . GLU A 1 796 ? 22.063 -21.612 -36.213 1.00 97.31 796 GLU A N 1
ATOM 6017 C CA . GLU A 1 796 ? 22.562 -22.904 -35.743 1.00 97.31 796 GLU A CA 1
ATOM 6018 C C . GLU A 1 796 ? 21.501 -24.004 -35.829 1.00 97.31 796 GLU A C 1
ATOM 6020 O O . GLU A 1 796 ? 20.293 -23.759 -35.809 1.00 97.31 796 GLU A O 1
ATOM 6025 N N . THR A 1 797 ? 21.946 -25.259 -35.864 1.00 96.69 797 THR A N 1
ATOM 6026 C CA . THR A 1 797 ? 21.037 -26.406 -35.840 1.00 96.69 797 THR A CA 1
ATOM 6027 C C . THR A 1 797 ? 20.123 -26.425 -34.620 1.00 96.69 797 THR A C 1
ATOM 6029 O O . THR A 1 797 ? 20.555 -26.280 -33.476 1.00 96.69 797 THR A O 1
ATOM 6032 N N . GLY A 1 798 ? 18.833 -26.642 -34.887 1.00 94.81 798 GLY A N 1
ATOM 6033 C CA . GLY A 1 798 ? 17.764 -26.642 -33.893 1.00 94.81 798 GLY A CA 1
ATOM 6034 C C . GLY A 1 798 ? 17.198 -25.260 -33.553 1.00 94.81 798 GLY A C 1
ATOM 6035 O O . GLY A 1 798 ? 16.361 -25.188 -32.659 1.00 94.81 798 GLY A O 1
ATOM 6036 N N . SER A 1 799 ? 17.642 -24.184 -34.212 1.00 97.94 799 SER A N 1
ATOM 6037 C CA . SER A 1 799 ? 16.917 -22.902 -34.258 1.00 97.94 799 SER A CA 1
ATOM 6038 C C . SER A 1 799 ? 15.821 -22.928 -35.332 1.00 97.94 799 SER A C 1
ATOM 6040 O O . SER A 1 799 ? 15.849 -23.786 -36.220 1.00 97.94 799 SER A O 1
ATOM 6042 N N . VAL A 1 800 ? 14.864 -22.001 -35.257 1.00 98.31 800 VAL A N 1
ATOM 6043 C CA . VAL A 1 800 ? 13.755 -21.874 -36.214 1.00 98.31 800 VAL A CA 1
ATOM 6044 C C . VAL A 1 800 ? 13.711 -20.466 -36.807 1.00 98.31 800 VAL A C 1
ATOM 6046 O O . VAL A 1 800 ? 13.678 -19.483 -36.070 1.00 98.31 800 VAL A O 1
ATOM 6049 N N . LEU A 1 801 ? 13.645 -20.373 -38.134 1.00 97.94 801 LEU A N 1
ATOM 6050 C CA . LEU A 1 801 ? 13.184 -19.175 -38.837 1.00 97.94 801 LEU A CA 1
ATOM 6051 C C . LEU A 1 801 ? 11.720 -19.393 -39.219 1.00 97.94 801 LEU A C 1
ATOM 6053 O O . LEU A 1 801 ? 11.431 -20.299 -40.002 1.00 97.94 801 LEU A O 1
ATOM 6057 N N . ALA A 1 802 ? 10.808 -18.608 -38.653 1.00 97.25 802 ALA A N 1
ATOM 6058 C CA . ALA A 1 802 ? 9.374 -18.727 -38.895 1.00 97.25 802 ALA A CA 1
ATOM 6059 C C . ALA A 1 802 ? 8.866 -17.519 -39.689 1.00 97.25 802 ALA A C 1
ATOM 6061 O O . ALA A 1 802 ? 8.944 -16.391 -39.206 1.00 97.25 802 ALA A O 1
ATOM 6062 N N . LEU A 1 803 ? 8.362 -17.771 -40.896 1.00 96.88 803 LEU A N 1
ATOM 6063 C CA . LEU A 1 803 ? 7.892 -16.754 -41.837 1.00 96.88 803 LEU A CA 1
ATOM 6064 C C . LEU A 1 803 ? 6.467 -17.071 -42.283 1.00 96.88 803 LEU A C 1
ATOM 6066 O O . LEU A 1 803 ? 6.112 -18.237 -42.462 1.00 96.88 803 LEU A O 1
ATOM 6070 N N . GLU A 1 804 ? 5.665 -16.049 -42.522 1.00 93.94 804 GLU A N 1
ATOM 6071 C CA . GLU A 1 804 ? 4.283 -16.202 -42.954 1.00 93.94 804 GLU A CA 1
ATOM 6072 C C . GLU A 1 804 ? 4.044 -15.573 -44.330 1.00 93.94 804 GLU A C 1
ATOM 6074 O O . GLU A 1 804 ? 4.600 -14.530 -44.673 1.00 93.94 804 GLU A O 1
ATOM 6079 N N . LEU A 1 805 ? 3.209 -16.217 -45.148 1.00 93.25 805 LEU A N 1
ATOM 6080 C CA . LEU A 1 805 ? 2.786 -15.687 -46.447 1.00 93.25 805 LEU A CA 1
ATOM 6081 C C . LEU A 1 805 ? 1.317 -15.274 -46.389 1.00 93.25 805 LEU A C 1
ATOM 6083 O O . LEU A 1 805 ? 0.487 -16.006 -45.846 1.00 93.25 805 LEU A O 1
ATOM 6087 N N . TYR A 1 806 ? 0.975 -14.151 -47.007 1.00 88.38 806 TYR A N 1
ATOM 6088 C CA . TYR A 1 806 ? -0.365 -13.576 -46.986 1.00 88.38 806 TYR A CA 1
ATOM 6089 C C . TYR A 1 806 ? -0.933 -13.451 -48.401 1.00 88.38 806 TYR A C 1
ATOM 6091 O O . TYR A 1 806 ? -0.180 -13.414 -49.375 1.00 88.38 806 TYR A O 1
ATOM 6099 N N . PRO A 1 807 ? -2.271 -13.399 -48.556 1.00 81.06 807 PRO A N 1
ATOM 6100 C CA . PRO A 1 807 ? -2.843 -13.091 -49.857 1.00 81.06 807 PRO A CA 1
ATOM 6101 C C . PRO A 1 807 ? -2.404 -11.687 -50.268 1.00 81.06 807 PRO A C 1
ATOM 6103 O O . PRO A 1 807 ? -2.453 -10.790 -49.436 1.00 81.06 807 PRO A O 1
ATOM 6106 N N . ASP A 1 808 ? -2.036 -11.485 -51.535 1.00 68.56 808 ASP A N 1
ATOM 6107 C CA . ASP A 1 808 ? -1.756 -10.159 -52.104 1.00 68.56 808 ASP A CA 1
ATOM 6108 C C . ASP A 1 808 ? -2.946 -9.213 -51.837 1.00 68.56 808 ASP A C 1
ATOM 6110 O O . ASP A 1 808 ? -3.978 -9.236 -52.521 1.00 68.56 808 ASP A O 1
ATOM 6114 N N . VAL A 1 809 ? -2.834 -8.416 -50.770 1.00 54.88 809 VAL A N 1
ATOM 6115 C CA . VAL A 1 809 ? -3.826 -7.431 -50.335 1.00 54.88 809 VAL A CA 1
ATOM 6116 C C . VAL A 1 809 ? -3.296 -6.032 -50.579 1.00 54.88 809 VAL A C 1
ATOM 6118 O O . VAL A 1 809 ? -3.264 -5.200 -49.682 1.00 54.88 809 VAL A O 1
ATOM 6121 N N . THR A 1 810 ? -2.960 -5.695 -51.823 1.00 53.00 810 THR A N 1
ATOM 6122 C CA . THR A 1 810 ? -2.797 -4.288 -52.250 1.00 53.00 810 THR A CA 1
ATOM 6123 C C . THR A 1 810 ? -1.701 -3.481 -51.519 1.00 53.00 810 THR A C 1
ATOM 6125 O O . THR A 1 810 ? -1.616 -2.269 -51.733 1.00 53.00 810 THR A O 1
ATOM 6128 N N . SER A 1 811 ? -0.869 -4.121 -50.688 1.00 51.06 811 SER A N 1
ATOM 6129 C CA . SER A 1 811 ? 0.285 -3.562 -49.974 1.00 51.06 811 SER A CA 1
ATOM 6130 C C . SER A 1 811 ? 1.588 -3.877 -50.714 1.00 51.06 811 SER A C 1
ATOM 6132 O O . SER A 1 811 ? 1.665 -4.845 -51.460 1.00 51.06 811 SER A O 1
ATOM 6134 N N . GLU A 1 812 ? 2.627 -3.058 -50.517 1.00 58.69 812 GLU A N 1
ATOM 6135 C CA . GLU A 1 812 ? 3.960 -3.284 -51.113 1.00 58.69 812 GLU A CA 1
ATOM 6136 C C . GLU A 1 812 ? 4.684 -4.528 -50.547 1.00 58.69 812 GLU A C 1
ATOM 6138 O O . GLU A 1 812 ? 5.720 -4.911 -51.080 1.00 58.69 812 GLU A O 1
ATOM 6143 N N . VAL A 1 813 ? 4.130 -5.165 -49.505 1.00 66.81 813 VAL A N 1
ATOM 6144 C CA . VAL A 1 813 ? 4.638 -6.386 -48.859 1.00 66.81 813 VAL A CA 1
ATOM 6145 C C . VAL A 1 813 ? 3.451 -7.311 -48.546 1.00 66.81 813 VAL A C 1
ATOM 6147 O O . VAL A 1 813 ? 2.478 -6.871 -47.927 1.00 66.81 813 VAL A O 1
ATOM 6150 N N . ASP A 1 814 ? 3.506 -8.567 -48.992 1.00 83.56 814 ASP A N 1
ATOM 6151 C CA . ASP A 1 814 ? 2.476 -9.614 -48.832 1.00 83.56 814 ASP A CA 1
ATOM 6152 C C . ASP A 1 814 ? 3.022 -10.895 -48.163 1.00 83.56 814 ASP A C 1
ATOM 6154 O O . ASP A 1 814 ? 2.365 -11.933 -48.129 1.00 83.56 814 ASP A O 1
ATOM 6158 N N . HIS A 1 815 ? 4.227 -10.836 -47.606 1.00 90.69 815 HIS A N 1
ATOM 6159 C CA . HIS A 1 815 ? 4.871 -11.935 -46.896 1.00 90.69 815 HIS A CA 1
ATOM 6160 C C . HIS A 1 815 ? 5.869 -11.402 -45.874 1.00 90.69 815 HIS A C 1
ATOM 6162 O O . HIS A 1 815 ? 6.278 -10.242 -45.927 1.00 90.69 815 HIS A O 1
ATOM 6168 N N . ASP A 1 816 ? 6.272 -12.269 -44.960 1.00 94.38 816 ASP A N 1
ATOM 6169 C CA . ASP A 1 816 ? 7.400 -12.020 -44.082 1.00 94.38 816 ASP A CA 1
ATOM 6170 C C . ASP A 1 816 ? 8.722 -12.179 -44.822 1.00 94.38 816 ASP A C 1
ATOM 6172 O O . ASP A 1 816 ? 8.907 -13.097 -45.630 1.00 94.38 816 ASP A O 1
ATOM 6176 N N . MET A 1 817 ? 9.668 -11.313 -44.481 1.00 95.38 817 MET A N 1
ATOM 6177 C CA . MET A 1 817 ? 10.999 -11.303 -45.062 1.00 95.38 817 MET A CA 1
ATOM 6178 C C . MET A 1 817 ? 12.053 -11.048 -43.987 1.00 95.38 817 MET A C 1
ATOM 6180 O O . MET A 1 817 ? 11.882 -10.191 -43.119 1.00 95.38 817 MET A O 1
ATOM 6184 N N . ILE A 1 818 ? 13.175 -11.764 -44.072 1.00 97.50 818 ILE A N 1
ATOM 6185 C CA . ILE A 1 818 ? 14.384 -11.442 -43.304 1.00 97.50 818 ILE A CA 1
ATOM 6186 C C . ILE A 1 818 ? 15.453 -10.932 -44.268 1.00 97.50 818 ILE A C 1
ATOM 6188 O O . ILE A 1 818 ? 15.847 -11.634 -45.200 1.00 97.50 818 ILE A O 1
ATOM 6192 N N . VAL A 1 819 ? 15.944 -9.721 -44.021 1.00 97.31 819 VAL A N 1
ATOM 6193 C CA . VAL A 1 819 ? 17.013 -9.085 -44.800 1.00 97.31 819 VAL A CA 1
ATOM 6194 C C . VAL A 1 819 ? 18.298 -9.110 -43.981 1.00 97.31 819 VAL A C 1
ATOM 6196 O O . VAL A 1 819 ? 18.308 -8.652 -42.845 1.00 97.31 819 VAL A O 1
ATOM 6199 N N . VAL A 1 820 ? 19.392 -9.603 -44.551 1.00 97.88 820 VAL A N 1
ATOM 6200 C CA . VAL A 1 820 ? 20.723 -9.665 -43.932 1.00 97.88 820 VAL A CA 1
ATOM 6201 C C . VAL A 1 820 ? 21.697 -8.879 -44.805 1.00 97.88 820 VAL A C 1
ATOM 6203 O O . VAL A 1 820 ? 21.921 -9.231 -45.960 1.00 97.88 820 VAL A O 1
ATOM 6206 N N . SER A 1 821 ? 22.299 -7.806 -44.294 1.00 96.06 821 SER A N 1
ATOM 6207 C CA . SER A 1 821 ? 23.195 -6.978 -45.117 1.00 96.06 821 SER A CA 1
ATOM 6208 C C . SER A 1 821 ? 24.478 -7.702 -45.525 1.00 96.06 821 SER A C 1
ATOM 6210 O O . SER A 1 821 ? 25.017 -7.420 -46.597 1.00 96.06 821 SER A O 1
ATOM 6212 N N . ASP A 1 822 ? 24.951 -8.622 -44.678 1.00 95.56 822 ASP A N 1
ATOM 6213 C CA . ASP A 1 822 ? 26.235 -9.300 -44.830 1.00 95.56 822 ASP A CA 1
ATOM 6214 C C . ASP A 1 822 ? 26.009 -10.809 -45.066 1.00 95.56 822 ASP A C 1
ATOM 6216 O O . ASP A 1 822 ? 25.333 -11.190 -46.030 1.00 95.56 822 ASP A O 1
ATOM 6220 N N . ASN A 1 823 ? 26.597 -11.700 -44.260 1.00 95.81 823 ASN A N 1
ATOM 6221 C CA . ASN A 1 823 ? 26.533 -13.140 -44.511 1.00 95.81 823 ASN A CA 1
ATOM 6222 C C . ASN A 1 823 ? 25.422 -13.824 -43.703 1.00 95.81 823 ASN A C 1
ATOM 6224 O O . ASN A 1 823 ? 25.401 -13.756 -42.476 1.00 95.81 823 ASN A O 1
ATOM 6228 N N . LEU A 1 824 ? 24.569 -14.593 -44.385 1.00 97.19 824 LEU A N 1
ATOM 6229 C CA . LEU A 1 824 ? 23.696 -15.589 -43.763 1.00 97.19 824 LEU A CA 1
ATOM 6230 C C . LEU A 1 824 ? 24.455 -16.919 -43.632 1.00 97.19 824 LEU A C 1
ATOM 6232 O O . LEU A 1 824 ? 24.720 -17.610 -44.621 1.00 97.19 824 LEU A O 1
ATOM 6236 N N . VAL A 1 825 ? 24.822 -17.298 -42.410 1.00 97.06 825 VAL A N 1
ATOM 6237 C CA . VAL A 1 825 ? 25.657 -18.474 -42.128 1.00 97.06 825 VAL A CA 1
ATOM 6238 C C . VAL A 1 825 ? 24.834 -19.565 -41.446 1.00 97.06 825 VAL A C 1
ATOM 6240 O O . VAL A 1 825 ? 24.540 -19.503 -40.257 1.00 97.06 825 VAL A O 1
ATOM 6243 N N . LEU A 1 826 ? 24.518 -20.626 -42.182 1.00 96.19 826 LEU A N 1
ATOM 6244 C CA . LEU A 1 826 ? 23.841 -21.812 -41.665 1.00 96.19 826 LEU A CA 1
ATOM 6245 C C . LEU A 1 826 ? 24.871 -22.798 -41.089 1.00 96.19 826 LEU A C 1
ATOM 6247 O O . LEU A 1 826 ? 25.503 -23.580 -41.807 1.00 96.19 826 LEU A O 1
ATOM 6251 N N . SER A 1 827 ? 25.073 -22.740 -39.772 1.00 91.44 827 SER A N 1
ATOM 6252 C CA . SER A 1 827 ? 26.122 -23.478 -39.059 1.00 91.44 827 SER A CA 1
ATOM 6253 C C . SER A 1 827 ? 25.630 -24.824 -38.515 1.00 91.44 827 SER A C 1
ATOM 6255 O O . SER A 1 827 ? 24.465 -24.988 -38.161 1.00 91.44 827 SER A O 1
ATOM 6257 N N . GLY A 1 828 ? 26.522 -25.820 -38.442 1.00 83.81 828 GLY A N 1
ATOM 6258 C CA . GLY A 1 828 ? 26.245 -27.115 -37.797 1.00 83.81 828 GLY A CA 1
ATOM 6259 C C . GLY A 1 828 ? 25.242 -28.036 -38.510 1.00 83.81 828 GLY A C 1
ATOM 6260 O O . GLY A 1 828 ? 24.963 -29.116 -37.995 1.00 83.81 828 GLY A O 1
ATOM 6261 N N . GLY A 1 829 ? 24.761 -27.649 -39.695 1.00 80.75 829 GLY A N 1
ATOM 6262 C CA . GLY A 1 829 ? 23.620 -28.267 -40.380 1.00 80.75 829 GLY A CA 1
ATOM 6263 C C . GLY A 1 829 ? 22.469 -27.290 -40.645 1.00 80.75 829 GLY A C 1
ATOM 6264 O O . GLY A 1 829 ? 21.511 -27.696 -41.286 1.00 80.75 829 GLY A O 1
ATOM 6265 N N . GLY A 1 830 ? 22.575 -26.036 -40.176 1.00 87.06 830 GLY A N 1
ATOM 6266 C CA . GLY A 1 830 ? 21.565 -24.986 -40.331 1.00 87.06 830 GLY A CA 1
ATOM 6267 C C . GLY A 1 830 ? 20.358 -25.180 -39.416 1.00 87.06 830 GLY A C 1
ATOM 6268 O O . GLY A 1 830 ? 20.138 -26.278 -38.904 1.00 87.06 830 GLY A O 1
ATOM 6269 N N . GLY A 1 831 ? 19.588 -24.116 -39.187 1.00 93.81 831 GLY A N 1
ATOM 6270 C CA . GLY A 1 831 ? 18.286 -24.187 -38.513 1.00 93.81 831 GLY A CA 1
ATOM 6271 C C . GLY A 1 831 ? 17.181 -24.729 -39.423 1.00 93.81 831 GLY A C 1
ATOM 6272 O O . GLY A 1 831 ? 17.431 -25.103 -40.574 1.00 93.81 831 GLY A O 1
ATOM 6273 N N . ASP A 1 832 ? 15.958 -24.755 -38.905 1.00 97.38 832 ASP A N 1
ATOM 6274 C CA . ASP A 1 832 ? 14.758 -25.098 -39.665 1.00 97.38 832 ASP A CA 1
ATOM 6275 C C . ASP A 1 832 ? 14.106 -23.821 -40.212 1.00 97.38 832 ASP A C 1
ATOM 6277 O O . ASP A 1 832 ? 13.837 -22.881 -39.466 1.00 97.38 832 ASP A O 1
ATOM 6281 N N . LEU A 1 833 ? 13.824 -23.793 -41.513 1.00 97.50 833 LEU A N 1
ATOM 6282 C CA . LEU A 1 833 ? 12.970 -22.785 -42.135 1.00 97.50 833 LEU A CA 1
ATOM 6283 C C . LEU A 1 833 ? 11.529 -23.297 -42.119 1.00 97.50 833 LEU A C 1
ATOM 6285 O O . LEU A 1 833 ? 11.231 -24.329 -42.723 1.00 97.50 833 LEU A O 1
ATOM 6289 N N . VAL A 1 834 ? 10.637 -22.581 -41.444 1.00 97.62 834 VAL A N 1
ATOM 6290 C CA . VAL A 1 834 ? 9.214 -22.904 -41.339 1.00 97.62 834 VAL A CA 1
ATOM 6291 C C . VAL A 1 834 ? 8.416 -21.776 -41.969 1.00 97.62 834 VAL A C 1
ATOM 6293 O O . VAL A 1 834 ? 8.467 -20.643 -41.506 1.00 97.62 834 VAL A O 1
ATOM 6296 N N . VAL A 1 835 ? 7.665 -22.101 -43.017 1.00 96.81 835 VAL A N 1
ATOM 6297 C CA . VAL A 1 835 ? 6.771 -21.152 -43.679 1.00 96.81 835 VAL A CA 1
ATOM 6298 C C . VAL A 1 835 ? 5.325 -21.540 -43.390 1.00 96.81 835 VAL A C 1
ATOM 6300 O O . VAL A 1 835 ? 4.950 -22.708 -43.535 1.00 96.81 835 VAL A O 1
ATOM 6303 N N . SER A 1 836 ? 4.513 -20.573 -42.974 1.00 94.75 836 SER A N 1
ATOM 6304 C CA . SER A 1 836 ? 3.077 -20.723 -42.731 1.00 94.75 836 SER A CA 1
ATOM 6305 C C . SER A 1 836 ? 2.263 -19.891 -43.738 1.00 94.75 836 SER A C 1
ATOM 6307 O O . SER A 1 836 ? 2.812 -19.123 -44.530 1.00 94.75 836 SER A O 1
ATOM 6309 N N . LEU A 1 837 ? 0.941 -20.083 -43.747 1.00 92.06 837 LEU A N 1
ATOM 6310 C CA . LEU A 1 837 ? 0.015 -19.244 -44.508 1.00 92.06 837 LEU A CA 1
ATOM 6311 C C . LEU A 1 837 ? -0.851 -18.458 -43.532 1.00 92.06 837 LEU A C 1
ATOM 6313 O O . LEU A 1 837 ? -1.449 -19.050 -42.628 1.00 92.06 837 LEU A O 1
ATOM 6317 N N . GLY A 1 838 ? -0.988 -17.160 -43.780 1.00 84.38 838 GLY A N 1
ATOM 6318 C CA . GLY A 1 838 ? -2.010 -16.329 -43.171 1.00 84.38 838 GLY A CA 1
ATOM 6319 C C . GLY A 1 838 ? -3.417 -16.841 -43.495 1.00 84.38 838 GLY A C 1
ATOM 6320 O O . GLY A 1 838 ? -3.643 -17.607 -44.441 1.00 84.38 838 GLY A O 1
ATOM 6321 N N . ALA A 1 839 ? -4.389 -16.420 -42.685 1.00 79.31 839 ALA A N 1
ATOM 6322 C CA . ALA A 1 839 ? -5.773 -16.858 -42.828 1.00 79.31 839 ALA A CA 1
ATOM 6323 C C . ALA A 1 839 ? -6.314 -16.604 -44.248 1.00 79.31 839 ALA A C 1
ATOM 6325 O O . ALA A 1 839 ? -6.089 -15.550 -44.840 1.00 79.31 839 ALA A O 1
ATOM 6326 N N . ASP A 1 840 ? -7.052 -17.585 -44.773 1.00 79.50 840 ASP A N 1
ATOM 6327 C CA . ASP A 1 840 ? -7.699 -17.548 -46.090 1.00 79.50 840 ASP A CA 1
ATOM 6328 C C . ASP A 1 840 ? -6.753 -17.401 -47.302 1.00 79.50 840 ASP A C 1
ATOM 6330 O O . ASP A 1 840 ? -7.219 -17.139 -48.416 1.00 79.50 840 ASP A O 1
ATOM 6334 N N . PHE A 1 841 ? -5.442 -17.635 -47.144 1.00 87.94 841 PHE A N 1
ATOM 6335 C CA . PHE A 1 841 ? -4.522 -17.628 -48.279 1.00 87.94 841 PHE A CA 1
ATOM 6336 C C . PHE A 1 841 ? -4.523 -18.962 -49.040 1.00 87.94 841 PHE A C 1
ATOM 6338 O O . PHE A 1 841 ? -4.321 -20.032 -48.466 1.00 87.94 841 PHE A O 1
ATOM 6345 N N . THR A 1 842 ? -4.735 -18.907 -50.357 1.00 87.00 842 THR A N 1
ATOM 6346 C CA . THR A 1 842 ? -4.593 -20.058 -51.261 1.00 87.00 842 THR A CA 1
ATOM 6347 C C . THR A 1 842 ? -3.520 -19.761 -52.295 1.00 87.00 842 THR A C 1
ATOM 6349 O O . THR A 1 842 ? -3.641 -18.793 -53.042 1.00 87.00 842 THR A O 1
ATOM 6352 N N . LEU A 1 843 ? -2.512 -20.627 -52.358 1.00 91.12 843 LEU A N 1
ATOM 6353 C CA . LEU A 1 843 ? -1.390 -20.504 -53.281 1.00 91.12 843 LEU A CA 1
ATOM 6354 C C . LEU A 1 843 ? -1.751 -20.970 -54.698 1.00 91.12 843 LEU A C 1
ATOM 6356 O O . LEU A 1 843 ? -2.449 -21.971 -54.889 1.00 91.12 843 LEU A O 1
ATOM 6360 N N . ALA A 1 844 ? -1.218 -20.280 -55.699 1.00 90.31 844 ALA A N 1
ATOM 6361 C CA . ALA A 1 844 ? -1.399 -20.552 -57.115 1.00 90.31 844 ALA A CA 1
ATOM 6362 C C . ALA A 1 844 ? -0.062 -20.789 -57.833 1.00 90.31 844 ALA A C 1
ATOM 6364 O O . ALA A 1 844 ? 1.006 -20.354 -57.415 1.00 90.31 844 ALA A O 1
ATOM 6365 N N . ALA A 1 845 ? -0.112 -21.494 -58.969 1.00 90.06 845 ALA A N 1
ATOM 6366 C CA . ALA A 1 845 ? 1.063 -21.632 -59.825 1.00 90.06 845 ALA A CA 1
ATOM 6367 C C . ALA A 1 845 ? 1.504 -20.258 -60.356 1.00 90.06 845 ALA A C 1
ATOM 6369 O O . ALA A 1 845 ? 0.723 -19.578 -61.024 1.00 90.06 845 ALA A O 1
ATOM 6370 N N . GLY A 1 846 ? 2.773 -19.920 -60.148 1.00 88.69 846 GLY A N 1
ATOM 6371 C CA . GLY A 1 846 ? 3.363 -18.637 -60.516 1.00 88.69 846 GLY A CA 1
ATOM 6372 C C . GLY A 1 846 ? 3.590 -17.696 -59.336 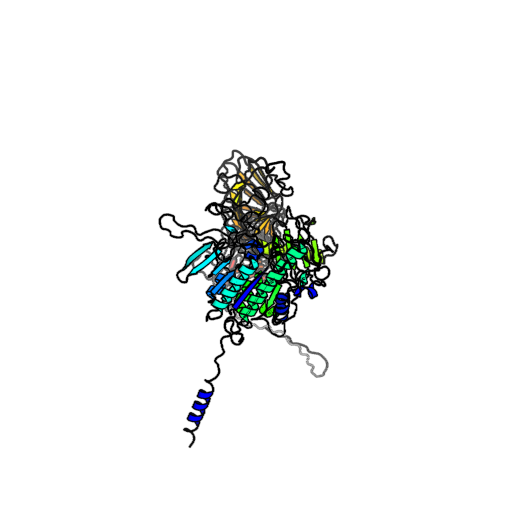1.00 88.69 846 GLY A C 1
ATOM 6373 O O . GLY A 1 846 ? 4.268 -16.694 -59.544 1.00 88.69 846 GLY A O 1
ATOM 6374 N N . ASP A 1 847 ? 3.088 -18.019 -58.141 1.00 91.69 847 ASP A N 1
ATOM 6375 C CA . ASP A 1 847 ? 3.382 -17.249 -56.931 1.00 91.69 847 ASP A CA 1
ATOM 6376 C C . ASP A 1 847 ? 4.872 -17.377 -56.584 1.00 91.69 847 ASP A C 1
ATOM 6378 O O . ASP A 1 847 ? 5.446 -18.472 -56.647 1.00 91.69 847 ASP A O 1
ATOM 6382 N N . VAL A 1 848 ? 5.500 -16.251 -56.245 1.00 92.00 848 VAL A N 1
ATOM 6383 C CA . VAL A 1 848 ? 6.920 -16.140 -55.888 1.00 92.00 848 VAL A CA 1
ATOM 6384 C C . VAL A 1 848 ? 7.025 -15.238 -54.667 1.00 92.00 848 VAL A C 1
ATOM 6386 O O . VAL A 1 848 ? 6.460 -14.150 -54.680 1.00 92.00 848 VAL A O 1
ATOM 6389 N N . PHE A 1 849 ? 7.767 -15.681 -53.654 1.00 93.25 849 PHE A N 1
ATOM 6390 C CA . PHE A 1 849 ? 7.991 -14.936 -52.416 1.00 93.25 849 PHE A CA 1
ATOM 6391 C C . PHE A 1 849 ? 9.489 -14.840 -52.150 1.00 93.25 849 PHE A C 1
ATOM 6393 O O . PHE A 1 849 ? 10.177 -15.868 -52.112 1.00 93.25 849 PHE A O 1
ATOM 6400 N N . ASP A 1 850 ? 9.979 -13.619 -51.957 1.00 93.31 850 ASP A N 1
ATOM 6401 C CA . ASP A 1 850 ? 11.373 -13.317 -51.638 1.00 93.31 850 ASP A CA 1
ATOM 6402 C C . ASP A 1 850 ? 11.524 -13.277 -50.114 1.00 93.31 850 ASP A C 1
ATOM 6404 O O . ASP A 1 850 ? 11.622 -12.229 -49.491 1.00 93.31 850 ASP A O 1
ATOM 6408 N N . ILE A 1 851 ? 11.495 -14.459 -49.500 1.00 95.19 851 ILE A N 1
ATOM 6409 C CA . ILE A 1 851 ? 11.398 -14.608 -48.040 1.00 95.19 851 ILE A CA 1
ATOM 6410 C C . ILE A 1 851 ? 12.716 -14.327 -47.298 1.00 95.19 851 ILE A C 1
ATOM 6412 O O . ILE A 1 851 ? 12.728 -14.153 -46.079 1.00 95.19 851 ILE A O 1
ATOM 6416 N N . LEU A 1 852 ? 13.837 -14.292 -48.021 1.00 96.81 852 LEU A N 1
ATOM 6417 C CA . LEU A 1 852 ? 15.166 -13.972 -47.505 1.00 96.81 852 LEU A CA 1
ATOM 6418 C C . LEU A 1 852 ? 15.887 -13.048 -48.497 1.00 96.81 852 LEU A C 1
ATOM 6420 O O . LEU A 1 852 ? 15.811 -13.266 -49.702 1.00 96.81 852 LEU A O 1
ATOM 6424 N N . ASP A 1 853 ? 16.658 -12.087 -48.001 1.00 96.31 853 ASP A N 1
ATOM 6425 C CA . ASP A 1 853 ? 17.651 -11.343 -48.788 1.00 96.31 853 ASP A CA 1
ATOM 6426 C C . ASP A 1 853 ? 18.970 -11.308 -48.019 1.00 96.31 853 ASP A C 1
ATOM 6428 O O . ASP A 1 853 ? 18.986 -11.151 -46.800 1.00 96.31 853 ASP A O 1
ATOM 6432 N N . PHE A 1 854 ? 20.076 -11.538 -48.716 1.00 96.62 854 PHE A N 1
ATOM 6433 C CA . PHE A 1 854 ? 21.403 -11.663 -48.124 1.00 96.62 854 PHE A CA 1
ATOM 6434 C C . PHE A 1 854 ? 22.492 -11.335 -49.146 1.00 96.62 854 PHE A C 1
ATOM 6436 O O . PHE A 1 854 ? 22.364 -11.648 -50.333 1.00 96.62 854 PHE A O 1
ATOM 6443 N N . ALA A 1 855 ? 23.627 -10.785 -48.700 1.00 93.94 855 ALA A N 1
ATOM 6444 C CA . ALA A 1 855 ? 24.761 -10.568 -49.602 1.00 93.94 855 ALA A CA 1
ATOM 6445 C C . ALA A 1 855 ? 25.441 -11.888 -49.995 1.00 93.94 855 ALA A C 1
ATOM 6447 O O . ALA A 1 855 ? 25.865 -12.066 -51.143 1.00 93.94 855 ALA A O 1
ATOM 6448 N N . SER A 1 856 ? 25.555 -12.828 -49.052 1.00 94.06 856 SER A N 1
ATOM 6449 C CA . SER A 1 856 ? 25.966 -14.200 -49.342 1.00 94.06 856 SER A CA 1
ATOM 6450 C C . SER A 1 856 ? 25.387 -15.195 -48.337 1.00 94.06 856 SER A C 1
ATOM 6452 O O . SER A 1 856 ? 25.138 -14.846 -47.187 1.00 94.06 856 SER A O 1
ATOM 6454 N N . MET A 1 857 ? 25.187 -16.441 -48.772 1.00 95.06 857 MET A N 1
ATOM 6455 C CA . MET A 1 857 ? 24.705 -17.528 -47.922 1.00 95.06 857 MET A CA 1
ATOM 6456 C C . MET A 1 857 ? 25.713 -18.678 -47.897 1.00 95.06 857 MET A C 1
ATOM 6458 O O . MET A 1 857 ? 26.204 -19.122 -48.940 1.00 95.06 857 MET A O 1
ATOM 6462 N N . VAL A 1 858 ? 26.023 -19.171 -46.697 1.00 94.19 858 VAL A N 1
ATOM 6463 C CA . VAL A 1 858 ? 26.950 -20.286 -46.468 1.00 94.19 858 VAL A CA 1
ATOM 6464 C C . VAL A 1 858 ? 26.229 -21.403 -45.721 1.00 94.19 858 VAL A C 1
ATOM 6466 O O . VAL A 1 858 ? 25.792 -21.205 -44.596 1.00 94.19 858 VAL A O 1
ATOM 6469 N N . GLY A 1 859 ? 26.168 -22.596 -46.318 1.00 93.38 859 GLY A N 1
ATOM 6470 C CA . GLY A 1 859 ? 25.505 -23.770 -45.738 1.00 93.38 859 GLY A CA 1
ATOM 6471 C C . GLY A 1 859 ? 24.106 -24.019 -46.311 1.00 93.38 859 GLY A C 1
ATOM 6472 O O . GLY A 1 859 ? 23.717 -23.410 -47.304 1.00 93.38 859 GLY A O 1
ATOM 6473 N N . GLU A 1 860 ? 23.373 -24.955 -45.707 1.00 93.06 860 GLU A N 1
ATOM 6474 C CA . GLU A 1 860 ? 22.011 -25.351 -46.096 1.00 93.06 860 GLU A CA 1
ATOM 6475 C C . GLU A 1 860 ? 21.137 -25.464 -44.840 1.00 93.06 860 GLU A C 1
ATOM 6477 O O . GLU A 1 860 ? 21.659 -25.717 -43.753 1.00 93.06 860 GLU A O 1
ATOM 6482 N N . PHE A 1 861 ? 19.824 -25.246 -44.978 1.00 95.50 861 PHE A N 1
ATOM 6483 C CA . PHE A 1 861 ? 18.872 -25.431 -43.879 1.00 95.50 861 PHE A CA 1
ATOM 6484 C C . PHE A 1 861 ? 18.788 -26.912 -43.502 1.00 95.50 861 PHE A C 1
ATOM 6486 O O . PHE A 1 861 ? 18.819 -27.779 -44.379 1.00 95.50 861 PHE A O 1
ATOM 6493 N N . ASN A 1 862 ? 18.613 -27.208 -42.213 1.00 94.94 862 ASN A N 1
ATOM 6494 C CA . ASN A 1 862 ? 18.414 -28.581 -41.747 1.00 94.94 862 ASN A CA 1
ATOM 6495 C C . ASN A 1 862 ? 17.072 -29.131 -42.246 1.00 94.94 862 ASN A C 1
ATOM 6497 O O . ASN A 1 862 ? 16.975 -30.282 -42.681 1.00 94.94 862 ASN A O 1
ATOM 6501 N N . MET A 1 863 ? 16.045 -28.283 -42.221 1.00 95.44 863 MET A N 1
ATOM 6502 C CA . MET A 1 863 ? 14.729 -28.569 -42.769 1.00 95.44 863 MET A CA 1
ATOM 6503 C C . MET A 1 863 ? 14.145 -27.322 -43.425 1.00 95.44 863 MET A C 1
ATOM 6505 O O . MET A 1 863 ? 14.298 -26.215 -42.921 1.00 95.44 863 MET A O 1
ATOM 6509 N N . VAL A 1 864 ? 13.432 -27.520 -44.533 1.00 96.31 864 VAL A N 1
ATOM 6510 C CA . VAL A 1 864 ? 12.568 -26.506 -45.144 1.00 96.31 864 VAL A CA 1
ATOM 6511 C C . VAL A 1 864 ? 11.143 -27.051 -45.101 1.00 96.31 864 VAL A C 1
ATOM 6513 O O . VAL A 1 864 ? 10.796 -27.966 -45.850 1.00 96.31 864 VAL A O 1
ATOM 6516 N N . ASN A 1 865 ? 10.347 -26.549 -44.161 1.00 96.94 865 ASN A N 1
ATOM 6517 C CA . ASN A 1 865 ? 8.971 -26.958 -43.915 1.00 96.94 865 ASN A CA 1
ATOM 6518 C C . ASN A 1 865 ? 8.020 -25.916 -44.503 1.00 96.94 865 ASN A C 1
ATOM 6520 O O . ASN A 1 865 ? 7.886 -24.819 -43.967 1.00 96.94 865 ASN A O 1
ATOM 6524 N N . LEU A 1 866 ? 7.380 -26.264 -45.617 1.00 96.81 866 LEU A N 1
ATOM 6525 C CA . LEU A 1 866 ? 6.498 -25.363 -46.355 1.00 96.81 866 LEU A CA 1
ATOM 6526 C C . LEU A 1 866 ? 5.037 -25.819 -46.250 1.00 96.81 866 LEU A C 1
ATOM 6528 O O . LEU A 1 866 ? 4.781 -27.022 -46.109 1.00 96.81 866 LEU A O 1
ATOM 6532 N N . PRO A 1 867 ? 4.068 -24.896 -46.389 1.00 94.38 867 PRO A N 1
ATOM 6533 C CA . PRO A 1 867 ? 2.652 -25.225 -46.362 1.00 94.38 867 PRO A CA 1
ATOM 6534 C C . PRO A 1 867 ? 2.277 -26.256 -47.428 1.00 94.38 867 PRO A C 1
ATOM 6536 O O . PRO A 1 867 ? 2.850 -26.294 -48.524 1.00 94.38 867 PRO A O 1
ATOM 6539 N N . ALA A 1 868 ? 1.276 -27.081 -47.118 1.00 91.75 868 ALA A N 1
ATOM 6540 C CA . ALA A 1 868 ? 0.726 -28.023 -48.081 1.00 91.75 868 ALA A CA 1
ATOM 6541 C C . ALA A 1 868 ? 0.094 -27.275 -49.265 1.00 91.75 868 ALA A C 1
ATOM 6543 O O . ALA A 1 868 ? -0.645 -26.312 -49.078 1.00 91.75 868 ALA A O 1
ATOM 6544 N N . LEU A 1 869 ? 0.366 -27.757 -50.477 1.00 92.31 869 LEU A N 1
ATOM 6545 C CA . LEU A 1 869 ? -0.174 -27.191 -51.708 1.00 92.31 869 LEU A CA 1
ATOM 6546 C C . LEU A 1 869 ? -1.358 -28.004 -52.235 1.00 92.31 869 LEU A C 1
ATOM 6548 O O . LEU A 1 869 ? -1.442 -29.221 -52.033 1.00 92.31 869 LEU A O 1
ATOM 6552 N N . ASP A 1 870 ? -2.232 -27.332 -52.982 1.00 90.69 870 ASP A N 1
ATOM 6553 C CA . ASP A 1 870 ? -3.316 -27.973 -53.718 1.00 90.69 870 ASP A CA 1
ATOM 6554 C C . ASP A 1 870 ? -2.803 -28.995 -54.745 1.00 90.69 870 ASP A C 1
ATOM 6556 O O . ASP A 1 870 ? -1.679 -28.941 -55.256 1.00 90.69 870 ASP A O 1
ATOM 6560 N N . SER A 1 871 ? -3.663 -29.962 -55.077 1.00 88.56 871 SER A N 1
ATOM 6561 C CA . SER A 1 871 ? -3.316 -31.043 -56.001 1.00 88.56 871 SER A CA 1
ATOM 6562 C C . SER A 1 871 ? -2.863 -30.503 -57.362 1.00 88.56 871 SER A C 1
ATOM 6564 O O . SER A 1 871 ? -3.618 -29.830 -58.061 1.00 88.56 871 SER A O 1
ATOM 6566 N N . GLY A 1 872 ? -1.641 -30.861 -57.766 1.00 89.56 872 GLY A N 1
ATOM 6567 C CA . GLY A 1 872 ? -1.044 -30.428 -59.033 1.00 89.56 872 GLY A CA 1
ATOM 6568 C C . GLY A 1 872 ? -0.061 -29.263 -58.907 1.00 89.56 872 GLY A C 1
ATOM 6569 O O . GLY A 1 872 ? 0.480 -28.843 -59.929 1.00 89.56 872 GLY A O 1
ATOM 6570 N N . LEU A 1 873 ? 0.209 -28.782 -57.693 1.00 93.62 873 LEU A N 1
ATOM 6571 C CA . LEU A 1 873 ? 1.228 -27.777 -57.391 1.00 93.62 873 LEU A CA 1
ATOM 6572 C C . LEU A 1 873 ? 2.386 -28.393 -56.592 1.00 93.62 873 LEU A C 1
ATOM 6574 O O . LEU A 1 873 ? 2.195 -29.352 -55.841 1.00 93.62 873 LEU A O 1
ATOM 6578 N N . VAL A 1 874 ? 3.592 -27.856 -56.773 1.00 94.31 874 VAL A N 1
ATOM 6579 C CA . VAL A 1 874 ? 4.791 -28.187 -55.988 1.00 94.31 874 VAL A CA 1
ATOM 6580 C C . VAL A 1 874 ? 5.595 -26.918 -55.703 1.00 94.31 874 VAL A C 1
ATOM 6582 O O . VAL A 1 874 ? 5.585 -25.987 -56.508 1.00 94.31 874 VAL A O 1
ATOM 6585 N N . TRP A 1 875 ? 6.303 -26.897 -54.576 1.00 96.12 875 TRP A N 1
ATOM 6586 C CA . TRP A 1 875 ? 7.260 -25.839 -54.259 1.00 96.12 875 TRP A CA 1
ATOM 6587 C C . TRP A 1 875 ? 8.547 -26.013 -55.075 1.00 96.12 875 TRP A C 1
ATOM 6589 O O . TRP A 1 875 ? 9.106 -27.111 -55.136 1.00 96.12 875 TRP A O 1
ATOM 6599 N N . ASP A 1 876 ? 9.030 -24.928 -55.670 1.00 94.81 876 ASP A N 1
ATOM 6600 C CA . ASP A 1 876 ? 10.374 -24.785 -56.220 1.00 94.81 876 ASP A CA 1
ATOM 6601 C C . ASP A 1 876 ? 11.199 -23.889 -55.287 1.00 94.81 876 ASP A C 1
ATOM 6603 O O . ASP A 1 876 ? 10.953 -22.688 -55.160 1.00 94.81 876 ASP A O 1
ATOM 6607 N N . VAL A 1 877 ? 12.172 -24.515 -54.622 1.00 95.31 877 VAL A N 1
ATOM 6608 C CA . VAL A 1 877 ? 13.118 -23.891 -53.683 1.00 95.31 877 VAL A CA 1
ATOM 6609 C C . VAL A 1 877 ? 14.525 -23.776 -54.279 1.00 95.31 877 VAL A C 1
ATOM 6611 O O . VAL A 1 877 ? 15.487 -23.536 -53.556 1.00 95.31 877 VAL A O 1
ATOM 6614 N N . SER A 1 878 ? 14.686 -23.987 -55.592 1.00 92.69 878 SER A N 1
ATOM 6615 C CA . SER A 1 878 ? 16.006 -23.987 -56.241 1.00 92.69 878 SER A CA 1
ATOM 6616 C C . SER A 1 878 ? 16.726 -22.639 -56.165 1.00 92.69 878 SER A C 1
ATOM 6618 O O . SER A 1 878 ? 17.955 -22.605 -56.228 1.00 92.69 878 SER A O 1
ATOM 6620 N N . SER A 1 879 ? 15.970 -21.556 -55.984 1.00 94.25 879 SER A N 1
ATOM 6621 C CA . SER A 1 879 ? 16.496 -20.200 -55.846 1.00 94.25 879 SER A CA 1
ATOM 6622 C C . SER A 1 879 ? 16.767 -19.801 -54.386 1.00 94.25 879 SER A C 1
ATOM 6624 O O . SER A 1 879 ? 17.527 -18.863 -54.151 1.00 94.25 879 SER A O 1
ATOM 6626 N N . LEU A 1 880 ? 16.266 -20.563 -53.401 1.00 93.69 880 LEU A N 1
ATOM 6627 C CA . LEU A 1 880 ? 16.350 -20.240 -51.969 1.00 93.69 880 LEU A CA 1
ATOM 6628 C C . LEU A 1 880 ? 17.790 -19.968 -51.508 1.00 93.69 880 LEU A C 1
ATOM 6630 O O . LEU A 1 880 ? 18.045 -18.991 -50.817 1.00 93.69 880 LEU A O 1
ATOM 6634 N N . SER A 1 881 ? 18.756 -20.781 -51.944 1.00 88.81 881 SER A N 1
ATOM 6635 C CA . SER A 1 881 ? 20.168 -20.604 -51.571 1.00 88.81 881 SER A CA 1
ATOM 6636 C C . SER A 1 881 ? 20.916 -19.549 -52.394 1.00 88.81 881 SER A C 1
ATOM 6638 O O . SER A 1 881 ? 22.090 -19.292 -52.139 1.00 88.81 881 SER A O 1
ATOM 6640 N N . THR A 1 882 ? 20.297 -19.000 -53.444 1.00 90.50 882 THR A N 1
ATOM 6641 C CA . THR A 1 882 ? 20.936 -18.039 -54.362 1.00 90.50 882 THR A CA 1
ATOM 6642 C C . THR A 1 882 ? 20.425 -16.618 -54.209 1.00 90.50 882 THR A C 1
ATOM 6644 O O . THR A 1 882 ? 21.207 -15.688 -54.381 1.00 90.50 882 THR A O 1
ATOM 6647 N N . ASN A 1 883 ? 19.134 -16.453 -53.936 1.00 89.75 883 ASN A N 1
ATOM 6648 C CA . ASN A 1 883 ? 18.480 -15.156 -53.798 1.00 89.75 883 ASN A CA 1
ATOM 6649 C C . ASN A 1 883 ? 17.300 -15.200 -52.808 1.00 89.75 883 ASN A C 1
ATOM 6651 O O . ASN A 1 883 ? 16.474 -14.301 -52.843 1.00 89.75 883 ASN A O 1
ATOM 6655 N N . GLY A 1 884 ? 17.175 -16.265 -52.007 1.00 94.19 884 GLY A N 1
ATOM 6656 C CA . GLY A 1 884 ? 16.156 -16.366 -50.965 1.00 94.19 884 GLY A CA 1
ATOM 6657 C C . GLY A 1 884 ? 14.723 -16.638 -51.425 1.00 94.19 884 GLY A C 1
ATOM 6658 O O . GLY A 1 884 ? 13.853 -16.794 -50.573 1.00 94.19 884 GLY A O 1
ATOM 6659 N N . SER A 1 885 ? 14.455 -16.760 -52.730 1.00 95.12 885 SER A N 1
ATOM 6660 C CA . SER A 1 885 ? 13.084 -16.935 -53.220 1.00 95.12 885 SER A CA 1
ATOM 6661 C C . SER A 1 885 ? 12.576 -18.377 -53.107 1.00 95.12 885 SER A C 1
ATOM 6663 O O . SER A 1 885 ? 13.281 -19.338 -53.441 1.00 95.12 885 SER A O 1
ATOM 6665 N N . ILE A 1 886 ? 11.294 -18.520 -52.769 1.00 95.94 886 ILE A N 1
ATOM 6666 C CA . ILE A 1 886 ? 10.507 -19.743 -52.977 1.00 95.94 886 ILE A CA 1
ATOM 6667 C C . ILE A 1 886 ? 9.377 -19.467 -53.967 1.00 95.94 886 ILE A C 1
ATOM 6669 O O . ILE A 1 886 ? 8.841 -18.363 -54.024 1.00 95.94 886 ILE A O 1
ATOM 6673 N N . SER A 1 887 ? 9.006 -20.461 -54.772 1.00 94.81 887 SER A N 1
ATOM 6674 C CA . SER A 1 887 ? 7.926 -20.293 -55.749 1.00 94.81 887 SER A CA 1
ATOM 6675 C C . SER A 1 887 ? 7.046 -21.523 -55.883 1.00 94.81 887 SER A C 1
ATOM 6677 O O . SER A 1 887 ? 7.464 -22.646 -55.600 1.00 94.81 887 SER A O 1
ATOM 6679 N N . VAL A 1 888 ? 5.811 -21.319 -56.327 1.00 94.56 888 VAL A N 1
ATOM 6680 C CA . VAL A 1 888 ? 4.846 -22.392 -56.561 1.00 94.56 888 VAL A CA 1
ATOM 6681 C C . VAL A 1 888 ? 4.767 -22.665 -58.056 1.00 94.56 888 VAL A C 1
ATOM 6683 O O . VAL A 1 888 ? 4.403 -21.801 -58.852 1.00 94.56 888 VAL A O 1
ATOM 6686 N N . VAL A 1 889 ? 5.073 -23.893 -58.466 1.00 93.38 889 VAL A N 1
ATOM 6687 C CA . VAL A 1 889 ? 5.039 -24.306 -59.875 1.00 93.38 889 VAL A CA 1
ATOM 6688 C C . VAL A 1 889 ? 4.052 -25.446 -60.092 1.00 93.38 889 VAL A C 1
ATOM 6690 O O . VAL A 1 889 ? 3.723 -26.213 -59.185 1.00 93.38 889 VAL A O 1
ATOM 6693 N N . SER A 1 890 ? 3.555 -25.586 -61.322 1.00 90.88 890 SER A N 1
ATOM 6694 C CA . SER A 1 890 ? 2.735 -26.746 -61.678 1.00 90.88 890 SER A CA 1
ATOM 6695 C C . SER A 1 890 ? 3.577 -28.022 -61.647 1.00 90.88 890 SER A C 1
ATOM 6697 O O . SER A 1 890 ? 4.648 -28.086 -62.254 1.00 90.88 890 SER A O 1
ATOM 6699 N N . ALA A 1 891 ? 3.064 -29.065 -60.999 1.00 81.69 891 ALA A N 1
ATOM 6700 C CA . ALA A 1 891 ? 3.668 -30.387 -61.015 1.00 81.69 891 ALA A CA 1
ATOM 6701 C C . ALA A 1 891 ? 3.790 -30.881 -62.466 1.00 81.69 891 ALA A C 1
ATOM 6703 O O . ALA A 1 891 ? 2.801 -30.952 -63.202 1.00 81.69 891 ALA A O 1
ATOM 6704 N N . VAL A 1 892 ? 5.003 -31.238 -62.894 1.00 70.12 892 VAL A N 1
ATOM 6705 C CA . VAL A 1 892 ? 5.208 -31.839 -64.216 1.00 70.12 892 VAL A CA 1
ATOM 6706 C C . VAL A 1 892 ? 4.543 -33.223 -64.213 1.00 70.12 892 VAL A C 1
ATOM 6708 O O . VAL A 1 892 ? 4.905 -34.053 -63.376 1.00 70.12 892 VAL A O 1
ATOM 6711 N N . PRO A 1 893 ? 3.590 -33.525 -65.117 1.00 54.31 893 PRO A N 1
ATOM 6712 C CA . PRO A 1 893 ? 3.019 -34.864 -65.185 1.00 54.31 893 PRO A CA 1
ATOM 6713 C C . PRO A 1 893 ? 4.117 -35.863 -65.561 1.00 54.31 893 PRO A C 1
ATOM 6715 O O . PRO A 1 893 ? 4.837 -35.644 -66.539 1.00 54.31 893 PRO A O 1
ATOM 6718 N N . GLU A 1 894 ? 4.245 -36.957 -64.799 1.00 47.59 894 GLU A N 1
ATOM 6719 C CA . GLU A 1 894 ? 5.179 -38.037 -65.135 1.00 47.59 894 GLU A CA 1
ATOM 6720 C C . GLU A 1 894 ? 5.011 -38.431 -66.616 1.00 47.59 894 GLU A C 1
ATOM 6722 O O . GLU A 1 894 ? 3.883 -38.684 -67.064 1.00 47.59 894 GLU A O 1
ATOM 6727 N N . PRO A 1 895 ? 6.095 -38.510 -67.410 1.00 45.22 895 PRO A N 1
ATOM 6728 C CA . PRO A 1 895 ? 5.984 -38.973 -68.780 1.00 45.22 895 PRO A CA 1
ATOM 6729 C C . PRO A 1 895 ? 5.562 -40.445 -68.761 1.00 45.22 895 PRO A C 1
ATOM 6731 O O . PRO A 1 895 ? 6.313 -41.319 -68.331 1.00 45.22 895 PRO A O 1
ATOM 6734 N N . GLY A 1 896 ? 4.338 -40.706 -69.229 1.00 41.78 896 GLY A N 1
ATOM 6735 C CA . GLY A 1 896 ? 3.724 -42.030 -69.255 1.00 41.78 896 GLY A CA 1
ATOM 6736 C C . GLY A 1 896 ? 4.671 -43.109 -69.783 1.00 41.78 896 GLY A C 1
ATOM 6737 O O . GLY A 1 896 ? 5.071 -43.097 -70.950 1.00 41.78 896 GLY A O 1
ATOM 6738 N N . GLY A 1 897 ? 5.008 -44.062 -68.913 1.00 36.03 897 GLY A N 1
ATOM 6739 C CA . GLY A 1 897 ? 5.836 -45.216 -69.237 1.00 36.03 897 GLY A CA 1
ATOM 6740 C C . GLY A 1 897 ? 5.174 -46.113 -70.282 1.00 36.03 897 GLY A C 1
ATOM 6741 O O . GLY A 1 897 ? 4.351 -46.971 -69.964 1.00 36.03 897 GLY A O 1
ATOM 6742 N N . ALA A 1 898 ? 5.573 -45.944 -71.541 1.00 35.00 898 ALA A N 1
ATOM 6743 C CA . ALA A 1 898 ? 5.365 -46.936 -72.581 1.00 35.00 898 ALA A CA 1
ATOM 6744 C C . ALA A 1 898 ? 6.256 -48.158 -72.313 1.00 35.00 898 ALA A C 1
ATOM 6746 O O . ALA A 1 898 ? 7.465 -48.066 -72.111 1.00 35.00 898 ALA A O 1
ATOM 6747 N N . SER A 1 899 ? 5.621 -49.322 -72.320 1.00 37.56 899 SER A N 1
ATOM 6748 C CA . SER A 1 899 ? 6.215 -50.638 -72.132 1.00 37.56 899 SER A CA 1
ATOM 6749 C C . SER A 1 899 ? 7.238 -50.948 -73.230 1.00 37.56 899 SER A C 1
ATOM 6751 O O . SER A 1 899 ? 6.892 -50.887 -74.407 1.00 37.56 899 SER A O 1
ATOM 6753 N N . LEU A 1 900 ? 8.447 -51.393 -72.871 1.00 33.31 900 LEU A N 1
ATOM 6754 C CA . LEU A 1 900 ? 9.327 -52.130 -73.785 1.00 33.31 900 LEU A CA 1
ATOM 6755 C C . LEU A 1 900 ? 10.132 -53.207 -73.040 1.00 33.31 900 LEU A C 1
ATOM 6757 O O . LEU A 1 900 ? 11.095 -52.958 -72.323 1.00 33.31 900 LEU A O 1
ATOM 6761 N N . LEU A 1 901 ? 9.631 -54.425 -73.244 1.00 32.00 901 LEU A N 1
ATOM 6762 C CA . LEU A 1 901 ? 10.230 -55.750 -73.100 1.00 32.00 901 LEU A CA 1
ATOM 6763 C C . LEU A 1 901 ? 11.769 -55.810 -73.076 1.00 32.00 901 LEU A C 1
ATOM 6765 O O . LEU A 1 901 ? 12.423 -55.509 -74.071 1.00 32.00 901 LEU A O 1
ATOM 6769 N N . TRP A 1 902 ? 12.305 -56.430 -72.021 1.00 29.14 902 TRP A N 1
ATOM 6770 C CA . TRP A 1 902 ? 13.517 -57.247 -72.104 1.00 29.14 902 TRP A CA 1
ATOM 6771 C C . TRP A 1 902 ? 13.172 -58.699 -71.762 1.00 29.14 902 TRP A C 1
ATOM 6773 O O . TRP A 1 902 ? 12.738 -59.018 -70.658 1.00 29.14 902 TRP A O 1
ATOM 6783 N N . VAL A 1 903 ? 13.359 -59.586 -72.740 1.00 31.98 903 VAL A N 1
ATOM 6784 C CA . VAL A 1 903 ? 13.350 -61.040 -72.560 1.00 31.98 903 VAL A CA 1
ATOM 6785 C C . VAL A 1 903 ? 14.787 -61.492 -72.320 1.00 31.98 903 VAL A C 1
ATOM 6787 O O . VAL A 1 903 ? 15.648 -61.260 -73.166 1.00 31.98 903 VAL A O 1
ATOM 6790 N N . SER A 1 904 ? 15.034 -62.215 -71.226 1.00 28.38 904 SER A N 1
ATOM 6791 C CA . SER A 1 904 ? 16.054 -63.270 -71.180 1.00 28.38 904 SER A CA 1
ATOM 6792 C C . SER A 1 904 ? 15.734 -64.323 -70.110 1.00 28.38 904 SER A C 1
ATOM 6794 O O . SER A 1 904 ? 15.899 -64.107 -68.919 1.00 28.38 904 SER A O 1
ATOM 6796 N N . VAL A 1 905 ? 15.256 -65.461 -70.627 1.00 30.42 905 VAL A N 1
ATOM 6797 C CA . VAL A 1 905 ? 15.503 -66.865 -70.242 1.00 30.42 905 VAL A CA 1
ATOM 6798 C C . VAL A 1 905 ? 15.283 -67.302 -68.782 1.00 30.42 905 VAL A C 1
ATOM 6800 O O . VAL A 1 905 ? 16.086 -67.066 -67.887 1.00 30.42 905 VAL A O 1
ATOM 6803 N N . CYS A 1 906 ? 14.240 -68.121 -68.604 1.00 28.36 906 CYS A N 1
ATOM 6804 C CA . CYS A 1 906 ? 14.034 -69.007 -67.460 1.00 28.36 906 CYS A CA 1
ATOM 6805 C C . CYS A 1 906 ? 15.054 -70.160 -67.408 1.00 28.36 906 CYS A C 1
ATOM 6807 O O . CYS A 1 906 ? 15.262 -70.853 -68.404 1.00 28.36 906 CYS A O 1
ATOM 6809 N N . VAL A 1 907 ? 15.514 -70.494 -66.199 1.00 28.80 907 VAL A N 1
ATOM 6810 C CA . VAL A 1 907 ? 15.794 -71.881 -65.797 1.00 28.80 907 VAL A CA 1
ATOM 6811 C C . VAL A 1 907 ? 14.910 -72.208 -64.596 1.00 28.80 907 VAL A C 1
ATOM 6813 O O . VAL A 1 907 ? 14.891 -71.500 -63.594 1.00 28.80 907 VAL A O 1
ATOM 6816 N N . VAL A 1 908 ? 14.137 -73.281 -64.742 1.00 31.00 908 VAL A N 1
ATOM 6817 C CA . VAL A 1 908 ? 13.212 -73.837 -63.752 1.00 31.00 908 VAL A CA 1
ATOM 6818 C C . VAL A 1 908 ? 13.969 -74.747 -62.786 1.00 31.00 908 VAL A C 1
ATOM 6820 O O . VAL A 1 908 ? 14.675 -75.651 -63.225 1.00 31.00 908 VAL A O 1
ATOM 6823 N N . ALA A 1 909 ? 13.697 -74.621 -61.487 1.00 26.42 909 ALA A N 1
ATOM 6824 C CA . ALA A 1 909 ? 13.733 -75.756 -60.568 1.00 26.42 909 ALA A CA 1
ATOM 6825 C C . ALA A 1 909 ? 12.627 -75.619 -59.509 1.00 26.42 909 ALA A C 1
ATOM 6827 O O . ALA A 1 909 ? 12.599 -74.698 -58.700 1.00 26.42 909 ALA A O 1
ATOM 6828 N N . VAL A 1 910 ? 11.691 -76.564 -59.553 1.00 31.88 910 VAL A N 1
ATOM 6829 C CA . VAL A 1 910 ? 10.548 -76.727 -58.648 1.00 31.88 910 VAL A CA 1
ATOM 6830 C C . VAL A 1 910 ? 10.960 -77.573 -57.443 1.00 31.88 910 VAL A C 1
ATOM 6832 O O . VAL A 1 910 ? 11.474 -78.673 -57.642 1.00 31.88 910 VAL A O 1
ATOM 6835 N N . ARG A 1 911 ? 10.569 -77.190 -56.215 1.00 26.45 911 ARG A N 1
ATOM 6836 C CA . ARG A 1 911 ? 10.026 -78.171 -55.251 1.00 26.45 911 ARG A CA 1
ATOM 6837 C C . ARG A 1 911 ? 9.176 -77.575 -54.121 1.00 26.45 911 ARG A C 1
ATOM 6839 O O . ARG A 1 911 ? 9.485 -76.562 -53.517 1.00 26.45 911 ARG A O 1
ATOM 6846 N N . ARG A 1 912 ? 8.079 -78.296 -53.882 1.00 28.92 912 ARG A N 1
ATOM 6847 C CA . ARG A 1 912 ? 6.960 -78.128 -52.941 1.00 28.92 912 ARG A CA 1
ATOM 6848 C C . ARG A 1 912 ? 7.285 -78.568 -51.495 1.00 28.92 912 ARG A C 1
ATOM 6850 O O . ARG A 1 912 ? 7.886 -79.626 -51.340 1.00 28.92 912 ARG A O 1
ATOM 6857 N N . ARG A 1 913 ? 6.605 -77.912 -50.531 1.00 30.41 913 ARG A N 1
ATOM 6858 C CA . ARG A 1 913 ? 5.645 -78.423 -49.495 1.00 30.41 913 ARG A CA 1
ATOM 6859 C C . ARG A 1 913 ? 5.982 -78.219 -47.992 1.00 30.41 913 ARG A C 1
ATOM 6861 O O . ARG A 1 913 ? 6.880 -78.858 -47.476 1.00 30.41 913 ARG A O 1
ATOM 6868 N N . ARG A 1 914 ? 5.019 -77.533 -47.336 1.00 30.05 914 ARG A N 1
ATOM 6869 C CA . ARG A 1 914 ? 4.284 -77.791 -46.061 1.00 30.05 914 ARG A CA 1
ATOM 6870 C C . ARG A 1 914 ? 4.942 -77.649 -44.665 1.00 30.05 914 ARG A C 1
ATOM 6872 O O . ARG A 1 914 ? 5.766 -78.464 -44.289 1.00 30.05 914 ARG A O 1
ATOM 6879 N N . ASN A 1 915 ? 4.272 -76.777 -43.888 1.00 28.31 915 ASN A N 1
ATOM 6880 C CA . ASN A 1 915 ? 3.780 -76.870 -42.493 1.00 28.31 915 ASN A CA 1
ATOM 6881 C C . ASN A 1 915 ? 4.762 -76.935 -41.303 1.00 28.31 915 ASN A C 1
ATOM 6883 O O . ASN A 1 915 ? 5.465 -77.924 -41.158 1.00 28.31 915 ASN A O 1
ATOM 6887 N N . ALA A 1 916 ? 4.601 -75.987 -40.356 1.00 30.38 916 ALA A N 1
ATOM 6888 C CA . ALA A 1 916 ? 4.028 -76.188 -39.001 1.00 30.38 916 ALA A CA 1
ATOM 6889 C C . ALA A 1 916 ? 4.695 -75.344 -37.871 1.00 30.38 916 ALA A C 1
ATOM 6891 O O . ALA A 1 916 ? 5.827 -75.607 -37.493 1.00 30.38 916 ALA A O 1
ATOM 6892 N N . THR A 1 917 ? 3.888 -74.434 -37.289 1.00 30.75 917 THR A N 1
ATOM 6893 C CA . THR A 1 917 ? 3.655 -74.129 -35.842 1.00 30.75 917 THR A CA 1
ATOM 6894 C C . THR A 1 917 ? 4.689 -73.505 -34.868 1.00 30.75 917 THR A C 1
ATOM 6896 O O . THR A 1 917 ? 5.741 -74.085 -34.641 1.00 30.75 917 THR A O 1
ATOM 6899 N N . LEU A 1 918 ? 4.166 -72.479 -34.139 1.00 30.58 918 LEU A N 1
ATOM 6900 C CA . LEU A 1 918 ? 4.221 -72.159 -32.676 1.00 30.58 918 LEU A CA 1
ATOM 6901 C C . LEU A 1 918 ? 5.551 -71.633 -32.067 1.00 30.58 918 LEU A C 1
ATOM 6903 O O . LEU A 1 918 ? 6.604 -72.126 -32.431 1.00 30.58 918 LEU A O 1
ATOM 6907 N N . ALA A 1 919 ? 5.616 -70.679 -31.115 1.00 29.44 919 ALA A N 1
ATOM 6908 C CA . ALA A 1 919 ? 4.642 -69.991 -30.244 1.00 29.44 919 ALA A CA 1
ATOM 6909 C C . ALA A 1 919 ? 5.242 -68.705 -29.599 1.00 29.44 919 ALA A C 1
ATOM 6911 O O . ALA A 1 919 ? 6.460 -68.588 -29.525 1.00 29.44 919 ALA A O 1
ATOM 6912 N N . ASP A 1 920 ? 4.334 -67.857 -29.078 1.00 29.89 920 ASP A N 1
ATOM 6913 C CA . ASP A 1 920 ? 4.411 -66.882 -27.958 1.00 29.89 920 ASP A CA 1
ATOM 6914 C C . ASP A 1 920 ? 5.494 -65.775 -27.920 1.00 29.89 920 ASP A C 1
ATOM 6916 O O . ASP A 1 920 ? 6.675 -66.023 -28.096 1.00 29.89 920 ASP A O 1
ATOM 6920 N N . GLY A 1 921 ? 5.184 -64.518 -27.572 1.00 27.94 921 GLY A N 1
ATOM 6921 C CA . GLY A 1 921 ? 3.909 -63.961 -27.132 1.00 27.94 921 GLY A CA 1
ATOM 6922 C C . GLY A 1 921 ? 3.996 -62.516 -26.612 1.00 27.94 921 GLY A C 1
ATOM 6923 O O . GLY A 1 921 ? 5.072 -61.966 -26.413 1.00 27.94 921 GLY A O 1
ATOM 6924 N N . ARG A 1 922 ? 2.792 -62.016 -26.300 1.00 29.33 922 ARG A N 1
ATOM 6925 C CA . ARG A 1 922 ? 2.402 -60.907 -25.403 1.00 29.33 922 ARG A CA 1
ATOM 6926 C C . ARG A 1 922 ? 2.305 -59.477 -25.960 1.00 29.33 922 ARG A C 1
ATOM 6928 O O . ARG A 1 922 ? 3.274 -58.776 -26.205 1.00 29.33 922 ARG A O 1
ATOM 6935 N N . PHE A 1 923 ? 1.031 -59.097 -26.036 1.00 28.61 923 PHE A N 1
ATOM 6936 C CA . PHE A 1 923 ? 0.399 -57.786 -26.102 1.00 28.61 923 PHE A CA 1
ATOM 6937 C C . PHE A 1 923 ? 0.817 -56.825 -24.978 1.00 28.61 923 PHE A C 1
ATOM 6939 O O . PHE A 1 923 ? 0.931 -57.258 -23.835 1.00 28.61 923 PHE A O 1
ATOM 6946 N N . HIS A 1 924 ? 0.873 -55.525 -25.293 1.00 29.28 924 HIS A N 1
ATOM 6947 C CA . HIS A 1 924 ? 0.067 -54.473 -24.650 1.00 29.28 924 HIS A CA 1
ATOM 6948 C C . HIS A 1 924 ? 0.106 -53.182 -25.500 1.00 29.28 924 HIS A C 1
ATOM 6950 O O . HIS A 1 924 ? 1.174 -52.649 -25.767 1.00 29.28 924 HIS A O 1
ATOM 6956 N N . TYR A 1 925 ? -1.068 -52.685 -25.897 1.00 29.69 925 TYR A N 1
ATOM 6957 C CA . TYR A 1 925 ? -1.335 -51.304 -26.326 1.00 29.69 925 TYR A CA 1
ATOM 6958 C C . TYR A 1 925 ? -2.515 -50.814 -25.478 1.00 29.69 925 TYR A C 1
ATOM 6960 O O . TYR A 1 925 ? -3.478 -51.573 -25.361 1.00 29.69 925 TYR A O 1
ATOM 6968 N N . LEU A 1 926 ? -2.427 -49.604 -24.899 1.00 28.86 926 LEU A N 1
ATOM 6969 C CA . LEU A 1 926 ? -3.522 -48.621 -24.726 1.00 28.86 926 LEU A CA 1
ATOM 6970 C C . LEU A 1 926 ? -3.145 -47.475 -23.757 1.00 28.86 926 LEU A C 1
ATOM 6972 O O . LEU A 1 926 ? -3.007 -47.705 -22.557 1.00 28.86 926 LEU A O 1
ATOM 6976 N N . ARG A 1 927 ? -3.088 -46.245 -24.285 1.00 27.92 927 ARG A N 1
ATOM 6977 C CA . ARG A 1 927 ? -3.599 -44.968 -23.723 1.00 27.92 927 ARG A CA 1
ATOM 6978 C C . ARG A 1 927 ? -3.802 -44.031 -24.936 1.00 27.92 927 ARG A C 1
ATOM 6980 O O . ARG A 1 927 ? -2.901 -43.982 -25.763 1.00 27.92 927 ARG A O 1
ATOM 6987 N N . VAL A 1 928 ? -5.023 -43.587 -25.282 1.00 30.83 928 VAL A N 1
ATOM 6988 C CA . VAL A 1 928 ? -5.824 -42.486 -24.677 1.00 30.83 928 VAL A CA 1
ATOM 6989 C C . VAL A 1 928 ? -5.049 -41.175 -24.798 1.00 30.83 928 VAL A C 1
ATOM 6991 O O . VAL A 1 928 ? -3.918 -41.144 -24.333 1.00 30.83 928 VAL A O 1
ATOM 6994 N N . SER A 1 929 ? -5.552 -40.058 -25.307 1.00 33.84 929 SER A N 1
ATOM 6995 C CA . SER A 1 929 ? -6.705 -39.620 -26.111 1.00 33.84 929 SER A CA 1
ATOM 6996 C C . SER A 1 929 ? -6.418 -38.129 -26.325 1.00 33.84 929 SER A C 1
ATOM 6998 O O . SER A 1 929 ? -5.872 -37.503 -25.414 1.00 33.84 929 SER A O 1
ATOM 7000 N N . GLU A 1 930 ? -6.770 -37.590 -27.484 1.00 32.72 930 GLU A N 1
ATOM 7001 C CA . GLU A 1 930 ? -6.976 -36.145 -27.649 1.00 32.72 930 GLU A CA 1
ATOM 7002 C C . GLU A 1 930 ? -8.276 -35.712 -26.964 1.00 32.72 930 GLU A C 1
ATOM 7004 O O . GLU A 1 930 ? -9.217 -36.551 -26.920 1.00 32.72 930 GLU A O 1
#

Organism: NCBI:txid2527986

pLDDT: mean 86.75, std 18.47, range [26.42, 98.94]

InterPro domains:
  IPR000917 Sulfatase, N-terminal [PF00884] (29-400)
  IPR011050 Pectin lyase fold/virulence factor [SSF51126] (547-838)
  IPR013425 Autotransporter-associated beta strand repeat [PF12951] (693-722)
  IPR013425 Autotransporter-associated beta strand repeat [TIGR02601] (692-722)
  IPR017850 Alkaline-phosphatase-like, core domain superfamily [G3DSA:3.40.720.10] (26-423)
  IPR017850 Alkaline-phosphatase-like, core domain superfamily [SSF53649] (28-497)
  IPR024607 Sulfatase, conserved site [PS00149] (131-141)
  IPR050738 Sulfatase enzyme [PTHR42693] (8-498)